Protein AF-0000000084943777 (afdb_homodimer)

Nearest PDB structures (foldseek):
  1a3a-assembly2_B  TM=8.566E-01  e=1.565E-05  Escherichia coli K-12
  2oq3-assembly1_A  TM=8.273E-01  e=1.893E-05  Escherichia coli
  8tp8-assembly2_C  TM=3.227E-01  e=5.086E-01  Caulobacter vibrioides NA1000
  6en8-assembly1_D  TM=2.410E-01  e=2.026E+00  Sulfolobus acidocaldarius DSM 639
  2oq3-assembly1_A  TM=8.275E-01  e=1.244E-05  Escherichia coli

pLDDT: mean 83.15, std 13.54, range [27.39, 97.38]

Organism: NCBI:txid638301

Secondary structure (DSSP, 8-state):
---HHHHHHHHHHHH-SS-B-HHHHHHHHTS-HHHHHHHHHHHHHHHHHTTEEEEEETTTEEEEEEHHHHHHHTTSS-SS--HHHHHHHHHHTS-SEE-HHHHHHHHT--HHHHHHHHHHHHHHH-SSEEEEETTEEEEES-HHHHHHHHHHHHHHHHHT--SSSHHHHHHHHHHHHH-HHHHHHHHHHHHHHHHHH-SS--HHHHHHHHHHHHHHHHHHHTT----SPPTT----HHHHHHHHHHHHHHT----HHHHHHHHHHHHHTTSS-----HHHHHHHHHHHHHHHHHTT----TT-HHHHHHHHHHHHHHHHHHTT-----TTHHHHHHHSHHHHHHHHHHHHTTHHHHT----HHHHHHHHHHHHHHHHHTPPPEEEEEEE-S-HHHHHHHHHHHHHHSBTTEEEEEEEHHHHHH----TT-SEEEESS--SS--TTEEE--TT--HHHHHHHHHHHHHHHHHSS--SS-HHHHHHTTB-SS---SSB---SHHHHHHHHHHHHHHTTSB-TTHHHHHHHHHHHS--EETTTEE--B--GGGBSS-EEEEEEEEEEEE-SSSEEEEEEEEE--GGGGGGHHHHHHHHHHHHH-HHHHHHHHH--SHHHHHHHHHHHHH--/---HHHHHHHHHHHH-SS-B-HHHHHHHHTS-HHHHHHHHHHHHHHHHHTTEEEEEETTTEEEEEEHHHHHHHTTSS-SS--HHHHHHHHHHTS-SEE-HHHHHHHHT--HHHHHHHHHHHHHHH-SSEEEEETTEEEEES-HHHHHHHHHHHHHHHHHT--SSSHHHHHHHHHHHHH-HHHHHHHHHHHHHHHHHH-SS--HHHHHHHHHHHHHHHHHHHTT----SPPTT----HHHHHHHHHHHHHHT----HHHHHHHHHHHHHTTSS-----HHHHHHHHHHHHHHHHHTT----TT-HHHHHHHHHHHHHHHHHHTT-----TTHHHHHHHSHHHHHHHHHHHHTTHHHHT----HHHHHHHHHHHHHHHHHTPPPEEEEEEE-S-HHHHHHHHHHHHHHSBTTEEEEEEEHHHHHH----TT-SEEEESS--SS--TTEEE--TT--HHHHHHHHHHHHHHHHHSS--SS-HHHHHHTTB-SS---SSB---SHHHHHHHHHHHHHHTTSB-TTHHHHHHHHHHHS--EETTTEE--B--GGGBSS-EEEEEEEEEEEE-SSSEEEEEEEEE--GGGGGGHHHHHHHHHHHHH-HHHHHHHHH--SHHHHHHHHHHHHH--

Radius of gyration: 43.6 Å; Cα contacts (8 Å, |Δi|>4): 1686; chains: 2; bounding box: 75×131×109 Å

Sequence (1256 aa):
MLSKRQSRILSLLEESKRYLTAEEIAQSTGVSKRTVHSELKSMEEDLNSIEKILIRKRGIGIAIENKKNLESKTFELNSDKSRLQVIMENLLFGEKIISYNRLSELLFVSKSSISKELEKVQKILGGIDLKSSAKGSYLNGDESQLREAYIRFNHWLFTQCTSNNTYSDWLGKLEEYYSENVVAACKDVLISYLKNNWDFVSEVYVQSLLSSLIVQTYRMYCGEFVKCKPSGIESEEAVNRILNEVSDRLNIDFNEIEKEYFAGKLISFRFEPAASKVIEQQLVHQIVLDMCSVLKLTINNDCGIKAMLENHMFSMLYRLRNHQKIENPFVDQIKEEYGVVFQTIWIVLQKYESLLSVQFNDEEIAYLTIYFQTFIEENRTIKKLLVVCQLGVATSELIIRKLINYLPATTKVERVSKQQFERMKDLEEYSLILTTITLDRAKHNTIKVSPYLTKNELQMIREVLDENESSHQNVQKGISNRYGGIFNQEIDCVKKEWTSKVEIIEAASNVLFKEGFVSEKFKDGILIRENLGGTDLPIGIAIPHGKPQDVYKTTILPVTLKRKIKWDEFYVDIVFFICICEEDRMKTKKIIQNIYSIMEDKELLRRIRNCKSMEEFFITFEKEGDLLMLSKRQSRILSLLEESKRYLTAEEIAQSTGVSKRTVHSELKSMEEDLNSIEKILIRKRGIGIAIENKKNLESKTFELNSDKSRLQVIMENLLFGEKIISYNRLSELLFVSKSSISKELEKVQKILGGIDLKSSAKGSYLNGDESQLREAYIRFNHWLFTQCTSNNTYSDWLGKLEEYYSENVVAACKDVLISYLKNNWDFVSEVYVQSLLSSLIVQTYRMYCGEFVKCKPSGIESEEAVNRILNEVSDRLNIDFNEIEKEYFAGKLISFRFEPAASKVIEQQLVHQIVLDMCSVLKLTINNDCGIKAMLENHMFSMLYRLRNHQKIENPFVDQIKEEYGVVFQTIWIVLQKYESLLSVQFNDEEIAYLTIYFQTFIEENRTIKKLLVVCQLGVATSELIIRKLINYLPATTKVERVSKQQFERMKDLEEYSLILTTITLDRAKHNTIKVSPYLTKNELQMIREVLDENESSHQNVQKGISNRYGGIFNQEIDCVKKEWTSKVEIIEAASNVLFKEGFVSEKFKDGILIRENLGGTDLPIGIAIPHGKPQDVYKTTILPVTLKRKIKWDEFYVDIVFFICICEEDRMKTKKIIQNIYSIMEDKELLRRIRNCKSMEEFFITFEKEGDLL

Foldseek 3Di:
DQDPLLVLLQVVQVVPPFFDALVRSCVVSVHDSVVSVVSLVVCQVVCVVVQKHWDQDPPTHIHIDGNVVCCPPVVPVPPPDDLLLVVLCCCQQNVVFDALVRSCVSNVDDSVVVVVSVVVLCVQLDQWDWDADPRHTHTDDAPLSSLLSQLSSLVVLLVVQDDPCSPVVSLVVVCVRLNPQLLVQLVVLLVVLCVVPHDDADPQLSSSLSSSSSSLVSCVVVVGDGDDADPDQPDPPSLCSSVVSSCVSPVDDADPRSSRVSSLSCLLSVVDFGDDDPVLLVVLVVLLVLLCLLVVFDDDVVDPLSVVLSRLVNSVLSCQVSVRDGADPCLQVLCVVVVLLLVLSVQSCLVCCVVSVGDDFSRSSSVSSVSVVVRVVVRDAQAEEEEEEQDDPVLQVLVVVVLCVQEDPSYHYYYDYPVRVVVDDDPVSHLAYEYCDDDPCPDDHYDHAHSNQDPVNSVVVRVSSVVSSVVVVVPFAPLLVQCVVAADLPDKAEADADAAQLRVLVVVVVVCVVVPFFAPCFSVQQVVRCSSDFQDDALQEGETEGHQCGGDHWHKYKHAHNDWYDGDPYTHGIYIYGHHHPVCSSCSSVSSVVVVVCSVDPVLVVQSNPDDTSVSNSVSSRCSNVPD/DQDPLLVLLQVVQVVPPFFDALVRSCVVSVHDSVVSVVSLVVCQVVCVVVQWHWDQDPPTHIHIDGNVVCCPVVVPVPPPDDLLLVVLCCCQQNVVFDALVRSCVVNVDDSVVVVVSVVVLCVQLDQWDWDADPRHTHTDDAPLSSLLSQLSSLVVLLVVQDDPPSPVVSLVVVCVRLNPQLLVQLVVLLVVLCVVPHDDADPLLSSSLSSSSSSLVSCVVVVGDGDDADPDQDDPPSLCSSVVSSCVSPVDDADPSSSRVSSLSCLLSVVDFGDDDPVLLVVLVVLLVLLCLLVVFDDDVVDPLSVVLSRLVSSVLSCFVSVRDGADPCLQVLCVPVVLLLVLSVQSCLVCCVVSVGDDFSRSSSVSSVSVVVRVVVRDAQAEEEEEEQDDPVLVVLVVVVLCVQEDPSYHYYYDYPVRVVVDDDPVSHLAYEYCDDDPCPDDHYDHAHSNQDPVNSVVVRVSSVVSVVVVVVCAAPLLVQCVVAADLPDKAEADADAAQLRVLVVVVVVCVVVPFFAPCFSVQQVVRCSSDFQDDALQEGETEGHQCGGDDWHKYKHAHNDWYDGDPYTHGIYIYGHHHPVCSSCSSVSSVVVVVCSVDPVLVVQSNPDPTSVSNSVSSRVSSVPD

InterPro domains:
  IPR002178 PTS EIIA type-2 domain [PF00359] (494-622)
  IPR002178 PTS EIIA type-2 domain [PS51094] (485-624)
  IPR002178 PTS EIIA type-2 domain [cd00211] (497-618)
  IPR007737 Mga helix-turn-helix domain [PF05043] (82-153)
  IPR011608 PRD domain [PF00874] (286-373)
  IPR011608 PRD domain [PS51372] (275-382)
  IPR013011 Phosphotransferase system, EIIB component, type 2 [PS51099] (383-473)
  IPR013196 Helix-turn-helix, type 11 [PF08279] (5-52)
  IPR016152 Phosphotransferase/anion transporter [G3DSA:3.40.930.10] (485-625)
  IPR016152 Phosphotransferase/anion transporter [SSF55804] (485-622)
  IPR036095 PTS system IIB component-like superfamily [SSF52794] (382-459)
  IPR036388 Winged helix-like DNA-binding domain superfamily [G3DSA:1.10.10.10] (1-64)
  IPR036390 Winged helix DNA-binding domain superfamily [SSF46785] (2-50)
  IPR036634 PRD domain superfamily [SSF63520] (281-379)
  IPR050661 BglG family transcriptional antiterminators [PTHR30185] (1-618)

Solvent-accessible surface area (backbone atoms only — not comparable to full-atom values): 68148 Å² total; per-residue (Å²): 128,76,48,77,68,49,46,51,52,49,50,51,28,63,68,38,94,50,58,36,34,58,62,55,49,11,66,73,70,73,47,54,50,67,53,44,53,52,48,54,60,62,40,49,67,56,31,52,77,73,45,30,42,79,45,78,43,91,96,59,20,41,29,56,46,52,50,68,61,49,57,61,72,48,38,77,68,58,48,94,57,50,72,66,51,54,53,50,42,32,47,73,70,56,73,33,50,46,27,66,65,56,47,24,64,67,67,70,45,56,64,71,54,46,55,55,48,50,53,50,46,43,64,60,32,34,82,40,46,74,42,76,53,97,75,19,35,29,74,55,65,55,56,64,36,47,48,48,27,53,36,36,46,54,51,54,52,42,71,68,43,79,56,93,55,39,66,63,51,32,50,54,55,48,27,74,75,59,37,57,67,50,45,51,47,45,49,52,50,49,50,56,52,40,70,74,71,51,75,63,52,32,54,63,37,52,50,52,48,50,42,45,50,37,49,53,53,46,37,44,73,74,70,48,69,67,85,72,68,62,83,76,73,78,65,56,64,68,43,49,56,49,52,48,54,42,20,68,74,68,73,50,85,77,52,70,48,53,47,39,48,49,30,49,48,34,19,48,49,64,76,35,83,57,79,68,53,70,69,54,50,51,48,50,52,48,50,52,51,51,50,29,56,40,68,70,50,78,79,62,85,84,42,72,59,59,60,51,48,54,52,48,48,47,16,48,51,51,21,43,66,66,60,47,85,68,82,45,98,49,37,67,57,46,45,67,76,38,38,48,60,37,52,37,49,55,51,61,50,48,67,45,24,74,80,66,63,40,71,84,39,50,37,60,45,40,58,51,32,40,47,52,49,31,50,52,52,68,57,57,68,69,40,30,35,37,37,36,34,60,38,31,62,51,47,46,49,31,44,51,40,51,44,46,61,61,35,25,50,46,49,45,80,44,78,40,26,56,70,54,51,71,70,56,82,81,65,80,74,40,71,32,36,37,22,59,55,90,60,90,81,69,57,96,55,59,43,77,47,61,71,76,55,51,73,67,52,50,52,49,51,51,49,52,57,52,42,49,64,58,41,75,44,81,58,70,72,51,27,42,68,59,50,57,74,45,44,49,84,84,64,80,36,51,55,36,82,62,76,42,53,68,53,45,49,48,53,53,38,49,53,35,32,75,74,58,31,32,42,86,60,29,43,58,41,32,54,51,46,44,71,47,39,64,51,52,34,92,88,21,36,28,52,51,51,41,47,21,88,33,23,72,44,65,34,25,44,60,34,32,37,70,54,68,29,64,62,65,90,31,52,28,36,37,35,39,41,42,35,49,13,65,90,46,49,68,46,42,44,61,54,44,42,51,54,51,54,48,70,69,33,62,70,58,48,55,52,55,72,65,33,81,39,58,67,49,46,55,47,61,48,40,50,63,27,67,70,106,127,76,49,77,70,50,47,50,52,49,50,52,28,63,68,38,93,50,58,36,34,56,61,55,49,11,65,73,70,73,47,54,51,67,52,44,53,52,49,53,61,62,39,49,67,56,31,52,76,73,47,29,43,80,44,78,43,91,97,60,20,40,29,58,46,51,50,69,61,50,57,61,70,48,40,77,69,60,47,95,56,50,72,64,52,55,52,52,43,32,46,74,71,56,71,33,51,46,28,66,66,56,47,24,63,67,65,71,46,55,63,69,56,47,54,54,48,50,54,51,46,42,63,59,33,36,83,39,47,74,42,77,55,96,76,18,37,30,72,55,65,55,56,64,36,49,48,47,27,53,36,36,47,54,52,54,51,43,71,68,43,80,55,94,54,38,65,64,52,32,51,55,56,47,27,75,74,60,37,55,67,50,46,50,46,46,49,53,49,49,51,57,52,39,69,75,70,52,75,61,51,32,54,62,37,52,52,52,48,49,41,45,50,37,47,51,53,46,39,43,73,73,69,50,69,64,86,72,67,62,83,76,71,78,66,56,64,70,43,50,56,49,51,49,54,43,21,69,76,68,74,49,84,78,52,72,46,54,47,41,48,50,31,50,47,34,18,48,50,63,78,36,83,55,79,67,53,70,67,54,50,50,50,50,52,48,51,52,51,51,50,29,56,41,68,70,52,77,80,63,86,84,41,73,59,59,58,51,46,54,54,48,48,47,14,47,52,51,20,42,65,66,61,49,84,68,84,46,98,50,37,68,56,44,46,66,76,38,38,49,60,38,53,38,48,55,52,61,50,49,68,46,25,73,81,67,63,42,70,84,41,50,38,60,46,40,57,50,33,42,48,54,49,32,51,51,52,67,56,55,69,71,40,30,34,38,36,37,38,60,38,30,62,51,46,47,49,30,44,52,42,50,45,48,62,61,35,25,49,46,50,44,80,45,79,40,27,56,71,54,52,71,70,56,81,81,64,81,74,40,70,33,36,39,22,58,56,90,59,89,80,70,55,96,54,59,43,76,46,62,69,76,55,50,73,66,52,51,52,48,51,50,49,52,56,54,42,48,66,58,41,76,45,82,56,69,74,51,25,43,68,60,51,58,74,45,43,49,85,82,64,79,37,50,55,35,84,65,77,41,53,66,53,44,48,48,54,54,38,48,52,37,32,76,74,59,30,32,43,86,60,30,43,59,41,31,54,51,46,44,70,47,39,63,50,53,36,92,88,20,37,30,51,52,50,42,49,22,87,33,22,71,44,65,33,26,43,61,33,31,38,72,53,69,29,63,61,65,91,30,51,27,36,38,35,40,39,42,37,48,13,65,89,47,48,69,45,41,44,60,55,44,44,52,53,50,54,50,69,70,32,62,68,57,47,54,52,54,72,65,33,80,39,58,68,50,44,55,49,60,47,41,49,64,27,66,69,107

Structure (mmCIF, N/CA/C/O backbone):
data_AF-0000000084943777-model_v1
#
loop_
_entity.id
_entity.type
_entity.pdbx_description
1 polymer 'PRD domain protein'
#
loop_
_atom_site.group_PDB
_atom_site.id
_atom_site.type_symbol
_atom_site.label_atom_id
_atom_site.label_alt_id
_atom_site.label_comp_id
_atom_site.label_asym_id
_atom_site.label_entity_id
_atom_site.label_seq_id
_atom_site.pdbx_PDB_ins_code
_atom_site.Cartn_x
_atom_site.Cartn_y
_atom_site.Cartn_z
_atom_site.occupancy
_atom_site.B_iso_or_equiv
_atom_site.auth_seq_id
_atom_site.auth_comp_id
_atom_site.auth_asym_id
_atom_site.auth_atom_id
_atom_site.pdbx_PDB_model_num
ATOM 1 N N . MET A 1 1 ? 21.859 57.219 -27.531 1 70.12 1 MET A N 1
ATOM 2 C CA . MET A 1 1 ? 21.938 58.688 -27.594 1 70.12 1 MET A CA 1
ATOM 3 C C . MET A 1 1 ? 20.547 59.281 -27.719 1 70.12 1 MET A C 1
ATOM 5 O O . MET A 1 1 ? 19.719 58.812 -28.484 1 70.12 1 MET A O 1
ATOM 9 N N . LEU A 1 2 ? 20.203 60.156 -26.812 1 76.5 2 LEU A N 1
ATOM 10 C CA . LEU A 1 2 ? 18.891 60.781 -26.766 1 76.5 2 LEU A CA 1
ATOM 11 C C . LEU A 1 2 ? 18.656 61.656 -28 1 76.5 2 LEU A C 1
ATOM 13 O O . LEU A 1 2 ? 19.562 62.375 -28.438 1 76.5 2 LEU A O 1
ATOM 17 N N . SER A 1 3 ? 17.562 61.438 -28.719 1 81.88 3 SER A N 1
ATOM 18 C CA . SER A 1 3 ? 17.188 62.281 -29.844 1 81.88 3 SER A CA 1
ATOM 19 C C . SER A 1 3 ? 16.969 63.75 -29.406 1 81.88 3 SER A C 1
ATOM 21 O O . SER A 1 3 ? 16.875 64 -28.219 1 81.88 3 SER A O 1
ATOM 23 N N . LYS A 1 4 ? 16.938 64.75 -30.297 1 81.75 4 LYS A N 1
ATOM 24 C CA . LYS A 1 4 ? 16.734 66.125 -29.984 1 81.75 4 LYS A CA 1
ATOM 25 C C . LYS A 1 4 ? 15.43 66.375 -29.203 1 81.75 4 LYS A C 1
ATOM 27 O O . LYS A 1 4 ? 15.391 67.125 -28.266 1 81.75 4 LYS A O 1
ATOM 32 N N . ARG A 1 5 ? 14.359 65.562 -29.609 1 81.75 5 ARG A N 1
ATOM 33 C CA . ARG A 1 5 ? 13.07 65.625 -28.922 1 81.75 5 ARG A CA 1
ATOM 34 C C . ARG A 1 5 ? 13.172 65.062 -27.516 1 81.75 5 ARG A C 1
ATOM 36 O O . ARG A 1 5 ? 12.641 65.625 -26.562 1 81.75 5 ARG A O 1
ATOM 43 N N . GLN A 1 6 ? 13.875 63.938 -27.375 1 83.56 6 GLN A N 1
ATOM 44 C CA . GLN A 1 6 ? 14.07 63.312 -26.078 1 83.56 6 GLN A CA 1
ATOM 45 C C . GLN A 1 6 ? 14.914 64.188 -25.141 1 83.56 6 GLN A C 1
ATOM 47 O O . GLN A 1 6 ? 14.633 64.25 -23.953 1 83.56 6 GLN A O 1
ATOM 52 N N . SER A 1 7 ? 15.828 64.75 -25.672 1 83.31 7 SER A N 1
ATOM 53 C CA . SER A 1 7 ? 16.672 65.688 -24.891 1 83.31 7 SER A CA 1
ATOM 54 C C . SER A 1 7 ? 15.891 66.875 -24.391 1 83.31 7 SER A C 1
ATOM 56 O O . SER A 1 7 ? 16.109 67.375 -23.266 1 83.31 7 SER A O 1
ATOM 58 N N . ARG A 1 8 ? 14.938 67.438 -25.125 1 83.81 8 ARG A N 1
ATOM 59 C CA . ARG A 1 8 ? 14.055 68.5 -24.703 1 83.81 8 ARG A CA 1
ATOM 60 C C . ARG A 1 8 ? 13.117 68.062 -23.594 1 83.81 8 ARG A C 1
ATOM 62 O O . ARG A 1 8 ? 12.898 68.812 -22.625 1 83.81 8 ARG A O 1
ATOM 69 N N . ILE A 1 9 ? 12.547 66.812 -23.719 1 84.06 9 ILE A N 1
ATOM 70 C CA . ILE A 1 9 ? 11.695 66.25 -22.688 1 84.06 9 ILE A CA 1
ATOM 71 C C . ILE A 1 9 ? 12.5 66.062 -21.406 1 84.06 9 ILE A C 1
ATOM 73 O O . ILE A 1 9 ? 12.039 66.375 -20.312 1 84.06 9 ILE A O 1
ATOM 77 N N . LEU A 1 10 ? 13.711 65.562 -21.578 1 81.81 10 LEU A N 1
ATOM 78 C CA . LEU A 1 10 ? 14.594 65.375 -20.438 1 81.81 10 LEU A CA 1
ATOM 79 C C . LEU A 1 10 ? 14.922 66.688 -19.766 1 81.81 10 LEU A C 1
ATOM 81 O O . LEU A 1 10 ? 14.883 66.812 -18.531 1 81.81 10 LEU A O 1
ATOM 85 N N . SER A 1 11 ? 15.219 67.688 -20.5 1 82.75 11 SER A N 1
ATOM 86 C CA . SER A 1 11 ? 15.523 69 -19.953 1 82.75 11 SER A CA 1
ATOM 87 C C . SER A 1 11 ? 14.312 69.562 -19.25 1 82.75 11 SER A C 1
ATOM 89 O O . SER A 1 11 ? 14.438 70.188 -18.188 1 82.75 11 SER A O 1
ATOM 91 N N . LEU A 1 12 ? 13.109 69.375 -19.797 1 83.19 12 LEU A N 1
ATOM 92 C CA . LEU A 1 12 ? 11.867 69.812 -19.188 1 83.19 12 LEU A CA 1
ATOM 93 C C . LEU A 1 12 ? 11.617 69.125 -17.859 1 83.19 12 LEU A C 1
ATOM 95 O O . LEU A 1 12 ? 11.258 69.812 -16.875 1 83.19 12 LEU A O 1
ATOM 99 N N . LEU A 1 13 ? 11.844 67.812 -17.859 1 81.5 13 LEU A N 1
ATOM 100 C CA . LEU A 1 13 ? 11.617 67.062 -16.641 1 81.5 13 LEU A CA 1
ATOM 101 C C . LEU A 1 13 ? 12.672 67.375 -15.594 1 81.5 13 LEU A C 1
ATOM 103 O O . LEU A 1 13 ? 12.375 67.438 -14.398 1 81.5 13 LEU A O 1
ATOM 107 N N . GLU A 1 14 ? 13.836 67.688 -15.898 1 78.19 14 GLU A N 1
ATOM 108 C CA . GLU A 1 14 ? 14.922 68.062 -14.992 1 78.19 14 GLU A CA 1
ATOM 109 C C . GLU A 1 14 ? 14.75 69.438 -14.445 1 78.19 14 GLU A C 1
ATOM 111 O O . GLU A 1 14 ? 15.094 69.75 -13.297 1 78.19 14 GLU A O 1
ATOM 116 N N . GLU A 1 15 ? 14.219 70.25 -15.266 1 77.25 15 GLU A N 1
ATOM 117 C CA . GLU A 1 15 ? 14.016 71.688 -14.875 1 77.25 15 GLU A CA 1
ATOM 118 C C . GLU A 1 15 ? 12.773 71.812 -14 1 77.25 15 GLU A C 1
ATOM 120 O O . GLU A 1 15 ? 12.727 72.688 -13.133 1 77.25 15 GLU A O 1
ATOM 125 N N . SER A 1 16 ? 11.844 70.875 -14.258 1 72.88 16 SER A N 1
ATOM 126 C CA . SER A 1 16 ? 10.633 70.938 -13.438 1 72.88 16 SER A CA 1
ATOM 127 C C . SER A 1 16 ? 10.812 70.188 -12.133 1 72.88 16 SER A C 1
ATOM 129 O O . SER A 1 16 ? 11.328 69.062 -12.141 1 72.88 16 SER A O 1
ATOM 131 N N . LYS A 1 17 ? 11.023 70.75 -10.977 1 66.06 17 LYS A N 1
ATOM 132 C CA . LYS A 1 17 ? 11.219 70.125 -9.664 1 66.06 17 LYS A CA 1
ATOM 133 C C . LYS A 1 17 ? 9.938 69.5 -9.164 1 66.06 17 LYS A C 1
ATOM 135 O O . LYS A 1 17 ? 9.828 69.125 -7.988 1 66.06 17 LYS A O 1
ATOM 140 N N . ARG A 1 18 ? 9.008 69.188 -10.164 1 72.56 18 ARG A N 1
ATOM 141 C CA . ARG A 1 18 ? 7.742 68.562 -9.859 1 72.56 18 ARG A CA 1
ATOM 142 C C . ARG A 1 18 ? 7.367 67.5 -10.945 1 72.56 18 ARG A C 1
ATOM 144 O O . ARG A 1 18 ? 8 67.5 -12 1 72.56 18 ARG A O 1
ATOM 151 N N . TYR A 1 19 ? 6.406 66.625 -10.633 1 78.56 19 TYR A N 1
ATOM 152 C CA . TYR A 1 19 ? 5.848 65.75 -11.617 1 78.56 19 TYR A CA 1
ATOM 153 C C . TYR A 1 19 ? 5.059 66.5 -12.68 1 78.56 19 TYR A C 1
ATOM 155 O O . TYR A 1 19 ? 4.312 67.438 -12.359 1 78.56 19 TYR A O 1
ATOM 163 N N . LEU A 1 20 ? 5.297 66.062 -13.922 1 83.81 20 LEU A N 1
ATOM 164 C CA . LEU A 1 20 ? 4.559 66.688 -15.039 1 83.81 20 LEU A CA 1
ATOM 165 C C . LEU A 1 20 ? 3.639 65.625 -15.68 1 83.81 20 LEU A C 1
ATOM 167 O O . LEU A 1 20 ? 4.016 64.5 -15.844 1 83.81 20 LEU A O 1
ATOM 171 N N . THR A 1 21 ? 2.441 66.062 -15.867 1 80.94 21 THR A N 1
ATOM 172 C CA . THR A 1 21 ? 1.533 65.188 -16.578 1 80.94 21 THR A CA 1
ATOM 173 C C . THR A 1 21 ? 1.947 65.062 -18.047 1 80.94 21 THR A C 1
ATOM 175 O O . THR A 1 21 ? 2.633 65.938 -18.578 1 80.94 21 THR A O 1
ATOM 178 N N . ALA A 1 22 ? 1.564 63.969 -18.625 1 81.44 22 ALA A N 1
ATOM 179 C CA . ALA A 1 22 ? 1.848 63.75 -20.047 1 81.44 22 ALA A CA 1
ATOM 180 C C . ALA A 1 22 ? 1.298 64.875 -20.906 1 81.44 22 ALA A C 1
ATOM 182 O O . ALA A 1 22 ? 1.886 65.25 -21.922 1 81.44 22 ALA A O 1
ATOM 183 N N . GLU A 1 23 ? 0.246 65.438 -20.312 1 82.12 23 GLU A N 1
ATOM 184 C CA . GLU A 1 23 ? -0.382 66.562 -21.016 1 82.12 23 GLU A CA 1
ATOM 185 C C . GLU A 1 23 ? 0.479 67.812 -20.938 1 82.12 23 GLU A C 1
ATOM 187 O O . GLU A 1 23 ? 0.639 68.562 -21.938 1 82.12 23 GLU A O 1
ATOM 192 N N . GLU A 1 24 ? 1.039 68.062 -19.844 1 84.69 24 GLU A N 1
ATOM 193 C CA . GLU A 1 24 ? 1.903 69.25 -19.641 1 84.69 24 GLU A CA 1
ATOM 194 C C . GLU A 1 24 ? 3.189 69.125 -20.453 1 84.69 24 GLU A C 1
ATOM 196 O O . GLU A 1 24 ? 3.666 70.125 -21.016 1 84.69 24 GLU A O 1
ATOM 201 N N . ILE A 1 25 ? 3.664 67.938 -20.531 1 87.19 25 ILE A N 1
ATOM 202 C CA . ILE A 1 25 ? 4.875 67.688 -21.297 1 87.19 25 ILE A CA 1
ATOM 203 C C . ILE A 1 25 ? 4.594 67.875 -22.781 1 87.19 25 ILE A C 1
ATOM 205 O O . ILE A 1 25 ? 5.375 68.5 -23.5 1 87.19 25 ILE A O 1
ATOM 209 N N . ALA A 1 26 ? 3.445 67.438 -23.172 1 84.94 26 ALA A N 1
ATOM 210 C CA . ALA A 1 26 ? 3.018 67.5 -24.562 1 84.94 26 ALA A CA 1
ATOM 211 C C . ALA A 1 26 ? 2.877 69 -24.969 1 84.94 26 ALA A C 1
ATOM 213 O O . ALA A 1 26 ? 3.342 69.375 -26.031 1 84.94 26 ALA A O 1
ATOM 214 N N . GLN A 1 27 ? 2.283 69.688 -24.016 1 82.88 27 GLN A N 1
ATOM 215 C CA . GLN A 1 27 ? 2.037 71.125 -24.297 1 82.88 27 GLN A CA 1
ATOM 216 C C . GLN A 1 27 ? 3.346 71.875 -24.375 1 82.88 27 GLN A C 1
ATOM 218 O O . GLN A 1 27 ? 3.506 72.75 -25.234 1 82.88 27 GLN A O 1
ATOM 223 N N . SER A 1 28 ? 4.234 71.5 -23.5 1 82.12 28 SER A N 1
ATOM 224 C CA . SER A 1 28 ? 5.488 72.25 -23.406 1 82.12 28 SER A CA 1
ATOM 225 C C . SER A 1 28 ? 6.445 71.875 -24.531 1 82.12 28 SER A C 1
ATOM 227 O O . SER A 1 28 ? 7.277 72.688 -24.953 1 82.12 28 SER A O 1
ATOM 229 N N . THR A 1 29 ? 6.316 70.625 -25.047 1 82.06 29 THR A N 1
ATOM 230 C CA . THR A 1 29 ? 7.27 70.188 -26.047 1 82.06 29 THR A CA 1
ATOM 231 C C . THR A 1 29 ? 6.652 70.188 -27.438 1 82.06 29 THR A C 1
ATOM 233 O O . THR A 1 29 ? 7.344 69.938 -28.438 1 82.06 29 THR A O 1
ATOM 236 N N . GLY A 1 30 ? 5.277 70.5 -27.562 1 81.38 30 GLY A N 1
ATOM 237 C CA . GLY A 1 30 ? 4.598 70.688 -28.844 1 81.38 30 GLY A CA 1
ATOM 238 C C . GLY A 1 30 ? 4.336 69.312 -29.547 1 81.38 30 GLY A C 1
ATOM 239 O O . GLY A 1 30 ? 4.316 69.25 -30.766 1 81.38 30 GLY A O 1
ATOM 240 N N . VAL A 1 31 ? 4.379 68.25 -28.828 1 81.19 31 VAL A N 1
ATOM 241 C CA . VAL A 1 31 ? 4.078 66.938 -29.422 1 81.19 31 VAL A CA 1
ATOM 242 C C . VAL A 1 31 ? 2.779 66.438 -28.844 1 81.19 31 VAL A C 1
ATOM 244 O O . VAL A 1 31 ? 2.236 67 -27.891 1 81.19 31 VAL A O 1
ATOM 247 N N . SER A 1 32 ? 2.152 65.438 -29.438 1 79.94 32 SER A N 1
ATOM 248 C CA . SER A 1 32 ? 0.927 64.812 -28.938 1 79.94 32 SER A CA 1
ATOM 249 C C . SER A 1 32 ? 1.191 64 -27.672 1 79.94 32 SER A C 1
ATOM 251 O O . SER A 1 32 ? 2.324 63.594 -27.422 1 79.94 32 SER A O 1
ATOM 253 N N . LYS A 1 33 ? 0.163 63.75 -26.828 1 80.69 33 LYS A N 1
ATOM 254 C CA . LYS A 1 33 ? 0.247 62.938 -25.625 1 80.69 33 LYS A CA 1
ATOM 255 C C . LYS A 1 33 ? 0.761 61.531 -25.953 1 80.69 33 LYS A C 1
ATOM 257 O O . LYS A 1 33 ? 1.554 60.969 -25.203 1 80.69 33 LYS A O 1
ATOM 262 N N . ARG A 1 34 ? 0.344 61.062 -26.969 1 81.12 34 ARG A N 1
ATOM 263 C CA . ARG A 1 34 ? 0.749 59.719 -27.406 1 81.12 34 ARG A CA 1
ATOM 264 C C . ARG A 1 34 ? 2.238 59.688 -27.734 1 81.12 34 ARG A C 1
ATOM 266 O O . ARG A 1 34 ? 2.926 58.719 -27.391 1 81.12 34 ARG A O 1
ATOM 273 N N . THR A 1 35 ? 2.73 60.688 -28.344 1 82.12 35 THR A N 1
ATOM 274 C CA . THR A 1 35 ? 4.141 60.781 -28.703 1 82.12 35 THR A CA 1
ATOM 275 C C . THR A 1 35 ? 5.008 60.938 -27.453 1 82.12 35 THR A C 1
ATOM 277 O O . THR A 1 35 ? 6.094 60.344 -27.375 1 82.12 35 THR A O 1
ATOM 280 N N . VAL A 1 36 ? 4.492 61.625 -26.406 1 83.38 36 VAL A N 1
ATOM 281 C CA . VAL A 1 36 ? 5.219 61.75 -25.141 1 83.38 36 VAL A CA 1
ATOM 282 C C . VAL A 1 36 ? 5.418 60.375 -24.516 1 83.38 36 VAL A C 1
ATOM 284 O O . VAL A 1 36 ? 6.527 60.031 -24.109 1 83.38 36 VAL A O 1
ATOM 287 N N . HIS A 1 37 ? 4.363 59.594 -24.609 1 81.88 37 HIS A N 1
ATOM 288 C CA . HIS A 1 37 ? 4.438 58.281 -24 1 81.88 37 HIS A CA 1
ATOM 289 C C . HIS A 1 37 ? 5.414 57.375 -24.75 1 81.88 37 HIS A C 1
ATOM 291 O O . HIS A 1 37 ? 6.191 56.656 -24.141 1 81.88 37 HIS A O 1
ATOM 297 N N . SER A 1 38 ? 5.379 57.5 -25.969 1 82.31 38 SER A N 1
ATOM 298 C CA . SER A 1 38 ? 6.27 56.688 -26.812 1 82.31 38 SER A CA 1
ATOM 299 C C . SER A 1 38 ? 7.727 57.125 -26.609 1 82.31 38 SER A C 1
ATOM 301 O O . SER A 1 38 ? 8.609 56.25 -26.531 1 82.31 38 SER A O 1
ATOM 303 N N . GLU A 1 39 ? 7.973 58.406 -26.531 1 82.12 39 GLU A N 1
ATOM 304 C CA . GLU A 1 39 ? 9.328 58.906 -26.359 1 82.12 39 GLU A CA 1
ATOM 305 C C . GLU A 1 39 ? 9.867 58.562 -24.969 1 82.12 39 GLU A C 1
ATOM 307 O O . GLU A 1 39 ? 11.039 58.188 -24.828 1 82.12 39 GLU A O 1
ATOM 312 N N . LEU A 1 40 ? 8.992 58.656 -23.953 1 81.06 40 LEU A N 1
ATOM 313 C CA . LEU A 1 40 ? 9.398 58.312 -22.594 1 81.06 40 LEU A CA 1
ATOM 314 C C . LEU A 1 40 ? 9.773 56.844 -22.484 1 81.06 40 LEU A C 1
ATOM 316 O O . LEU A 1 40 ? 10.758 56.5 -21.828 1 81.06 40 LEU A O 1
ATOM 320 N N . LYS A 1 41 ? 9.031 56.031 -23.172 1 80.38 41 LYS A N 1
ATOM 321 C CA . LYS A 1 41 ? 9.328 54.594 -23.172 1 80.38 41 LYS A CA 1
ATOM 322 C C . LYS A 1 41 ? 10.672 54.312 -23.859 1 80.38 41 LYS A C 1
ATOM 324 O O . LYS A 1 41 ? 11.469 53.5 -23.359 1 80.38 41 LYS A O 1
ATOM 329 N N . SER A 1 42 ? 10.844 54.969 -24.891 1 81 42 SER A N 1
ATOM 330 C CA . SER A 1 42 ? 12.055 54.75 -25.672 1 81 42 SER A CA 1
ATOM 331 C C . SER A 1 42 ? 13.281 55.312 -24.969 1 81 42 SER A C 1
ATOM 333 O O . SER A 1 42 ? 14.383 54.781 -25.094 1 81 42 SER A O 1
ATOM 335 N N . MET A 1 43 ? 13.078 56.344 -24.125 1 77.69 43 MET A N 1
ATOM 336 C CA . MET A 1 43 ? 14.211 57 -23.5 1 77.69 43 MET A CA 1
ATOM 337 C C . MET A 1 43 ? 14.648 56.25 -22.234 1 77.69 43 MET A C 1
ATOM 339 O O . MET A 1 43 ? 15.734 56.5 -21.703 1 77.69 43 MET A O 1
ATOM 343 N N . GLU A 1 44 ? 13.789 55.375 -21.75 1 77.19 44 GLU A N 1
ATOM 344 C CA . GLU A 1 44 ? 14.07 54.688 -20.5 1 77.19 44 GLU A CA 1
ATOM 345 C C . GLU A 1 44 ? 15.383 53.906 -20.594 1 77.19 44 GLU A C 1
ATOM 347 O O . GLU A 1 44 ? 16.172 53.875 -19.641 1 77.19 44 GLU A O 1
ATOM 352 N N . GLU A 1 45 ? 15.648 53.344 -21.656 1 74.69 45 GLU A N 1
ATOM 353 C CA . GLU A 1 45 ? 16.891 52.625 -21.844 1 74.69 45 GLU A CA 1
ATOM 354 C C . GLU A 1 45 ? 18.094 53.562 -21.891 1 74.69 45 GLU A C 1
ATOM 356 O O . GLU A 1 45 ? 19.141 53.281 -21.297 1 74.69 45 GLU A O 1
ATOM 361 N N . ASP A 1 46 ? 17.969 54.688 -22.453 1 77.88 46 ASP A N 1
ATOM 362 C CA . ASP A 1 46 ? 19.047 55.656 -22.594 1 77.88 46 ASP A CA 1
ATOM 363 C C . ASP A 1 46 ? 19.266 56.438 -21.297 1 77.88 46 ASP A C 1
ATOM 365 O O . ASP A 1 46 ? 20.391 56.812 -20.969 1 77.88 46 ASP A O 1
ATOM 369 N N . LEU A 1 47 ? 18.172 56.625 -20.531 1 75.94 47 LEU A N 1
ATOM 370 C CA . LEU A 1 47 ? 18.281 57.281 -19.25 1 75.94 47 LEU A CA 1
ATOM 371 C C . LEU A 1 47 ? 19.062 56.438 -18.25 1 75.94 47 LEU A C 1
ATOM 373 O O . LEU A 1 47 ? 19.812 56.938 -17.422 1 75.94 47 LEU A O 1
ATOM 377 N N . ASN A 1 48 ? 18.938 55.125 -18.391 1 73.88 48 ASN A N 1
ATOM 378 C CA . ASN A 1 48 ? 19.688 54.219 -17.531 1 73.88 48 ASN A CA 1
ATOM 379 C C . ASN A 1 48 ? 21.203 54.344 -17.75 1 73.88 48 ASN A C 1
ATOM 381 O O . ASN A 1 48 ? 21.984 54.219 -16.812 1 73.88 48 ASN A O 1
ATOM 385 N N . SER A 1 49 ? 21.656 54.688 -18.812 1 74.12 49 SER A N 1
ATOM 386 C CA . SER A 1 49 ? 23.062 54.812 -19.141 1 74.12 49 SER A CA 1
ATOM 387 C C . SER A 1 49 ? 23.641 56.125 -18.578 1 74.12 49 SER A C 1
ATOM 389 O O . SER A 1 49 ? 24.844 56.219 -18.312 1 74.12 49 SER A O 1
ATOM 391 N N . ILE A 1 50 ? 22.844 57.188 -18.203 1 72.62 50 ILE A N 1
ATOM 392 C CA . ILE A 1 50 ? 23.312 58.438 -17.625 1 72.62 50 ILE A CA 1
ATOM 393 C C . ILE A 1 50 ? 22.844 58.531 -16.172 1 72.62 50 ILE A C 1
ATOM 395 O O . ILE A 1 50 ? 22.766 59.625 -15.617 1 72.62 50 ILE A O 1
ATOM 399 N N . GLU A 1 51 ? 22.578 57.312 -15.516 1 67.12 51 GLU A N 1
ATOM 400 C CA . GLU A 1 51 ? 22.234 57.125 -14.109 1 67.12 51 GLU A CA 1
ATOM 401 C C . GLU A 1 51 ? 21 57.969 -13.727 1 67.12 51 GLU A C 1
ATOM 403 O O . GLU A 1 51 ? 20.953 58.531 -12.648 1 67.12 51 GLU A O 1
ATOM 408 N N . LYS A 1 52 ? 20 58.062 -14.617 1 73.31 52 LYS A N 1
ATOM 409 C CA . LYS A 1 52 ? 18.734 58.75 -14.344 1 73.31 52 LYS A CA 1
ATOM 410 C C . LYS A 1 52 ? 17.547 57.781 -14.594 1 73.31 52 LYS A C 1
ATOM 412 O O . LYS A 1 52 ? 17.625 56.906 -15.438 1 73.31 52 LYS A O 1
ATOM 417 N N . ILE A 1 53 ? 16.625 57.812 -13.766 1 75.12 53 ILE A N 1
ATOM 418 C CA . ILE A 1 53 ? 15.445 56.969 -13.891 1 75.12 53 ILE A CA 1
ATOM 419 C C . ILE A 1 53 ? 14.195 57.812 -14.047 1 75.12 53 ILE A C 1
ATOM 421 O O . ILE A 1 53 ? 14.078 58.875 -13.422 1 75.12 53 ILE A O 1
ATOM 425 N N . LEU A 1 54 ? 13.352 57.375 -14.953 1 74.31 54 LEU A N 1
ATOM 426 C CA . LEU A 1 54 ? 12.031 57.969 -15.156 1 74.31 54 LEU A CA 1
ATOM 427 C C . LEU A 1 54 ? 11.039 57.469 -14.133 1 74.31 54 LEU A C 1
ATOM 429 O O . LEU A 1 54 ? 10.875 56.25 -13.984 1 74.31 54 LEU A O 1
ATOM 433 N N . ILE A 1 55 ? 10.461 58.344 -13.305 1 70.81 55 ILE A N 1
ATOM 434 C CA . ILE A 1 55 ? 9.445 58 -12.312 1 70.81 55 ILE A CA 1
ATOM 435 C C . ILE A 1 55 ? 8.07 58.438 -12.805 1 70.81 55 ILE A C 1
ATOM 437 O O . ILE A 1 55 ? 7.871 59.594 -13.156 1 70.81 55 ILE A O 1
ATOM 441 N N . ARG A 1 56 ? 7.172 57.375 -12.914 1 74.5 56 ARG A N 1
ATOM 442 C CA . ARG A 1 56 ? 5.797 57.625 -13.336 1 74.5 56 ARG A CA 1
ATOM 443 C C . ARG A 1 56 ? 4.82 57.406 -12.188 1 74.5 56 ARG A C 1
ATOM 445 O O . ARG A 1 56 ? 4.816 56.344 -11.555 1 74.5 56 ARG A O 1
ATOM 452 N N . LYS A 1 57 ? 4.148 58.375 -11.797 1 60.69 57 LYS A N 1
ATOM 453 C CA . LYS A 1 57 ? 3.105 58.281 -10.773 1 60.69 57 LYS A CA 1
ATOM 454 C C . LYS A 1 57 ? 1.723 58.5 -11.383 1 60.69 57 LYS A C 1
ATOM 456 O O . LYS A 1 57 ? 1.446 59.562 -11.953 1 60.69 57 LYS A O 1
ATOM 461 N N . ARG A 1 58 ? 0.955 57.469 -11.336 1 60.53 58 ARG A N 1
ATOM 462 C CA . ARG A 1 58 ? -0.38 57.531 -11.922 1 60.53 58 ARG A CA 1
ATOM 463 C C . ARG A 1 58 ? -1.21 58.625 -11.281 1 60.53 58 ARG A C 1
ATOM 465 O O . ARG A 1 58 ? -1.321 58.719 -10.055 1 60.53 58 ARG A O 1
ATOM 472 N N . GLY A 1 59 ? -1.777 59.562 -12.023 1 60.5 59 GLY A N 1
ATOM 473 C CA . GLY A 1 59 ? -2.602 60.688 -11.609 1 60.5 59 GLY A CA 1
ATOM 474 C C . GLY A 1 59 ? -1.794 61.906 -11.25 1 60.5 59 GLY A C 1
ATOM 475 O O . GLY A 1 59 ? -2.357 62.969 -11.031 1 60.5 59 GLY A O 1
ATOM 476 N N . ILE A 1 60 ? -0.513 61.844 -10.961 1 72.19 60 ILE A N 1
ATOM 477 C CA . ILE A 1 60 ? 0.328 62.969 -10.609 1 72.19 60 ILE A CA 1
ATOM 478 C C . ILE A 1 60 ? 1.149 63.406 -11.828 1 72.19 60 ILE A C 1
ATOM 480 O O . ILE A 1 60 ? 1.124 64.562 -12.219 1 72.19 60 ILE A O 1
ATOM 484 N N . GLY A 1 61 ? 2 62.531 -12.273 1 78.81 61 GLY A N 1
ATOM 485 C CA . GLY A 1 61 ? 2.758 62.906 -13.461 1 78.81 61 GLY A CA 1
ATOM 486 C C . GLY A 1 61 ? 4.066 62.125 -13.586 1 78.81 61 GLY A C 1
ATOM 487 O O . GLY A 1 61 ? 4.238 61.062 -12.984 1 78.81 61 GLY A O 1
ATOM 488 N N . ILE A 1 62 ? 4.949 62.594 -14.484 1 80.62 62 ILE A N 1
ATOM 489 C CA . ILE A 1 62 ? 6.215 61.969 -14.859 1 80.62 62 ILE A CA 1
ATOM 490 C C . ILE A 1 62 ? 7.379 62.844 -14.414 1 80.62 62 ILE A C 1
ATOM 492 O O . ILE A 1 62 ? 7.348 64.062 -14.602 1 80.62 62 ILE A O 1
ATOM 496 N N . ALA A 1 63 ? 8.305 62.344 -13.57 1 78.5 63 ALA A N 1
ATOM 497 C CA . ALA A 1 63 ? 9.5 63.062 -13.148 1 78.5 63 ALA A CA 1
ATOM 498 C C . ALA A 1 63 ? 10.766 62.281 -13.43 1 78.5 63 ALA A C 1
ATOM 500 O O . ALA A 1 63 ? 10.695 61.062 -13.672 1 78.5 63 ALA A O 1
ATOM 501 N N . ILE A 1 64 ? 11.969 63 -13.562 1 73.81 64 ILE A N 1
ATOM 502 C CA . ILE A 1 64 ? 13.25 62.344 -13.766 1 73.81 64 ILE A CA 1
ATOM 503 C C . ILE A 1 64 ? 14.125 62.531 -12.523 1 73.81 64 ILE A C 1
ATOM 505 O O . ILE A 1 64 ? 14.18 63.594 -11.945 1 73.81 64 ILE A O 1
ATOM 509 N N . GLU A 1 65 ? 14.523 61.5 -11.836 1 67.31 65 GLU A N 1
ATOM 510 C CA . GLU A 1 65 ? 15.422 61.562 -10.695 1 67.31 65 GLU A CA 1
ATOM 511 C C . GLU A 1 65 ? 16.75 60.875 -10.992 1 67.31 65 GLU A C 1
ATOM 513 O O . GLU A 1 65 ? 16.812 59.969 -11.836 1 67.31 65 GLU A O 1
ATOM 518 N N . ASN A 1 66 ? 17.875 61.375 -10.375 1 65.88 66 ASN A N 1
ATOM 519 C CA . ASN A 1 66 ? 19.172 60.75 -10.523 1 65.88 66 ASN A CA 1
ATOM 520 C C . ASN A 1 66 ? 19.234 59.406 -9.812 1 65.88 66 ASN A C 1
ATOM 522 O O . ASN A 1 66 ? 18.703 59.25 -8.711 1 65.88 66 ASN A O 1
ATOM 526 N N . LYS A 1 67 ? 19.828 58.406 -10.328 1 57.19 67 LYS A N 1
ATOM 527 C CA . LYS A 1 67 ? 19.953 57.094 -9.719 1 57.19 67 LYS A CA 1
ATOM 528 C C . LYS A 1 67 ? 20.641 57.188 -8.359 1 57.19 67 LYS A C 1
ATOM 530 O O . LYS A 1 67 ? 20.312 56.406 -7.441 1 57.19 67 LYS A O 1
ATOM 535 N N . LYS A 1 68 ? 21.516 57.969 -8.141 1 50.66 68 LYS A N 1
ATOM 536 C CA . LYS A 1 68 ? 22.281 58.094 -6.898 1 50.66 68 LYS A CA 1
ATOM 537 C C . LYS A 1 68 ? 21.422 58.719 -5.793 1 50.66 68 LYS A C 1
ATOM 539 O O . LYS A 1 68 ? 21.547 58.344 -4.625 1 50.66 68 LYS A O 1
ATOM 544 N N . ASN A 1 69 ? 20.812 59.781 -5.938 1 42.34 69 ASN A N 1
ATOM 545 C CA . ASN A 1 69 ? 19.969 60.438 -4.945 1 42.34 69 ASN A CA 1
ATOM 546 C C . ASN A 1 69 ? 18.766 59.594 -4.562 1 42.34 69 ASN A C 1
ATOM 548 O O . ASN A 1 69 ? 18.188 59.75 -3.482 1 42.34 69 ASN A O 1
ATOM 552 N N . LEU A 1 70 ? 18.094 59 -5.336 1 40.31 70 LEU A N 1
ATOM 553 C CA . LEU A 1 70 ? 17.016 58.094 -4.945 1 40.31 70 LEU A CA 1
ATOM 554 C C . LEU A 1 70 ? 17.547 56.906 -4.145 1 40.31 70 LEU A C 1
ATOM 556 O O . LEU A 1 70 ? 16.781 56.219 -3.465 1 40.31 70 LEU A O 1
ATOM 560 N N . GLU A 1 71 ? 18.656 56.469 -4.273 1 38.47 71 GLU A N 1
ATOM 561 C CA . GLU A 1 71 ? 19.203 55.469 -3.371 1 38.47 71 GLU A CA 1
ATOM 562 C C . GLU A 1 71 ? 19.219 55.969 -1.931 1 38.47 71 GLU A C 1
ATOM 564 O O . GLU A 1 71 ? 19.016 55.188 -0.994 1 38.47 71 GLU A O 1
ATOM 569 N N . SER A 1 72 ? 19.594 57.188 -1.571 1 33.06 72 SER A N 1
ATOM 570 C CA . SER A 1 72 ? 19.656 57.688 -0.202 1 33.06 72 SER A CA 1
ATOM 571 C C . SER A 1 72 ? 18.266 58.031 0.316 1 33.06 72 SER A C 1
ATOM 573 O O . SER A 1 72 ? 17.953 57.844 1.494 1 33.06 72 SER A O 1
ATOM 575 N N . LYS A 1 73 ? 17.406 58.906 -0.183 1 36.66 73 LYS A N 1
ATOM 576 C CA . LYS A 1 73 ? 16.125 59.312 0.374 1 36.66 73 LYS A CA 1
ATOM 577 C C . LYS A 1 73 ? 15.086 58.188 0.23 1 36.66 73 LYS A C 1
ATOM 579 O O . LYS A 1 73 ? 14.047 58.219 0.883 1 36.66 73 LYS A O 1
ATOM 584 N N . THR A 1 74 ? 14.977 57.625 -0.833 1 34.56 74 THR A N 1
ATOM 585 C CA . THR A 1 74 ? 14.211 56.375 -0.899 1 34.56 74 THR A CA 1
ATOM 586 C C . THR A 1 74 ? 14.812 55.312 0.017 1 34.56 74 THR A C 1
ATOM 588 O O . THR A 1 74 ? 14.555 54.125 -0.149 1 34.56 74 THR A O 1
ATOM 591 N N . PHE A 1 75 ? 15.883 55.594 0.615 1 30.31 75 PHE A N 1
ATOM 592 C CA . PHE A 1 75 ? 16.422 54.75 1.685 1 30.31 75 PHE A CA 1
ATOM 593 C C . PHE A 1 75 ? 15.305 54.25 2.59 1 30.31 75 PHE A C 1
ATOM 595 O O . PHE A 1 75 ? 15.297 53.094 2.979 1 30.31 75 PHE A O 1
ATOM 602 N N . GLU A 1 76 ? 14.695 55.25 3.4 1 33.47 76 GLU A N 1
ATOM 603 C CA . GLU A 1 76 ? 13.969 54.812 4.586 1 33.47 76 GLU A CA 1
ATOM 604 C C . GLU A 1 76 ? 12.781 53.938 4.203 1 33.47 76 GLU A C 1
ATOM 606 O O . GLU A 1 76 ? 12.406 53.031 4.957 1 33.47 76 GLU A O 1
ATOM 611 N N . LEU A 1 77 ? 11.891 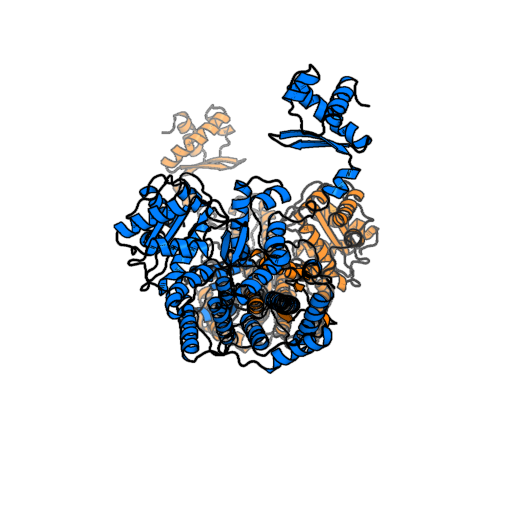54.281 3.34 1 36.44 77 LEU A N 1
ATOM 612 C CA . LEU A 1 77 ? 10.773 53.406 2.945 1 36.44 77 LEU A CA 1
ATOM 613 C C . LEU A 1 77 ? 11.266 52.25 2.102 1 36.44 77 LEU A C 1
ATOM 615 O O . LEU A 1 77 ? 10.461 51.438 1.632 1 36.44 77 LEU A O 1
ATOM 619 N N . ASN A 1 78 ? 12.219 52.25 1.388 1 36.91 78 ASN A N 1
ATOM 620 C CA . ASN A 1 78 ? 12.812 51.156 0.603 1 36.91 78 ASN A CA 1
ATOM 621 C C . ASN A 1 78 ? 13.008 49.906 1.442 1 36.91 78 ASN A C 1
ATOM 623 O O . ASN A 1 78 ? 13.789 49.031 1.073 1 36.91 78 ASN A O 1
ATOM 627 N N . SER A 1 79 ? 13.023 49.938 2.684 1 42.34 79 SER A N 1
ATOM 628 C CA . SER A 1 79 ? 13.117 48.688 3.428 1 42.34 79 SER A CA 1
ATOM 629 C C . SER A 1 79 ? 12.078 47.656 2.945 1 42.34 79 SER A C 1
ATOM 631 O O . SER A 1 79 ? 10.969 48.062 2.58 1 42.34 79 SER A O 1
ATOM 633 N N . ASP A 1 80 ? 12.555 46.625 2.348 1 53.41 80 ASP A N 1
ATOM 634 C CA . ASP A 1 80 ? 11.898 45.375 2.021 1 53.41 80 ASP A CA 1
ATOM 635 C C . ASP A 1 80 ? 10.742 45.094 2.98 1 53.41 80 ASP A C 1
ATOM 637 O O . ASP A 1 80 ? 10.164 44 2.959 1 53.41 80 ASP A O 1
ATOM 641 N N . LYS A 1 81 ? 10.508 46.188 3.631 1 72.31 81 LYS A N 1
ATOM 642 C CA . LYS A 1 81 ? 9.445 45.906 4.594 1 72.31 81 LYS A CA 1
ATOM 643 C C . LYS A 1 81 ? 8.07 46.188 3.994 1 72.31 81 LYS A C 1
ATOM 645 O O . LYS A 1 81 ? 7.906 47.156 3.248 1 72.31 81 LYS A O 1
ATOM 650 N N . SER A 1 82 ? 7.207 45.5 4.258 1 80.5 82 SER A N 1
ATOM 651 C CA . SER A 1 82 ? 5.82 45.656 3.832 1 80.5 82 SER A CA 1
ATOM 652 C C . SER A 1 82 ? 5.145 46.812 4.547 1 80.5 82 SER A C 1
ATOM 654 O O . SER A 1 82 ? 5.609 47.25 5.602 1 80.5 82 SER A O 1
ATOM 656 N N . ARG A 1 83 ? 4.164 47.531 3.947 1 82.62 83 ARG A N 1
ATOM 657 C CA . ARG A 1 83 ? 3.375 48.594 4.555 1 82.62 83 ARG A CA 1
ATOM 658 C C . ARG A 1 83 ? 2.908 48.219 5.953 1 82.62 83 ARG A C 1
ATOM 660 O O . ARG A 1 83 ? 2.975 49.031 6.887 1 82.62 83 ARG A O 1
ATOM 667 N N . LEU A 1 84 ? 2.543 47.062 6.023 1 89.56 84 LEU A N 1
ATOM 668 C CA . LEU A 1 84 ? 2.066 46.531 7.309 1 89.56 84 LEU A CA 1
ATOM 669 C C . LEU A 1 84 ? 3.174 46.594 8.352 1 89.56 84 LEU A C 1
ATOM 671 O O . LEU A 1 84 ? 2.93 46.969 9.508 1 89.56 84 LEU A O 1
ATOM 675 N N . GLN A 1 85 ? 4.301 46.25 7.949 1 90.94 85 GLN A N 1
ATOM 676 C CA . GLN A 1 85 ? 5.434 46.25 8.875 1 90.94 85 GLN A CA 1
ATOM 677 C C . GLN A 1 85 ? 5.75 47.656 9.383 1 90.94 85 GLN A C 1
ATOM 679 O O . GLN A 1 85 ? 6.02 47.844 10.57 1 90.94 85 GLN A O 1
ATOM 684 N N . VAL A 1 86 ? 5.75 48.562 8.516 1 87.75 86 VAL A N 1
ATOM 685 C CA . VAL A 1 86 ? 6.066 49.938 8.867 1 87.75 86 VAL A CA 1
ATOM 686 C C . VAL A 1 86 ? 5.035 50.469 9.859 1 87.75 86 VAL A C 1
ATOM 688 O O . VAL A 1 86 ? 5.391 51.156 10.828 1 87.75 86 VAL A O 1
ATOM 691 N N . ILE A 1 87 ? 3.834 50.219 9.578 1 90.06 87 ILE A N 1
ATOM 692 C CA . ILE A 1 87 ? 2.76 50.688 10.445 1 90.06 87 ILE A CA 1
ATOM 693 C C . ILE A 1 87 ? 2.92 50.062 11.836 1 90.06 87 ILE A C 1
ATOM 695 O O . ILE A 1 87 ? 2.871 50.781 12.844 1 90.06 87 ILE A O 1
ATOM 699 N N . MET A 1 88 ? 3.111 48.812 11.906 1 93.38 88 MET A N 1
ATOM 700 C CA . MET A 1 88 ? 3.242 48.125 13.18 1 93.38 88 MET A CA 1
ATOM 701 C C . MET A 1 88 ? 4.484 48.594 13.93 1 93.38 88 MET A C 1
ATOM 703 O O . MET A 1 88 ? 4.449 48.75 15.156 1 93.38 88 MET A O 1
ATOM 707 N N . GLU A 1 89 ? 5.523 48.812 13.203 1 91.62 89 GLU A N 1
ATOM 708 C CA . GLU A 1 89 ? 6.758 49.312 13.797 1 91.62 89 GLU A CA 1
ATOM 709 C C . GLU A 1 89 ? 6.531 50.688 14.469 1 91.62 89 GLU A C 1
ATOM 711 O O . GLU A 1 89 ? 7.066 50.938 15.547 1 91.62 89 GLU A O 1
ATOM 716 N N . ASN A 1 90 ? 5.863 51.469 13.828 1 89.25 90 ASN A N 1
ATOM 717 C CA . ASN A 1 90 ? 5.598 52.781 14.375 1 89.25 90 ASN A CA 1
ATOM 718 C C . ASN A 1 90 ? 4.668 52.719 15.578 1 89.25 90 ASN A C 1
ATOM 720 O O . ASN A 1 90 ? 4.84 53.469 16.547 1 89.25 90 ASN A O 1
ATOM 724 N N . LEU A 1 91 ? 3.725 51.906 15.531 1 91.69 91 LEU A N 1
ATOM 725 C CA . LEU A 1 91 ? 2.76 51.75 16.625 1 91.69 91 LEU A CA 1
ATOM 726 C C . LEU A 1 91 ? 3.414 51.156 17.859 1 91.69 91 LEU A C 1
ATOM 728 O O . LEU A 1 91 ? 3.062 51.5 18.984 1 91.69 91 LEU A O 1
ATOM 732 N N . LEU A 1 92 ? 4.355 50.312 17.656 1 93.81 92 LEU A N 1
ATOM 733 C CA . LEU A 1 92 ? 4.895 49.531 18.766 1 93.81 92 LEU A CA 1
ATOM 734 C C . LEU A 1 92 ? 6.227 50.125 19.234 1 93.81 92 LEU A C 1
ATOM 736 O O . LEU A 1 92 ? 6.504 50.156 20.438 1 93.81 92 LEU A O 1
ATOM 740 N N . PHE A 1 93 ? 7.066 50.531 18.328 1 91.38 93 PHE A N 1
ATOM 741 C CA . PHE A 1 93 ? 8.438 50.906 18.656 1 91.38 93 PHE A CA 1
ATOM 742 C C . PHE A 1 93 ? 8.688 52.375 18.391 1 91.38 93 PHE A C 1
ATOM 744 O O . PHE A 1 93 ? 9.617 52.969 18.938 1 91.38 93 PHE A O 1
ATOM 751 N N . GLY A 1 94 ? 7.965 52.938 17.578 1 85.56 94 GLY A N 1
ATOM 752 C CA . GLY A 1 94 ? 8.203 54.281 17.141 1 85.56 94 GLY A CA 1
ATOM 753 C C . GLY A 1 94 ? 7.461 55.312 17.969 1 85.56 94 GLY A C 1
ATOM 754 O O . GLY A 1 94 ? 7.613 55.375 19.203 1 85.56 94 GLY A O 1
ATOM 755 N N . GLU A 1 95 ? 6.562 56.031 17.297 1 77.94 95 GLU A N 1
ATOM 756 C CA . GLU A 1 95 ? 5.863 57.188 17.891 1 77.94 95 GLU A CA 1
ATOM 757 C C . GLU A 1 95 ? 4.672 56.719 18.719 1 77.94 95 GLU A C 1
ATOM 759 O O . GLU A 1 95 ? 4.156 57.469 19.547 1 77.94 95 GLU A O 1
ATOM 764 N N . LYS A 1 96 ? 4.301 55.531 18.609 1 85.81 96 LYS A N 1
ATOM 765 C CA . LYS A 1 96 ? 3.225 54.906 19.359 1 85.81 96 LYS A CA 1
ATOM 766 C C . LYS A 1 96 ? 1.867 55.469 18.984 1 85.81 96 LYS A C 1
ATOM 768 O O . LYS A 1 96 ? 0.828 54.875 19.266 1 85.81 96 LYS A O 1
ATOM 773 N N . ILE A 1 97 ? 1.851 56.781 18.578 1 86.88 97 ILE A N 1
ATOM 774 C CA . ILE A 1 97 ? 0.668 57.406 18 1 86.88 97 ILE A CA 1
ATOM 775 C C . ILE A 1 97 ? 0.994 57.969 16.609 1 86.88 97 ILE A C 1
ATOM 777 O O . ILE A 1 97 ? 1.949 58.719 16.453 1 86.88 97 ILE A O 1
ATOM 781 N N . ILE A 1 98 ? 0.208 57.531 15.664 1 85.94 98 ILE A N 1
ATOM 782 C CA . ILE A 1 98 ? 0.546 57.938 14.305 1 85.94 98 ILE A CA 1
ATOM 783 C C . ILE A 1 98 ? -0.717 58.375 13.57 1 85.94 98 ILE A C 1
ATOM 785 O O . ILE A 1 98 ? -1.73 57.688 13.586 1 85.94 98 ILE A O 1
ATOM 789 N N . SER A 1 99 ? -0.666 59.469 12.984 1 85.25 99 SER A N 1
ATOM 790 C CA . SER A 1 99 ? -1.815 60 12.266 1 85.25 99 SER A CA 1
ATOM 791 C C . SER A 1 99 ? -1.895 59.438 10.852 1 85.25 99 SER A C 1
ATOM 793 O O . SER A 1 99 ? -0.887 59 10.297 1 85.25 99 SER A O 1
ATOM 795 N N . TYR A 1 100 ? -3.129 59.5 10.297 1 82.56 100 TYR A N 1
ATOM 796 C CA . TYR A 1 100 ? -3.326 59.062 8.914 1 82.56 100 TYR A CA 1
ATOM 797 C C . TYR A 1 100 ? -2.445 59.844 7.961 1 82.56 100 TYR A C 1
ATOM 799 O O . TYR A 1 100 ? -1.887 59.312 7.012 1 82.56 100 TYR A O 1
ATOM 807 N N . ASN A 1 101 ? -2.35 61.094 8.297 1 77.31 101 ASN A N 1
ATOM 808 C CA . ASN A 1 101 ? -1.554 61.969 7.457 1 77.31 101 ASN A CA 1
ATOM 809 C C . ASN A 1 101 ? -0.08 61.594 7.461 1 77.31 101 ASN A C 1
ATOM 811 O O . ASN A 1 101 ? 0.56 61.531 6.41 1 77.31 101 ASN A O 1
ATOM 815 N N . ARG A 1 102 ? 0.326 61.344 8.57 1 80.94 102 ARG A N 1
ATOM 816 C CA . ARG A 1 102 ? 1.725 60.969 8.719 1 80.94 102 ARG A CA 1
ATOM 817 C C . ARG A 1 102 ? 2 59.656 8 1 80.94 102 ARG A C 1
ATOM 819 O O . ARG A 1 102 ? 3.025 59.5 7.328 1 80.94 102 ARG A O 1
ATOM 826 N N . LEU A 1 103 ? 1.114 58.719 8.148 1 83.75 103 LEU A N 1
ATOM 827 C CA . LEU A 1 103 ? 1.273 57.438 7.508 1 83.75 103 LEU A CA 1
ATOM 828 C C . LEU A 1 103 ? 1.216 57.562 5.988 1 83.75 103 LEU A C 1
ATOM 830 O O . LEU A 1 103 ? 1.953 56.875 5.273 1 83.75 103 LEU A O 1
ATOM 834 N N . SER A 1 104 ? 0.262 58.344 5.566 1 77.44 104 SER A N 1
ATOM 835 C CA . SER A 1 104 ? 0.138 58.594 4.137 1 77.44 104 SER A CA 1
ATOM 836 C C . SER A 1 104 ? 1.43 59.156 3.566 1 77.44 104 SER A C 1
ATOM 838 O O . SER A 1 104 ? 1.837 58.812 2.457 1 77.44 104 SER A O 1
ATOM 840 N N . GLU A 1 105 ? 1.987 60 4.301 1 74.88 105 GLU A N 1
ATOM 841 C CA . GLU A 1 105 ? 3.246 60.594 3.889 1 74.88 105 GLU A CA 1
ATOM 842 C C . GLU A 1 105 ? 4.379 59.594 3.885 1 74.88 105 GLU A C 1
ATOM 844 O O . GLU A 1 105 ? 5.188 59.531 2.951 1 74.88 105 GLU A O 1
ATOM 849 N N . LEU A 1 106 ? 4.387 58.875 4.926 1 75.06 106 LEU A N 1
ATOM 850 C CA . LEU A 1 106 ? 5.461 57.906 5.098 1 75.06 106 LEU A CA 1
ATOM 851 C C . LEU A 1 106 ? 5.359 56.781 4.059 1 75.06 106 LEU A C 1
ATOM 853 O O . LEU A 1 106 ? 6.375 56.312 3.561 1 75.06 106 LEU A O 1
ATOM 857 N N . LEU A 1 107 ? 4.09 56.344 3.725 1 79.94 107 LEU A N 1
ATOM 858 C CA . LEU A 1 107 ? 3.879 55.156 2.896 1 79.94 107 LEU A CA 1
ATOM 859 C C . LEU A 1 107 ? 3.484 55.562 1.478 1 79.94 107 LEU A C 1
ATOM 861 O O . LEU A 1 107 ? 3.422 54.719 0.587 1 79.94 107 LEU A O 1
ATOM 865 N N . PHE A 1 108 ? 3.242 56.781 1.259 1 73.19 108 PHE A N 1
ATOM 866 C CA . PHE A 1 108 ? 2.865 57.312 -0.045 1 73.19 108 PHE A CA 1
ATOM 867 C C . PHE A 1 108 ? 1.612 56.625 -0.572 1 73.19 108 PHE A C 1
ATOM 869 O O . PHE A 1 108 ? 1.595 56.156 -1.704 1 73.19 108 PHE A O 1
ATOM 876 N N . VAL A 1 109 ? 0.651 56.438 0.251 1 77.12 109 VAL A N 1
ATOM 877 C CA . VAL A 1 109 ? -0.619 55.844 -0.131 1 77.12 109 VAL A CA 1
ATOM 878 C C . VAL A 1 109 ? -1.776 56.719 0.349 1 77.12 109 VAL A C 1
ATOM 880 O O . VAL A 1 109 ? -1.589 57.594 1.192 1 77.12 109 VAL A O 1
ATOM 883 N N . SER A 1 110 ? -2.902 56.531 -0.265 1 75.5 110 SER A N 1
ATOM 884 C CA . SER A 1 110 ? -4.102 57.281 0.065 1 75.5 110 SER A CA 1
ATOM 885 C C . SER A 1 110 ? -4.602 56.938 1.468 1 75.5 110 SER A C 1
ATOM 887 O O . SER A 1 110 ? -4.23 55.906 2.035 1 75.5 110 SER A O 1
ATOM 889 N N . LYS A 1 111 ? -5.422 57.812 2.014 1 80.25 111 LYS A N 1
ATOM 890 C CA . LYS A 1 111 ? -6.004 57.594 3.336 1 80.25 111 LYS A CA 1
ATOM 891 C C . LYS A 1 111 ? -6.93 56.375 3.352 1 80.25 111 LYS A C 1
ATOM 893 O O . LYS A 1 111 ? -7.039 55.688 4.367 1 80.25 111 LYS A O 1
ATOM 898 N N . SER A 1 112 ? -7.59 56.156 2.287 1 78.56 112 SER A N 1
ATOM 899 C CA . SER A 1 112 ? -8.469 55 2.195 1 78.56 112 SER A CA 1
ATOM 900 C C . SER A 1 112 ? -7.676 53.688 2.27 1 78.56 112 SER A C 1
ATOM 902 O O . SER A 1 112 ? -8.109 52.75 2.91 1 78.56 112 SER A O 1
ATOM 904 N N . SER A 1 113 ? -6.547 53.688 1.693 1 80.75 113 SER A N 1
ATOM 905 C CA . SER A 1 113 ? -5.664 52.531 1.75 1 80.75 113 SER A CA 1
ATOM 906 C C . SER A 1 113 ? -5.117 52.312 3.156 1 80.75 113 SER A C 1
ATOM 908 O O . SER A 1 113 ? -4.965 51.188 3.605 1 80.75 113 SER A O 1
ATOM 910 N N . ILE A 1 114 ? -4.902 53.406 3.758 1 84.81 114 ILE A N 1
ATOM 911 C CA . ILE A 1 114 ? -4.379 53.344 5.117 1 84.81 114 ILE A CA 1
ATOM 912 C C . ILE A 1 114 ? -5.422 52.719 6.043 1 84.81 114 ILE A C 1
ATOM 914 O O . ILE A 1 114 ? -5.082 51.938 6.918 1 84.81 114 ILE A O 1
ATOM 918 N N . SER A 1 115 ? -6.617 53.156 5.852 1 85.25 115 SER A N 1
ATOM 919 C CA . SER A 1 115 ? -7.695 52.594 6.66 1 85.25 115 SER A CA 1
ATOM 920 C C . SER A 1 115 ? -7.766 51.062 6.504 1 85.25 115 SER A C 1
ATOM 922 O O . SER A 1 115 ? -7.945 50.344 7.488 1 85.25 115 SER A O 1
ATOM 924 N N . LYS A 1 116 ? -7.602 50.656 5.344 1 84.25 116 LYS A N 1
ATOM 925 C CA . LYS A 1 116 ? -7.625 49.219 5.07 1 84.25 116 LYS A CA 1
ATOM 926 C C . LYS A 1 116 ? -6.426 48.531 5.707 1 84.25 116 LYS A C 1
ATOM 928 O O . LYS A 1 116 ? -6.555 47.406 6.234 1 84.25 116 LYS A O 1
ATOM 933 N N . GLU A 1 117 ? -5.367 49.125 5.637 1 86.88 117 GLU A N 1
ATOM 934 C CA . GLU A 1 117 ? -4.156 48.562 6.223 1 86.88 117 GLU A CA 1
ATOM 935 C C . GLU A 1 117 ? -4.262 48.469 7.742 1 86.88 117 GLU A C 1
ATOM 937 O O . GLU A 1 117 ? -3.783 47.531 8.359 1 86.88 117 GLU A O 1
ATOM 942 N N . LEU A 1 118 ? -4.805 49.5 8.297 1 88 118 LEU A N 1
ATOM 943 C CA . LEU A 1 118 ? -4.957 49.531 9.75 1 88 118 LEU A CA 1
ATOM 944 C C . LEU A 1 118 ? -5.891 48.438 10.219 1 88 118 LEU A C 1
ATOM 946 O O . LEU A 1 118 ? -5.707 47.875 11.305 1 88 118 LEU A O 1
ATOM 950 N N . GLU A 1 119 ? -6.828 48.156 9.43 1 85.38 119 GLU A N 1
ATOM 951 C CA . GLU A 1 119 ? -7.711 47.031 9.734 1 85.38 119 GLU A CA 1
ATOM 952 C C . GLU A 1 119 ? -6.945 45.719 9.742 1 85.38 119 GLU A C 1
ATOM 954 O O . GLU A 1 119 ? -7.184 44.844 10.594 1 85.38 119 GLU A O 1
ATOM 959 N N . LYS A 1 120 ? -6.09 45.594 8.836 1 87.25 120 LYS A N 1
ATOM 960 C CA . LYS A 1 120 ? -5.25 44.406 8.773 1 87.25 120 LYS A CA 1
ATOM 961 C C . LYS A 1 120 ? -4.312 44.312 9.977 1 87.25 120 LYS A C 1
ATOM 963 O O . LYS A 1 120 ? -4.086 43.25 10.523 1 87.25 120 LYS A O 1
ATOM 968 N N . VAL A 1 121 ? -3.824 45.469 10.297 1 90.06 121 VAL A N 1
ATOM 969 C CA . VAL A 1 121 ? -2.918 45.531 11.438 1 90.06 121 VAL A CA 1
ATOM 970 C C . VAL A 1 121 ? -3.654 45.125 12.711 1 90.06 121 VAL A C 1
ATOM 972 O O . VAL A 1 121 ? -3.105 44.406 13.555 1 90.06 121 VAL A O 1
ATOM 975 N N . GLN A 1 122 ? -4.844 45.625 12.828 1 88.31 122 GLN A N 1
ATOM 976 C CA . GLN A 1 122 ? -5.664 45.25 13.977 1 88.31 122 GLN A CA 1
ATOM 977 C C . GLN A 1 122 ? -5.875 43.75 14.039 1 88.31 122 GLN A C 1
ATOM 979 O O . GLN A 1 122 ? -5.848 43.156 15.117 1 88.31 122 GLN A O 1
ATOM 984 N N . LYS A 1 123 ? -6.035 43.156 12.945 1 83.38 123 LYS A N 1
ATOM 985 C CA . LYS A 1 123 ? -6.238 41.719 12.875 1 83.38 123 LYS A CA 1
ATOM 986 C C . LYS A 1 123 ? -4.973 40.969 13.266 1 83.38 123 LYS A C 1
ATOM 988 O O . LYS A 1 123 ? -5.043 39.906 13.891 1 83.38 123 LYS A O 1
ATOM 993 N N . ILE A 1 124 ? -3.867 41.5 12.891 1 87.94 124 ILE A N 1
ATOM 994 C CA . ILE A 1 124 ? -2.588 40.844 13.148 1 87.94 124 ILE A CA 1
ATOM 995 C C . ILE A 1 124 ? -2.232 41 14.633 1 87.94 124 ILE A C 1
ATOM 997 O O . ILE A 1 124 ? -1.884 40 15.289 1 87.94 124 ILE A O 1
ATOM 1001 N N . LEU A 1 125 ? -2.305 42.156 15.156 1 88.56 125 LEU A N 1
ATOM 1002 C CA . LEU A 1 125 ? -1.89 42.438 16.531 1 88.56 125 LEU A CA 1
ATOM 1003 C C . LEU A 1 125 ? -2.971 42.031 17.516 1 88.56 125 LEU A C 1
ATOM 1005 O O . LEU A 1 125 ? -2.682 41.781 18.688 1 88.56 125 LEU A O 1
ATOM 1009 N N . GLY A 1 126 ? -4.066 41.812 17.078 1 76.19 126 GLY A N 1
ATOM 1010 C CA . GLY A 1 126 ? -5.211 41.312 17.828 1 76.19 126 GLY A CA 1
ATOM 1011 C C . GLY A 1 126 ? -5.098 41.562 19.312 1 76.19 126 GLY A C 1
ATOM 1012 O O . GLY A 1 126 ? -4.047 42 19.797 1 76.19 126 GLY A O 1
ATOM 1013 N N . GLY A 1 127 ? -6.121 41.5 20.172 1 72.5 127 GLY A N 1
ATOM 1014 C CA . GLY A 1 127 ? -6.176 41.531 21.625 1 72.5 127 GLY A CA 1
ATOM 1015 C C . GLY A 1 127 ? -6.105 42.938 22.203 1 72.5 127 GLY A C 1
ATOM 1016 O O . GLY A 1 127 ? -6.301 43.125 23.406 1 72.5 127 GLY A O 1
ATOM 1017 N N . ILE A 1 128 ? -5.559 43.812 21.391 1 79.69 128 ILE A N 1
ATOM 1018 C CA . ILE A 1 128 ? -5.477 45.188 21.828 1 79.69 128 ILE A CA 1
ATOM 1019 C C . ILE A 1 128 ? -6.223 46.094 20.844 1 79.69 128 ILE A C 1
ATOM 1021 O O . ILE A 1 128 ? -6.211 45.844 19.641 1 79.69 128 ILE A O 1
ATOM 1025 N N . ASP A 1 129 ? -6.863 47 21.312 1 83.81 129 ASP A N 1
ATOM 1026 C CA . ASP A 1 129 ? -7.703 47.875 20.469 1 83.81 129 ASP A CA 1
ATOM 1027 C C . ASP A 1 129 ? -6.879 48.969 19.797 1 83.81 129 ASP A C 1
ATOM 1029 O O . ASP A 1 129 ? -6.129 49.688 20.484 1 83.81 129 ASP A O 1
ATOM 1033 N N . LEU A 1 130 ? -7.02 49.031 18.609 1 87.88 130 LEU A N 1
ATOM 1034 C CA . LEU A 1 130 ? -6.496 50.188 17.875 1 87.88 130 LEU A CA 1
ATOM 1035 C C . LEU A 1 130 ? -7.508 51.312 17.859 1 87.88 130 LEU A C 1
ATOM 1037 O O . LEU A 1 130 ? -8.586 51.188 17.281 1 87.88 130 LEU A O 1
ATOM 1041 N N . LYS A 1 131 ? -7.191 52.312 18.5 1 87.81 131 LYS A N 1
ATOM 1042 C CA . LYS A 1 131 ? -8.102 53.469 18.594 1 87.81 131 LYS A CA 1
ATOM 1043 C C . LYS A 1 131 ? -7.559 54.656 17.844 1 87.81 131 LYS A C 1
ATOM 1045 O O . LYS A 1 131 ? -6.363 54.75 17.547 1 87.81 131 LYS A O 1
ATOM 1050 N N . SER A 1 132 ? -8.5 55.5 17.516 1 86.12 132 SER A N 1
ATOM 1051 C CA . SER A 1 132 ? -8.133 56.719 16.797 1 86.12 132 SER A CA 1
ATOM 1052 C C . SER A 1 132 ? -8.492 57.969 17.578 1 86.12 132 SER A C 1
ATOM 1054 O O . SER A 1 132 ? -9.531 58 18.25 1 86.12 132 SER A O 1
ATOM 1056 N N . SER A 1 133 ? -7.566 58.875 17.672 1 83.62 133 SER A N 1
ATOM 1057 C CA . SER A 1 133 ? -7.789 60.188 18.281 1 83.62 133 SER A CA 1
ATOM 1058 C C . SER A 1 133 ? -7.398 61.312 17.328 1 83.62 133 SER A C 1
ATOM 1060 O O . SER A 1 133 ? -7 61.062 16.188 1 83.62 133 SER A O 1
ATOM 1062 N N . ALA A 1 134 ? -7.535 62.562 17.812 1 79.06 134 ALA A N 1
ATOM 1063 C CA . ALA A 1 134 ? -7.164 63.719 17 1 79.06 134 ALA A CA 1
ATOM 1064 C C . ALA A 1 134 ? -5.676 63.688 16.672 1 79.06 134 ALA A C 1
ATOM 1066 O O . ALA A 1 134 ? -5.266 64.188 15.625 1 79.06 134 ALA A O 1
ATOM 1067 N N . LYS A 1 135 ? -4.953 63.062 17.531 1 83.75 135 LYS A N 1
ATOM 1068 C CA . LYS A 1 135 ? -3.506 63.031 17.344 1 83.75 135 LYS A CA 1
ATOM 1069 C C . LYS A 1 135 ? -3.1 61.906 16.422 1 83.75 135 LYS A C 1
ATOM 1071 O O . LYS A 1 135 ? -1.997 61.906 15.867 1 83.75 135 LYS A O 1
ATOM 1076 N N . GLY A 1 136 ? -4.059 60.938 16.312 1 88.19 136 GLY A N 1
ATOM 1077 C CA . GLY A 1 136 ? -3.756 59.781 15.445 1 88.19 136 GLY A CA 1
ATOM 1078 C C . GLY A 1 136 ? -4.246 58.469 16 1 88.19 136 GLY A C 1
ATOM 1079 O O . GLY A 1 136 ? -5.047 58.438 16.953 1 88.19 136 GLY A O 1
ATOM 1080 N N . SER A 1 137 ? -3.762 57.406 15.336 1 89.94 137 SER A N 1
ATOM 1081 C CA . SER A 1 137 ? -4.125 56.062 15.766 1 89.94 137 SER A CA 1
ATOM 1082 C C . SER A 1 137 ? -3.1 55.5 16.75 1 89.94 137 SER A C 1
ATOM 1084 O O . SER A 1 137 ? -1.899 55.75 16.609 1 89.94 137 SER A O 1
ATOM 1086 N N . TYR A 1 138 ? -3.533 54.812 17.797 1 90.75 138 TYR A N 1
ATOM 1087 C CA . TYR A 1 138 ? -2.645 54.25 18.812 1 90.75 138 TYR A CA 1
ATOM 1088 C C . TYR A 1 138 ? -3.23 53 19.406 1 90.75 138 TYR A C 1
ATOM 1090 O O . TYR A 1 138 ? -4.434 52.75 19.297 1 90.75 138 TYR A O 1
ATOM 1098 N N . LEU A 1 139 ? -2.344 52.188 20.031 1 90.94 139 LEU A N 1
ATOM 1099 C CA . LEU A 1 139 ? -2.781 51 20.719 1 90.94 139 LEU A CA 1
ATOM 1100 C C . LEU A 1 139 ? -3.201 51.281 22.156 1 90.94 139 LEU A C 1
ATOM 1102 O O . LEU A 1 139 ? -2.404 51.812 22.938 1 90.94 139 LEU A O 1
ATOM 1106 N N . ASN A 1 140 ? -4.402 51.094 22.391 1 90.19 140 ASN A N 1
ATOM 1107 C CA . ASN A 1 140 ? -4.965 51.375 23.703 1 90.19 140 ASN A CA 1
ATOM 1108 C C . ASN A 1 140 ? -5.156 50.094 24.516 1 90.19 140 ASN A C 1
ATOM 1110 O O . ASN A 1 140 ? -6.043 49.281 24.219 1 90.19 140 ASN A O 1
ATOM 1114 N N . GLY A 1 141 ? -4.406 49.844 25.562 1 88 141 GLY A N 1
ATOM 1115 C CA . GLY A 1 141 ? -4.492 48.688 26.438 1 88 141 GLY A CA 1
ATOM 1116 C C . GLY A 1 141 ? -3.48 48.719 27.562 1 88 141 GLY A C 1
ATOM 1117 O O . GLY A 1 141 ? -2.625 49.594 27.625 1 88 141 GLY A O 1
ATOM 1118 N N . ASP A 1 142 ? -3.682 47.781 28.469 1 89.19 142 ASP A N 1
ATOM 1119 C CA . ASP A 1 142 ? -2.736 47.719 29.578 1 89.19 142 ASP A CA 1
ATOM 1120 C C . ASP A 1 142 ? -1.42 47.062 29.125 1 89.19 142 ASP A C 1
ATOM 1122 O O . ASP A 1 142 ? -1.265 46.719 27.969 1 89.19 142 ASP A O 1
ATOM 1126 N N . GLU A 1 143 ? -0.473 47.031 29.922 1 91.69 143 GLU A N 1
ATOM 1127 C CA . GLU A 1 143 ? 0.869 46.562 29.578 1 91.69 143 GLU A CA 1
ATOM 1128 C C . GLU A 1 143 ? 0.853 45.125 29.109 1 91.69 143 GLU A C 1
ATOM 1130 O O . GLU A 1 143 ? 1.594 44.75 28.188 1 91.69 143 GLU A O 1
ATOM 1135 N N . SER A 1 144 ? 0.003 44.312 29.734 1 90.25 144 SER A N 1
ATOM 1136 C CA . SER A 1 144 ? -0.098 42.906 29.328 1 90.25 144 SER A CA 1
ATOM 1137 C C . SER A 1 144 ? -0.616 42.781 27.906 1 90.25 144 SER A C 1
ATOM 1139 O O . SER A 1 144 ? -0.119 41.969 27.125 1 90.25 144 SER A O 1
ATOM 1141 N N . GLN A 1 145 ? -1.562 43.562 27.562 1 90.06 145 GLN A N 1
ATOM 1142 C CA . GLN A 1 145 ? -2.137 43.562 26.219 1 90.06 145 GLN A CA 1
ATOM 1143 C C . GLN A 1 145 ? -1.131 44.094 25.203 1 90.06 145 GLN A C 1
ATOM 1145 O O . GLN A 1 145 ? -1.064 43.594 24.078 1 90.06 145 GLN A O 1
ATOM 1150 N N . LEU A 1 146 ? -0.449 45.125 25.656 1 92.19 146 LEU A N 1
ATOM 1151 C CA . LEU A 1 146 ? 0.576 45.656 24.766 1 92.19 146 LEU A CA 1
ATOM 1152 C C . LEU A 1 146 ? 1.653 44.625 24.484 1 92.19 146 LEU A C 1
ATOM 1154 O O . LEU A 1 146 ? 2.102 44.5 23.344 1 92.19 146 LEU A O 1
ATOM 1158 N N . ARG A 1 147 ? 2.082 43.906 25.484 1 93.44 147 ARG A N 1
ATOM 1159 C CA . ARG A 1 147 ? 3.082 42.844 25.297 1 93.44 147 ARG A CA 1
ATOM 1160 C C . ARG A 1 147 ? 2.58 41.781 24.328 1 93.44 147 ARG A C 1
ATOM 1162 O O . ARG A 1 147 ? 3.35 41.25 23.531 1 93.44 147 ARG A O 1
ATOM 1169 N N . GLU A 1 148 ? 1.321 41.5 24.453 1 92.25 148 GLU A N 1
ATOM 1170 C CA . GLU A 1 148 ? 0.743 40.531 23.531 1 92.25 148 GLU A CA 1
ATOM 1171 C C . GLU A 1 148 ? 0.849 41.031 22.094 1 92.25 148 GLU A C 1
ATOM 1173 O O . GLU A 1 148 ? 1.09 40.219 21.172 1 92.25 148 GLU A O 1
ATOM 1178 N N . ALA A 1 149 ? 0.604 42.25 21.875 1 92.88 149 ALA A N 1
ATOM 1179 C CA . ALA A 1 149 ? 0.736 42.844 20.547 1 92.88 149 ALA A CA 1
ATOM 1180 C C . ALA A 1 149 ? 2.162 42.688 20.031 1 92.88 149 ALA A C 1
ATOM 1182 O O . ALA A 1 149 ? 2.367 42.375 18.844 1 92.88 149 ALA A O 1
ATOM 1183 N N . TYR A 1 150 ? 3.17 42.906 20.906 1 94.69 150 TYR A N 1
ATOM 1184 C CA . TYR A 1 150 ? 4.566 42.719 20.547 1 94.69 150 TYR A CA 1
ATOM 1185 C C . TYR A 1 150 ? 4.828 41.281 20.141 1 94.69 150 TYR A C 1
ATOM 1187 O O . TYR A 1 150 ? 5.527 41.031 19.156 1 94.69 150 TYR A O 1
ATOM 1195 N N . ILE A 1 151 ? 4.312 40.406 20.922 1 94.19 151 ILE A N 1
ATOM 1196 C CA . ILE A 1 151 ? 4.516 39 20.672 1 94.19 151 ILE A CA 1
ATOM 1197 C C . ILE A 1 151 ? 3.912 38.594 19.328 1 94.19 151 ILE A C 1
ATOM 1199 O O . ILE A 1 151 ? 4.527 37.875 18.547 1 94.19 151 ILE A O 1
ATOM 1203 N N . ARG A 1 152 ? 2.766 39.031 19.016 1 91.69 152 ARG A N 1
ATOM 1204 C CA . ARG A 1 152 ? 2.102 38.75 17.75 1 91.69 152 ARG A CA 1
ATOM 1205 C C . ARG A 1 152 ? 2.887 39.344 16.578 1 91.69 152 ARG A C 1
ATOM 1207 O O . ARG A 1 152 ? 2.945 38.75 15.508 1 91.69 152 ARG A O 1
ATOM 1214 N N . PHE A 1 153 ? 3.396 40.5 16.828 1 93.69 153 PHE A N 1
ATOM 1215 C CA . PHE A 1 153 ? 4.262 41.125 15.828 1 93.69 153 PHE A CA 1
ATOM 1216 C C . PHE A 1 153 ? 5.465 40.219 15.539 1 93.69 153 PHE A C 1
ATOM 1218 O O . PHE A 1 153 ? 5.828 40.031 14.383 1 93.69 153 PHE A O 1
ATOM 1225 N N . ASN A 1 154 ? 6.074 39.75 16.594 1 94.06 154 ASN A N 1
ATOM 1226 C CA . ASN A 1 154 ? 7.207 38.844 16.438 1 94.06 154 ASN A CA 1
ATOM 1227 C C . ASN A 1 154 ? 6.832 37.594 15.633 1 94.06 154 ASN A C 1
ATOM 1229 O O . ASN A 1 154 ? 7.625 37.125 14.82 1 94.06 154 ASN A O 1
ATOM 1233 N N . HIS A 1 155 ? 5.719 37.094 15.922 1 90.38 155 HIS A N 1
ATOM 1234 C CA . HIS A 1 155 ? 5.238 35.938 15.18 1 90.38 155 HIS A CA 1
ATOM 1235 C C . HIS A 1 155 ? 5.043 36.281 13.703 1 90.38 155 HIS A C 1
ATOM 1237 O O . HIS A 1 155 ? 5.371 35.469 12.828 1 90.38 155 HIS A O 1
ATOM 1243 N N . TRP A 1 156 ? 4.336 37.375 13.484 1 89.88 156 TRP A N 1
ATOM 1244 C CA . TRP A 1 156 ? 4.133 37.812 12.109 1 89.88 156 TRP A CA 1
ATOM 1245 C C . TRP A 1 156 ? 5.461 37.938 11.375 1 89.88 156 TRP A C 1
ATOM 1247 O O . TRP A 1 156 ? 5.566 37.562 10.203 1 89.88 156 TRP A O 1
ATOM 1257 N N . LEU A 1 157 ? 6.512 38.469 12.047 1 90.75 157 LEU A N 1
ATOM 1258 C CA . LEU A 1 157 ? 7.844 38.562 11.461 1 90.75 157 LEU A CA 1
ATOM 1259 C C . LEU A 1 157 ? 8.367 37.219 11.031 1 90.75 157 LEU A C 1
ATOM 1261 O O . LEU A 1 157 ? 9.062 37.094 10.016 1 90.75 157 LEU A O 1
ATOM 1265 N N . PHE A 1 158 ? 8.078 36.312 11.812 1 88.5 158 PHE A N 1
ATOM 1266 C CA . PHE A 1 158 ? 8.516 34.938 11.5 1 88.5 158 PHE A CA 1
ATOM 1267 C C . PHE A 1 158 ? 7.926 34.469 10.18 1 88.5 158 PHE A C 1
ATOM 1269 O O . PHE A 1 158 ? 8.617 33.844 9.367 1 88.5 158 PHE A O 1
ATOM 1276 N N . THR A 1 159 ? 6.664 34.688 9.969 1 83 159 THR A N 1
ATOM 1277 C CA . THR A 1 159 ? 5.977 34.25 8.766 1 83 159 THR A CA 1
ATOM 1278 C C . THR A 1 159 ? 6.543 34.938 7.531 1 83 159 THR A C 1
ATOM 1280 O O . THR A 1 159 ? 6.391 34.469 6.41 1 83 159 THR A O 1
ATOM 1283 N N . GLN A 1 160 ? 7.117 36 7.762 1 82 160 GLN A N 1
ATOM 1284 C CA . GLN A 1 160 ? 7.672 36.781 6.652 1 82 160 GLN A CA 1
ATOM 1285 C C . GLN A 1 160 ? 9.055 36.281 6.266 1 82 160 GLN A C 1
ATOM 1287 O O . GLN A 1 160 ? 9.602 36.656 5.23 1 82 160 GLN A O 1
ATOM 1292 N N . CYS A 1 161 ? 9.516 35.406 7.055 1 81.06 161 CYS A N 1
ATOM 1293 C CA . CYS A 1 161 ? 10.836 34.844 6.766 1 81.06 161 CYS A CA 1
ATOM 1294 C C . CYS A 1 161 ? 10.742 33.781 5.691 1 81.06 161 CYS A C 1
ATOM 1296 O O . CYS A 1 161 ? 9.938 32.844 5.801 1 81.06 161 CYS A O 1
ATOM 1298 N N . THR A 1 162 ? 11.398 33.875 4.551 1 66.19 162 THR A N 1
ATOM 1299 C CA . THR A 1 162 ? 11.312 32.938 3.428 1 66.19 162 THR A CA 1
ATOM 1300 C C . THR A 1 162 ? 12.633 32.188 3.227 1 66.19 162 THR A C 1
ATOM 1302 O O . THR A 1 162 ? 12.727 31.297 2.398 1 66.19 162 THR A O 1
ATOM 1305 N N . SER A 1 163 ? 13.547 32.406 4.02 1 59.44 163 SER A N 1
ATOM 1306 C CA . SER A 1 163 ? 14.859 31.828 3.793 1 59.44 163 SER A CA 1
ATOM 1307 C C . SER A 1 163 ? 14.883 30.359 4.203 1 59.44 163 SER A C 1
ATOM 1309 O O . SER A 1 163 ? 13.938 29.859 4.824 1 59.44 163 SER A O 1
ATOM 1311 N N . ASN A 1 164 ? 15.875 29.719 3.764 1 62.19 164 ASN A N 1
ATOM 1312 C CA . ASN A 1 164 ? 16.094 28.312 4.086 1 62.19 164 ASN A CA 1
ATOM 1313 C C . ASN A 1 164 ? 16.281 28.094 5.586 1 62.19 164 ASN A C 1
ATOM 1315 O O . ASN A 1 164 ? 15.898 27.062 6.125 1 62.19 164 ASN A O 1
ATOM 1319 N N . ASN A 1 165 ? 16.906 29.078 6.184 1 69.69 165 ASN A N 1
ATOM 1320 C CA . ASN A 1 165 ? 17.031 29.047 7.641 1 69.69 165 ASN A CA 1
ATOM 1321 C C . ASN A 1 165 ? 16.109 30.062 8.297 1 69.69 165 ASN A C 1
ATOM 1323 O O . ASN A 1 165 ? 16.547 31.109 8.758 1 69.69 165 ASN A O 1
ATOM 1327 N N . THR A 1 166 ? 14.969 29.734 8.461 1 76.62 166 THR A N 1
ATOM 1328 C CA . THR A 1 166 ? 13.891 30.625 8.875 1 76.62 166 THR A CA 1
ATOM 1329 C C . THR A 1 166 ? 14.102 31.094 10.312 1 76.62 166 THR A C 1
ATOM 1331 O O . THR A 1 166 ? 13.852 32.25 10.633 1 76.62 166 THR A O 1
ATOM 1334 N N . TYR A 1 167 ? 14.711 30.266 11.125 1 82.69 167 TYR A N 1
ATOM 1335 C CA . TYR A 1 167 ? 14.859 30.594 12.539 1 82.69 167 TYR A CA 1
ATOM 1336 C C . TYR A 1 167 ? 15.953 31.641 12.734 1 82.69 167 TYR A C 1
ATOM 1338 O O . TYR A 1 167 ? 15.75 32.625 13.461 1 82.69 167 TYR A O 1
ATOM 1346 N N . SER A 1 168 ? 17.016 31.391 12.07 1 83.94 168 SER A N 1
ATOM 1347 C CA . SER A 1 168 ? 18.109 32.344 12.172 1 83.94 168 SER A CA 1
ATOM 1348 C C . SER A 1 168 ? 17.734 33.688 11.594 1 83.94 168 SER A C 1
ATOM 1350 O O . SER A 1 168 ? 18.094 34.75 12.148 1 83.94 168 SER A O 1
ATOM 1352 N N . ASP A 1 169 ? 17.016 33.625 10.578 1 86.62 169 ASP A N 1
ATOM 1353 C CA . ASP A 1 169 ? 16.531 34.844 9.961 1 86.62 169 ASP A CA 1
ATOM 1354 C C . ASP A 1 169 ? 15.578 35.594 10.898 1 86.62 169 ASP A C 1
ATOM 1356 O O . ASP A 1 169 ? 15.625 36.812 10.984 1 86.62 169 ASP A O 1
ATOM 1360 N N . TRP A 1 170 ? 14.797 34.875 11.5 1 91.12 170 TRP A N 1
ATOM 1361 C CA . TRP A 1 170 ? 13.828 35.438 12.445 1 91.12 170 TRP A CA 1
ATOM 1362 C C . TRP A 1 170 ? 14.539 36.125 13.617 1 91.12 170 TRP A C 1
ATOM 1364 O O . TRP A 1 170 ? 14.203 37.25 13.992 1 91.12 170 TRP A O 1
ATOM 1374 N N . LEU A 1 171 ? 15.562 35.5 14.078 1 92.5 171 LEU A N 1
ATOM 1375 C CA . LEU A 1 171 ? 16.328 36.062 15.188 1 92.5 171 LEU A CA 1
ATOM 1376 C C . LEU A 1 171 ? 17 37.375 14.773 1 92.5 171 LEU A C 1
ATOM 1378 O O . LEU A 1 171 ? 17.047 38.312 15.555 1 92.5 171 LEU A O 1
ATOM 1382 N N . GLY A 1 172 ? 17.5 37.312 13.586 1 91.31 172 GLY A N 1
ATOM 1383 C CA . GLY A 1 172 ? 18.109 38.531 13.07 1 91.31 172 GLY A CA 1
ATOM 1384 C C . GLY A 1 172 ? 17.156 39.688 13 1 91.31 172 GLY A C 1
ATOM 1385 O O . GLY A 1 172 ? 17.516 40.812 13.328 1 91.31 172 GLY A O 1
ATOM 1386 N N . LYS A 1 173 ? 15.984 39.438 12.625 1 92.06 173 LYS A N 1
ATOM 1387 C CA . LYS A 1 173 ? 14.961 40.469 12.547 1 92.06 173 LYS A CA 1
ATOM 1388 C C . LYS A 1 173 ? 14.586 40.969 13.938 1 92.06 173 LYS A C 1
ATOM 1390 O O . LYS A 1 173 ? 14.359 42.156 14.125 1 92.06 173 LYS A O 1
ATOM 1395 N N . LEU A 1 174 ? 14.484 40.094 14.867 1 95.5 174 LEU A N 1
ATOM 1396 C CA . LEU A 1 174 ? 14.164 40.469 16.234 1 95.5 174 LEU A CA 1
ATOM 1397 C C . LEU A 1 174 ? 15.25 41.375 16.812 1 95.5 174 LEU A C 1
ATOM 1399 O O . LEU A 1 174 ? 14.953 42.312 17.547 1 95.5 174 LEU A O 1
ATOM 1403 N N . GLU A 1 175 ? 16.484 41.125 16.453 1 94.44 175 GLU A N 1
ATOM 1404 C CA . GLU A 1 175 ? 17.609 41.906 16.953 1 94.44 175 GLU A CA 1
ATOM 1405 C C . GLU A 1 175 ? 17.531 43.375 16.484 1 94.44 175 GLU A C 1
ATOM 1407 O O . GLU A 1 175 ? 18.016 44.281 17.156 1 94.44 175 GLU A O 1
ATOM 1412 N N . GLU A 1 176 ? 16.953 43.531 15.383 1 91.06 176 GLU A N 1
ATOM 1413 C CA . GLU A 1 176 ? 16.766 44.875 14.859 1 91.06 176 GLU A CA 1
ATOM 1414 C C . GLU A 1 176 ? 15.82 45.688 15.734 1 91.06 176 GLU A C 1
ATOM 1416 O O . GLU A 1 176 ? 15.93 46.906 15.812 1 91.06 176 GLU A O 1
ATOM 1421 N N . TYR A 1 177 ? 14.961 45.031 16.406 1 93.44 177 TYR A N 1
ATOM 1422 C CA . TYR A 1 177 ? 13.93 45.75 17.172 1 93.44 177 TYR A CA 1
ATOM 1423 C C . TYR A 1 177 ? 14.25 45.75 18.656 1 93.44 177 TYR A C 1
ATOM 1425 O O . TYR A 1 177 ? 13.984 46.719 19.359 1 93.44 177 TYR A O 1
ATOM 1433 N N . TYR A 1 178 ? 14.75 44.719 19.219 1 95.25 178 TYR A N 1
ATOM 1434 C CA . TYR A 1 178 ? 14.898 44.562 20.656 1 95.25 178 TYR A CA 1
ATOM 1435 C C . TYR A 1 178 ? 16.359 44.656 21.078 1 95.25 178 TYR A C 1
ATOM 1437 O O . TYR A 1 178 ? 16.688 44.562 22.266 1 95.25 178 TYR A O 1
ATOM 1445 N N . SER A 1 179 ? 17.297 44.844 20.266 1 91.25 179 SER A N 1
ATOM 1446 C CA . SER A 1 179 ? 18.734 44.906 20.484 1 91.25 179 SER A CA 1
ATOM 1447 C C . SER A 1 179 ? 19.359 43.5 20.469 1 91.25 179 SER A C 1
ATOM 1449 O O . SER A 1 179 ? 18.719 42.531 20.875 1 91.25 179 SER A O 1
ATOM 1451 N N . GLU A 1 180 ? 20.5 43.406 20.141 1 92.62 180 GLU A N 1
ATOM 1452 C CA . GLU A 1 180 ? 21.219 42.125 20 1 92.62 180 GLU A CA 1
ATOM 1453 C C . GLU A 1 180 ? 21.469 41.5 21.359 1 92.62 180 GLU A C 1
ATOM 1455 O O . GLU A 1 180 ? 21.344 40.281 21.516 1 92.62 180 GLU A O 1
ATOM 1460 N N . ASN A 1 181 ? 21.781 42.25 22.328 1 92.12 181 ASN A N 1
ATOM 1461 C CA . ASN A 1 181 ? 22.109 41.75 23.656 1 92.12 181 ASN A CA 1
ATOM 1462 C C . ASN A 1 181 ? 20.906 41.094 24.312 1 92.12 181 ASN A C 1
ATOM 1464 O O . ASN A 1 181 ? 21.031 40.031 24.906 1 92.12 181 ASN A O 1
ATOM 1468 N N . VAL A 1 182 ? 19.75 41.719 24.234 1 94.75 182 VAL A N 1
ATOM 1469 C CA . VAL A 1 182 ? 18.547 41.188 24.828 1 94.75 182 VAL A CA 1
ATOM 1470 C C . VAL A 1 182 ? 18.156 39.875 24.156 1 94.75 182 VAL A C 1
ATOM 1472 O O . VAL A 1 182 ? 17.891 38.875 24.828 1 94.75 182 VAL A O 1
ATOM 1475 N N . VAL A 1 183 ? 18.156 39.875 22.828 1 96.81 183 VAL A N 1
ATOM 1476 C CA . VAL A 1 183 ? 17.766 38.719 22.047 1 96.81 183 VAL A CA 1
ATOM 1477 C C . VAL A 1 183 ? 18.719 37.562 22.328 1 96.81 183 VAL A C 1
ATOM 1479 O O . VAL A 1 183 ? 18.297 36.438 22.578 1 96.81 183 VAL A O 1
ATOM 1482 N N . ALA A 1 184 ? 19.969 37.812 22.328 1 95.38 184 ALA A N 1
ATOM 1483 C CA . ALA A 1 184 ? 20.984 36.781 22.531 1 95.38 184 ALA A CA 1
ATOM 1484 C C . ALA A 1 184 ? 20.891 36.219 23.953 1 95.38 184 ALA A C 1
ATOM 1486 O O . ALA A 1 184 ? 20.969 35 24.125 1 95.38 184 ALA A O 1
ATOM 1487 N N . ALA A 1 185 ? 20.766 37.062 24.922 1 95.25 185 ALA A N 1
ATOM 1488 C CA . ALA A 1 185 ? 20.688 36.594 26.312 1 95.25 185 ALA A CA 1
ATOM 1489 C C . ALA A 1 185 ? 19.453 35.719 26.516 1 95.25 185 ALA A C 1
ATOM 1491 O O . ALA A 1 185 ? 19.562 34.625 27.094 1 95.25 185 ALA A O 1
ATOM 1492 N N . CYS A 1 186 ? 18.312 36.188 26.078 1 96.88 186 CYS A N 1
ATOM 1493 C CA . CYS A 1 186 ? 17.078 35.438 26.25 1 96.88 186 CYS A CA 1
ATOM 1494 C C . CYS A 1 186 ? 17.156 34.094 25.531 1 96.88 186 CYS A C 1
ATOM 1496 O O . CYS A 1 186 ? 16.75 33.062 26.062 1 96.88 186 CYS A O 1
ATOM 1498 N N . LYS A 1 187 ? 17.625 34.156 24.297 1 96 187 LYS A N 1
ATOM 1499 C CA . LYS A 1 187 ? 17.75 32.938 23.5 1 96 187 LYS A CA 1
ATOM 1500 C C . LYS A 1 187 ? 18.672 31.922 24.188 1 96 187 LYS A C 1
ATOM 1502 O O . LYS A 1 187 ? 18.297 30.75 24.344 1 96 187 LYS A O 1
ATOM 1507 N N . ASP A 1 188 ? 19.797 32.344 24.609 1 94.94 188 ASP A N 1
ATOM 1508 C CA . ASP A 1 188 ? 20.797 31.453 25.203 1 94.94 188 ASP A CA 1
ATOM 1509 C C . ASP A 1 188 ? 20.281 30.844 26.5 1 94.94 188 ASP A C 1
ATOM 1511 O O . ASP A 1 188 ? 20.469 29.656 26.766 1 94.94 188 ASP A O 1
ATOM 1515 N N . VAL A 1 189 ? 19.672 31.625 27.281 1 94.94 189 VAL A N 1
ATOM 1516 C CA . VAL A 1 189 ? 19.156 31.156 28.562 1 94.94 189 VAL A CA 1
ATOM 1517 C C . VAL A 1 189 ? 18.047 30.125 28.328 1 94.94 189 VAL A C 1
ATOM 1519 O O . VAL A 1 189 ? 18.031 29.078 28.969 1 94.94 189 VAL A O 1
ATOM 1522 N N . LEU A 1 190 ? 17.172 30.453 27.422 1 92.81 190 LEU A N 1
ATOM 1523 C CA . LEU A 1 190 ? 16.047 29.562 27.172 1 92.81 190 LEU A CA 1
ATOM 1524 C C . LEU A 1 190 ? 16.516 28.25 26.562 1 92.81 190 LEU A C 1
ATOM 1526 O O . LEU A 1 190 ? 16.078 27.172 26.969 1 92.81 190 LEU A O 1
ATOM 1530 N N . ILE A 1 191 ? 17.375 28.312 25.594 1 87.62 191 ILE A N 1
ATOM 1531 C CA . ILE A 1 191 ? 17.891 27.125 24.922 1 87.62 191 ILE A CA 1
ATOM 1532 C C . ILE A 1 191 ? 18.609 26.234 25.938 1 87.62 191 ILE A C 1
ATOM 1534 O O . ILE A 1 191 ? 18.438 25.016 25.922 1 87.62 191 ILE A O 1
ATOM 1538 N N . SER A 1 192 ? 19.391 26.812 26.75 1 88.75 192 SER A N 1
ATOM 1539 C CA . SER A 1 192 ? 20.094 26.062 27.781 1 88.75 192 SER A CA 1
ATOM 1540 C C . SER A 1 192 ? 19.125 25.359 28.719 1 88.75 192 SER A C 1
ATOM 1542 O O . SER A 1 192 ? 19.312 24.188 29.062 1 88.75 192 SER A O 1
ATOM 1544 N N . TYR A 1 193 ? 18.125 26.031 29.078 1 88.31 193 TYR A N 1
ATOM 1545 C CA . TYR A 1 193 ? 17.109 25.453 29.969 1 88.31 193 TYR A CA 1
ATOM 1546 C C . TYR A 1 193 ? 16.391 24.297 29.297 1 88.31 193 TYR A C 1
ATOM 1548 O O . TYR A 1 193 ? 16.203 23.234 29.906 1 88.31 193 TYR A O 1
ATOM 1556 N N . LEU A 1 194 ? 15.992 24.469 28.062 1 84.19 194 LEU A N 1
ATOM 1557 C CA . LEU A 1 194 ? 15.188 23.484 27.359 1 84.19 194 LEU A CA 1
ATOM 1558 C C . LEU A 1 194 ? 16.016 22.25 27.031 1 84.19 194 LEU A C 1
ATOM 1560 O O . LEU A 1 194 ? 15.523 21.125 27.094 1 84.19 194 LEU A O 1
ATOM 1564 N N . LYS A 1 195 ? 17.203 22.422 26.594 1 79.75 195 LYS A N 1
ATOM 1565 C CA . LYS A 1 195 ? 18.094 21.312 26.266 1 79.75 195 LYS A CA 1
ATOM 1566 C C . LYS A 1 195 ? 18.234 20.359 27.453 1 79.75 195 LYS A C 1
ATOM 1568 O O . LYS A 1 195 ? 18.359 19.156 27.266 1 79.75 195 LYS A O 1
ATOM 1573 N N . ASN A 1 196 ? 18.109 20.844 28.547 1 76.25 196 ASN A N 1
ATOM 1574 C CA . ASN A 1 196 ? 18.391 20.062 29.734 1 76.25 196 ASN A CA 1
ATOM 1575 C C . ASN A 1 196 ? 17.109 19.438 30.312 1 76.25 196 ASN A C 1
ATOM 1577 O O . ASN A 1 196 ? 17.172 18.5 31.094 1 76.25 196 ASN A O 1
ATOM 1581 N N . ASN A 1 197 ? 16.047 20 29.797 1 73.69 197 ASN A N 1
ATOM 1582 C CA . ASN A 1 197 ? 14.852 19.609 30.531 1 73.69 197 ASN A CA 1
ATOM 1583 C C . ASN A 1 197 ? 13.797 19.016 29.609 1 73.69 197 ASN A C 1
ATOM 1585 O O . ASN A 1 197 ? 12.852 18.359 30.078 1 73.69 197 ASN A O 1
ATOM 1589 N N . TRP A 1 198 ? 13.992 19.203 28.281 1 72 198 TRP A N 1
ATOM 1590 C CA . TRP A 1 198 ? 12.914 18.781 27.391 1 72 198 TRP A CA 1
ATOM 1591 C C . TRP A 1 198 ? 13.469 18.078 26.156 1 72 198 TRP A C 1
ATOM 1593 O O . TRP A 1 198 ? 14.414 18.562 25.531 1 72 198 TRP A O 1
ATOM 1603 N N . ASP A 1 199 ? 12.852 16.906 25.828 1 67.19 199 ASP A N 1
ATOM 1604 C CA . ASP A 1 199 ? 13.258 16.188 24.641 1 67.19 199 ASP A CA 1
ATOM 1605 C C . ASP A 1 199 ? 12.344 16.516 23.453 1 67.19 199 ASP A C 1
ATOM 1607 O O . ASP A 1 199 ? 12.812 16.75 22.344 1 67.19 199 ASP A O 1
ATOM 1611 N N . PHE A 1 200 ? 11.07 16.484 23.688 1 66.62 200 PHE A N 1
ATOM 1612 C CA . PHE A 1 200 ? 10.094 16.672 22.609 1 66.62 200 PHE A CA 1
ATOM 1613 C C . PHE A 1 200 ? 9.227 17.906 22.875 1 66.62 200 PHE A C 1
ATOM 1615 O O . PHE A 1 200 ? 8.344 17.875 23.734 1 66.62 200 PHE A O 1
ATOM 1622 N N . VAL A 1 201 ? 9.688 19.031 22.375 1 75.44 201 VAL A N 1
ATOM 1623 C CA . VAL A 1 201 ? 8.898 20.234 22.531 1 75.44 201 VAL A CA 1
ATOM 1624 C C . VAL A 1 201 ? 8.578 20.828 21.156 1 75.44 201 VAL A C 1
ATOM 1626 O O . VAL A 1 201 ? 9.406 20.781 20.25 1 75.44 201 VAL A O 1
ATOM 1629 N N . SER A 1 202 ? 7.434 21.312 21.125 1 79.12 202 SER A N 1
ATOM 1630 C CA . SER A 1 202 ? 7.039 21.953 19.875 1 79.12 202 SER A CA 1
ATOM 1631 C C . SER A 1 202 ? 7.84 23.234 19.641 1 79.12 202 SER A C 1
ATOM 1633 O O . SER A 1 202 ? 8.008 24.047 20.547 1 79.12 202 SER A O 1
ATOM 1635 N N . GLU A 1 203 ? 8.32 23.375 18.516 1 79.56 203 GLU A N 1
ATOM 1636 C CA . GLU A 1 203 ? 9.07 24.578 18.141 1 79.56 203 GLU A CA 1
ATOM 1637 C C . GLU A 1 203 ? 8.219 25.828 18.281 1 79.56 203 GLU A C 1
ATOM 1639 O O . GLU A 1 203 ? 8.727 26.906 18.609 1 79.56 203 GLU A O 1
ATOM 1644 N N . VAL A 1 204 ? 6.965 25.641 18.078 1 84.25 204 VAL A N 1
ATOM 1645 C CA . VAL A 1 204 ? 6.059 26.781 18.141 1 84.25 204 VAL A CA 1
ATOM 1646 C C . VAL A 1 204 ? 5.992 27.312 19.562 1 84.25 204 VAL A C 1
ATOM 1648 O O . VAL A 1 204 ? 6.016 28.531 19.781 1 84.25 204 VAL A O 1
ATOM 1651 N N . TYR A 1 205 ? 5.918 26.406 20.469 1 88.5 205 TYR A N 1
ATOM 1652 C CA . TYR A 1 205 ? 5.871 26.828 21.875 1 88.5 205 TYR A CA 1
ATOM 1653 C C . TYR A 1 205 ? 7.191 27.453 22.297 1 88.5 205 TYR A C 1
ATOM 1655 O O . TYR A 1 205 ? 7.203 28.438 23.062 1 88.5 205 TYR A O 1
ATOM 1663 N N . VAL A 1 206 ? 8.25 26.922 21.844 1 88.44 206 VAL A N 1
ATOM 1664 C CA . VAL A 1 206 ? 9.562 27.469 22.156 1 88.44 206 VAL A CA 1
ATOM 1665 C C . VAL A 1 206 ? 9.695 28.875 21.609 1 88.44 206 VAL A C 1
ATOM 1667 O O . VAL A 1 206 ? 10.156 29.781 22.297 1 88.44 206 VAL A O 1
ATOM 1670 N N . GLN A 1 207 ? 9.305 29.016 20.422 1 89.44 207 GLN A N 1
ATOM 1671 C CA . GLN A 1 207 ? 9.375 30.312 19.781 1 89.44 207 GLN A CA 1
ATOM 1672 C C . GLN A 1 207 ? 8.508 31.344 20.5 1 89.44 207 GLN A C 1
ATOM 1674 O O . GLN A 1 207 ? 8.906 32.5 20.672 1 89.44 207 GLN A O 1
ATOM 1679 N N . SER A 1 208 ? 7.336 30.938 20.828 1 92.25 208 SER A N 1
ATOM 1680 C CA . SER A 1 208 ? 6.41 31.828 21.531 1 92.25 208 SER A CA 1
ATOM 1681 C C . SER A 1 208 ? 6.949 32.219 22.906 1 92.25 208 SER A C 1
ATOM 1683 O O . SER A 1 208 ? 6.824 33.375 23.312 1 92.25 208 SER A O 1
ATOM 1685 N N . LEU A 1 209 ? 7.527 31.281 23.547 1 93.38 209 LEU A N 1
ATOM 1686 C CA . LEU A 1 209 ? 8.102 31.562 24.859 1 93.38 209 LEU A CA 1
ATOM 1687 C C . LEU A 1 209 ? 9.289 32.5 24.75 1 93.38 209 LEU A C 1
ATOM 1689 O O . LEU A 1 209 ? 9.438 33.438 25.547 1 93.38 209 LEU A O 1
ATOM 1693 N N . LEU A 1 210 ? 10.109 32.25 23.781 1 95.38 210 LEU A N 1
ATOM 1694 C CA . LEU A 1 210 ? 11.258 33.125 23.562 1 95.38 210 LEU A CA 1
ATOM 1695 C C . LEU A 1 210 ? 10.805 34.531 23.25 1 95.38 210 LEU A C 1
ATOM 1697 O O . LEU A 1 210 ? 11.344 35.5 23.812 1 95.38 210 LEU A O 1
ATOM 1701 N N . SER A 1 211 ? 9.859 34.625 22.375 1 96 211 SER A N 1
ATOM 1702 C CA . SER A 1 211 ? 9.305 35.938 22.047 1 96 211 SER A CA 1
ATOM 1703 C C . SER A 1 211 ? 8.781 36.656 23.297 1 96 211 SER A C 1
ATOM 1705 O O . SER A 1 211 ? 8.984 37.844 23.469 1 96 211 SER A O 1
ATOM 1707 N N . SER A 1 212 ? 8.078 35.938 24.109 1 96.12 212 SER A N 1
ATOM 1708 C CA . SER A 1 212 ? 7.508 36.5 25.328 1 96.12 212 SER A CA 1
ATOM 1709 C C . SER A 1 212 ? 8.602 37 26.266 1 96.12 212 SER A C 1
ATOM 1711 O O . SER A 1 212 ? 8.477 38.062 26.859 1 96.12 212 SER A O 1
ATOM 1713 N N . LEU A 1 213 ? 9.586 36.188 26.391 1 96.56 213 LEU A N 1
ATOM 1714 C CA . LEU A 1 213 ? 10.703 36.562 27.266 1 96.56 213 LEU A CA 1
ATOM 1715 C C . LEU A 1 213 ? 11.406 37.812 26.75 1 96.56 213 LEU A C 1
ATOM 1717 O O . LEU A 1 213 ? 11.734 38.688 27.531 1 96.56 213 LEU A O 1
ATOM 1721 N N . ILE A 1 214 ? 11.648 37.812 25.484 1 97.38 214 ILE A N 1
ATOM 1722 C CA . ILE A 1 214 ? 12.312 38.969 24.859 1 97.38 214 ILE A CA 1
ATOM 1723 C C . ILE A 1 214 ? 11.484 40.219 25.062 1 97.38 214 ILE A C 1
ATOM 1725 O O . ILE A 1 214 ? 12.008 41.281 25.469 1 97.38 214 ILE A O 1
ATOM 1729 N N . VAL A 1 215 ? 10.195 40.125 24.797 1 97.06 215 VAL A N 1
ATOM 1730 C CA . VAL A 1 215 ? 9.297 41.281 24.891 1 97.06 215 VAL A CA 1
ATOM 1731 C C . VAL A 1 215 ? 9.234 41.781 26.344 1 97.06 215 VAL A C 1
ATOM 1733 O O . VAL A 1 215 ? 9.305 42.969 26.609 1 97.06 215 VAL A O 1
ATOM 1736 N N . GLN A 1 216 ? 9.062 40.812 27.25 1 96.31 216 GLN A N 1
ATOM 1737 C CA . GLN A 1 216 ? 9.016 41.156 28.672 1 96.31 216 GLN A CA 1
ATOM 1738 C C . GLN A 1 216 ? 10.273 41.906 29.094 1 96.31 216 GLN A C 1
ATOM 1740 O O . GLN A 1 216 ? 10.203 42.938 29.75 1 96.31 216 GLN A O 1
ATOM 1745 N N . THR A 1 217 ? 11.406 41.438 28.719 1 95.56 217 THR A N 1
ATOM 1746 C CA . THR A 1 217 ? 12.695 42.031 29.062 1 95.56 217 THR A CA 1
ATOM 1747 C C . THR A 1 217 ? 12.844 43.406 28.453 1 95.56 217 THR A C 1
ATOM 1749 O O . THR A 1 217 ? 13.258 44.344 29.109 1 95.56 217 THR A O 1
ATOM 1752 N N . TYR A 1 218 ? 12.492 43.531 27.219 1 94.56 218 TYR A N 1
ATOM 1753 C CA . TYR A 1 218 ? 12.594 44.781 26.484 1 94.56 218 TYR A CA 1
ATOM 1754 C C . TYR A 1 218 ? 11.688 45.844 27.109 1 94.56 218 TYR A C 1
ATOM 1756 O O . TYR A 1 218 ? 12.117 46.969 27.312 1 94.56 218 TYR A O 1
ATOM 1764 N N . ARG A 1 219 ? 10.469 45.469 27.375 1 93.75 219 ARG A N 1
ATOM 1765 C CA . ARG A 1 219 ? 9.508 46.406 27.938 1 93.75 219 ARG A CA 1
ATOM 1766 C C . ARG A 1 219 ? 9.945 46.875 29.312 1 93.75 219 ARG A C 1
ATOM 1768 O O . ARG A 1 219 ? 9.797 48.062 29.656 1 93.75 219 ARG A O 1
ATOM 1775 N N . MET A 1 220 ? 10.484 46 30.031 1 92.62 220 MET A N 1
ATOM 1776 C CA . MET A 1 220 ? 11 46.375 31.344 1 92.62 220 MET A CA 1
ATOM 1777 C C . MET A 1 220 ? 12.18 47.344 31.203 1 92.62 220 MET A C 1
ATOM 1779 O O . MET A 1 220 ? 12.305 48.281 32 1 92.62 220 MET A O 1
ATOM 1783 N N . TYR A 1 221 ? 13.016 47.125 30.234 1 88.94 221 TYR A N 1
ATOM 1784 C CA . TYR A 1 221 ? 14.125 48.031 29.953 1 88.94 221 TYR A CA 1
ATOM 1785 C C . TYR A 1 221 ? 13.617 49.406 29.625 1 88.94 221 TYR A C 1
ATOM 1787 O O . TYR A 1 221 ? 14.266 50.406 29.969 1 88.94 221 TYR A O 1
ATOM 1795 N N . CYS A 1 222 ? 12.492 49.469 29.031 1 88 222 CYS A N 1
ATOM 1796 C CA . CYS A 1 222 ? 11.883 50.75 28.672 1 88 222 CYS A CA 1
ATOM 1797 C C . CYS A 1 222 ? 11.141 51.344 29.859 1 88 222 CYS A C 1
ATOM 1799 O O . CYS A 1 222 ? 10.531 52.438 29.75 1 88 222 CYS A O 1
ATOM 1801 N N . GLY A 1 223 ? 11.109 50.625 30.969 1 88.88 223 GLY A N 1
ATOM 1802 C CA . GLY A 1 223 ? 10.5 51.125 32.188 1 88.88 223 GLY A CA 1
ATOM 1803 C C . GLY A 1 223 ? 9.023 50.781 32.312 1 88.88 223 GLY A C 1
ATOM 1804 O O . GLY A 1 223 ? 8.312 51.375 33.125 1 88.88 223 GLY A O 1
ATOM 1805 N N . GLU A 1 224 ? 8.531 49.938 31.438 1 91.75 224 GLU A N 1
ATOM 1806 C CA . GLU A 1 224 ? 7.125 49.531 31.453 1 91.75 224 GLU A CA 1
ATOM 1807 C C . GLU A 1 224 ? 6.938 48.219 32.188 1 91.75 224 GLU A C 1
ATOM 1809 O O . GLU A 1 224 ? 7.598 47.219 31.891 1 91.75 224 GLU A O 1
ATOM 1814 N N . PHE A 1 225 ? 6.039 48.156 33.219 1 92.25 225 PHE A N 1
ATOM 1815 C CA . PHE A 1 225 ? 5.848 47 34.062 1 92.25 225 PHE A CA 1
ATOM 1816 C C . PHE A 1 225 ? 4.383 46.594 34.094 1 92.25 225 PHE A C 1
ATOM 1818 O O . PHE A 1 225 ? 3.492 47.406 33.938 1 92.25 225 PHE A O 1
ATOM 1825 N N . VAL A 1 226 ? 4.191 45.312 34.219 1 91.31 226 VAL A N 1
ATOM 1826 C CA . VAL A 1 226 ? 2.826 44.812 34.375 1 91.31 226 VAL A CA 1
ATOM 1827 C C . VAL A 1 226 ? 2.316 45.156 35.781 1 91.31 226 VAL A C 1
ATOM 1829 O O . VAL A 1 226 ? 3.07 45.094 36.75 1 91.31 226 VAL A O 1
ATOM 1832 N N . LYS A 1 227 ? 1.063 45.562 35.844 1 85.5 227 LYS A N 1
ATOM 1833 C CA . LYS A 1 227 ? 0.541 46.062 37.094 1 85.5 227 LYS A CA 1
ATOM 1834 C C . LYS A 1 227 ? -0.31 45 37.812 1 85.5 227 LYS A C 1
ATOM 1836 O O . LYS A 1 227 ? -0.509 45.031 39.031 1 85.5 227 LYS A O 1
ATOM 1841 N N . CYS A 1 228 ? -0.928 44.125 37.062 1 73.62 228 CYS A N 1
ATOM 1842 C CA . CYS A 1 228 ? -1.843 43.188 37.688 1 73.62 228 CYS A CA 1
ATOM 1843 C C . CYS A 1 228 ? -1.255 41.781 37.719 1 73.62 228 CYS A C 1
ATOM 1845 O O . CYS A 1 228 ? -0.615 41.344 36.75 1 73.62 228 CYS A O 1
ATOM 1847 N N . LYS A 1 229 ? -1.382 41.125 38.875 1 64.38 229 LYS A N 1
ATOM 1848 C CA . LYS A 1 229 ? -0.923 39.75 39.094 1 64.38 229 LYS A CA 1
ATOM 1849 C C . LYS A 1 229 ? -1.836 38.75 38.375 1 64.38 229 LYS A C 1
ATOM 1851 O O . LYS A 1 229 ? -3.059 38.812 38.5 1 64.38 229 LYS A O 1
ATOM 1856 N N . PRO A 1 230 ? -1.13 37.969 37.531 1 62.53 230 PRO A N 1
ATOM 1857 C CA . PRO A 1 230 ? -1.972 36.906 37 1 62.53 230 PRO A CA 1
ATOM 1858 C C . PRO A 1 230 ? -2.395 35.906 38.062 1 62.53 230 PRO A C 1
ATOM 1860 O O . PRO A 1 230 ? -1.668 35.688 39.062 1 62.53 230 PRO A O 1
ATOM 1863 N N . SER A 1 231 ? -3.623 35.5 38.219 1 56.41 231 SER A N 1
ATOM 1864 C CA . SER A 1 231 ? -4.164 34.625 39.25 1 56.41 231 SER A CA 1
ATOM 1865 C C . SER A 1 231 ? -3.625 33.188 39.125 1 56.41 231 SER A C 1
ATOM 1867 O O . SER A 1 231 ? -3.584 32.656 38.031 1 56.41 231 SER A O 1
ATOM 1869 N N . GLY A 1 232 ? -3.193 32.625 40.219 1 55.81 232 GLY A N 1
ATOM 1870 C CA . GLY A 1 232 ? -3.172 31.172 40.406 1 55.81 232 GLY A CA 1
ATOM 1871 C C . GLY A 1 232 ? -1.868 30.531 39.969 1 55.81 232 GLY A C 1
ATOM 1872 O O . GLY A 1 232 ? -1.833 29.344 39.656 1 55.81 232 GLY A O 1
ATOM 1873 N N . ILE A 1 233 ? -0.828 31.203 39.781 1 61.5 233 ILE A N 1
ATOM 1874 C CA . ILE A 1 233 ? 0.304 30.5 39.188 1 61.5 233 ILE A CA 1
ATOM 1875 C C . ILE A 1 233 ? 1.376 30.266 40.25 1 61.5 233 ILE A C 1
ATOM 1877 O O . ILE A 1 233 ? 1.766 31.188 40.969 1 61.5 233 ILE A O 1
ATOM 1881 N N . GLU A 1 234 ? 1.642 28.938 40.625 1 58.94 234 GLU A N 1
ATOM 1882 C CA . GLU A 1 234 ? 2.635 28.672 41.656 1 58.94 234 GLU A CA 1
ATOM 1883 C C . GLU A 1 234 ? 3.938 28.156 41.031 1 58.94 234 GLU A C 1
ATOM 1885 O O . GLU A 1 234 ? 4.867 27.797 41.781 1 58.94 234 GLU A O 1
ATOM 1890 N N . SER A 1 235 ? 4.215 28.328 39.75 1 62.12 235 SER A N 1
ATOM 1891 C CA . SER A 1 235 ? 5.438 27.609 39.375 1 62.12 235 SER A CA 1
ATOM 1892 C C . SER A 1 235 ? 6.672 28.469 39.656 1 62.12 235 SER A C 1
ATOM 1894 O O . SER A 1 235 ? 6.934 29.438 38.906 1 62.12 235 SER A O 1
ATOM 1896 N N . GLU A 1 236 ? 7.523 28.078 40.656 1 73 236 GLU A N 1
ATOM 1897 C CA . GLU A 1 236 ? 8.547 29 41.156 1 73 236 GLU A CA 1
ATOM 1898 C C . GLU A 1 236 ? 9.93 28.594 40.656 1 73 236 GLU A C 1
ATOM 1900 O O . GLU A 1 236 ? 10.734 29.453 40.281 1 73 236 GLU A O 1
ATOM 1905 N N . GLU A 1 237 ? 10.109 27.328 40.344 1 84.12 237 GLU A N 1
ATOM 1906 C CA . GLU A 1 237 ? 11.492 26.938 40.125 1 84.12 237 GLU A CA 1
ATOM 1907 C C . GLU A 1 237 ? 11.953 27.312 38.719 1 84.12 237 GLU A C 1
ATOM 1909 O O . GLU A 1 237 ? 12.992 27.969 38.562 1 84.12 237 GLU A O 1
ATOM 1914 N N . ALA A 1 238 ? 11.234 26.953 37.688 1 88.06 238 ALA A N 1
ATOM 1915 C CA . ALA A 1 238 ? 11.602 27.25 36.312 1 88.06 238 ALA A CA 1
ATOM 1916 C C . ALA A 1 238 ? 11.688 28.766 36.094 1 88.06 238 ALA A C 1
ATOM 1918 O O . ALA A 1 238 ? 12.609 29.234 35.406 1 88.06 238 ALA A O 1
ATOM 1919 N N . VAL A 1 239 ? 10.766 29.484 36.656 1 92.12 239 VAL A N 1
ATOM 1920 C CA . VAL A 1 239 ? 10.695 30.938 36.531 1 92.12 239 VAL A CA 1
ATOM 1921 C C . VAL A 1 239 ? 11.961 31.578 37.094 1 92.12 239 VAL A C 1
ATOM 1923 O O . VAL A 1 239 ? 12.609 32.375 36.406 1 92.12 239 VAL A O 1
ATOM 1926 N N . ASN A 1 240 ? 12.297 31.109 38.281 1 91.75 240 ASN A N 1
ATOM 1927 C CA . ASN A 1 240 ? 13.461 31.688 38.938 1 91.75 240 ASN A CA 1
ATOM 1928 C C . ASN A 1 240 ? 14.75 31.344 38.219 1 91.75 240 ASN A C 1
ATOM 1930 O O . ASN A 1 240 ? 15.641 32.188 38.062 1 91.75 240 ASN A O 1
ATOM 1934 N N . ARG A 1 241 ? 14.797 30.172 37.75 1 91.94 241 ARG A N 1
ATOM 1935 C CA . ARG A 1 241 ? 16 29.734 37.062 1 91.94 241 ARG A CA 1
ATOM 1936 C C . ARG A 1 241 ? 16.234 30.562 35.781 1 91.94 241 ARG A C 1
ATOM 1938 O O . ARG A 1 241 ? 17.328 31.047 35.562 1 91.94 241 ARG A O 1
ATOM 1945 N N . ILE A 1 242 ? 15.219 30.719 35.031 1 94.56 242 ILE A N 1
ATOM 1946 C CA . ILE A 1 242 ? 15.336 31.406 33.75 1 94.56 242 ILE A CA 1
ATOM 1947 C C . ILE A 1 242 ? 15.539 32.906 33.969 1 94.56 242 ILE A C 1
ATOM 1949 O O . ILE A 1 242 ? 16.484 33.5 33.438 1 94.56 242 ILE A O 1
ATOM 1953 N N . LEU A 1 243 ? 14.734 33.531 34.781 1 95.19 243 LEU A N 1
ATOM 1954 C CA . LEU A 1 243 ? 14.75 35 34.938 1 95.19 243 LEU A CA 1
ATOM 1955 C C . LEU A 1 243 ? 16 35.438 35.688 1 95.19 243 LEU A C 1
ATOM 1957 O O . LEU A 1 243 ? 16.531 36.531 35.438 1 95.19 243 LEU A O 1
ATOM 1961 N N . ASN A 1 244 ? 16.453 34.594 36.594 1 94.44 244 ASN A N 1
ATOM 1962 C CA . ASN A 1 244 ? 17.703 34.938 37.281 1 94.44 244 ASN A CA 1
ATOM 1963 C C . ASN A 1 244 ? 18.891 34.969 36.312 1 94.44 244 ASN A C 1
ATOM 1965 O O . ASN A 1 244 ? 19.75 35.844 36.438 1 94.44 244 ASN A O 1
ATOM 1969 N N . GLU A 1 245 ? 18.922 34 35.5 1 95.25 245 GLU A N 1
ATOM 1970 C CA . GLU A 1 245 ? 20 33.969 34.531 1 95.25 245 GLU A CA 1
ATOM 1971 C C . GLU A 1 245 ? 19.938 35.188 33.594 1 95.25 245 GLU A C 1
ATOM 1973 O O . GLU A 1 245 ? 20.969 35.719 33.219 1 95.25 245 GLU A O 1
ATOM 1978 N N . VAL A 1 246 ? 18.766 35.531 33.188 1 95.31 246 VAL A N 1
ATOM 1979 C CA . VAL A 1 246 ? 18.594 36.688 32.344 1 95.31 246 VAL A CA 1
ATOM 1980 C C . VAL A 1 246 ? 19.016 37.938 33.125 1 95.31 246 VAL A C 1
ATOM 1982 O O . VAL A 1 246 ? 19.688 38.844 32.594 1 95.31 246 VAL A O 1
ATOM 1985 N N . SER A 1 247 ? 18.594 38.031 34.344 1 94.88 247 SER A N 1
ATOM 1986 C CA . SER A 1 247 ? 18.938 39.156 35.219 1 94.88 247 SER A CA 1
ATOM 1987 C C . SER A 1 247 ? 20.453 39.312 35.344 1 94.88 247 SER A C 1
ATOM 1989 O O . SER A 1 247 ? 20.969 40.438 35.25 1 94.88 247 SER A O 1
ATOM 1991 N N . ASP A 1 248 ? 21.109 38.25 35.469 1 94.44 248 ASP A N 1
ATOM 1992 C CA . ASP A 1 248 ? 22.562 38.25 35.625 1 94.44 248 ASP A CA 1
ATOM 1993 C C . ASP A 1 248 ? 23.25 38.75 34.344 1 94.44 248 ASP A C 1
ATOM 1995 O O . ASP A 1 248 ? 24.234 39.469 34.406 1 94.44 248 ASP A O 1
ATOM 1999 N N . ARG A 1 249 ? 22.719 38.375 33.25 1 93.56 249 ARG A N 1
ATOM 2000 C CA . ARG A 1 249 ? 23.344 38.719 31.984 1 93.56 249 ARG A CA 1
ATOM 2001 C C . ARG A 1 249 ? 23.047 40.156 31.578 1 93.56 249 ARG A C 1
ATOM 2003 O O . ARG A 1 249 ? 23.891 40.812 30.984 1 93.56 249 ARG A O 1
ATOM 2010 N N . LEU A 1 250 ? 21.859 40.625 31.922 1 93.75 250 LEU A N 1
ATOM 2011 C CA . LEU A 1 250 ? 21.438 41.938 31.406 1 93.75 250 LEU A CA 1
ATOM 2012 C C . LEU A 1 250 ? 21.344 42.969 32.531 1 93.75 250 LEU A C 1
ATOM 2014 O O . LEU A 1 250 ? 21.078 44.156 32.281 1 93.75 250 LEU A O 1
ATOM 2018 N N . ASN A 1 251 ? 21.531 42.625 33.719 1 91.06 251 ASN A N 1
ATOM 2019 C CA . ASN A 1 251 ? 21.438 43.5 34.875 1 91.06 251 ASN A CA 1
ATOM 2020 C C . ASN A 1 251 ? 20.062 44.125 35.031 1 91.06 251 ASN A C 1
ATOM 2022 O O . ASN A 1 251 ? 19.938 45.344 35.094 1 91.06 251 ASN A O 1
ATOM 2026 N N . ILE A 1 252 ? 19.078 43.281 34.938 1 92.25 252 ILE A N 1
ATOM 2027 C CA . ILE A 1 252 ? 17.688 43.688 35.094 1 92.25 252 ILE A CA 1
ATOM 2028 C C . ILE A 1 252 ? 17.062 42.906 36.25 1 92.25 252 ILE A C 1
ATOM 2030 O O . ILE A 1 252 ? 17.312 41.719 36.438 1 92.25 252 ILE A O 1
ATOM 2034 N N . ASP A 1 253 ? 16.297 43.594 37.062 1 90.75 253 ASP A N 1
ATOM 2035 C CA . ASP A 1 253 ? 15.656 42.938 38.188 1 90.75 253 ASP A CA 1
ATOM 2036 C C . ASP A 1 253 ? 14.172 42.719 37.938 1 90.75 253 ASP A C 1
ATOM 2038 O O . ASP A 1 253 ? 13.43 43.656 37.656 1 90.75 253 ASP A O 1
ATOM 2042 N N . PHE A 1 254 ? 13.734 41.531 38.031 1 92.44 254 PHE A N 1
ATOM 2043 C CA . PHE A 1 254 ? 12.328 41.188 37.844 1 92.44 254 PHE A CA 1
ATOM 2044 C C . PHE A 1 254 ? 11.602 41.156 39.188 1 92.44 254 PHE A C 1
ATOM 2046 O O . PHE A 1 254 ? 11.969 40.406 40.094 1 92.44 254 PHE A O 1
ATOM 2053 N N . ASN A 1 255 ? 10.602 42 39.344 1 89.94 255 ASN A N 1
ATOM 2054 C CA . ASN A 1 255 ? 9.812 41.969 40.562 1 89.94 255 ASN A CA 1
ATOM 2055 C C . ASN A 1 255 ? 8.852 40.781 40.594 1 89.94 255 ASN A C 1
ATOM 2057 O O . ASN A 1 255 ? 8.797 40 39.625 1 89.94 255 ASN A O 1
ATOM 2061 N N . GLU A 1 256 ? 8.086 40.625 41.594 1 88.5 256 GLU A N 1
ATOM 2062 C CA . GLU A 1 256 ? 7.25 39.438 41.812 1 88.5 256 GLU A CA 1
ATOM 2063 C C . GLU A 1 256 ? 6.137 39.375 40.75 1 88.5 256 GLU A C 1
ATOM 2065 O O . GLU A 1 256 ? 5.754 38.281 40.312 1 88.5 256 GLU A O 1
ATOM 2070 N N . ILE A 1 257 ? 5.609 40.5 40.375 1 90.5 257 ILE A N 1
ATOM 2071 C CA . ILE A 1 257 ? 4.531 40.531 39.406 1 90.5 257 ILE A CA 1
ATOM 2072 C C . ILE A 1 257 ? 5.051 40.094 38.031 1 90.5 257 ILE A C 1
ATOM 2074 O O . ILE A 1 257 ? 4.371 39.344 37.312 1 90.5 257 ILE A O 1
ATOM 2078 N N . GLU A 1 258 ? 6.246 40.531 37.781 1 92.38 258 GLU A N 1
ATOM 2079 C CA . GLU A 1 258 ? 6.875 40.156 36.5 1 92.38 258 GLU A CA 1
ATOM 2080 C C . GLU A 1 258 ? 7.184 38.656 36.5 1 92.38 258 GLU A C 1
ATOM 2082 O O . GLU A 1 258 ? 7.098 38 35.438 1 92.38 258 GLU A O 1
ATOM 2087 N N . LYS A 1 259 ? 7.559 38.125 37.562 1 92.06 259 LYS A N 1
ATOM 2088 C CA . LYS A 1 259 ? 7.801 36.688 37.688 1 92.06 259 LYS A CA 1
ATOM 2089 C C . LYS A 1 259 ? 6.516 35.875 37.438 1 92.06 259 LYS A C 1
ATOM 2091 O O . LYS A 1 259 ? 6.523 34.844 36.781 1 92.06 259 LYS A O 1
ATOM 2096 N N . GLU A 1 260 ? 5.492 36.375 38 1 90.62 260 GLU A N 1
ATOM 2097 C CA . GLU A 1 260 ? 4.199 35.719 37.812 1 90.62 260 GLU A CA 1
ATOM 2098 C C . GLU A 1 260 ? 3.734 35.781 36.375 1 90.62 260 GLU A C 1
ATOM 2100 O O . GLU A 1 260 ? 3.111 34.844 35.875 1 90.62 260 GLU A O 1
ATOM 2105 N N . TYR A 1 261 ? 3.979 36.938 35.781 1 91.81 261 TYR A N 1
ATOM 2106 C CA . TYR A 1 261 ? 3.658 37.094 34.375 1 91.81 261 TYR A CA 1
ATOM 2107 C C . TYR A 1 261 ? 4.359 36.031 33.531 1 91.81 261 TYR A C 1
ATOM 2109 O O . TYR A 1 261 ? 3.734 35.406 32.688 1 91.81 261 TYR A O 1
ATOM 2117 N N . PHE A 1 262 ? 5.598 35.844 33.844 1 93.31 262 PHE A N 1
ATOM 2118 C CA . PHE A 1 262 ? 6.363 34.875 33.094 1 93.31 262 PHE A CA 1
ATOM 2119 C C . PHE A 1 262 ? 5.898 33.469 33.406 1 93.31 262 PHE A C 1
ATOM 2121 O O . PHE A 1 262 ? 5.887 32.594 32.531 1 93.31 262 PHE A O 1
ATOM 2128 N N . ALA A 1 263 ? 5.574 33.219 34.625 1 91.31 263 ALA A N 1
ATOM 2129 C CA . ALA A 1 263 ? 5.02 31.922 35 1 91.31 263 ALA A CA 1
ATOM 2130 C C . ALA A 1 263 ? 3.781 31.594 34.156 1 91.31 263 ALA A C 1
ATOM 2132 O O . ALA A 1 263 ? 3.582 30.438 33.75 1 91.31 263 ALA A O 1
ATOM 2133 N N . GLY A 1 264 ? 2.992 32.594 33.969 1 89.75 264 GLY A N 1
ATOM 2134 C CA . GLY A 1 264 ? 1.82 32.438 33.125 1 89.75 264 GLY A CA 1
ATOM 2135 C C . GLY A 1 264 ? 2.164 32.031 31.703 1 89.75 264 GLY A C 1
ATOM 2136 O O . GLY A 1 264 ? 1.449 31.234 31.078 1 89.75 264 GLY A O 1
ATOM 2137 N N . LYS A 1 265 ? 3.236 32.562 31.203 1 92.31 265 LYS A N 1
ATOM 2138 C CA . LYS A 1 265 ? 3.67 32.219 29.859 1 92.31 265 LYS A CA 1
ATOM 2139 C C . LYS A 1 265 ? 4.168 30.781 29.797 1 92.31 265 LYS A C 1
ATOM 2141 O O . LYS A 1 265 ? 3.938 30.078 28.797 1 92.31 265 LYS A O 1
ATOM 2146 N N . LEU A 1 266 ? 4.852 30.344 30.859 1 90.56 266 LEU A N 1
ATOM 2147 C CA . LEU A 1 266 ? 5.305 28.969 30.922 1 90.56 266 LEU A CA 1
ATOM 2148 C C . LEU A 1 266 ? 4.121 28 30.875 1 90.56 266 LEU A C 1
ATOM 2150 O O . LEU A 1 266 ? 4.191 26.953 30.25 1 90.56 266 LEU A O 1
ATOM 2154 N N . ILE A 1 267 ? 3.09 28.359 31.531 1 88.81 267 ILE A N 1
ATOM 2155 C CA . ILE A 1 267 ? 1.875 27.547 31.531 1 88.81 267 ILE A CA 1
ATOM 2156 C C . ILE A 1 267 ? 1.213 27.594 30.156 1 88.81 267 ILE A C 1
ATOM 2158 O O . ILE A 1 267 ? 0.844 26.547 29.609 1 88.81 267 ILE A O 1
ATOM 2162 N N . SER A 1 268 ? 1.124 28.781 29.609 1 90.5 268 SER A N 1
ATOM 2163 C CA . SER A 1 268 ? 0.464 29 28.328 1 90.5 268 SER A CA 1
ATOM 2164 C C . SER A 1 268 ? 1.11 28.156 27.219 1 90.5 268 SER A C 1
ATOM 2166 O O . SER A 1 268 ? 0.422 27.656 26.344 1 90.5 268 SER A O 1
ATOM 2168 N N . PHE A 1 269 ? 2.4 28.047 27.375 1 89.5 269 PHE A N 1
ATOM 2169 C CA . PHE A 1 269 ? 3.113 27.391 26.297 1 89.5 269 PHE A CA 1
ATOM 2170 C C . PHE A 1 269 ? 3.562 25.984 26.719 1 89.5 269 PHE A C 1
ATOM 2172 O O . PHE A 1 269 ? 4.461 25.406 26.109 1 89.5 269 PHE A O 1
ATOM 2179 N N . ARG A 1 270 ? 3.078 25.484 27.797 1 86.62 270 ARG A N 1
ATOM 2180 C CA . ARG A 1 270 ? 3.062 24.078 28.203 1 86.62 270 ARG A CA 1
ATOM 2181 C C . ARG A 1 270 ? 4.426 23.641 28.734 1 86.62 270 ARG A C 1
ATOM 2183 O O . ARG A 1 270 ? 4.828 22.484 28.562 1 86.62 270 ARG A O 1
ATOM 2190 N N . PHE A 1 271 ? 5.172 24.516 29.234 1 86.75 271 PHE A N 1
ATOM 2191 C CA . PHE A 1 271 ? 6.434 24.156 29.875 1 86.75 271 PHE A CA 1
ATOM 2192 C C . PHE A 1 271 ? 6.227 23.906 31.359 1 86.75 271 PHE A C 1
ATOM 2194 O O . PHE A 1 271 ? 7.109 23.359 32.031 1 86.75 271 PHE A O 1
ATOM 2201 N N . GLU A 1 272 ? 5.09 24.328 31.797 1 82.62 272 GLU A N 1
ATOM 2202 C CA . GLU A 1 272 ? 4.625 24.031 33.156 1 82.62 272 GLU A CA 1
ATOM 2203 C C . GLU A 1 272 ? 3.146 23.656 33.156 1 82.62 272 GLU A C 1
ATOM 2205 O O . GLU A 1 272 ? 2.359 24.188 32.375 1 82.62 272 GLU A O 1
ATOM 2210 N N . PRO A 1 273 ? 2.83 22.781 34.031 1 80.44 273 PRO A N 1
ATOM 2211 C CA . PRO A 1 273 ? 1.416 22.406 34.062 1 80.44 273 PRO A CA 1
ATOM 2212 C C . PRO A 1 273 ? 0.537 23.516 34.656 1 80.44 273 PRO A C 1
ATOM 2214 O O . PRO A 1 273 ? 0.975 24.25 35.531 1 80.44 273 PRO A O 1
ATOM 2217 N N . ALA A 1 274 ? -0.567 23.641 34.125 1 75.5 274 ALA A N 1
ATOM 2218 C CA . ALA A 1 274 ? -1.53 24.594 34.656 1 75.5 274 ALA A CA 1
ATOM 2219 C C . ALA A 1 274 ? -2.189 24.062 35.906 1 75.5 274 ALA A C 1
ATOM 2221 O O . ALA A 1 274 ? -2.502 22.875 36 1 75.5 274 ALA A O 1
ATOM 2222 N N . ALA A 1 275 ? -2.123 24.844 36.938 1 72.5 275 ALA A N 1
ATOM 2223 C CA . ALA A 1 275 ? -2.906 24.5 38.125 1 72.5 275 ALA A CA 1
ATOM 2224 C C . ALA A 1 275 ? -4.398 24.672 37.844 1 72.5 275 ALA A C 1
ATOM 2226 O O . ALA A 1 275 ? -4.828 25.656 37.25 1 72.5 275 ALA A O 1
ATOM 2227 N N . SER A 1 276 ? -5.133 23.625 37.812 1 70.62 276 SER A N 1
ATOM 2228 C CA . SER A 1 276 ? -6.551 23.734 37.5 1 70.62 276 SER A CA 1
ATOM 2229 C C . SER A 1 276 ? -7.414 23.375 38.688 1 70.62 276 SER A C 1
ATOM 2231 O O . SER A 1 276 ? -7.055 22.5 39.5 1 70.62 276 SER A O 1
ATOM 2233 N N . LYS A 1 277 ? -8.391 24.141 38.719 1 77.94 277 LYS A N 1
ATOM 2234 C CA . LYS A 1 277 ? -9.398 23.875 39.75 1 77.94 277 LYS A CA 1
ATOM 2235 C C . LYS A 1 277 ? -10.078 22.531 39.5 1 77.94 277 LYS A C 1
ATOM 2237 O O . LYS A 1 277 ? -10.094 22.031 38.375 1 77.94 277 LYS A O 1
ATOM 2242 N N . VAL A 1 278 ? -10.555 22.016 40.531 1 78.19 278 VAL A N 1
ATOM 2243 C CA . VAL A 1 278 ? -11.203 20.719 40.469 1 78.19 278 VAL A CA 1
ATOM 2244 C C . VAL A 1 278 ? -12.359 20.75 39.469 1 78.19 278 VAL A C 1
ATOM 2246 O O . VAL A 1 278 ? -12.516 19.844 38.656 1 78.19 278 VAL A O 1
ATOM 2249 N N . ILE A 1 279 ? -13.078 21.828 39.438 1 79.81 279 ILE A N 1
ATOM 2250 C CA . ILE A 1 279 ? -14.242 21.969 38.562 1 79.81 279 ILE A CA 1
ATOM 2251 C C . ILE A 1 279 ? -13.797 21.969 37.094 1 79.81 279 ILE A C 1
ATOM 2253 O O . ILE A 1 279 ? -14.453 21.359 36.25 1 79.81 279 ILE A O 1
ATOM 2257 N N . GLU A 1 280 ? -12.742 22.578 36.875 1 87.38 280 GLU A N 1
ATOM 2258 C CA . GLU A 1 280 ? -12.219 22.641 35.5 1 87.38 280 GLU A CA 1
ATOM 2259 C C . GLU A 1 280 ? -11.711 21.281 35.062 1 87.38 280 GLU A C 1
ATOM 2261 O O . GLU A 1 280 ? -11.875 20.906 33.875 1 87.38 280 GLU A O 1
ATOM 2266 N N . GLN A 1 281 ? -11.18 20.625 36.031 1 89.44 281 GLN A N 1
ATOM 2267 C CA . GLN A 1 281 ? -10.703 19.281 35.719 1 89.44 281 GLN A CA 1
ATOM 2268 C C . GLN A 1 281 ? -11.859 18.359 35.312 1 89.44 281 GLN A C 1
ATOM 2270 O O . GLN A 1 281 ? -11.758 17.594 34.375 1 89.44 281 GLN A O 1
ATOM 2275 N N . GLN A 1 282 ? -12.883 18.5 36.031 1 91.25 282 GLN A N 1
ATOM 2276 C CA . GLN A 1 282 ? -14.062 17.688 35.75 1 91.25 282 GLN A CA 1
ATOM 2277 C C . GLN A 1 282 ? -14.672 18.047 34.406 1 91.25 282 GLN A C 1
ATOM 2279 O O . GLN A 1 282 ? -15.094 17.156 33.656 1 91.25 282 GLN A O 1
ATOM 2284 N N . LEU A 1 283 ? -14.703 19.297 34.156 1 91.69 283 LEU A N 1
ATOM 2285 C CA . LEU A 1 283 ? -15.281 19.75 32.906 1 91.69 283 LEU A CA 1
ATOM 2286 C C . LEU A 1 283 ? -14.453 19.281 31.719 1 91.69 283 LEU A C 1
ATOM 2288 O O . LEU A 1 283 ? -15 18.828 30.719 1 91.69 283 LEU A O 1
ATOM 2292 N N . VAL A 1 284 ? -13.164 19.391 31.859 1 93.19 284 VAL A N 1
ATOM 2293 C CA . VAL A 1 284 ? -12.266 18.953 30.797 1 93.19 284 VAL A CA 1
ATOM 2294 C C . VAL A 1 284 ? -12.414 17.453 30.578 1 93.19 284 VAL A C 1
ATOM 2296 O O . VAL A 1 284 ? -12.477 16.984 29.438 1 93.19 284 VAL A O 1
ATOM 2299 N N . HIS A 1 285 ? -12.492 16.766 31.641 1 91.75 285 HIS A N 1
ATOM 2300 C CA . HIS A 1 285 ? -12.688 15.32 31.547 1 91.75 285 HIS A CA 1
ATOM 2301 C C . HIS A 1 285 ? -13.992 14.984 30.828 1 91.75 285 HIS A C 1
ATOM 2303 O O . HIS A 1 285 ? -14.023 14.102 29.969 1 91.75 285 HIS A O 1
ATOM 2309 N N . GLN A 1 286 ? -14.969 15.711 31.172 1 92.5 286 GLN A N 1
ATOM 2310 C CA . GLN A 1 286 ? -16.281 15.516 30.562 1 92.5 286 GLN A CA 1
ATOM 2311 C C . GLN A 1 286 ? -16.234 15.828 29.062 1 92.5 286 GLN A C 1
ATOM 2313 O O . GLN A 1 286 ? -16.828 15.117 28.25 1 92.5 286 GLN A O 1
ATOM 2318 N N . ILE A 1 287 ? -15.578 16.859 28.703 1 94 287 ILE A N 1
ATOM 2319 C CA . ILE A 1 287 ? -15.445 17.266 27.312 1 94 287 ILE A CA 1
ATOM 2320 C C . ILE A 1 287 ? -14.75 16.156 26.516 1 94 287 ILE A C 1
ATOM 2322 O O . ILE A 1 287 ? -15.203 15.789 25.438 1 94 287 ILE A O 1
ATOM 2326 N N . VAL A 1 288 ? -13.688 15.625 27.078 1 92.75 288 VAL A N 1
ATOM 2327 C CA . VAL A 1 288 ? -12.914 14.586 26.422 1 92.75 288 VAL A CA 1
ATOM 2328 C C . VAL A 1 288 ? -13.781 13.344 26.219 1 92.75 288 VAL A C 1
ATOM 2330 O O . VAL A 1 288 ? -13.805 12.758 25.141 1 92.75 288 VAL A O 1
ATOM 2333 N N . LEU A 1 289 ? -14.531 13 27.203 1 91.06 289 LEU A N 1
ATOM 2334 C CA . LEU A 1 289 ? -15.406 11.836 27.109 1 91.06 289 LEU A CA 1
ATOM 2335 C C . LEU A 1 289 ? -16.5 12.062 26.078 1 91.06 289 LEU A C 1
ATOM 2337 O O . LEU A 1 289 ? -16.828 11.164 25.297 1 91.06 289 LEU A O 1
ATOM 2341 N N . ASP A 1 290 ? -17.047 13.234 26.156 1 92.25 290 ASP A N 1
ATOM 2342 C CA . ASP A 1 290 ? -18.094 13.586 25.203 1 92.25 290 ASP A CA 1
ATOM 2343 C C . ASP A 1 290 ? -17.578 13.508 23.766 1 92.25 290 ASP A C 1
ATOM 2345 O O . ASP A 1 290 ? -18.25 12.961 22.891 1 92.25 290 ASP A O 1
ATOM 2349 N N . MET A 1 291 ? -16.406 14.047 23.547 1 92.69 291 MET A N 1
ATOM 2350 C CA . MET A 1 291 ? -15.805 14.031 22.219 1 92.69 291 MET A CA 1
ATOM 2351 C C . MET A 1 291 ? -15.516 12.602 21.766 1 92.69 291 MET A C 1
ATOM 2353 O O . MET A 1 291 ? -15.734 12.266 20.609 1 92.69 291 MET A O 1
ATOM 2357 N N . CYS A 1 292 ? -15.023 11.812 22.656 1 90.75 292 CYS A N 1
ATOM 2358 C CA . CYS A 1 292 ? -14.75 10.414 22.344 1 90.75 292 CYS A CA 1
ATOM 2359 C C . CYS A 1 292 ? -16.031 9.68 21.953 1 90.75 292 CYS A C 1
ATOM 2361 O O . CYS A 1 292 ? -16.016 8.859 21.031 1 90.75 292 CYS A O 1
ATOM 2363 N N . SER A 1 293 ? -17.031 9.961 22.641 1 91.31 293 SER A N 1
ATOM 2364 C CA . SER A 1 293 ? -18.312 9.336 22.344 1 91.31 293 SER A CA 1
ATOM 2365 C C . SER A 1 293 ? -18.812 9.734 20.953 1 91.31 293 SER A C 1
ATOM 2367 O O . SER A 1 293 ? -19.266 8.891 20.188 1 91.31 293 SER A O 1
ATOM 2369 N N . VAL A 1 294 ? -18.75 11.016 20.656 1 92.12 294 VAL A N 1
ATOM 2370 C CA . VAL A 1 294 ? -19.219 11.547 19.375 1 92.12 294 VAL A CA 1
ATOM 2371 C C . VAL A 1 294 ? -18.391 10.961 18.234 1 92.12 294 VAL A C 1
ATOM 2373 O O . VAL A 1 294 ? -18.922 10.672 17.156 1 92.12 294 VAL A O 1
ATOM 2376 N N . LEU A 1 295 ? -17.094 10.758 18.531 1 91.06 295 LEU A N 1
ATOM 2377 C CA . LEU A 1 295 ? -16.188 10.227 17.516 1 91.06 295 LEU A CA 1
ATOM 2378 C C . LEU A 1 295 ? -16.172 8.703 17.547 1 91.06 295 LEU A C 1
ATOM 2380 O O . LEU A 1 295 ? -15.461 8.062 16.766 1 91.06 295 LEU A O 1
ATOM 2384 N N . LYS A 1 296 ? -16.938 8.055 18.469 1 87.44 296 LYS A N 1
ATOM 2385 C CA . LYS A 1 296 ? -17.062 6.609 18.625 1 87.44 296 LYS A CA 1
ATOM 2386 C C . LYS A 1 296 ? -15.703 5.965 18.906 1 87.44 296 LYS A C 1
ATOM 2388 O O . LYS A 1 296 ? -15.336 4.984 18.25 1 87.44 296 LYS A O 1
ATOM 2393 N N . LEU A 1 297 ? -15.008 6.59 19.766 1 86.62 297 LEU A N 1
ATOM 2394 C CA . LEU A 1 297 ? -13.68 6.105 20.156 1 86.62 297 LEU A CA 1
ATOM 2395 C C . LEU A 1 297 ? -13.742 5.391 21.5 1 86.62 297 LEU A C 1
ATOM 2397 O O . LEU A 1 297 ? -14.484 5.793 22.391 1 86.62 297 LEU A O 1
ATOM 2401 N N . THR A 1 298 ? -13.031 4.254 21.531 1 80.12 298 THR A N 1
ATOM 2402 C CA . THR A 1 298 ? -12.852 3.58 22.812 1 80.12 298 THR A CA 1
ATOM 2403 C C . THR A 1 298 ? -11.57 4.047 23.5 1 80.12 298 THR A C 1
ATOM 2405 O O . THR A 1 298 ? -10.508 4.078 22.891 1 80.12 298 THR A O 1
ATOM 2408 N N . ILE A 1 299 ? -11.75 4.59 24.609 1 73.19 299 ILE A N 1
ATOM 2409 C CA . ILE A 1 299 ? -10.594 5.098 25.344 1 73.19 299 ILE A CA 1
ATOM 2410 C C . ILE A 1 299 ? -10.008 3.994 26.219 1 73.19 299 ILE A C 1
ATOM 2412 O O . ILE A 1 299 ? -10.711 3.412 27.047 1 73.19 299 ILE A O 1
ATOM 2416 N N . ASN A 1 300 ? -8.938 3.471 25.766 1 63.31 300 ASN A N 1
ATOM 2417 C CA . ASN A 1 300 ? -8.227 2.588 26.688 1 63.31 300 ASN A CA 1
ATOM 2418 C C . ASN A 1 300 ? -7.465 3.379 27.734 1 63.31 300 ASN A C 1
ATOM 2420 O O . ASN A 1 300 ? -6.879 4.422 27.438 1 63.31 300 ASN A O 1
ATOM 2424 N N . ASN A 1 301 ? -7.922 3.447 28.938 1 56.69 301 ASN A N 1
ATOM 2425 C CA . ASN A 1 301 ? -7.457 4.219 30.094 1 56.69 301 ASN A CA 1
ATOM 2426 C C . ASN A 1 301 ? -5.938 4.344 30.109 1 56.69 301 ASN A C 1
ATOM 2428 O O . ASN A 1 301 ? -5.391 5.273 30.703 1 56.69 301 ASN A O 1
ATOM 2432 N N . ASP A 1 302 ? -5.285 3.396 29.672 1 55 302 ASP A N 1
ATOM 2433 C CA . ASP A 1 302 ? -3.834 3.443 29.844 1 55 302 ASP A CA 1
ATOM 2434 C C . ASP A 1 302 ? -3.189 4.328 28.781 1 55 302 ASP A C 1
ATOM 2436 O O . ASP A 1 302 ? -1.963 4.367 28.656 1 55 302 ASP A O 1
ATOM 2440 N N . CYS A 1 303 ? -4.07 5.117 28.172 1 60.94 303 CYS A N 1
ATOM 2441 C CA . CYS A 1 303 ? -3.443 5.703 27 1 60.94 303 CYS A CA 1
ATOM 2442 C C . CYS A 1 303 ? -2.793 7.039 27.328 1 60.94 303 CYS A C 1
ATOM 2444 O O . CYS A 1 303 ? -3.445 7.934 27.875 1 60.94 303 CYS A O 1
ATOM 2446 N N . GLY A 1 304 ? -1.433 7.219 27.516 1 74.62 304 GLY A N 1
ATOM 2447 C CA . GLY A 1 304 ? -0.586 8.391 27.641 1 74.62 304 GLY A CA 1
ATOM 2448 C C . GLY A 1 304 ? -1.068 9.57 26.828 1 74.62 304 GLY A C 1
ATOM 2449 O O . GLY A 1 304 ? -0.994 10.719 27.266 1 74.62 304 GLY A O 1
ATOM 2450 N N . ILE A 1 305 ? -1.983 9.375 25.906 1 78.19 305 ILE A N 1
ATOM 2451 C CA . ILE A 1 305 ? -2.4 10.445 25.016 1 78.19 305 ILE A CA 1
ATOM 2452 C C . ILE A 1 305 ? -3.568 11.211 25.641 1 78.19 305 ILE A C 1
ATOM 2454 O O . ILE A 1 305 ? -3.676 12.43 25.484 1 78.19 305 ILE A O 1
ATOM 2458 N N . LYS A 1 306 ? -4.461 10.516 26.359 1 86 306 LYS A N 1
ATOM 2459 C CA . LYS A 1 306 ? -5.582 11.18 27.016 1 86 306 LYS A CA 1
ATOM 2460 C C . LYS A 1 306 ? -5.094 12.188 28.047 1 86 306 LYS A C 1
ATOM 2462 O O . LYS A 1 306 ? -5.59 13.312 28.109 1 86 306 LYS A O 1
ATOM 2467 N N . ALA A 1 307 ? -4.156 11.703 28.828 1 85.19 307 ALA A N 1
ATOM 2468 C CA . ALA A 1 307 ? -3.586 12.586 29.828 1 85.19 307 ALA A CA 1
ATOM 2469 C C . ALA A 1 307 ? -2.916 13.797 29.188 1 85.19 307 ALA A C 1
ATOM 2471 O O . ALA A 1 307 ? -3.029 14.914 29.688 1 85.19 307 ALA A O 1
ATOM 2472 N N . MET A 1 308 ? -2.264 13.609 28.125 1 85.06 308 MET A N 1
ATOM 2473 C CA . MET A 1 308 ? -1.59 14.695 27.406 1 85.06 308 MET A CA 1
ATOM 2474 C C . MET A 1 308 ? -2.602 15.672 26.828 1 85.06 308 MET A C 1
ATOM 2476 O O . MET A 1 308 ? -2.373 16.891 26.844 1 85.06 308 MET A O 1
ATOM 2480 N N . LEU A 1 309 ? -3.686 15.156 26.359 1 89.94 309 LEU A N 1
ATOM 2481 C CA . LEU A 1 309 ? -4.754 15.984 25.812 1 89.94 309 LEU A CA 1
ATOM 2482 C C . LEU A 1 309 ? -5.375 16.859 26.906 1 89.94 309 LEU A C 1
ATOM 2484 O O . LEU A 1 309 ? -5.566 18.062 26.703 1 89.94 309 LEU A O 1
ATOM 2488 N N . GLU A 1 310 ? -5.672 16.297 27.984 1 90.31 310 GLU A N 1
ATOM 2489 C CA . GLU A 1 310 ? -6.262 17.062 29.078 1 90.31 310 GLU A CA 1
ATOM 2490 C C . GLU A 1 310 ? -5.316 18.156 29.562 1 90.31 310 GLU A C 1
ATOM 2492 O O . GLU A 1 310 ? -5.738 19.281 29.812 1 90.31 310 GLU A O 1
ATOM 2497 N N . ASN A 1 311 ? -4.055 17.797 29.656 1 88.12 311 ASN A N 1
ATOM 2498 C CA . ASN A 1 311 ? -3.064 18.797 30.031 1 88.12 311 ASN A CA 1
ATOM 2499 C C . ASN A 1 311 ? -2.99 19.922 29.016 1 88.12 311 ASN A C 1
ATOM 2501 O O . ASN A 1 311 ? -2.814 21.094 29.375 1 88.12 311 ASN A O 1
ATOM 2505 N N . HIS A 1 312 ? -3.045 19.562 27.781 1 90.06 312 HIS A N 1
ATOM 2506 C CA . HIS A 1 312 ? -3.072 20.578 26.719 1 90.06 312 HIS A CA 1
ATOM 2507 C C . HIS A 1 312 ? -4.281 21.5 26.875 1 90.06 312 HIS A C 1
ATOM 2509 O O . HIS A 1 312 ? -4.176 22.703 26.672 1 90.06 312 HIS A O 1
ATOM 2515 N N . MET A 1 313 ? -5.367 20.953 27.188 1 93.06 313 MET A N 1
ATOM 2516 C CA . MET A 1 313 ? -6.602 21.734 27.266 1 93.06 313 MET A CA 1
ATOM 2517 C C . MET A 1 313 ? -6.527 22.734 28.422 1 93.06 313 MET A C 1
ATOM 2519 O O . MET A 1 313 ? -7.055 23.844 28.312 1 93.06 313 MET A O 1
ATOM 2523 N N . PHE A 1 314 ? -5.879 22.328 29.5 1 92 314 PHE A N 1
ATOM 2524 C CA . PHE A 1 314 ? -5.723 23.281 30.594 1 92 314 PHE A CA 1
ATOM 2525 C C . PHE A 1 314 ? -4.914 24.484 30.156 1 92 314 PHE A C 1
ATOM 2527 O O . PHE A 1 314 ? -5.277 25.625 30.453 1 92 314 PHE A O 1
ATOM 2534 N N . SER A 1 315 ? -3.836 24.234 29.453 1 91.62 315 SER A N 1
ATOM 2535 C CA . SER A 1 315 ? -3.025 25.328 28.922 1 91.62 315 SER A CA 1
ATOM 2536 C C . SER A 1 315 ? -3.799 26.156 27.906 1 91.62 315 SER A C 1
ATOM 2538 O O . SER A 1 315 ? -3.678 27.375 27.859 1 91.62 315 SER A O 1
ATOM 2540 N N . MET A 1 316 ? -4.535 25.5 27.094 1 93.31 316 MET A N 1
ATOM 2541 C CA . MET A 1 316 ? -5.375 26.156 26.109 1 93.31 316 MET A CA 1
ATOM 2542 C C . MET A 1 316 ? -6.375 27.094 26.781 1 93.31 316 MET A C 1
ATOM 2544 O O . MET A 1 316 ? -6.535 28.25 26.359 1 93.31 316 MET A O 1
ATOM 2548 N N . LEU A 1 317 ? -7.059 26.594 27.812 1 92.69 317 LEU A N 1
ATOM 2549 C CA . LEU A 1 317 ? -8.039 27.406 28.531 1 92.69 317 LEU A CA 1
ATOM 2550 C C . LEU A 1 317 ? -7.383 28.625 29.156 1 92.69 317 LEU A C 1
ATOM 2552 O O . LEU A 1 317 ? -7.961 29.719 29.172 1 92.69 317 LEU A O 1
ATOM 2556 N N . TYR A 1 318 ? -6.219 28.375 29.641 1 89.56 318 TYR A N 1
ATOM 2557 C CA . TYR A 1 318 ? -5.461 29.5 30.203 1 89.56 318 TYR A CA 1
ATOM 2558 C C . TYR A 1 318 ? -5.195 30.547 29.141 1 89.56 318 TYR A C 1
ATOM 2560 O O . TYR A 1 318 ? -5.375 31.75 29.375 1 89.56 318 TYR A O 1
ATOM 2568 N N . ARG A 1 319 ? -4.797 30.156 27.969 1 90.75 319 ARG A N 1
ATOM 2569 C CA . ARG A 1 319 ? -4.531 31.078 26.875 1 90.75 319 ARG A CA 1
ATOM 2570 C C . ARG A 1 319 ? -5.797 31.828 26.469 1 90.75 319 ARG A C 1
ATOM 2572 O O . ARG A 1 319 ? -5.785 33.031 26.312 1 90.75 319 ARG A O 1
ATOM 2579 N N . LEU A 1 320 ? -6.793 31.125 26.344 1 90.88 320 LEU A N 1
ATOM 2580 C CA . LEU A 1 320 ? -8.039 31.703 25.859 1 90.88 320 LEU A CA 1
ATOM 2581 C C . LEU A 1 320 ? -8.594 32.719 26.859 1 90.88 320 LEU A C 1
ATOM 2583 O O . LEU A 1 320 ? -9.07 33.781 26.484 1 90.88 320 LEU A O 1
ATOM 2587 N N . ARG A 1 321 ? -8.523 32.406 28.094 1 87 321 ARG A N 1
ATOM 2588 C CA . ARG A 1 321 ? -9.039 33.312 29.125 1 87 321 ARG A CA 1
ATOM 2589 C C . ARG A 1 321 ? -8.211 34.594 29.219 1 87 321 ARG A C 1
ATOM 2591 O O . ARG A 1 321 ? -8.742 35.656 29.516 1 87 321 ARG A O 1
ATOM 2598 N N . ASN A 1 322 ? -6.938 34.406 28.906 1 82.5 322 ASN A N 1
ATOM 2599 C CA . ASN A 1 322 ? -6.047 35.562 29 1 82.5 322 ASN A CA 1
ATOM 2600 C C . ASN A 1 322 ? -5.828 36.219 27.641 1 82.5 322 ASN A C 1
ATOM 2602 O O . ASN A 1 322 ? -4.895 37 27.469 1 82.5 322 ASN A O 1
ATOM 2606 N N . HIS A 1 323 ? -6.617 35.812 26.641 1 81.88 323 HIS A N 1
ATOM 2607 C CA . HIS A 1 323 ? -6.621 36.375 25.312 1 81.88 323 HIS A CA 1
ATOM 2608 C C . HIS A 1 323 ? -5.246 36.281 24.656 1 81.88 323 HIS A C 1
ATOM 2610 O O . HIS A 1 323 ? -4.777 37.219 24.031 1 81.88 323 HIS A O 1
ATOM 2616 N N . GLN A 1 324 ? -4.605 35.25 25.109 1 85.25 324 GLN A N 1
ATOM 2617 C CA . GLN A 1 324 ? -3.336 34.938 24.453 1 85.25 324 GLN A CA 1
ATOM 2618 C C . GLN A 1 324 ? -3.545 34.094 23.219 1 85.25 324 GLN A C 1
ATOM 2620 O O . GLN A 1 324 ? -4.219 33.062 23.281 1 85.25 324 GLN A O 1
ATOM 2625 N N . LYS A 1 325 ? -3.021 34.562 22.125 1 84.19 325 LYS A N 1
ATOM 2626 C CA . LYS A 1 325 ? -3.199 33.812 20.875 1 84.19 325 LYS A CA 1
ATOM 2627 C C . LYS A 1 325 ? -1.972 32.969 20.547 1 84.19 325 LYS A C 1
ATOM 2629 O O . LYS A 1 325 ? -0.838 33.406 20.766 1 84.19 325 LYS A O 1
ATOM 2634 N N . ILE A 1 326 ? -2.232 31.766 20.188 1 87.75 326 ILE A N 1
ATOM 2635 C CA . ILE A 1 326 ? -1.166 30.906 19.688 1 87.75 326 ILE A CA 1
ATOM 2636 C C . ILE A 1 326 ? -1.423 30.562 18.219 1 87.75 326 ILE A C 1
ATOM 2638 O O . ILE A 1 326 ? -2.576 30.469 17.797 1 87.75 326 ILE A O 1
ATOM 2642 N N . GLU A 1 327 ? -0.358 30.547 17.516 1 83.5 327 GLU A N 1
ATOM 2643 C CA . GLU A 1 327 ? -0.489 30.219 16.094 1 83.5 327 GLU A CA 1
ATOM 2644 C C . GLU A 1 327 ? -0.157 28.75 15.844 1 83.5 327 GLU A C 1
ATOM 2646 O O . GLU A 1 327 ? 0.695 28.172 16.516 1 83.5 327 GLU A O 1
ATOM 2651 N N . ASN A 1 328 ? -0.931 28.172 15 1 85 328 ASN A N 1
ATOM 2652 C CA . ASN A 1 328 ? -0.64 26.844 14.461 1 85 328 ASN A CA 1
ATOM 2653 C C . ASN A 1 328 ? -0.25 26.906 12.992 1 85 328 ASN A C 1
ATOM 2655 O O . ASN A 1 328 ? -1.091 27.188 12.133 1 85 328 ASN A O 1
ATOM 2659 N N . PRO A 1 329 ? 0.983 26.672 12.742 1 80.62 329 PRO A N 1
ATOM 2660 C CA . PRO A 1 329 ? 1.46 26.828 11.367 1 80.62 329 PRO A CA 1
ATOM 2661 C C . PRO A 1 329 ? 0.785 25.859 10.398 1 80.62 329 PRO A C 1
ATOM 2663 O O . PRO A 1 329 ? 0.841 26.062 9.18 1 80.62 329 PRO A O 1
ATOM 2666 N N . PHE A 1 330 ? 0.015 24.953 10.945 1 83.12 330 PHE A N 1
ATOM 2667 C CA . PHE A 1 330 ? -0.518 23.922 10.062 1 83.12 330 PHE A CA 1
ATOM 2668 C C . PHE A 1 330 ? -2.041 23.922 10.094 1 83.12 330 PHE A C 1
ATOM 2670 O O . PHE A 1 330 ? -2.672 22.938 9.734 1 83.12 330 PHE A O 1
ATOM 2677 N N . VAL A 1 331 ? -2.578 24.906 10.547 1 89.69 331 VAL A N 1
ATOM 2678 C CA . VAL A 1 331 ? -4.023 24.953 10.727 1 89.69 331 VAL A CA 1
ATOM 2679 C C . VAL A 1 331 ? -4.723 24.672 9.398 1 89.69 331 VAL A C 1
ATOM 2681 O O . VAL A 1 331 ? -5.672 23.891 9.344 1 89.69 331 VAL A O 1
ATOM 2684 N N . ASP A 1 332 ? -4.254 25.188 8.273 1 86.31 332 ASP A N 1
ATOM 2685 C CA . ASP A 1 332 ? -4.891 25 6.969 1 86.31 332 ASP A CA 1
ATOM 2686 C C . ASP A 1 332 ? -4.75 23.562 6.492 1 86.31 332 ASP A C 1
ATOM 2688 O O . ASP A 1 332 ? -5.703 22.984 5.969 1 86.31 332 ASP A O 1
ATOM 2692 N N . GLN A 1 333 ? -3.605 23.062 6.742 1 84.94 333 GLN A N 1
ATOM 2693 C CA . GLN A 1 333 ? -3.363 21.672 6.348 1 84.94 333 GLN A CA 1
ATOM 2694 C C . GLN A 1 333 ? -4.215 20.703 7.164 1 84.94 333 GLN A C 1
ATOM 2696 O O . GLN A 1 333 ? -4.719 19.719 6.637 1 84.94 333 GLN A O 1
ATOM 2701 N N . ILE A 1 334 ? -4.309 20.969 8.383 1 90.25 334 ILE A N 1
ATOM 2702 C CA . ILE A 1 334 ? -5.105 20.141 9.281 1 90.25 334 ILE A CA 1
ATOM 2703 C C . ILE A 1 334 ? -6.57 20.172 8.844 1 90.25 334 ILE A C 1
ATOM 2705 O O . ILE A 1 334 ? -7.23 19.141 8.789 1 90.25 334 ILE A O 1
ATOM 2709 N N . LYS A 1 335 ? -6.984 21.375 8.477 1 89.81 335 LYS A N 1
ATOM 2710 C CA . LYS A 1 335 ? -8.359 21.531 8 1 89.81 335 LYS A CA 1
ATOM 2711 C C . LYS A 1 335 ? -8.594 20.719 6.727 1 89.81 335 LYS A C 1
ATOM 2713 O O . LYS A 1 335 ? -9.672 20.156 6.535 1 89.81 335 LYS A O 1
ATOM 2718 N N . GLU A 1 336 ? -7.641 20.641 5.98 1 85.88 336 GLU A N 1
ATOM 2719 C CA . GLU A 1 336 ? -7.758 19.953 4.695 1 85.88 336 GLU A CA 1
ATOM 2720 C C . GLU A 1 336 ? -7.719 18.453 4.875 1 85.88 336 GLU A C 1
ATOM 2722 O O . GLU A 1 336 ? -8.523 17.719 4.285 1 85.88 336 GLU A O 1
ATOM 2727 N N . GLU A 1 337 ? -6.848 18.031 5.699 1 85 337 GLU A N 1
ATOM 2728 C CA . GLU A 1 337 ? -6.602 16.594 5.828 1 85 337 GLU A CA 1
ATOM 2729 C C . GLU A 1 337 ? -7.578 15.945 6.812 1 85 337 GLU A C 1
ATOM 2731 O O . GLU A 1 337 ? -7.965 14.789 6.641 1 85 337 GLU A O 1
ATOM 2736 N N . TYR A 1 338 ? -7.949 16.75 7.809 1 91.88 338 TYR A N 1
ATOM 2737 C CA . TYR A 1 338 ? -8.781 16.219 8.875 1 91.88 338 TYR A CA 1
ATOM 2738 C C . TYR A 1 338 ? -10.031 17.062 9.086 1 91.88 338 TYR A C 1
ATOM 2740 O O . TYR A 1 338 ? -10.406 17.359 10.219 1 91.88 338 TYR A O 1
ATOM 2748 N N . GLY A 1 339 ? -10.594 17.406 7.957 1 92.06 339 GLY A N 1
ATOM 2749 C CA . GLY A 1 339 ? -11.711 18.328 7.992 1 92.06 339 GLY A CA 1
ATOM 2750 C C . GLY A 1 339 ? -12.883 17.828 8.82 1 92.06 339 GLY A C 1
ATOM 2751 O O . GLY A 1 339 ? -13.492 18.594 9.562 1 92.06 339 GLY A O 1
ATOM 2752 N N . VAL A 1 340 ? -13.188 16.547 8.742 1 92.88 340 VAL A N 1
ATOM 2753 C CA . VAL A 1 340 ? -14.328 15.969 9.445 1 92.88 340 VAL A CA 1
ATOM 2754 C C . VAL A 1 340 ? -14.109 16.062 10.953 1 92.88 340 VAL A C 1
ATOM 2756 O O . VAL A 1 340 ? -14.977 16.531 11.688 1 92.88 340 VAL A O 1
ATOM 2759 N N . VAL A 1 341 ? -12.945 15.625 11.391 1 94.44 341 VAL A N 1
ATOM 2760 C CA . VAL A 1 341 ? -12.625 15.648 12.812 1 94.44 341 VAL A CA 1
ATOM 2761 C C . VAL A 1 341 ? -12.57 17.094 13.305 1 94.44 341 VAL A C 1
ATOM 2763 O O . VAL A 1 341 ? -13.125 17.422 14.359 1 94.44 341 VAL A O 1
ATOM 2766 N N . PHE A 1 342 ? -11.984 18.031 12.594 1 95.25 342 PHE A N 1
ATOM 2767 C CA . PHE A 1 342 ? -11.836 19.438 12.922 1 95.25 342 PHE A CA 1
ATOM 2768 C C . PHE A 1 342 ? -13.195 20.094 13.141 1 95.25 342 PHE A C 1
ATOM 2770 O O . PHE A 1 342 ? -13.43 20.734 14.164 1 95.25 342 PHE A O 1
ATOM 2777 N N . GLN A 1 343 ? -14.078 19.875 12.148 1 93.44 343 GLN A N 1
ATOM 2778 C CA . GLN A 1 343 ? -15.398 20.5 12.211 1 93.44 343 GLN A CA 1
ATOM 2779 C C . GLN A 1 343 ? -16.234 19.906 13.344 1 93.44 343 GLN A C 1
ATOM 2781 O O . GLN A 1 343 ? -17 20.609 13.992 1 93.44 343 GLN A O 1
ATOM 2786 N N . THR A 1 344 ? -16.078 18.625 13.523 1 94.25 344 THR A N 1
ATOM 2787 C CA . THR A 1 344 ? -16.812 17.969 14.594 1 94.25 344 THR A CA 1
ATOM 2788 C C . THR A 1 344 ? -16.406 18.531 15.953 1 94.25 344 THR A C 1
ATOM 2790 O O . THR A 1 344 ? -17.266 18.812 16.797 1 94.25 344 THR A O 1
ATOM 2793 N N . ILE A 1 345 ? -15.148 18.719 16.141 1 95.38 345 ILE A N 1
ATOM 2794 C CA . ILE A 1 345 ? -14.648 19.281 17.391 1 95.38 345 ILE A CA 1
ATOM 2795 C C . ILE A 1 345 ? -15.211 20.703 17.578 1 95.38 345 ILE A C 1
ATOM 2797 O O . ILE A 1 345 ? -15.672 21.047 18.672 1 95.38 345 ILE A O 1
ATOM 2801 N N . TRP A 1 346 ? -15.125 21.469 16.516 1 93 346 TRP A N 1
ATOM 2802 C CA . TRP A 1 346 ? -15.633 22.844 16.562 1 93 346 TRP A CA 1
ATOM 2803 C C . TRP A 1 346 ? -17.078 22.875 17.062 1 93 346 TRP A C 1
ATOM 2805 O O . TRP A 1 346 ? -17.406 23.656 17.953 1 93 346 TRP A O 1
ATOM 2815 N N . ILE A 1 347 ? -17.875 22.047 16.516 1 91.25 347 ILE A N 1
ATOM 2816 C CA . ILE A 1 347 ? -19.297 22.062 16.797 1 91.25 347 ILE A CA 1
ATOM 2817 C C . ILE A 1 347 ? -19.562 21.594 18.219 1 91.25 347 ILE A C 1
ATOM 2819 O O . ILE A 1 347 ? -20.328 22.219 18.953 1 91.25 347 ILE A O 1
ATOM 2823 N N . VAL A 1 348 ? -18.922 20.594 18.641 1 90 348 VAL A N 1
ATOM 2824 C CA . VAL A 1 348 ? -19.156 20.016 19.953 1 90 348 VAL A CA 1
ATOM 2825 C C . VAL A 1 348 ? -18.656 20.969 21.031 1 90 348 VAL A C 1
ATOM 2827 O O . VAL A 1 348 ? -19.312 21.125 22.062 1 90 348 VAL A O 1
ATOM 2830 N N . LEU A 1 349 ? -17.578 21.594 20.828 1 92.56 349 LEU A N 1
ATOM 2831 C CA . LEU A 1 349 ? -16.969 22.438 21.844 1 92.56 349 LEU A CA 1
ATOM 2832 C C . LEU A 1 349 ? -17.75 23.75 22.016 1 92.56 349 LEU A C 1
ATOM 2834 O O . LEU A 1 349 ? -17.656 24.406 23.047 1 92.56 349 LEU A O 1
ATOM 2838 N N . GLN A 1 350 ? -18.453 24.094 20.984 1 89.62 350 GLN A N 1
ATOM 2839 C CA . GLN A 1 350 ? -19.219 25.344 21.047 1 89.62 350 GLN A CA 1
ATOM 2840 C C . GLN A 1 350 ? -20.188 25.344 22.219 1 89.62 350 GLN A C 1
ATOM 2842 O O . GLN A 1 350 ? -20.438 26.391 22.812 1 89.62 350 GLN A O 1
ATOM 2847 N N . LYS A 1 351 ? -20.656 24.203 22.531 1 88 351 LYS A N 1
ATOM 2848 C CA . LYS A 1 351 ? -21.625 24.094 23.609 1 88 351 LYS A CA 1
ATOM 2849 C C . LYS A 1 351 ? -20.984 24.391 24.969 1 88 351 LYS A C 1
ATOM 2851 O O . LYS A 1 351 ? -21.672 24.797 25.906 1 88 351 LYS A O 1
ATOM 2856 N N . TYR A 1 352 ? -19.734 24.281 25.031 1 91.25 352 TYR A N 1
ATOM 2857 C CA . TYR A 1 352 ? -19.047 24.406 26.312 1 91.25 352 TYR A CA 1
ATOM 2858 C C . TYR A 1 352 ? -18.469 25.797 26.484 1 91.25 352 TYR A C 1
ATOM 2860 O O . TYR A 1 352 ? -17.906 26.125 27.531 1 91.25 352 TYR A O 1
ATOM 2868 N N . GLU A 1 353 ? -18.547 26.672 25.531 1 90.62 353 GLU A N 1
ATOM 2869 C CA . GLU A 1 353 ? -17.922 28 25.562 1 90.62 353 GLU A CA 1
ATOM 2870 C C . GLU A 1 353 ? -18.469 28.828 26.734 1 90.62 353 GLU A C 1
ATOM 2872 O O . GLU A 1 353 ? -17.719 29.5 27.438 1 90.62 353 GLU A O 1
ATOM 2877 N N . SER A 1 354 ? -19.766 28.734 26.922 1 88 354 SER A N 1
ATOM 2878 C CA . SER A 1 354 ? -20.391 29.5 27.984 1 88 354 SER A CA 1
ATOM 2879 C C . SER A 1 354 ? -19.969 29 29.359 1 88 354 SER A C 1
ATOM 2881 O O . SER A 1 354 ? -19.688 29.781 30.266 1 88 354 SER A O 1
ATOM 2883 N N . LEU A 1 355 ? -19.922 27.719 29.453 1 89.31 355 LEU A N 1
ATOM 2884 C CA . LEU A 1 355 ? -19.562 27.109 30.734 1 89.31 355 LEU A CA 1
ATOM 2885 C C . LEU A 1 355 ? -18.109 27.391 31.078 1 89.31 355 LEU A C 1
ATOM 2887 O O . LEU A 1 355 ? -17.781 27.578 32.25 1 89.31 355 LEU A O 1
ATOM 2891 N N . LEU A 1 356 ? -17.328 27.5 30.109 1 91 356 LEU A N 1
ATOM 2892 C CA . LEU A 1 356 ? -15.898 27.688 30.312 1 91 356 LEU A CA 1
ATOM 2893 C C . LEU A 1 356 ? -15.539 29.172 30.25 1 91 356 LEU A C 1
ATOM 2895 O O . LEU A 1 356 ? -14.43 29.562 30.625 1 91 356 LEU A O 1
ATOM 2899 N N . SER A 1 357 ? -16.422 29.984 29.797 1 90.31 357 SER A N 1
ATOM 2900 C CA . SER A 1 357 ? -16.219 31.422 29.609 1 90.31 357 SER A CA 1
ATOM 2901 C C . SER A 1 357 ? -15.055 31.703 28.672 1 90.31 357 SER A C 1
ATOM 2903 O O . SER A 1 357 ? -14.164 32.5 29 1 90.31 357 SER A O 1
ATOM 2905 N N . VAL A 1 358 ? -15.008 30.969 27.641 1 91.88 358 VAL A N 1
ATOM 2906 C CA . VAL A 1 358 ? -13.977 31.156 26.641 1 91.88 358 VAL A CA 1
ATOM 2907 C C . VAL A 1 358 ? -14.594 31.141 25.234 1 91.88 358 VAL A C 1
ATOM 2909 O O . VAL A 1 358 ? -15.758 30.766 25.078 1 91.88 358 VAL A O 1
ATOM 2912 N N . GLN A 1 359 ? -13.828 31.625 24.312 1 90.38 359 GLN A N 1
ATOM 2913 C CA . GLN A 1 359 ? -14.148 31.5 22.906 1 90.38 359 GLN A CA 1
ATOM 2914 C C . GLN A 1 359 ? -13.039 30.766 22.156 1 90.38 359 GLN A C 1
ATOM 2916 O O . GLN A 1 359 ? -11.883 31.203 22.172 1 90.38 359 GLN A O 1
ATOM 2921 N N . PHE A 1 360 ? -13.414 29.703 21.547 1 92.75 360 PHE A N 1
ATOM 2922 C CA . PHE A 1 360 ? -12.422 28.906 20.828 1 92.75 360 PHE A CA 1
ATOM 2923 C C . PHE A 1 360 ? -12.086 29.547 19.484 1 92.75 360 PHE A C 1
ATOM 2925 O O . PHE A 1 360 ? -12.82 30.422 19 1 92.75 360 PHE A O 1
ATOM 2932 N N . ASN A 1 361 ? -10.938 29.188 18.922 1 91.81 361 ASN A N 1
ATOM 2933 C CA . ASN A 1 361 ? -10.531 29.625 17.594 1 91.81 361 ASN A CA 1
ATOM 2934 C C . ASN A 1 361 ? -9.922 28.5 16.781 1 91.81 361 ASN A C 1
ATOM 2936 O O . ASN A 1 361 ? -9.695 27.406 17.312 1 91.81 361 ASN A O 1
ATOM 2940 N N . ASP A 1 362 ? -9.656 28.703 15.578 1 93 362 ASP A N 1
ATOM 2941 C CA . ASP A 1 362 ? -9.195 27.672 14.656 1 93 362 ASP A CA 1
ATOM 2942 C C . ASP A 1 362 ? -7.855 27.094 15.109 1 93 362 ASP A C 1
ATOM 2944 O O . ASP A 1 362 ? -7.613 25.891 14.961 1 93 362 ASP A O 1
ATOM 2948 N N . GLU A 1 363 ? -6.988 27.969 15.609 1 92.81 363 GLU A N 1
ATOM 2949 C CA . GLU A 1 363 ? -5.656 27.516 16 1 92.81 363 GLU A CA 1
ATOM 2950 C C . GLU A 1 363 ? -5.727 26.469 17.109 1 92.81 363 GLU A C 1
ATOM 2952 O O . GLU A 1 363 ? -5.09 25.422 17.016 1 92.81 363 GLU A O 1
ATOM 2957 N N . GLU A 1 364 ? -6.504 26.766 18.094 1 94.69 364 GLU A N 1
ATOM 2958 C CA . GLU A 1 364 ? -6.637 25.859 19.234 1 94.69 364 GLU A CA 1
ATOM 2959 C C . GLU A 1 364 ? -7.344 24.578 18.828 1 94.69 364 GLU A C 1
ATOM 2961 O O . GLU A 1 364 ? -6.957 23.484 19.266 1 94.69 364 GLU A O 1
ATOM 2966 N N . ILE A 1 365 ? -8.359 24.703 18 1 95.69 365 ILE A N 1
ATOM 2967 C CA . ILE A 1 365 ? -9.102 23.531 17.531 1 95.69 365 ILE A CA 1
ATOM 2968 C C . ILE A 1 365 ? -8.188 22.641 16.703 1 95.69 365 ILE A C 1
ATOM 2970 O O . ILE A 1 365 ? -8.305 21.406 16.75 1 95.69 365 ILE A O 1
ATOM 2974 N N . ALA A 1 366 ? -7.344 23.266 15.945 1 93.75 366 ALA A N 1
ATOM 2975 C CA . ALA A 1 366 ? -6.391 22.516 15.141 1 93.75 366 ALA A CA 1
ATOM 2976 C C . ALA A 1 366 ? -5.492 21.656 16.031 1 93.75 366 ALA A C 1
ATOM 2978 O O . ALA A 1 366 ? -5.242 20.484 15.727 1 93.75 366 ALA A O 1
ATOM 2979 N N . TYR A 1 367 ? -5.027 22.172 17.109 1 92.81 367 TYR A N 1
ATOM 2980 C CA . TYR A 1 367 ? -4.203 21.406 18.047 1 92.81 367 TYR A CA 1
ATOM 2981 C C . TYR A 1 367 ? -4.992 20.234 18.625 1 92.81 367 TYR A C 1
ATOM 2983 O O . TYR A 1 367 ? -4.469 19.125 18.75 1 92.81 367 TYR A O 1
ATOM 2991 N N . LEU A 1 368 ? -6.219 20.5 19 1 94.94 368 LEU A N 1
ATOM 2992 C CA . LEU A 1 368 ? -7.062 19.438 19.531 1 94.94 368 LEU A CA 1
ATOM 2993 C C . LEU A 1 368 ? -7.301 18.359 18.484 1 94.94 368 LEU A C 1
ATOM 2995 O O . LEU A 1 368 ? -7.359 17.172 18.812 1 94.94 368 LEU A O 1
ATOM 2999 N N . THR A 1 369 ? -7.449 18.781 17.25 1 94.94 369 THR A N 1
ATOM 3000 C CA . THR A 1 369 ? -7.695 17.875 16.141 1 94.94 369 THR A CA 1
ATOM 3001 C C . THR A 1 369 ? -6.578 16.844 16.047 1 94.94 369 THR A C 1
ATOM 3003 O O . THR A 1 369 ? -6.84 15.656 15.789 1 94.94 369 THR A O 1
ATOM 3006 N N . ILE A 1 370 ? -5.414 17.234 16.297 1 91.69 370 ILE A N 1
ATOM 3007 C CA . ILE A 1 370 ? -4.266 16.344 16.219 1 91.69 370 ILE A CA 1
ATOM 3008 C C . ILE A 1 370 ? -4.383 15.25 17.266 1 91.69 370 ILE A C 1
ATOM 3010 O O . ILE A 1 370 ? -4.156 14.07 16.984 1 91.69 370 ILE A O 1
ATOM 3014 N N . TYR A 1 371 ? -4.734 15.609 18.484 1 90.81 371 TYR A N 1
ATOM 3015 C CA . TYR A 1 371 ? -4.891 14.641 19.578 1 90.81 371 TYR A CA 1
ATOM 3016 C C . TYR A 1 371 ? -5.98 13.625 19.25 1 90.81 371 TYR A C 1
ATOM 3018 O O . TYR A 1 371 ? -5.77 12.414 19.344 1 90.81 371 TYR A O 1
ATOM 3026 N N . PHE A 1 372 ? -7.07 14.133 18.828 1 92.25 372 PHE A N 1
ATOM 3027 C CA . PHE A 1 372 ? -8.195 13.234 18.578 1 92.25 372 PHE A CA 1
ATOM 3028 C C . PHE A 1 372 ? -7.949 12.383 17.344 1 92.25 372 PHE A C 1
ATOM 3030 O O . PHE A 1 372 ? -8.383 11.227 17.297 1 92.25 372 PHE A O 1
ATOM 3037 N N . GLN A 1 373 ? -7.332 12.992 16.375 1 90.06 373 GLN A N 1
ATOM 3038 C CA . GLN A 1 373 ? -6.961 12.188 15.219 1 90.06 373 GLN A CA 1
ATOM 3039 C C . GLN A 1 373 ? -6.012 11.055 15.617 1 90.06 373 GLN A C 1
ATOM 3041 O O . GLN A 1 373 ? -6.094 9.953 15.07 1 90.06 373 GLN A O 1
ATOM 3046 N N . THR A 1 374 ? -5.121 11.297 16.484 1 87.69 374 THR A N 1
ATOM 3047 C CA . THR A 1 374 ? -4.227 10.273 17.016 1 87.69 374 THR A CA 1
ATOM 3048 C C . THR A 1 374 ? -5.016 9.156 17.688 1 87.69 374 THR A C 1
ATOM 3050 O O . THR A 1 374 ? -4.723 7.977 17.5 1 87.69 374 THR A O 1
ATOM 3053 N N . PHE A 1 375 ? -6.043 9.594 18.438 1 86.5 375 PHE A N 1
ATOM 3054 C CA . PHE A 1 375 ? -6.922 8.617 19.078 1 86.5 375 PHE A CA 1
ATOM 3055 C C . PHE A 1 375 ? -7.602 7.742 18.031 1 86.5 375 PHE A C 1
ATOM 3057 O O . PHE A 1 375 ? -7.73 6.531 18.219 1 86.5 375 PHE A O 1
ATOM 3064 N N . ILE A 1 376 ? -7.996 8.398 17.016 1 87.56 376 ILE A N 1
ATOM 3065 C CA . ILE A 1 376 ? -8.68 7.68 15.953 1 87.56 376 ILE A CA 1
ATOM 3066 C C . ILE A 1 376 ? -7.738 6.656 15.328 1 87.56 376 ILE A C 1
ATOM 3068 O O . ILE A 1 376 ? -8.117 5.504 15.109 1 87.56 376 ILE A O 1
ATOM 3072 N N . GLU A 1 377 ? -6.527 7.008 15.062 1 84 377 GLU A N 1
ATOM 3073 C CA . GLU A 1 377 ? -5.539 6.117 14.469 1 84 377 GLU A CA 1
ATOM 3074 C C . GLU A 1 377 ? -5.223 4.945 15.398 1 84 377 GLU A C 1
ATOM 3076 O O . GLU A 1 377 ? -4.938 3.84 14.938 1 84 377 GLU A O 1
ATOM 3081 N N . GLU A 1 378 ? -5.27 5.211 16.609 1 80.75 378 GLU A N 1
ATOM 3082 C CA . GLU A 1 378 ? -4.977 4.18 17.609 1 80.75 378 GLU A CA 1
ATOM 3083 C C . GLU A 1 378 ? -6.137 3.193 17.734 1 80.75 378 GLU A C 1
ATOM 3085 O O . GLU A 1 378 ? -5.938 2.045 18.141 1 80.75 378 GLU A O 1
ATOM 3090 N N . ASN A 1 379 ? -7.273 3.738 17.484 1 78.69 379 ASN A N 1
ATOM 3091 C CA . ASN A 1 379 ? -8.477 2.934 17.672 1 78.69 379 ASN A CA 1
ATOM 3092 C C . ASN A 1 379 ? -8.797 2.115 16.422 1 78.69 379 ASN A C 1
ATOM 3094 O O . ASN A 1 379 ? -9.805 1.408 16.375 1 78.69 379 ASN A O 1
ATOM 3098 N N . ARG A 1 380 ? -7.906 2.213 15.516 1 74.62 380 ARG A N 1
ATOM 3099 C CA . ARG A 1 380 ? -8.172 1.421 14.32 1 74.62 380 ARG A CA 1
ATOM 3100 C C . ARG A 1 380 ? -8.172 -0.071 14.641 1 74.62 380 ARG A C 1
ATOM 3102 O O . ARG A 1 380 ? -7.305 -0.549 15.375 1 74.62 380 ARG A O 1
ATOM 3109 N N . THR A 1 381 ? -9.234 -0.634 14.336 1 68.88 381 THR A N 1
ATOM 3110 C CA . THR A 1 381 ? -9.445 -2.049 14.625 1 68.88 381 THR A CA 1
ATOM 3111 C C . THR A 1 381 ? -8.578 -2.918 13.719 1 68.88 381 THR A C 1
ATOM 3113 O O . THR A 1 381 ? -8.344 -2.568 12.555 1 68.88 381 THR A O 1
ATOM 3116 N N . ILE A 1 382 ? -8.031 -3.9 14.414 1 75.81 382 ILE A N 1
ATOM 3117 C CA . ILE A 1 382 ? -7.301 -4.918 13.672 1 75.81 382 ILE A CA 1
ATOM 3118 C C . ILE A 1 382 ? -8.234 -5.613 12.688 1 75.81 382 ILE A C 1
ATOM 3120 O O . ILE A 1 382 ? -9.32 -6.074 13.07 1 75.81 382 ILE A O 1
ATOM 3124 N N . LYS A 1 383 ? -7.875 -5.441 11.414 1 85 383 LYS A N 1
ATOM 3125 C CA . LYS A 1 383 ? -8.641 -6.148 10.398 1 85 383 LYS A CA 1
ATOM 3126 C C . LYS A 1 383 ? -8.195 -7.602 10.281 1 85 383 LYS A C 1
ATOM 3128 O O . LYS A 1 383 ? -6.996 -7.887 10.172 1 85 383 LYS A O 1
ATOM 3133 N N . LYS A 1 384 ? -9.164 -8.453 10.414 1 88.88 384 LYS A N 1
ATOM 3134 C CA . LYS A 1 384 ? -8.852 -9.875 10.305 1 88.88 384 LYS A CA 1
ATOM 3135 C C . LYS A 1 384 ? -9.102 -10.383 8.883 1 88.88 384 LYS A C 1
ATOM 3137 O O . LYS A 1 384 ? -10.188 -10.18 8.336 1 88.88 384 LYS A O 1
ATOM 3142 N N . LEU A 1 385 ? -8.094 -10.953 8.328 1 91.06 385 LEU A N 1
ATOM 3143 C CA . LEU A 1 385 ? -8.156 -11.547 6.996 1 91.06 385 LEU A CA 1
ATOM 3144 C C . LEU A 1 385 ? -8.062 -13.07 7.078 1 91.06 385 LEU A C 1
ATOM 3146 O O . LEU A 1 385 ? -7.133 -13.602 7.684 1 91.06 385 LEU A O 1
ATOM 3150 N N . LEU A 1 386 ? -9.125 -13.742 6.551 1 91.38 386 LEU A N 1
ATOM 3151 C CA . LEU A 1 386 ? -9.133 -15.203 6.531 1 91.38 386 LEU A CA 1
ATOM 3152 C C . LEU A 1 386 ? -8.742 -15.734 5.156 1 91.38 386 LEU A C 1
ATOM 3154 O O . LEU A 1 386 ? -9.359 -15.375 4.148 1 91.38 386 LEU A O 1
ATOM 3158 N N . VAL A 1 387 ? -7.715 -16.578 5.117 1 90.31 387 VAL A N 1
ATOM 3159 C CA . VAL A 1 387 ? -7.266 -17.172 3.863 1 90.31 387 VAL A CA 1
ATOM 3160 C C . VAL A 1 387 ? -7.648 -18.656 3.824 1 90.31 387 VAL A C 1
ATOM 3162 O O . VAL A 1 387 ? -7.172 -19.453 4.641 1 90.31 387 VAL A O 1
ATOM 3165 N N . VAL A 1 388 ? -8.5 -18.969 2.879 1 87.12 388 VAL A N 1
ATOM 3166 C CA . VAL A 1 388 ? -8.914 -20.344 2.691 1 87.12 388 VAL A CA 1
ATOM 3167 C C . VAL A 1 388 ? -8.117 -20.984 1.555 1 87.12 388 VAL A C 1
ATOM 3169 O O . VAL A 1 388 ? -8.234 -20.562 0.397 1 87.12 388 VAL A O 1
ATOM 3172 N N . CYS A 1 389 ? -7.297 -21.875 1.956 1 77.38 389 CYS A N 1
ATOM 3173 C CA . CYS A 1 389 ? -6.418 -22.469 0.955 1 77.38 389 CYS A CA 1
ATOM 3174 C C . CYS A 1 389 ? -6.625 -23.969 0.871 1 77.38 389 CYS A C 1
ATOM 3176 O O . CYS A 1 389 ? -6.754 -24.641 1.896 1 77.38 389 CYS A O 1
ATOM 3178 N N . GLN A 1 390 ? -6.953 -24.422 -0.265 1 70.69 390 GLN A N 1
ATOM 3179 C CA . GLN A 1 390 ? -6.938 -25.844 -0.542 1 70.69 390 GLN A CA 1
ATOM 3180 C C . GLN A 1 390 ? -5.68 -26.25 -1.308 1 70.69 390 GLN A C 1
ATOM 3182 O O . GLN A 1 390 ? -5.746 -27.016 -2.268 1 70.69 390 GLN A O 1
ATOM 3187 N N . LEU A 1 391 ? -4.66 -25.594 -0.986 1 70.38 391 LEU A N 1
ATOM 3188 C CA . LEU A 1 391 ? -3.389 -25.844 -1.651 1 70.38 391 LEU A CA 1
ATOM 3189 C C . LEU A 1 391 ? -2.377 -26.438 -0.676 1 70.38 391 LEU A C 1
ATOM 3191 O O . LEU A 1 391 ? -2.686 -26.641 0.502 1 70.38 391 LEU A O 1
ATOM 3195 N N . GLY A 1 392 ? -1.378 -26.797 -1.102 1 74.25 392 GLY A N 1
ATOM 3196 C CA . GLY A 1 392 ? -0.329 -27.344 -0.255 1 74.25 392 GLY A CA 1
ATOM 3197 C C . GLY A 1 392 ? 0.223 -26.328 0.735 1 74.25 392 GLY A C 1
ATOM 3198 O O . GLY A 1 392 ? -0.046 -25.125 0.623 1 74.25 392 GLY A O 1
ATOM 3199 N N . VAL A 1 393 ? 0.828 -26.812 1.715 1 74.19 393 VAL A N 1
ATOM 3200 C CA . VAL A 1 393 ? 1.354 -26.031 2.822 1 74.19 393 VAL A CA 1
ATOM 3201 C C . VAL A 1 393 ? 2.295 -24.953 2.287 1 74.19 393 VAL A C 1
ATOM 3203 O O . VAL A 1 393 ? 2.244 -23.797 2.727 1 74.19 393 VAL A O 1
ATOM 3206 N N . ALA A 1 394 ? 3.072 -25.25 1.309 1 78.75 394 ALA A N 1
ATOM 3207 C CA . ALA A 1 394 ? 4.055 -24.297 0.79 1 78.75 394 ALA A CA 1
ATOM 3208 C C . ALA A 1 394 ? 3.373 -23.109 0.124 1 78.75 394 ALA A C 1
ATOM 3210 O O . ALA A 1 394 ? 3.736 -21.953 0.374 1 78.75 394 ALA A O 1
ATOM 3211 N N . THR A 1 395 ? 2.453 -23.375 -0.668 1 81.38 395 THR A N 1
ATOM 3212 C CA . THR A 1 395 ? 1.728 -22.328 -1.369 1 81.38 395 THR A CA 1
ATOM 3213 C C . THR A 1 395 ? 0.946 -21.453 -0.386 1 81.38 395 THR A C 1
ATOM 3215 O O . THR A 1 395 ? 0.905 -20.234 -0.525 1 81.38 395 THR A O 1
ATOM 3218 N N . SER A 1 396 ? 0.401 -22.109 0.528 1 82.31 396 SER A N 1
ATOM 3219 C CA . SER A 1 396 ? -0.349 -21.375 1.534 1 82.31 396 SER A CA 1
ATOM 3220 C C . SER A 1 396 ? 0.563 -20.453 2.336 1 82.31 396 SER A C 1
ATOM 3222 O O . SER A 1 396 ? 0.194 -19.312 2.643 1 82.31 396 SER A O 1
ATOM 3224 N N . GLU A 1 397 ? 1.672 -20.969 2.658 1 83.75 397 GLU A N 1
ATOM 3225 C CA . GLU A 1 397 ? 2.631 -20.156 3.402 1 83.75 397 GLU A CA 1
ATOM 3226 C C . GLU A 1 397 ? 3.1 -18.953 2.578 1 83.75 397 GLU A C 1
ATOM 3228 O O . GLU A 1 397 ? 3.314 -17.875 3.119 1 83.75 397 GLU A O 1
ATOM 3233 N N . LEU A 1 398 ? 3.283 -19.203 1.329 1 87.62 398 LEU A N 1
ATOM 3234 C CA . LEU A 1 398 ? 3.678 -18.125 0.436 1 87.62 398 LEU A CA 1
ATOM 3235 C C . LEU A 1 398 ? 2.645 -17 0.454 1 87.62 398 LEU A C 1
ATOM 3237 O O . LEU A 1 398 ? 2.998 -15.82 0.568 1 87.62 398 LEU A O 1
ATOM 3241 N N . ILE A 1 399 ? 1.435 -17.375 0.397 1 88.31 399 ILE A N 1
ATOM 3242 C CA . ILE A 1 399 ? 0.342 -16.406 0.39 1 88.31 399 ILE A CA 1
ATOM 3243 C C . ILE A 1 399 ? 0.362 -15.594 1.685 1 88.31 399 ILE A C 1
ATOM 3245 O O . ILE A 1 399 ? 0.292 -14.367 1.654 1 88.31 399 ILE A O 1
ATOM 3249 N N . ILE A 1 400 ? 0.532 -16.297 2.76 1 88.12 400 ILE A N 1
ATOM 3250 C CA . ILE A 1 400 ? 0.501 -15.656 4.07 1 88.12 400 ILE A CA 1
ATOM 3251 C C . ILE A 1 400 ? 1.664 -14.672 4.191 1 88.12 400 ILE A C 1
ATOM 3253 O O . ILE A 1 400 ? 1.482 -13.539 4.629 1 88.12 400 ILE A O 1
ATOM 3257 N N . ARG A 1 401 ? 2.768 -15.125 3.787 1 86.44 401 ARG A N 1
ATOM 3258 C CA . ARG A 1 401 ? 3.949 -14.273 3.914 1 86.44 401 ARG A CA 1
ATOM 3259 C C . ARG A 1 401 ? 3.84 -13.047 3.012 1 86.44 401 ARG A C 1
ATOM 3261 O O . ARG A 1 401 ? 4.238 -11.945 3.398 1 86.44 401 ARG A O 1
ATOM 3268 N N . LYS A 1 402 ? 3.346 -13.25 1.826 1 89.06 402 LYS A N 1
ATOM 3269 C CA . LYS A 1 402 ? 3.145 -12.133 0.908 1 89.06 402 LYS A CA 1
ATOM 3270 C C . LYS A 1 402 ? 2.186 -11.102 1.498 1 89.06 402 LYS A C 1
ATOM 3272 O O . LYS A 1 402 ? 2.42 -9.898 1.393 1 89.06 402 LYS A O 1
ATOM 3277 N N . LEU A 1 403 ? 1.225 -11.602 2.1 1 90.06 403 LEU A N 1
ATOM 3278 C CA . LEU A 1 403 ? 0.227 -10.719 2.693 1 90.06 403 LEU A CA 1
ATOM 3279 C C . LEU A 1 403 ? 0.815 -9.953 3.871 1 90.06 403 LEU A C 1
ATOM 3281 O O . LEU A 1 403 ? 0.608 -8.742 3.994 1 90.06 403 LEU A O 1
ATOM 3285 N N . ILE A 1 404 ? 1.546 -10.617 4.656 1 86.81 404 ILE A N 1
ATOM 3286 C CA . ILE A 1 404 ? 2.172 -9.984 5.816 1 86.81 404 ILE A CA 1
ATOM 3287 C C . ILE A 1 404 ? 3.141 -8.898 5.352 1 86.81 404 ILE A C 1
ATOM 3289 O O . ILE A 1 404 ? 3.221 -7.832 5.961 1 86.81 404 ILE A O 1
ATOM 3293 N N . ASN A 1 405 ? 3.783 -9.164 4.246 1 86.88 405 ASN A N 1
ATOM 3294 C CA . ASN A 1 405 ? 4.793 -8.25 3.729 1 86.88 405 ASN A CA 1
ATOM 3295 C C . ASN A 1 405 ? 4.16 -7.059 3.012 1 86.88 405 ASN A C 1
ATOM 3297 O O . ASN A 1 405 ? 4.828 -6.051 2.766 1 86.88 405 ASN A O 1
ATOM 3301 N N . TYR A 1 406 ? 2.922 -7.199 2.742 1 87.31 406 TYR A N 1
ATOM 3302 C CA . TYR A 1 406 ? 2.312 -6.168 1.911 1 87.31 406 TYR A CA 1
ATOM 3303 C C . TYR A 1 406 ? 1.284 -5.367 2.703 1 87.31 406 TYR A C 1
ATOM 3305 O O . TYR A 1 406 ? 1.086 -4.176 2.449 1 87.31 406 TYR A O 1
ATOM 3313 N N . LEU A 1 407 ? 0.657 -5.988 3.596 1 87.75 407 LEU A N 1
ATOM 3314 C CA . LEU A 1 407 ? -0.451 -5.355 4.301 1 87.75 407 LEU A CA 1
ATOM 3315 C C . LEU A 1 407 ? 0.036 -4.676 5.578 1 87.75 407 LEU A C 1
ATOM 3317 O O . LEU A 1 407 ? 1.092 -5.023 6.109 1 87.75 407 LEU A O 1
ATOM 3321 N N . PRO A 1 408 ? -0.701 -3.768 6.02 1 86.12 408 PRO A N 1
ATOM 3322 C CA . PRO A 1 408 ? -0.295 -3.033 7.219 1 86.12 408 PRO A CA 1
ATOM 3323 C C . PRO A 1 408 ? -0.196 -3.93 8.453 1 86.12 408 PRO A C 1
ATOM 3325 O O . PRO A 1 408 ? -0.802 -5.004 8.492 1 86.12 408 PRO A O 1
ATOM 3328 N N . ALA A 1 409 ? 0.495 -3.426 9.414 1 83.94 409 ALA A N 1
ATOM 3329 C CA . ALA A 1 409 ? 0.715 -4.148 10.664 1 83.94 409 ALA A CA 1
ATOM 3330 C C . ALA A 1 409 ? -0.597 -4.363 11.406 1 83.94 409 ALA A C 1
ATOM 3332 O O . ALA A 1 409 ? -0.703 -5.266 12.242 1 83.94 409 ALA A O 1
ATOM 3333 N N . THR A 1 410 ? -1.56 -3.607 11.07 1 85.75 410 THR A N 1
ATOM 3334 C CA . THR A 1 410 ? -2.85 -3.691 11.742 1 85.75 410 THR A CA 1
ATOM 3335 C C . THR A 1 410 ? -3.734 -4.746 11.086 1 85.75 410 THR A C 1
ATOM 3337 O O . THR A 1 410 ? -4.938 -4.809 11.352 1 85.75 410 THR A O 1
ATOM 3340 N N . THR A 1 411 ? -3.197 -5.523 10.227 1 87.56 411 THR A N 1
ATOM 3341 C CA . THR A 1 411 ? -3.922 -6.625 9.602 1 87.56 411 THR A CA 1
ATOM 3342 C C . THR A 1 411 ? -3.445 -7.965 10.148 1 87.56 411 THR A C 1
ATOM 3344 O O . THR A 1 411 ? -2.248 -8.258 10.133 1 87.56 411 THR A O 1
ATOM 3347 N N . LYS A 1 412 ? -4.383 -8.688 10.688 1 89.31 412 LYS A N 1
ATOM 3348 C CA . LYS A 1 412 ? -4.082 -10.047 11.133 1 89.31 412 LYS A CA 1
ATOM 3349 C C . LYS A 1 412 ? -4.523 -11.078 10.102 1 89.31 412 LYS A C 1
ATOM 3351 O O . LYS A 1 412 ? -5.688 -11.102 9.695 1 89.31 412 LYS A O 1
ATOM 3356 N N . VAL A 1 413 ? -3.609 -11.914 9.695 1 91.06 413 VAL A N 1
ATOM 3357 C CA . VAL A 1 413 ? -3.902 -12.906 8.672 1 91.06 413 VAL A CA 1
ATOM 3358 C C . VAL A 1 413 ? -3.994 -14.297 9.297 1 91.06 413 VAL A C 1
ATOM 3360 O O . VAL A 1 413 ? -3.1 -14.711 10.039 1 91.06 413 VAL A O 1
ATOM 3363 N N . GLU A 1 414 ? -5.109 -14.969 9.055 1 89.44 414 GLU A N 1
ATOM 3364 C CA . GLU A 1 414 ? -5.309 -16.344 9.516 1 89.44 414 GLU A CA 1
ATOM 3365 C C . GLU A 1 414 ? -5.551 -17.281 8.344 1 89.44 414 GLU A C 1
ATOM 3367 O O . GLU A 1 414 ? -6.219 -16.922 7.371 1 89.44 414 GLU A O 1
ATOM 3372 N N . ARG A 1 415 ? -5.008 -18.469 8.484 1 88.25 415 ARG A N 1
ATOM 3373 C CA . ARG A 1 415 ? -5.156 -19.469 7.434 1 88.25 415 ARG A CA 1
ATOM 3374 C C . ARG A 1 415 ? -6.004 -20.641 7.918 1 88.25 415 ARG A C 1
ATOM 3376 O O . ARG A 1 415 ? -5.867 -21.094 9.055 1 88.25 415 ARG A O 1
ATOM 3383 N N . VAL A 1 416 ? -6.953 -21.062 7.02 1 86.25 416 VAL A N 1
ATOM 3384 C CA . VAL A 1 416 ? -7.746 -22.25 7.328 1 86.25 416 VAL A CA 1
ATOM 3385 C C . VAL A 1 416 ? -7.875 -23.125 6.082 1 86.25 416 VAL A C 1
ATOM 3387 O O . VAL A 1 416 ? -7.828 -22.609 4.957 1 86.25 416 VAL A O 1
ATOM 3390 N N . SER A 1 417 ? -7.977 -24.438 6.281 1 81.69 417 SER A N 1
ATOM 3391 C CA . SER A 1 417 ? -8.258 -25.344 5.176 1 81.69 417 SER A CA 1
ATOM 3392 C C . SER A 1 417 ? -9.727 -25.266 4.766 1 81.69 417 SER A C 1
ATOM 3394 O O . SER A 1 417 ? -10.547 -24.672 5.465 1 81.69 417 SER A O 1
ATOM 3396 N N . LYS A 1 418 ? -9.938 -25.797 3.613 1 78.5 418 LYS A N 1
ATOM 3397 C CA . LYS A 1 418 ? -11.32 -25.844 3.154 1 78.5 418 LYS A CA 1
ATOM 3398 C C . LYS A 1 418 ? -12.219 -26.547 4.164 1 78.5 418 LYS A C 1
ATOM 3400 O O . LYS A 1 418 ? -13.328 -26.094 4.449 1 78.5 418 LYS A O 1
ATOM 3405 N N . GLN A 1 419 ? -11.695 -27.625 4.73 1 76.62 419 GLN A N 1
ATOM 3406 C CA . GLN A 1 419 ? -12.445 -28.422 5.695 1 76.62 419 GLN A CA 1
ATOM 3407 C C . GLN A 1 419 ? -12.719 -27.625 6.969 1 76.62 419 GLN A C 1
ATOM 3409 O O . GLN A 1 419 ? -13.828 -27.656 7.504 1 76.62 419 GLN A O 1
ATOM 3414 N N . GLN A 1 420 ? -11.719 -26.969 7.379 1 81.81 420 GLN A N 1
ATOM 3415 C CA . GLN A 1 420 ? -11.859 -26.141 8.578 1 81.81 420 GLN A CA 1
ATOM 3416 C C . GLN A 1 420 ? -12.852 -25 8.352 1 81.81 420 GLN A C 1
ATOM 3418 O O . GLN A 1 420 ? -13.648 -24.688 9.234 1 81.81 420 GLN A O 1
ATOM 3423 N N . PHE A 1 421 ? -12.781 -24.438 7.191 1 86.75 421 PHE A N 1
ATOM 3424 C CA . PHE A 1 421 ? -13.656 -23.312 6.84 1 86.75 421 PHE A CA 1
ATOM 3425 C C . PHE A 1 421 ? -15.117 -23.734 6.887 1 86.75 421 PHE A C 1
ATOM 3427 O O . PHE A 1 421 ? -15.977 -22.984 7.355 1 86.75 421 PHE A O 1
ATOM 3434 N N . GLU A 1 422 ? -15.336 -24.953 6.418 1 79.19 422 GLU A N 1
ATOM 3435 C CA . GLU A 1 422 ? -16.703 -25.453 6.359 1 79.19 422 GLU A CA 1
ATOM 3436 C C . GLU A 1 422 ? -17.281 -25.656 7.762 1 79.19 422 GLU A C 1
ATOM 3438 O O . GLU A 1 422 ? -18.484 -25.578 7.953 1 79.19 422 GLU A O 1
ATOM 3443 N N . ARG A 1 423 ? -16.438 -25.828 8.719 1 82.5 423 ARG A N 1
ATOM 3444 C CA . ARG A 1 423 ? -16.859 -26.062 10.102 1 82.5 423 ARG A CA 1
ATOM 3445 C C . ARG A 1 423 ? -16.969 -24.75 10.867 1 82.5 423 ARG A C 1
ATOM 3447 O O . ARG A 1 423 ? -17.531 -24.719 11.969 1 82.5 423 ARG A O 1
ATOM 3454 N N . MET A 1 424 ? -16.469 -23.719 10.242 1 86.25 424 MET A N 1
ATOM 3455 C CA . MET A 1 424 ? -16.453 -22.438 10.938 1 86.25 424 MET A CA 1
ATOM 3456 C C . MET A 1 424 ? -17.828 -21.781 10.914 1 86.25 424 MET A C 1
ATOM 3458 O O . MET A 1 424 ? -18.453 -21.688 9.852 1 86.25 424 MET A O 1
ATOM 3462 N N . LYS A 1 425 ? -18.328 -21.375 12.094 1 80.62 425 LYS A N 1
ATOM 3463 C CA . LYS A 1 425 ? -19.672 -20.797 12.195 1 80.62 425 LYS A CA 1
ATOM 3464 C C . LYS A 1 425 ? -19.609 -19.281 12.195 1 80.62 425 LYS A C 1
ATOM 3466 O O . LYS A 1 425 ? -20.453 -18.625 11.57 1 80.62 425 LYS A O 1
ATOM 3471 N N . ASP A 1 426 ? -18.641 -18.656 12.812 1 82.44 426 ASP A N 1
ATOM 3472 C CA . ASP A 1 426 ? -18.609 -17.219 12.984 1 82.44 426 ASP A CA 1
ATOM 3473 C C . ASP A 1 426 ? -17.609 -16.578 12.016 1 82.44 426 ASP A C 1
ATOM 3475 O O . ASP A 1 426 ? -16.406 -16.531 12.297 1 82.44 426 ASP A O 1
ATOM 3479 N N . LEU A 1 427 ? -18.141 -16.141 10.859 1 85.88 427 LEU A N 1
ATOM 3480 C CA . LEU A 1 427 ? -17.281 -15.523 9.859 1 85.88 427 LEU A CA 1
ATOM 3481 C C . LEU A 1 427 ? -17.391 -14 9.906 1 85.88 427 LEU A C 1
ATOM 3483 O O . LEU A 1 427 ? -16.719 -13.305 9.141 1 85.88 427 LEU A O 1
ATOM 3487 N N . GLU A 1 428 ? -18.141 -13.453 10.906 1 81.94 428 GLU A N 1
ATOM 3488 C CA . GLU A 1 428 ? -18.406 -12.016 10.961 1 81.94 428 GLU A CA 1
ATOM 3489 C C . GLU A 1 428 ? -17.188 -11.25 11.469 1 81.94 428 GLU A C 1
ATOM 3491 O O . GLU A 1 428 ? -17.062 -10.047 11.242 1 81.94 428 GLU A O 1
ATOM 3496 N N . GLU A 1 429 ? -16.375 -12.008 12.094 1 84.44 429 GLU A N 1
ATOM 3497 C CA . GLU A 1 429 ? -15.203 -11.344 12.656 1 84.44 429 GLU A CA 1
ATOM 3498 C C . GLU A 1 429 ? -14.18 -11.016 11.57 1 84.44 429 GLU A C 1
ATOM 3500 O O . GLU A 1 429 ? -13.289 -10.188 11.789 1 84.44 429 GLU A O 1
ATOM 3505 N N . TYR A 1 430 ? -14.359 -11.602 10.414 1 88.38 430 TYR A N 1
ATOM 3506 C CA . TYR A 1 430 ? -13.375 -11.383 9.352 1 88.38 430 TYR A CA 1
ATOM 3507 C C . TYR A 1 430 ? -13.844 -10.297 8.391 1 88.38 430 TYR A C 1
ATOM 3509 O O . TYR A 1 430 ? -14.984 -10.32 7.922 1 88.38 430 TYR A O 1
ATOM 3517 N N . SER A 1 431 ? -12.906 -9.32 8.18 1 85.31 431 SER A N 1
ATOM 3518 C CA . SER A 1 431 ? -13.203 -8.219 7.273 1 85.31 431 SER A CA 1
ATOM 3519 C C . SER A 1 431 ? -13.18 -8.672 5.82 1 85.31 431 SER A C 1
ATOM 3521 O O . SER A 1 431 ? -13.844 -8.07 4.965 1 85.31 431 SER A O 1
ATOM 3523 N N . LEU A 1 432 ? -12.438 -9.688 5.539 1 89.44 432 LEU A N 1
ATOM 3524 C CA . LEU A 1 432 ? -12.297 -10.195 4.18 1 89.44 432 LEU A CA 1
ATOM 3525 C C . LEU A 1 432 ? -11.883 -11.664 4.184 1 89.44 432 LEU A C 1
ATOM 3527 O O . LEU A 1 432 ? -11.086 -12.086 5.023 1 89.44 432 LEU A O 1
ATOM 3531 N N . ILE A 1 433 ? -12.5 -12.391 3.32 1 91.12 433 ILE A N 1
ATOM 3532 C CA . ILE A 1 433 ? -12.148 -13.789 3.133 1 91.12 433 ILE A CA 1
ATOM 3533 C C . ILE A 1 433 ? -11.531 -13.984 1.751 1 91.12 433 ILE A C 1
ATOM 3535 O O . ILE A 1 433 ? -12.141 -13.648 0.736 1 91.12 433 ILE A O 1
ATOM 3539 N N . LEU A 1 434 ? -10.32 -14.477 1.781 1 90.12 434 LEU A N 1
ATOM 3540 C CA . LEU A 1 434 ? -9.625 -14.789 0.535 1 90.12 434 LEU A CA 1
ATOM 3541 C C . LEU A 1 434 ? -9.633 -16.281 0.263 1 90.12 434 LEU A C 1
ATOM 3543 O O . LEU A 1 434 ? -9.359 -17.094 1.16 1 90.12 434 LEU A O 1
ATOM 3547 N N . THR A 1 435 ? -10.016 -16.609 -0.938 1 86.94 435 THR A N 1
ATOM 3548 C CA . THR A 1 435 ? -10.047 -18.031 -1.27 1 86.94 435 THR A CA 1
ATOM 3549 C C . THR A 1 435 ? -9.336 -18.297 -2.592 1 86.94 435 THR A C 1
ATOM 3551 O O . THR A 1 435 ? -9.375 -17.469 -3.502 1 86.94 435 THR A O 1
ATOM 3554 N N . THR A 1 436 ? -8.68 -19.422 -2.613 1 79.25 436 THR A N 1
ATOM 3555 C CA . THR A 1 436 ? -8.055 -19.828 -3.865 1 79.25 436 THR A CA 1
ATOM 3556 C C . THR A 1 436 ? -8.969 -20.766 -4.645 1 79.25 436 THR A C 1
ATOM 3558 O O . THR A 1 436 ? -8.648 -21.172 -5.766 1 79.25 436 THR A O 1
ATOM 3561 N N . ILE A 1 437 ? -10.086 -21.109 -4.023 1 73.19 437 ILE A N 1
ATOM 3562 C CA . ILE A 1 437 ? -11.016 -22.047 -4.652 1 73.19 437 ILE A CA 1
ATOM 3563 C C . ILE A 1 437 ? -12.438 -21.484 -4.57 1 73.19 437 ILE A C 1
ATOM 3565 O O . ILE A 1 437 ? -12.68 -20.5 -3.857 1 73.19 437 ILE A O 1
ATOM 3569 N N . THR A 1 438 ? -13.242 -22.109 -5.312 1 70.19 438 THR A N 1
ATOM 3570 C CA . THR A 1 438 ? -14.641 -21.688 -5.246 1 70.19 438 THR A CA 1
ATOM 3571 C C . THR A 1 438 ? -15.312 -22.25 -3.998 1 70.19 438 THR A C 1
ATOM 3573 O O . THR A 1 438 ? -15.195 -23.438 -3.707 1 70.19 438 THR A O 1
ATOM 3576 N N . LEU A 1 439 ? -15.852 -21.328 -3.238 1 72.38 439 LEU A N 1
ATOM 3577 C CA . LEU A 1 439 ? -16.531 -21.75 -2.018 1 72.38 439 LEU A CA 1
ATOM 3578 C C . LEU A 1 439 ? -18.047 -21.781 -2.223 1 72.38 439 LEU A C 1
ATOM 3580 O O . LEU A 1 439 ? -18.594 -20.953 -2.953 1 72.38 439 LEU A O 1
ATOM 3584 N N . ASP A 1 440 ? -18.609 -22.844 -1.794 1 62.44 440 ASP A N 1
ATOM 3585 C CA . ASP A 1 440 ? -20.062 -22.953 -1.909 1 62.44 440 ASP A CA 1
ATOM 3586 C C . ASP A 1 440 ? -20.766 -21.828 -1.139 1 62.44 440 ASP A C 1
ATOM 3588 O O . ASP A 1 440 ? -21.781 -21.297 -1.59 1 62.44 440 ASP A O 1
ATOM 3592 N N . ARG A 1 441 ? -20.406 -21.531 0.148 1 60.06 441 ARG A N 1
ATOM 3593 C CA . ARG A 1 441 ? -21 -20.516 1.005 1 60.06 441 ARG A CA 1
ATOM 3594 C C . ARG A 1 441 ? -20.391 -19.156 0.744 1 60.06 441 ARG A C 1
ATOM 3596 O O . ARG A 1 441 ? -19.469 -18.734 1.459 1 60.06 441 ARG A O 1
ATOM 3603 N N . ALA A 1 442 ? -20.266 -18.688 -0.556 1 58.53 442 ALA A N 1
ATOM 3604 C CA . ALA A 1 442 ? -19.625 -17.391 -0.726 1 58.53 442 ALA A CA 1
ATOM 3605 C C . ALA A 1 442 ? -20.453 -16.281 -0.065 1 58.53 442 ALA A C 1
ATOM 3607 O O . ALA A 1 442 ? -21.641 -16.125 -0.361 1 58.53 442 ALA A O 1
ATOM 3608 N N . LYS A 1 443 ? -20.094 -15.977 1.196 1 62.75 443 LYS A N 1
ATOM 3609 C CA . LYS A 1 443 ? -20.734 -14.875 1.906 1 62.75 443 LYS A CA 1
ATOM 3610 C C . LYS A 1 443 ? -20.234 -13.531 1.397 1 62.75 443 LYS A C 1
ATOM 3612 O O . LYS A 1 443 ? -19.312 -13.461 0.589 1 62.75 443 LYS A O 1
ATOM 3617 N N . HIS A 1 444 ? -20.812 -12.516 2.055 1 64.94 444 HIS A N 1
ATOM 3618 C CA . HIS A 1 444 ? -20.516 -11.109 1.832 1 64.94 444 HIS A CA 1
ATOM 3619 C C . HIS A 1 444 ? -19.062 -10.789 2.154 1 64.94 444 HIS A C 1
ATOM 3621 O O . HIS A 1 444 ? -18.5 -11.352 3.098 1 64.94 444 HIS A O 1
ATOM 3627 N N . ASN A 1 445 ? -18.078 -10.539 1.169 1 80.31 445 ASN A N 1
ATOM 3628 C CA . ASN A 1 445 ? -16.703 -10.023 1.276 1 80.31 445 ASN A CA 1
ATOM 3629 C C . ASN A 1 445 ? -15.68 -11.102 0.951 1 80.31 445 ASN A C 1
ATOM 3631 O O . ASN A 1 445 ? -14.664 -11.227 1.643 1 80.31 445 ASN A O 1
ATOM 3635 N N . THR A 1 446 ? -16.094 -12.07 0.131 1 86.38 446 THR A N 1
ATOM 3636 C CA . THR A 1 446 ? -15.164 -13.117 -0.297 1 86.38 446 THR A CA 1
ATOM 3637 C C . THR A 1 446 ? -14.586 -12.797 -1.675 1 86.38 446 THR A C 1
ATOM 3639 O O . THR A 1 446 ? -15.328 -12.445 -2.594 1 86.38 446 THR A O 1
ATOM 3642 N N . ILE A 1 447 ? -13.305 -12.859 -1.731 1 86.5 447 ILE A N 1
ATOM 3643 C CA . ILE A 1 447 ? -12.633 -12.625 -3.006 1 86.5 447 ILE A CA 1
ATOM 3644 C C . ILE A 1 447 ? -11.812 -13.852 -3.391 1 86.5 447 ILE A C 1
ATOM 3646 O O . ILE A 1 447 ? -11.102 -14.414 -2.557 1 86.5 447 ILE A O 1
ATOM 3650 N N . LYS A 1 448 ? -11.961 -14.289 -4.559 1 86.38 448 LYS A N 1
ATOM 3651 C CA . LYS A 1 448 ? -11.125 -15.367 -5.086 1 86.38 448 LYS A CA 1
ATOM 3652 C C . LYS A 1 448 ? -9.82 -14.828 -5.656 1 86.38 448 LYS A C 1
ATOM 3654 O O . LYS A 1 448 ? -9.828 -13.867 -6.43 1 86.38 448 LYS A O 1
ATOM 3659 N N . VAL A 1 449 ? -8.719 -15.383 -5.203 1 85.31 449 VAL A N 1
ATOM 3660 C CA . VAL A 1 449 ? -7.414 -14.906 -5.656 1 85.31 449 VAL A CA 1
ATOM 3661 C C . VAL A 1 449 ? -6.598 -16.078 -6.207 1 85.31 449 VAL A C 1
ATOM 3663 O O . VAL A 1 449 ? -6.941 -17.234 -5.984 1 85.31 449 VAL A O 1
ATOM 3666 N N . SER A 1 450 ? -5.586 -15.688 -6.914 1 80.81 450 SER A N 1
ATOM 3667 C CA . SER A 1 450 ? -4.648 -16.703 -7.398 1 80.81 450 SER A CA 1
ATOM 3668 C C . SER A 1 450 ? -3.736 -17.188 -6.281 1 80.81 450 SER A C 1
ATOM 3670 O O . SER A 1 450 ? -3.453 -16.453 -5.336 1 80.81 450 SER A O 1
ATOM 3672 N N . PRO A 1 451 ? -3.338 -18.375 -6.305 1 77.88 451 PRO A N 1
ATOM 3673 C CA . PRO A 1 451 ? -2.482 -18.938 -5.258 1 77.88 451 PRO A CA 1
ATOM 3674 C C . PRO A 1 451 ? -1.14 -18.219 -5.145 1 77.88 451 PRO A C 1
ATOM 3676 O O . PRO A 1 451 ? -0.454 -18.344 -4.129 1 77.88 451 PRO A O 1
ATOM 3679 N N . TYR A 1 452 ? -0.788 -17.469 -6.105 1 80.62 452 TYR A N 1
ATOM 3680 C CA . TYR A 1 452 ? 0.533 -16.859 -6.066 1 80.62 452 TYR A CA 1
ATOM 3681 C C . TYR A 1 452 ? 0.425 -15.344 -5.922 1 80.62 452 TYR A C 1
ATOM 3683 O O . TYR A 1 452 ? 1.434 -14.656 -5.738 1 80.62 452 TYR A O 1
ATOM 3691 N N . LEU A 1 453 ? -0.705 -14.852 -5.723 1 83.56 453 LEU A N 1
ATOM 3692 C CA . LEU A 1 453 ? -1.055 -13.461 -5.465 1 83.56 453 LEU A CA 1
ATOM 3693 C C . LEU A 1 453 ? -0.236 -12.523 -6.344 1 83.56 453 LEU A C 1
ATOM 3695 O O . LEU A 1 453 ? 0.945 -12.289 -6.078 1 83.56 453 LEU A O 1
ATOM 3699 N N . THR A 1 454 ? -0.741 -11.984 -7.285 1 82.94 454 THR A N 1
ATOM 3700 C CA . THR A 1 454 ? -0.083 -11 -8.133 1 82.94 454 THR A CA 1
ATOM 3701 C C . THR A 1 454 ? -0.038 -9.633 -7.449 1 82.94 454 THR A C 1
ATOM 3703 O O . THR A 1 454 ? -0.727 -9.414 -6.449 1 82.94 454 THR A O 1
ATOM 3706 N N . LYS A 1 455 ? 0.797 -8.781 -7.938 1 80.5 455 LYS A N 1
ATOM 3707 C CA . LYS A 1 455 ? 0.854 -7.422 -7.41 1 80.5 455 LYS A CA 1
ATOM 3708 C C . LYS A 1 455 ? -0.506 -6.738 -7.508 1 80.5 455 LYS A C 1
ATOM 3710 O O . LYS A 1 455 ? -0.918 -6.035 -6.582 1 80.5 455 LYS A O 1
ATOM 3715 N N . ASN A 1 456 ? -1.101 -6.992 -8.555 1 82.62 456 ASN A N 1
ATOM 3716 C CA . ASN A 1 456 ? -2.426 -6.414 -8.75 1 82.62 456 ASN A CA 1
ATOM 3717 C C . ASN A 1 456 ? -3.424 -6.934 -7.719 1 82.62 456 ASN A C 1
ATOM 3719 O O . ASN A 1 456 ? -4.25 -6.176 -7.211 1 82.62 456 ASN A O 1
ATOM 3723 N N . GLU A 1 457 ? -3.348 -8.172 -7.484 1 87.5 457 GLU A N 1
ATOM 3724 C CA . GLU A 1 457 ? -4.25 -8.766 -6.5 1 87.5 457 GLU A CA 1
ATOM 3725 C C . GLU A 1 457 ? -3.973 -8.227 -5.102 1 87.5 457 GLU A C 1
ATOM 3727 O O . GLU A 1 457 ? -4.902 -7.98 -4.328 1 87.5 457 GLU A O 1
ATOM 3732 N N . LEU A 1 458 ? -2.766 -8.031 -4.809 1 88.31 458 LEU A N 1
ATOM 3733 C CA . LEU A 1 458 ? -2.393 -7.48 -3.512 1 88.31 458 LEU A CA 1
ATOM 3734 C C . LEU A 1 458 ? -2.936 -6.062 -3.352 1 88.31 458 LEU A C 1
ATOM 3736 O O . LEU A 1 458 ? -3.463 -5.711 -2.293 1 88.31 458 LEU A O 1
ATOM 3740 N N . GLN A 1 459 ? -2.775 -5.312 -4.391 1 84.31 459 GLN A N 1
ATOM 3741 C CA . GLN A 1 459 ? -3.299 -3.951 -4.375 1 84.31 459 GLN A CA 1
ATOM 3742 C C . GLN A 1 459 ? -4.812 -3.947 -4.191 1 84.31 459 GLN A C 1
ATOM 3744 O O . GLN A 1 459 ? -5.352 -3.133 -3.438 1 84.31 459 GLN A O 1
ATOM 3749 N N . MET A 1 460 ? -5.434 -4.848 -4.863 1 85.19 460 MET A N 1
ATOM 3750 C CA . MET A 1 460 ? -6.883 -4.973 -4.758 1 85.19 460 MET A CA 1
ATOM 3751 C C . MET A 1 460 ? -7.297 -5.332 -3.332 1 85.19 460 MET A C 1
ATOM 3753 O O . MET A 1 460 ? -8.258 -4.773 -2.799 1 85.19 460 MET A O 1
ATOM 3757 N N . ILE A 1 461 ? -6.617 -6.254 -2.779 1 89.38 461 ILE A N 1
ATOM 3758 C CA . ILE A 1 461 ? -6.902 -6.691 -1.417 1 89.38 461 ILE A CA 1
ATOM 3759 C C . ILE A 1 461 ? -6.773 -5.508 -0.459 1 89.38 461 ILE A C 1
ATOM 3761 O O . ILE A 1 461 ? -7.641 -5.293 0.39 1 89.38 461 ILE A O 1
ATOM 3765 N N . ARG A 1 462 ? -5.754 -4.785 -0.653 1 85.44 462 ARG A N 1
ATOM 3766 C CA . ARG A 1 462 ? -5.527 -3.615 0.19 1 85.44 462 ARG A CA 1
ATOM 3767 C C . ARG A 1 462 ? -6.656 -2.604 0.035 1 85.44 462 ARG A C 1
ATOM 3769 O O . ARG A 1 462 ? -7.145 -2.053 1.024 1 85.44 462 ARG A O 1
ATOM 3776 N N . GLU A 1 463 ? -7.039 -2.355 -1.123 1 81.19 463 GLU A N 1
ATOM 3777 C CA . GLU A 1 463 ? -8.102 -1.394 -1.405 1 81.19 463 GLU A CA 1
ATOM 3778 C C . GLU A 1 463 ? -9.422 -1.824 -0.769 1 81.19 463 GLU A C 1
ATOM 3780 O O . GLU A 1 463 ? -10.141 -1 -0.204 1 81.19 463 GLU A O 1
ATOM 3785 N N . VAL A 1 464 ? -9.703 -3.08 -0.883 1 81.38 464 VAL A N 1
ATOM 3786 C CA . VAL A 1 464 ? -10.945 -3.605 -0.323 1 81.38 464 VAL A CA 1
ATOM 3787 C C . VAL A 1 464 ? -10.914 -3.488 1.199 1 81.38 464 VAL A C 1
ATOM 3789 O O . VAL A 1 464 ? -11.922 -3.145 1.821 1 81.38 464 VAL A O 1
ATOM 3792 N N . LEU A 1 465 ? -9.812 -3.777 1.723 1 83.06 465 LEU A N 1
ATOM 3793 C CA . LEU A 1 465 ? -9.672 -3.689 3.172 1 83.06 465 LEU A CA 1
ATOM 3794 C C . LEU A 1 465 ? -9.789 -2.242 3.641 1 83.06 465 LEU A C 1
ATOM 3796 O O . LEU A 1 465 ? -10.367 -1.976 4.699 1 83.06 465 LEU A O 1
ATOM 3800 N N . ASP A 1 466 ? -9.266 -1.332 2.811 1 74.31 466 ASP A N 1
ATOM 3801 C CA . ASP A 1 466 ? -9.32 0.089 3.141 1 74.31 466 ASP A CA 1
ATOM 3802 C C . ASP A 1 466 ? -10.742 0.629 3.012 1 74.31 466 ASP A C 1
ATOM 3804 O O . ASP A 1 466 ? -11.164 1.481 3.797 1 74.31 466 ASP A O 1
ATOM 3808 N N . GLU A 1 467 ? -11.398 0.211 2.002 1 63.47 467 GLU A N 1
ATOM 3809 C CA . GLU A 1 467 ? -12.773 0.648 1.769 1 63.47 467 GLU A CA 1
ATOM 3810 C C . GLU A 1 467 ? -13.703 0.151 2.871 1 63.47 467 GLU A C 1
ATOM 3812 O O . GLU A 1 467 ? -14.633 0.854 3.266 1 63.47 467 GLU A O 1
ATOM 3817 N N . ASN A 1 468 ? -13.492 -1.111 3.176 1 57.97 468 ASN A N 1
ATOM 3818 C CA . ASN A 1 468 ? -14.328 -1.674 4.234 1 57.97 468 ASN A CA 1
ATOM 3819 C C . ASN A 1 468 ? -14.18 -0.9 5.539 1 57.97 468 ASN A C 1
ATOM 3821 O O . ASN A 1 468 ? -15.094 -0.885 6.367 1 57.97 468 ASN A O 1
ATOM 3825 N N . GLU A 1 469 ? -13.094 -0.373 5.609 1 55.34 469 GLU A N 1
ATOM 3826 C CA . GLU A 1 469 ? -12.922 0.496 6.77 1 55.34 469 GLU A CA 1
ATOM 3827 C C . GLU A 1 469 ? -13.766 1.76 6.645 1 55.34 469 GLU A C 1
ATOM 3829 O O . GLU A 1 469 ? -14.312 2.248 7.633 1 55.34 469 GLU A O 1
ATOM 3834 N N . SER A 1 470 ? -13.742 2.15 5.289 1 45.41 470 SER A N 1
ATOM 3835 C CA . SER A 1 470 ? -14.539 3.352 5.066 1 45.41 470 SER A CA 1
ATOM 3836 C C . SER A 1 470 ? -16.031 3.031 5.062 1 45.41 470 SER A C 1
ATOM 3838 O O . SER A 1 470 ? -16.844 3.855 5.48 1 45.41 470 SER A O 1
ATOM 3840 N N . SER A 1 471 ? -16.359 1.768 4.395 1 40.41 471 SER A N 1
ATOM 3841 C CA . SER A 1 471 ? -17.766 1.397 4.215 1 40.41 471 SER A CA 1
ATOM 3842 C C . SER A 1 471 ? -18.375 0.897 5.52 1 40.41 471 SER A C 1
ATOM 3844 O O . SER A 1 471 ? -19.578 0.644 5.59 1 40.41 471 SER A O 1
ATOM 3846 N N . HIS A 1 472 ? -17.719 0.108 6.258 1 36.59 472 HIS A N 1
ATOM 3847 C CA . HIS A 1 472 ? -18.609 -0.029 7.41 1 36.59 472 HIS A CA 1
ATOM 3848 C C . HIS A 1 472 ? -19.391 1.257 7.664 1 36.59 472 HIS A C 1
ATOM 3850 O O . HIS A 1 472 ? -20.188 1.326 8.594 1 36.59 472 HIS A O 1
ATOM 3856 N N . GLN A 1 473 ? -18.859 2.363 7.113 1 34.53 473 GLN A N 1
ATOM 3857 C CA . GLN A 1 473 ? -19.859 3.434 7.066 1 34.53 473 GLN A CA 1
ATOM 3858 C C . GLN A 1 473 ? -20.859 3.207 5.941 1 34.53 473 GLN A C 1
ATOM 3860 O O . GLN A 1 473 ? -20.484 2.877 4.816 1 34.53 473 GLN A O 1
ATOM 3865 N N . ASN A 1 474 ? -22.062 2.721 6.16 1 33.62 474 ASN A N 1
ATOM 3866 C CA . ASN A 1 474 ? -23.328 2.525 5.473 1 33.62 474 ASN A CA 1
ATOM 3867 C C . ASN A 1 474 ? -23.469 3.461 4.277 1 33.62 474 ASN A C 1
ATOM 3869 O O . ASN A 1 474 ? -24.359 4.312 4.25 1 33.62 474 ASN A O 1
ATOM 3873 N N . VAL A 1 475 ? -22.438 3.922 3.645 1 32.53 475 VAL A N 1
ATOM 3874 C CA . VAL A 1 475 ? -22.781 5.008 2.732 1 32.53 475 VAL A CA 1
ATOM 3875 C C . VAL A 1 475 ? -23.438 4.441 1.479 1 32.53 475 VAL A C 1
ATOM 3877 O O . VAL A 1 475 ? -24.156 5.156 0.766 1 32.53 475 VAL A O 1
ATOM 3880 N N . GLN A 1 476 ? -23.031 3.373 0.906 1 33.12 476 GLN A N 1
ATOM 3881 C CA . GLN A 1 476 ? -23.5 3.158 -0.458 1 33.12 476 GLN A CA 1
ATOM 3882 C C . GLN A 1 476 ? -24.984 2.797 -0.478 1 33.12 476 GLN A C 1
ATOM 3884 O O . GLN A 1 476 ? -25.562 2.627 -1.548 1 33.12 476 GLN A O 1
ATOM 3889 N N . LYS A 1 477 ? -25.375 1.847 0.217 1 35.31 477 LYS A N 1
ATOM 3890 C CA . LYS A 1 477 ? -26.703 1.488 -0.282 1 35.31 477 LYS A CA 1
ATOM 3891 C C . LYS A 1 477 ? -27.547 2.732 -0.572 1 35.31 477 LYS A C 1
ATOM 3893 O O . LYS A 1 477 ? -28.172 2.832 -1.626 1 35.31 477 LYS A O 1
ATOM 3898 N N . GLY A 1 478 ? -28.344 3.365 0.38 1 34 478 GLY A N 1
ATOM 3899 C CA . GLY A 1 478 ? -29.453 4.281 0.236 1 34 478 GLY A CA 1
ATOM 3900 C C . GLY A 1 478 ? -29.031 5.719 0.021 1 34 478 GLY A C 1
ATOM 3901 O O . GLY A 1 478 ? -28.938 6.496 0.976 1 34 478 GLY A O 1
ATOM 3902 N N . ILE A 1 479 ? -28.188 5.98 -0.688 1 37.53 479 ILE A N 1
ATOM 3903 C CA . ILE A 1 479 ? -28 7.387 -1.018 1 37.53 479 ILE A CA 1
ATOM 3904 C C . ILE A 1 479 ? -29.344 8.109 -1.028 1 37.53 479 ILE A C 1
ATOM 3906 O O . ILE A 1 479 ? -29.422 9.289 -0.667 1 37.53 479 ILE A O 1
ATOM 3910 N N . SER A 1 480 ? -30.219 7.566 -1.85 1 40.22 480 SER A N 1
ATOM 3911 C CA . SER A 1 480 ? -31.5 8.266 -1.914 1 40.22 480 SER A CA 1
ATOM 3912 C C . SER A 1 480 ? -31.969 8.703 -0.527 1 40.22 480 SER A C 1
ATOM 3914 O O . SER A 1 480 ? -32.344 9.859 -0.326 1 40.22 480 SER A O 1
ATOM 3916 N N . ASN A 1 481 ? -32.031 7.68 0.347 1 44.5 481 ASN A N 1
ATOM 3917 C CA . ASN A 1 481 ? -32.5 7.945 1.697 1 44.5 481 ASN A CA 1
ATOM 3918 C C . ASN A 1 481 ? -31.422 8.586 2.566 1 44.5 481 ASN A C 1
ATOM 3920 O O . ASN A 1 481 ? -31.688 8.984 3.699 1 44.5 481 ASN A O 1
ATOM 3924 N N . ARG A 1 482 ? -30.219 8.531 2.17 1 46.81 482 ARG A N 1
ATOM 3925 C CA . ARG A 1 482 ? -29.047 8.906 2.955 1 46.81 482 ARG A CA 1
ATOM 3926 C C . ARG A 1 482 ? -28.922 10.422 3.066 1 46.81 482 ARG A C 1
ATOM 3928 O O . ARG A 1 482 ? -28.547 10.945 4.121 1 46.81 482 ARG A O 1
ATOM 3935 N N . TYR A 1 483 ? -29.016 11.031 1.849 1 52.91 483 TYR A N 1
ATOM 3936 C CA . TYR A 1 483 ? -28.859 12.484 1.92 1 52.91 483 TYR A CA 1
ATOM 3937 C C . TYR A 1 483 ? -30.203 13.172 2.143 1 52.91 483 TYR A C 1
ATOM 3939 O O . TYR A 1 483 ? -30.25 14.297 2.646 1 52.91 483 TYR A O 1
ATOM 3947 N N . GLY A 1 484 ? -31.25 12.508 1.662 1 53.38 484 GLY A N 1
ATOM 3948 C CA . GLY A 1 484 ? -32.531 13.172 1.647 1 53.38 484 GLY A CA 1
ATOM 3949 C C . GLY A 1 484 ? -33 13.641 3.018 1 53.38 484 GLY A C 1
ATOM 3950 O O . GLY A 1 484 ? -33.656 14.672 3.141 1 53.38 484 GLY A O 1
ATOM 3951 N N . GLY A 1 485 ? -32.469 12.969 3.975 1 62.88 485 GLY A N 1
ATOM 3952 C CA . GLY A 1 485 ? -33.031 13.352 5.266 1 62.88 485 GLY A CA 1
ATOM 3953 C C . GLY A 1 485 ? -32.25 14.469 5.938 1 62.88 485 GLY A C 1
ATOM 3954 O O . GLY A 1 485 ? -32.719 15.07 6.898 1 62.88 485 GLY A O 1
ATOM 3955 N N . ILE A 1 486 ? -31.125 14.805 5.242 1 69.69 486 ILE A N 1
ATOM 3956 C CA . ILE A 1 486 ? -30.297 15.734 6.02 1 69.69 486 ILE A CA 1
ATOM 3957 C C . ILE A 1 486 ? -30.484 17.156 5.492 1 69.69 486 ILE A C 1
ATOM 3959 O O . ILE A 1 486 ? -30.375 18.125 6.246 1 69.69 486 ILE A O 1
ATOM 3963 N N . PHE A 1 487 ? -30.891 17.266 4.234 1 78.12 487 PHE A N 1
ATOM 3964 C CA . PHE A 1 487 ? -31 18.594 3.641 1 78.12 487 PHE A CA 1
ATOM 3965 C C . PHE A 1 487 ? -32.406 19.172 3.867 1 78.12 487 PHE A C 1
ATOM 3967 O O . PHE A 1 487 ? -33.406 18.453 3.795 1 78.12 487 PHE A O 1
ATOM 3974 N N . ASN A 1 488 ? -32.344 20.359 4.172 1 76.94 488 ASN A N 1
ATOM 3975 C CA . ASN A 1 488 ? -33.594 21.078 4.312 1 76.94 488 ASN A CA 1
ATOM 3976 C C . ASN A 1 488 ? -34.406 21.094 3.008 1 76.94 488 ASN A C 1
ATOM 3978 O O . ASN A 1 488 ? -33.875 21.516 1.97 1 76.94 488 ASN A O 1
ATOM 3982 N N . GLN A 1 489 ? -35.562 20.656 2.994 1 69.69 489 GLN A N 1
ATOM 3983 C CA . GLN A 1 489 ? -36.375 20.562 1.795 1 69.69 489 GLN A CA 1
ATOM 3984 C C . GLN A 1 489 ? -37.406 21.688 1.735 1 69.69 489 GLN A C 1
ATOM 3986 O O . GLN A 1 489 ? -38.062 21.891 0.713 1 69.69 489 GLN A O 1
ATOM 3991 N N . GLU A 1 490 ? -37.375 22.484 2.658 1 73.38 490 GLU A N 1
ATOM 3992 C CA . GLU A 1 490 ? -38.438 23.484 2.785 1 73.38 490 GLU A CA 1
ATOM 3993 C C . GLU A 1 490 ? -38 24.844 2.26 1 73.38 490 GLU A C 1
ATOM 3995 O O . GLU A 1 490 ? -38.812 25.656 1.838 1 73.38 490 GLU A O 1
ATOM 4000 N N . ILE A 1 491 ? -36.719 25.031 2.277 1 77.5 491 ILE A N 1
ATOM 4001 C CA . ILE A 1 491 ? -36.188 26.359 1.966 1 77.5 491 ILE A CA 1
ATOM 4002 C C . ILE A 1 491 ? -35.438 26.312 0.642 1 77.5 491 ILE A C 1
ATOM 4004 O O . ILE A 1 491 ? -34.5 25.516 0.479 1 77.5 491 ILE A O 1
ATOM 4008 N N . ASP A 1 492 ? -35.875 27.078 -0.272 1 78.81 492 ASP A N 1
ATOM 4009 C CA . ASP A 1 492 ? -35.188 27.125 -1.568 1 78.81 492 ASP A CA 1
ATOM 4010 C C . ASP A 1 492 ? -34.125 28.234 -1.591 1 78.81 492 ASP A C 1
ATOM 4012 O O . ASP A 1 492 ? -34.469 29.422 -1.546 1 78.81 492 ASP A O 1
ATOM 4016 N N . CYS A 1 493 ? -32.969 27.844 -1.749 1 82.88 493 CYS A N 1
ATOM 4017 C CA . CYS A 1 493 ? -31.844 28.797 -1.85 1 82.88 493 CYS A CA 1
ATOM 4018 C C . CYS A 1 493 ? -30.938 28.438 -3.016 1 82.88 493 CYS A C 1
ATOM 4020 O O . CYS A 1 493 ? -29.703 28.5 -2.887 1 82.88 493 CYS A O 1
ATOM 4022 N N . VAL A 1 494 ? -31.562 28.156 -4.09 1 89 494 VAL A N 1
ATOM 4023 C CA . VAL A 1 494 ? -30.797 27.766 -5.27 1 89 494 VAL A CA 1
ATOM 4024 C C . VAL A 1 494 ? -30.578 28.984 -6.168 1 89 494 VAL A C 1
ATOM 4026 O O . VAL A 1 494 ? -31.516 29.719 -6.453 1 89 494 VAL A O 1
ATOM 4029 N N . LYS A 1 495 ? -29.438 29.203 -6.594 1 90.88 495 LYS A N 1
ATOM 4030 C CA . LYS A 1 495 ? -29.016 30.234 -7.555 1 90.88 495 LYS A CA 1
ATOM 4031 C C . LYS A 1 495 ? -29.375 31.625 -7.066 1 90.88 495 LYS A C 1
ATOM 4033 O O . LYS A 1 495 ? -30.031 32.406 -7.781 1 90.88 495 LYS A O 1
ATOM 4038 N N . LYS A 1 496 ? -28.922 31.906 -5.879 1 91 496 LYS A N 1
ATOM 4039 C CA . LYS A 1 496 ? -29.188 33.219 -5.281 1 91 496 LYS A CA 1
ATOM 4040 C C . LYS A 1 496 ? -28.188 34.25 -5.762 1 91 496 LYS A C 1
ATOM 4042 O O . LYS A 1 496 ? -27.078 33.906 -6.188 1 91 496 LYS A O 1
ATOM 4047 N N . GLU A 1 497 ? -28.578 35.5 -5.66 1 91.88 497 GLU A N 1
ATOM 4048 C CA . GLU A 1 497 ? -27.734 36.594 -6.176 1 91.88 497 GLU A CA 1
ATOM 4049 C C . GLU A 1 497 ? -27.141 37.406 -5.043 1 91.88 497 GLU A C 1
ATOM 4051 O O . GLU A 1 497 ? -26.922 38.625 -5.203 1 91.88 497 GLU A O 1
ATOM 4056 N N . TRP A 1 498 ? -26.938 36.844 -4.012 1 93.06 498 TRP A N 1
ATOM 4057 C CA . TRP A 1 498 ? -26.312 37.531 -2.895 1 93.06 498 TRP A CA 1
ATOM 4058 C C . TRP A 1 498 ? -24.844 37.844 -3.201 1 93.06 498 TRP A C 1
ATOM 4060 O O . TRP A 1 498 ? -24.188 37.062 -3.906 1 93.06 498 TRP A O 1
ATOM 4070 N N . THR A 1 499 ? -24.281 38.906 -2.631 1 91.25 499 THR A N 1
ATOM 4071 C CA . THR A 1 499 ? -23 39.375 -3.156 1 91.25 499 THR A CA 1
ATOM 4072 C C . THR A 1 499 ? -21.938 39.406 -2.062 1 91.25 499 THR A C 1
ATOM 4074 O O . THR A 1 499 ? -20.781 39.719 -2.322 1 91.25 499 THR A O 1
ATOM 4077 N N . SER A 1 500 ? -22.312 39.156 -0.886 1 93.94 500 SER A N 1
ATOM 4078 C CA . SER A 1 500 ? -21.3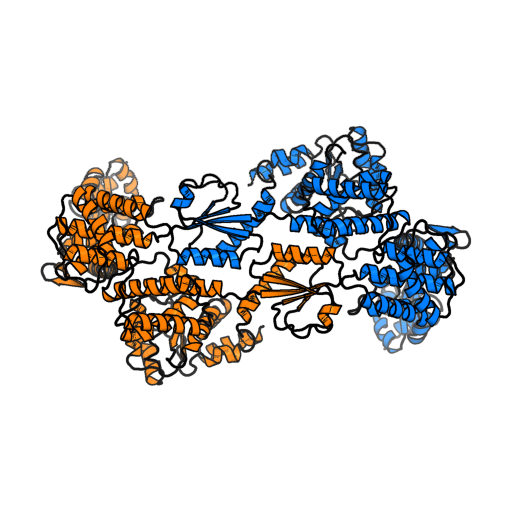12 39.188 0.171 1 93.94 500 SER A CA 1
ATOM 4079 C C . SER A 1 500 ? -21.578 38.094 1.198 1 93.94 500 SER A C 1
ATOM 4081 O O . SER A 1 500 ? -22.719 37.625 1.344 1 93.94 500 SER A O 1
ATOM 4083 N N . LYS A 1 501 ? -20.562 37.75 1.919 1 94.75 501 LYS A N 1
ATOM 4084 C CA . LYS A 1 501 ? -20.641 36.75 2.975 1 94.75 501 LYS A CA 1
ATOM 4085 C C . LYS A 1 501 ? -21.688 37.125 4.02 1 94.75 501 LYS A C 1
ATOM 4087 O O . LYS A 1 501 ? -22.5 36.281 4.422 1 94.75 501 LYS A O 1
ATOM 4092 N N . VAL A 1 502 ? -21.703 38.375 4.43 1 94.88 502 VAL A N 1
ATOM 4093 C CA . VAL A 1 502 ? -22.609 38.844 5.473 1 94.88 502 VAL A CA 1
ATOM 4094 C C . VAL A 1 502 ? -24.047 38.781 4.988 1 94.88 502 VAL A C 1
ATOM 4096 O O . VAL A 1 502 ? -24.938 38.344 5.723 1 94.88 502 VAL A O 1
ATOM 4099 N N . GLU A 1 503 ? -24.188 39.156 3.781 1 95.12 503 GLU A N 1
ATOM 4100 C CA . GLU A 1 503 ? -25.531 39.125 3.191 1 95.12 503 GLU A CA 1
ATOM 4101 C C . GLU A 1 503 ? -26.062 37.688 3.135 1 95.12 503 GLU A C 1
ATOM 4103 O O . GLU A 1 503 ? -27.234 37.469 3.432 1 95.12 503 GLU A O 1
ATOM 4108 N N . ILE A 1 504 ? -25.25 36.781 2.721 1 95.38 504 ILE A N 1
ATOM 4109 C CA . ILE A 1 504 ? -25.641 35.406 2.596 1 95.38 504 ILE A CA 1
ATOM 4110 C C . ILE A 1 504 ? -26 34.844 3.971 1 95.38 504 ILE A C 1
ATOM 4112 O O . ILE A 1 504 ? -27.031 34.188 4.129 1 95.38 504 ILE A O 1
ATOM 4116 N N . ILE A 1 505 ? -25.188 35.125 4.996 1 96.44 505 ILE A N 1
ATOM 4117 C CA . ILE A 1 505 ? -25.391 34.625 6.348 1 96.44 505 ILE A CA 1
ATOM 4118 C C . ILE A 1 505 ? -26.688 35.188 6.926 1 96.44 505 ILE A C 1
ATOM 4120 O O . ILE A 1 505 ? -27.484 34.469 7.531 1 96.44 505 ILE A O 1
ATOM 4124 N N . GLU A 1 506 ? -26.922 36.469 6.684 1 95.81 506 GLU A N 1
ATOM 4125 C CA . GLU A 1 506 ? -28.125 37.094 7.195 1 95.81 506 GLU A CA 1
ATOM 4126 C C . GLU A 1 506 ? -29.375 36.531 6.527 1 95.81 506 GLU A C 1
ATOM 4128 O O . GLU A 1 506 ? -30.359 36.219 7.199 1 95.81 506 GLU A O 1
ATOM 4133 N N . ALA A 1 507 ? -29.328 36.438 5.223 1 94.5 507 ALA A N 1
ATOM 4134 C CA . ALA A 1 507 ? -30.484 35.938 4.473 1 94.5 507 ALA A CA 1
ATOM 4135 C C . ALA A 1 507 ? -30.812 34.5 4.875 1 94.5 507 ALA A C 1
ATOM 4137 O O . ALA A 1 507 ? -31.969 34.156 5.137 1 94.5 507 ALA A O 1
ATOM 4138 N N . ALA A 1 508 ? -29.828 33.656 4.906 1 94.19 508 ALA A N 1
ATOM 4139 C CA . ALA A 1 508 ? -30.016 32.25 5.254 1 94.19 508 ALA A CA 1
ATOM 4140 C C . ALA A 1 508 ? -30.531 32.125 6.688 1 94.19 508 ALA A C 1
ATOM 4142 O O . ALA A 1 508 ? -31.438 31.328 6.949 1 94.19 508 ALA A O 1
ATOM 4143 N N . SER A 1 509 ? -29.922 32.875 7.613 1 95.31 509 SER A N 1
ATOM 4144 C CA . SER A 1 509 ? -30.328 32.812 9.016 1 95.31 509 SER A CA 1
ATOM 4145 C C . SER A 1 509 ? -31.766 33.281 9.203 1 95.31 509 SER A C 1
ATOM 4147 O O . SER A 1 509 ? -32.5 32.719 10.008 1 95.31 509 SER A O 1
ATOM 4149 N N . ASN A 1 510 ? -32.125 34.281 8.453 1 94.44 510 ASN A N 1
ATOM 4150 C CA . ASN A 1 510 ? -33.469 34.812 8.547 1 94.44 510 ASN A CA 1
ATOM 4151 C C . ASN A 1 510 ? -34.5 33.812 8.078 1 94.44 510 ASN A C 1
ATOM 4153 O O . ASN A 1 510 ? -35.562 33.656 8.703 1 94.44 510 ASN A O 1
ATOM 4157 N N . VAL A 1 511 ? -34.219 33.188 7.008 1 92.88 511 VAL A N 1
ATOM 4158 C CA . VAL A 1 511 ? -35.156 32.188 6.477 1 92.88 511 VAL A CA 1
ATOM 4159 C C . VAL A 1 511 ? -35.25 31.016 7.445 1 92.88 511 VAL A C 1
ATOM 4161 O O . VAL A 1 511 ? -36.344 30.5 7.699 1 92.88 511 VAL A O 1
ATOM 4164 N N . LEU A 1 512 ? -34.188 30.547 7.992 1 94.56 512 LEU A N 1
ATOM 4165 C CA . LEU A 1 512 ? -34.156 29.453 8.953 1 94.56 512 LEU A CA 1
ATOM 4166 C C . LEU A 1 512 ? -34.938 29.812 10.211 1 94.56 512 LEU A C 1
ATOM 4168 O O . LEU A 1 512 ? -35.656 28.969 10.773 1 94.56 512 LEU A O 1
ATOM 4172 N N . PHE A 1 513 ? -34.781 31.078 10.625 1 95.19 513 PHE A N 1
ATOM 4173 C CA . PHE A 1 513 ? -35.5 31.562 11.805 1 95.19 513 PHE A CA 1
ATOM 4174 C C . PHE A 1 513 ? -37 31.609 11.562 1 95.19 513 PHE A C 1
ATOM 4176 O O . PHE A 1 513 ? -37.781 31.125 12.383 1 95.19 513 PHE A O 1
ATOM 4183 N N . LYS A 1 514 ? -37.375 32.125 10.438 1 93.69 514 LYS A N 1
ATOM 4184 C CA . LYS A 1 514 ? -38.781 32.25 10.078 1 93.69 514 LYS A CA 1
ATOM 4185 C C . LYS A 1 514 ? -39.438 30.891 10 1 93.69 514 LYS A C 1
ATOM 4187 O O . LYS A 1 514 ? -40.625 30.75 10.375 1 93.69 514 LYS A O 1
ATOM 4192 N N . GLU A 1 515 ? -38.688 29.953 9.531 1 92.44 515 GLU A N 1
ATOM 4193 C CA . GLU A 1 515 ? -39.25 28.625 9.352 1 92.44 515 GLU A CA 1
ATOM 4194 C C . GLU A 1 515 ? -39.125 27.797 10.633 1 92.44 515 GLU A C 1
ATOM 4196 O O . GLU A 1 515 ? -39.531 26.625 10.664 1 92.44 515 GLU A O 1
ATOM 4201 N N . GLY A 1 516 ? -38.438 28.312 11.68 1 93 516 GLY A N 1
ATOM 4202 C CA . GLY A 1 516 ? -38.469 27.719 13.008 1 93 516 GLY A CA 1
ATOM 4203 C C . GLY A 1 516 ? -37.344 26.75 13.258 1 93 516 GLY A C 1
ATOM 4204 O O . GLY A 1 516 ? -37.406 25.906 14.156 1 93 516 GLY A O 1
ATOM 4205 N N . PHE A 1 517 ? -36.312 26.828 12.516 1 94.25 517 PHE A N 1
ATOM 4206 C CA . PHE A 1 517 ? -35.219 25.891 12.664 1 94.25 517 PHE A CA 1
ATOM 4207 C C . PHE A 1 517 ? -34.188 26.391 13.664 1 94.25 517 PHE A C 1
ATOM 4209 O O . PHE A 1 517 ? -33.5 25.609 14.305 1 94.25 517 PHE A O 1
ATOM 4216 N N . VAL A 1 518 ? -34.062 27.75 13.773 1 96.12 518 VAL A N 1
ATOM 4217 C CA . VAL A 1 518 ? -33 28.312 14.609 1 96.12 518 VAL A CA 1
ATOM 4218 C C . VAL A 1 518 ? -33.562 29.484 15.406 1 96.12 518 VAL A C 1
ATOM 4220 O O . VAL A 1 518 ? -34.656 29.969 15.141 1 96.12 518 VAL A O 1
ATOM 4223 N N . SER A 1 519 ? -32.812 29.938 16.422 1 96.69 519 SER A N 1
ATOM 4224 C CA . SER A 1 519 ? -33.188 31.094 17.219 1 96.69 519 SER A CA 1
ATOM 4225 C C . SER A 1 519 ? -32.719 32.375 16.562 1 96.69 519 SER A C 1
ATOM 4227 O O . SER A 1 519 ? -31.969 32.344 15.578 1 96.69 519 SER A O 1
ATOM 4229 N N . GLU A 1 520 ? -33.031 33.469 17.172 1 93.62 520 GLU A N 1
ATOM 4230 C CA . GLU A 1 520 ? -32.656 34.781 16.672 1 93.62 520 GLU A CA 1
ATOM 4231 C C . GLU A 1 520 ? -31.156 35.031 16.828 1 93.62 520 GLU A C 1
ATOM 4233 O O . GLU A 1 520 ? -30.562 35.812 16.078 1 93.62 520 GLU A O 1
ATOM 4238 N N . LYS A 1 521 ? -30.578 34.344 17.719 1 94.5 521 LYS A N 1
ATOM 4239 C CA . LYS A 1 521 ? -29.156 34.531 18.031 1 94.5 521 LYS A CA 1
ATOM 4240 C C . LYS A 1 521 ? -28.281 33.781 17.047 1 94.5 521 LYS A C 1
ATOM 4242 O O . LYS A 1 521 ? -27.062 34 17.016 1 94.5 521 LYS A O 1
ATOM 4247 N N . PHE A 1 522 ? -28.938 32.969 16.266 1 95.19 522 PHE A N 1
ATOM 4248 C CA . PHE A 1 522 ? -28.203 32.125 15.352 1 95.19 522 PHE A CA 1
ATOM 4249 C C . PHE A 1 522 ? -27.344 32.938 14.398 1 95.19 522 PHE A C 1
ATOM 4251 O O . PHE A 1 522 ? -26.172 32.625 14.172 1 95.19 522 PHE A O 1
ATOM 4258 N N . LYS A 1 523 ? -27.891 33.969 13.836 1 95.44 523 LYS A N 1
ATOM 4259 C CA . LYS A 1 523 ? -27.203 34.844 12.898 1 95.44 523 LYS A CA 1
ATOM 4260 C C . LYS A 1 523 ? -25.922 35.375 13.5 1 95.44 523 LYS A C 1
ATOM 4262 O O . LYS A 1 523 ? -24.844 35.281 12.906 1 95.44 523 LYS A O 1
ATOM 4267 N N . ASP A 1 524 ? -26 35.906 14.648 1 93.75 524 ASP A N 1
ATOM 4268 C CA . ASP A 1 524 ? -24.844 36.5 15.328 1 93.75 524 ASP A CA 1
ATOM 4269 C C . ASP A 1 524 ? -23.812 35.438 15.664 1 93.75 524 ASP A C 1
ATOM 4271 O O . ASP A 1 524 ? -22.594 35.688 15.57 1 93.75 524 ASP A O 1
ATOM 4275 N N . GLY A 1 525 ? -24.328 34.344 16.016 1 91.81 525 GLY A N 1
ATOM 4276 C CA . GLY A 1 525 ? -23.422 33.25 16.328 1 91.81 525 GLY A CA 1
ATOM 4277 C C . GLY A 1 525 ? -22.578 32.812 15.141 1 91.81 525 GLY A C 1
ATOM 4278 O O . GLY A 1 525 ? -21.375 32.562 15.289 1 91.81 525 GLY A O 1
ATOM 4279 N N . ILE A 1 526 ? -23.172 32.75 13.992 1 94.44 526 ILE A N 1
ATOM 4280 C CA . ILE A 1 526 ? -22.453 32.344 12.789 1 94.44 526 ILE A CA 1
ATOM 4281 C C . ILE A 1 526 ? -21.406 33.406 12.43 1 94.44 526 ILE A C 1
ATOM 4283 O O . ILE A 1 526 ? -20.281 33.062 12.047 1 94.44 526 ILE A O 1
ATOM 4287 N N . LEU A 1 527 ? -21.812 34.625 12.516 1 93.25 527 LEU A N 1
ATOM 4288 C CA . LEU A 1 527 ? -20.906 35.719 12.18 1 93.25 527 LEU A CA 1
ATOM 4289 C C . LEU A 1 527 ? -19.688 35.719 13.102 1 93.25 527 LEU A C 1
ATOM 4291 O O . LEU A 1 527 ? -18.562 35.906 12.648 1 93.25 527 LEU A O 1
ATOM 4295 N N . ILE A 1 528 ? -19.891 35.469 14.328 1 89.25 528 ILE A N 1
ATOM 4296 C CA . ILE A 1 528 ? -18.797 35.406 15.289 1 89.25 528 ILE A CA 1
ATOM 4297 C C . ILE A 1 528 ? -17.875 34.219 14.938 1 89.25 528 ILE A C 1
ATOM 4299 O O . ILE A 1 528 ? -16.656 34.375 14.906 1 89.25 528 ILE A O 1
ATOM 4303 N N . ARG A 1 529 ? -18.516 33.094 14.695 1 88.5 529 ARG A N 1
ATOM 4304 C CA . ARG A 1 529 ? -17.75 31.906 14.336 1 88.5 529 ARG A CA 1
ATOM 4305 C C . ARG A 1 529 ? -16.906 32.156 13.102 1 88.5 529 ARG A C 1
ATOM 4307 O O . ARG A 1 529 ? -15.742 31.734 13.047 1 88.5 529 ARG A O 1
ATOM 4314 N N . GLU A 1 530 ? -17.375 32.781 12.125 1 89.44 530 GLU A N 1
ATOM 4315 C CA . GLU A 1 530 ? -16.688 33.094 10.875 1 89.44 530 GLU A CA 1
ATOM 4316 C C . GLU A 1 530 ? -15.508 34.031 11.109 1 89.44 530 GLU A C 1
ATOM 4318 O O . GLU A 1 530 ? -14.492 33.938 10.414 1 89.44 530 GLU A O 1
ATOM 4323 N N . ASN A 1 531 ? -15.68 34.844 12.086 1 84.75 531 ASN A N 1
ATOM 4324 C CA . ASN A 1 531 ? -14.609 35.781 12.422 1 84.75 531 ASN A CA 1
ATOM 4325 C C . ASN A 1 531 ? -13.453 35.094 13.117 1 84.75 531 ASN A C 1
ATOM 4327 O O . ASN A 1 531 ? -12.305 35.531 13.023 1 84.75 531 ASN A O 1
ATOM 4331 N N . LEU A 1 532 ? -13.766 34.062 13.797 1 84.75 532 LEU A N 1
ATOM 4332 C CA . LEU A 1 532 ? -12.766 33.312 14.547 1 84.75 532 LEU A CA 1
ATOM 4333 C C . LEU A 1 532 ? -11.992 32.375 13.633 1 84.75 532 LEU A C 1
ATOM 4335 O O . LEU A 1 532 ? -10.906 31.906 13.992 1 84.75 532 LEU A O 1
ATOM 4339 N N . GLY A 1 533 ? -12.578 32.125 12.492 1 85.5 533 GLY A N 1
ATOM 4340 C CA . GLY A 1 533 ? -11.977 31.281 11.477 1 85.5 533 GLY A CA 1
ATOM 4341 C C . GLY A 1 533 ? -12.906 31 10.305 1 85.5 533 GLY A C 1
ATOM 4342 O O . GLY A 1 533 ? -14.062 30.609 10.5 1 85.5 533 GLY A O 1
ATOM 4343 N N . GLY A 1 534 ? -12.391 31.188 9.172 1 88.69 534 GLY A N 1
ATOM 4344 C CA . GLY A 1 534 ? -13.203 31 7.98 1 88.69 534 GLY A CA 1
ATOM 4345 C C . GLY A 1 534 ? -13.555 29.547 7.715 1 88.69 534 GLY A C 1
ATOM 4346 O O . GLY A 1 534 ? -12.789 28.641 8.047 1 88.69 534 GLY A O 1
ATOM 4347 N N . THR A 1 535 ? -14.734 29.297 7.152 1 92.56 535 THR A N 1
ATOM 4348 C CA . THR A 1 535 ? -15.203 27.938 6.902 1 92.56 535 THR A CA 1
ATOM 4349 C C . THR A 1 535 ? -15.156 27.609 5.41 1 92.56 535 THR A C 1
ATOM 4351 O O . THR A 1 535 ? -15.719 26.609 4.969 1 92.56 535 THR A O 1
ATOM 4354 N N . ASP A 1 536 ? -14.539 28.578 4.676 1 93.5 536 ASP A N 1
ATOM 4355 C CA . ASP A 1 536 ? -14.422 28.359 3.238 1 93.5 536 ASP A CA 1
ATOM 4356 C C . ASP A 1 536 ? -13.32 27.344 2.93 1 93.5 536 ASP A C 1
ATOM 4358 O O . ASP A 1 536 ? -12.312 27.281 3.643 1 93.5 536 ASP A O 1
ATOM 4362 N N . LEU A 1 537 ? -13.57 26.625 1.903 1 91.5 537 LEU A N 1
ATOM 4363 C CA . LEU A 1 537 ? -12.633 25.609 1.431 1 91.5 537 LEU A CA 1
ATOM 4364 C C . LEU A 1 537 ? -12.164 25.922 0.016 1 91.5 537 LEU A C 1
ATOM 4366 O O . LEU A 1 537 ? -12.867 26.578 -0.747 1 91.5 537 LEU A O 1
ATOM 4370 N N . PRO A 1 538 ? -10.961 25.422 -0.353 1 88.56 538 PRO A N 1
ATOM 4371 C CA . PRO A 1 538 ? -10.375 25.734 -1.656 1 88.56 538 PRO A CA 1
ATOM 4372 C C . PRO A 1 538 ? -11.227 25.25 -2.824 1 88.56 538 PRO A C 1
ATOM 4374 O O . PRO A 1 538 ? -11.141 25.781 -3.93 1 88.56 538 PRO A O 1
ATOM 4377 N N . ILE A 1 539 ? -12.102 24.375 -2.643 1 90.69 539 ILE A N 1
ATOM 4378 C CA . ILE A 1 539 ? -12.891 23.781 -3.723 1 90.69 539 ILE A CA 1
ATOM 4379 C C . ILE A 1 539 ? -14.086 24.688 -4.039 1 90.69 539 ILE A C 1
ATOM 4381 O O . ILE A 1 539 ? -14.914 24.344 -4.883 1 90.69 539 ILE A O 1
ATOM 4385 N N . GLY A 1 540 ? -14.211 25.75 -3.322 1 93.44 540 GLY A N 1
ATOM 4386 C CA . GLY A 1 540 ? -15.266 26.719 -3.604 1 93.44 540 GLY A CA 1
ATOM 4387 C C . GLY A 1 540 ? -16.516 26.484 -2.777 1 93.44 540 GLY A C 1
ATOM 4388 O O . GLY A 1 540 ? -17.625 26.844 -3.205 1 93.44 540 GLY A O 1
ATOM 4389 N N . ILE A 1 541 ? -16.344 25.891 -1.68 1 95.5 541 ILE A N 1
ATOM 4390 C CA . ILE A 1 541 ? -17.469 25.562 -0.803 1 95.5 541 ILE A CA 1
ATOM 4391 C C . ILE A 1 541 ? -17.219 26.141 0.589 1 95.5 541 ILE A C 1
ATOM 4393 O O . ILE A 1 541 ? -16.078 26.188 1.051 1 95.5 541 ILE A O 1
ATOM 4397 N N . ALA A 1 542 ? -18.25 26.672 1.238 1 95.81 542 ALA A N 1
ATOM 4398 C CA . ALA A 1 542 ? -18.188 27.078 2.643 1 95.81 542 ALA A CA 1
ATOM 4399 C C . ALA A 1 542 ? -19.172 26.281 3.488 1 95.81 542 ALA A C 1
ATOM 4401 O O . ALA A 1 542 ? -20.25 25.922 3.014 1 95.81 542 ALA A O 1
ATOM 4402 N N . ILE A 1 543 ? -18.812 26.062 4.742 1 95.19 543 ILE A N 1
ATOM 4403 C CA . ILE A 1 543 ? -19.688 25.25 5.594 1 95.19 543 ILE A CA 1
ATOM 4404 C C . ILE A 1 543 ? -19.875 25.953 6.941 1 95.19 543 ILE A C 1
ATOM 4406 O O . ILE A 1 543 ? -19.594 25.375 7.992 1 95.19 543 ILE A O 1
ATOM 4410 N N . PRO A 1 544 ? -20.531 27.062 6.938 1 95.44 544 PRO A N 1
ATOM 4411 C CA . PRO A 1 544 ? -20.781 27.734 8.219 1 95.44 544 PRO A CA 1
ATOM 4412 C C . PRO A 1 544 ? -21.688 26.922 9.141 1 95.44 544 PRO A C 1
ATOM 4414 O O . PRO A 1 544 ? -22.609 26.25 8.664 1 95.44 544 PRO A O 1
ATOM 4417 N N . HIS A 1 545 ? -21.406 26.953 10.375 1 91.94 545 HIS A N 1
ATOM 4418 C CA . HIS A 1 545 ? -22.203 26.25 11.367 1 91.94 545 HIS A CA 1
ATOM 4419 C C . HIS A 1 545 ? -22.375 27.094 12.633 1 91.94 545 HIS A C 1
ATOM 4421 O O . HIS A 1 545 ? -21.469 27.844 13.008 1 91.94 545 HIS A O 1
ATOM 4427 N N . GLY A 1 546 ? -23.531 27.031 13.164 1 88.25 546 GLY A N 1
ATOM 4428 C CA . GLY A 1 546 ? -23.828 27.781 14.375 1 88.25 546 GLY A CA 1
ATOM 4429 C C . GLY A 1 546 ? -23.781 26.922 15.625 1 88.25 546 GLY A C 1
ATOM 4430 O O . GLY A 1 546 ? -23.547 25.719 15.555 1 88.25 546 GLY A O 1
ATOM 4431 N N . LYS A 1 547 ? -24 27.594 16.75 1 91.5 547 LYS A N 1
ATOM 4432 C CA . LYS A 1 547 ? -24.031 26.922 18.031 1 91.5 547 LYS A CA 1
ATOM 4433 C C . LYS A 1 547 ? -25.219 25.984 18.141 1 91.5 547 LYS A C 1
ATOM 4435 O O . LYS A 1 547 ? -26.344 26.359 17.812 1 91.5 547 LYS A O 1
ATOM 4440 N N . PRO A 1 548 ? -24.969 24.859 18.734 1 91.88 548 PRO A N 1
ATOM 4441 C CA . PRO A 1 548 ? -26.062 23.891 18.875 1 91.88 548 PRO A CA 1
ATOM 4442 C C . PRO A 1 548 ? -27.203 24.438 19.719 1 91.88 548 PRO A C 1
ATOM 4444 O O . PRO A 1 548 ? -28.375 24.109 19.469 1 91.88 548 PRO A O 1
ATOM 4447 N N . GLN A 1 549 ? -26.922 25.281 20.625 1 92.19 549 GLN A N 1
ATOM 4448 C CA . GLN A 1 549 ? -27.938 25.844 21.531 1 92.19 549 GLN A CA 1
ATOM 4449 C C . GLN A 1 549 ? -28.906 26.734 20.781 1 92.19 549 GLN A C 1
ATOM 4451 O O . GLN A 1 549 ? -30.031 26.953 21.234 1 92.19 549 GLN A O 1
ATOM 4456 N N . ASP A 1 550 ? -28.469 27.219 19.656 1 95 550 ASP A N 1
ATOM 4457 C CA . ASP A 1 550 ? -29.297 28.141 18.891 1 95 550 ASP A CA 1
ATOM 4458 C C . ASP A 1 550 ? -30.031 27.422 17.766 1 95 550 ASP A C 1
ATOM 4460 O O . ASP A 1 550 ? -30.641 28.062 16.906 1 95 550 ASP A O 1
ATOM 4464 N N . VAL A 1 551 ? -29.984 26.109 17.766 1 95 551 VAL A N 1
ATOM 4465 C CA . VAL A 1 551 ? -30.641 25.312 16.734 1 95 551 VAL A CA 1
ATOM 4466 C C . VAL A 1 551 ? -31.75 24.484 17.359 1 95 551 VAL A C 1
ATOM 4468 O O . VAL A 1 551 ? -31.516 23.734 18.312 1 95 551 VAL A O 1
ATOM 4471 N N . TYR A 1 552 ? -32.906 24.578 16.812 1 95.38 552 TYR A N 1
ATOM 4472 C CA . TYR A 1 552 ? -34.062 23.844 17.344 1 95.38 552 TYR A CA 1
ATOM 4473 C C . TYR A 1 552 ? -34.188 22.484 16.656 1 95.38 552 TYR A C 1
ATOM 4475 O O . TYR A 1 552 ? -34.531 21.5 17.312 1 95.38 552 TYR A O 1
ATOM 4483 N N . LYS A 1 553 ? -33.969 22.5 15.398 1 92.62 553 LYS A N 1
ATOM 4484 C CA . LYS A 1 553 ? -34.094 21.297 14.594 1 92.62 553 LYS A CA 1
ATOM 4485 C C . LYS A 1 553 ? -32.906 21.156 13.648 1 92.62 553 LYS A C 1
ATOM 4487 O O . LYS A 1 553 ? -32.594 22.078 12.883 1 92.62 553 LYS A O 1
ATOM 4492 N N . THR A 1 554 ? -32.281 19.953 13.75 1 93.44 554 THR A N 1
ATOM 4493 C CA . THR A 1 554 ? -31.125 19.703 12.914 1 93.44 554 THR A CA 1
ATOM 4494 C C . THR A 1 554 ? -31.5 19.734 11.43 1 93.44 554 THR A C 1
ATOM 4496 O O . THR A 1 554 ? -32.469 19.109 11.023 1 93.44 554 THR A O 1
ATOM 4499 N N . THR A 1 555 ? -30.734 20.5 10.648 1 91.88 555 THR A N 1
ATOM 4500 C CA . THR A 1 555 ? -30.953 20.594 9.203 1 91.88 555 THR A CA 1
ATOM 4501 C C . THR A 1 555 ? -29.719 21.125 8.508 1 91.88 555 THR A C 1
ATOM 4503 O O . THR A 1 555 ? -28.844 21.719 9.141 1 91.88 555 THR A O 1
ATOM 4506 N N . ILE A 1 556 ? -29.578 20.812 7.246 1 93.06 556 ILE A N 1
ATOM 4507 C CA . ILE A 1 556 ? -28.562 21.406 6.391 1 93.06 556 ILE A CA 1
ATOM 4508 C C . ILE A 1 556 ? -29.219 22.219 5.281 1 93.06 556 ILE A C 1
ATOM 4510 O O . ILE A 1 556 ? -30.047 21.688 4.52 1 93.06 556 ILE A O 1
ATOM 4514 N N . LEU A 1 557 ? -28.922 23.469 5.27 1 93.12 557 LEU A N 1
ATOM 4515 C CA . LEU A 1 557 ? -29.469 24.312 4.219 1 93.12 557 LEU A CA 1
ATOM 4516 C C . LEU A 1 557 ? -28.438 24.547 3.117 1 93.12 557 LEU A C 1
ATOM 4518 O O . LEU A 1 557 ? -27.453 25.266 3.316 1 93.12 557 LEU A O 1
ATOM 4522 N N . PRO A 1 558 ? -28.672 23.969 1.985 1 92.81 558 PRO A N 1
ATOM 4523 C CA . PRO A 1 558 ? -27.781 24.25 0.853 1 92.81 558 PRO A CA 1
ATOM 4524 C C . PRO A 1 558 ? -28.109 25.562 0.156 1 92.81 558 PRO A C 1
ATOM 4526 O O . PRO A 1 558 ? -29.281 25.875 -0.061 1 92.81 558 PRO A O 1
ATOM 4529 N N . VAL A 1 559 ? -27.125 26.344 -0.095 1 94.06 559 VAL A N 1
ATOM 4530 C CA . VAL A 1 559 ? -27.25 27.594 -0.838 1 94.06 559 VAL A CA 1
ATOM 4531 C C . VAL A 1 559 ? -26.312 27.562 -2.045 1 94.06 559 VAL A C 1
ATOM 4533 O O . VAL A 1 559 ? -25.109 27.312 -1.903 1 94.06 559 VAL A O 1
ATOM 4536 N N . THR A 1 560 ? -26.859 27.75 -3.211 1 94.44 560 THR A N 1
ATOM 4537 C CA . THR A 1 560 ? -26.031 27.906 -4.398 1 94.44 560 THR A CA 1
ATOM 4538 C C . THR A 1 560 ? -26.125 29.344 -4.93 1 94.44 560 THR A C 1
ATOM 4540 O O . THR A 1 560 ? -27.203 29.953 -4.895 1 94.44 560 THR A O 1
ATOM 4543 N N . LEU A 1 561 ? -25 29.812 -5.406 1 94.81 561 LEU A N 1
ATOM 4544 C CA . LEU A 1 561 ? -24.938 31.203 -5.875 1 94.81 561 LEU A CA 1
ATOM 4545 C C . LEU A 1 561 ? -24.734 31.25 -7.387 1 94.81 561 LEU A C 1
ATOM 4547 O O . LEU A 1 561 ? -24.125 30.359 -7.973 1 94.81 561 LEU A O 1
ATOM 4551 N N . LYS A 1 562 ? -25.25 32.281 -7.957 1 92.62 562 LYS A N 1
ATOM 4552 C CA . LYS A 1 562 ? -25.078 32.469 -9.391 1 92.62 562 LYS A CA 1
ATOM 4553 C C . LYS A 1 562 ? -23.625 32.812 -9.734 1 92.62 562 LYS A C 1
ATOM 4555 O O . LYS A 1 562 ? -23.141 32.438 -10.797 1 92.62 562 LYS A O 1
ATOM 4560 N N . ARG A 1 563 ? -23.047 33.531 -8.852 1 92.44 563 ARG A N 1
ATOM 4561 C CA . ARG A 1 563 ? -21.641 33.938 -9.016 1 92.44 563 ARG A CA 1
ATOM 4562 C C . ARG A 1 563 ? -20.844 33.656 -7.75 1 92.44 563 ARG A C 1
ATOM 4564 O O . ARG A 1 563 ? -21.375 33.75 -6.641 1 92.44 563 ARG A O 1
ATOM 4571 N N . LYS A 1 564 ? -19.547 33.438 -8.008 1 94.94 564 LYS A N 1
ATOM 4572 C CA . LYS A 1 564 ? -18.672 33.219 -6.859 1 94.94 564 LYS A CA 1
ATOM 4573 C C . LYS A 1 564 ? -18.469 34.5 -6.082 1 94.94 564 LYS A C 1
ATOM 4575 O O . LYS A 1 564 ? -18.375 35.594 -6.676 1 94.94 564 LYS A O 1
ATOM 4580 N N . ILE A 1 565 ? -18.406 34.344 -4.848 1 95.06 565 ILE A N 1
ATOM 4581 C CA . ILE A 1 565 ? -18.141 35.5 -3.994 1 95.06 565 ILE A CA 1
ATOM 4582 C C . ILE A 1 565 ? -16.969 35.188 -3.066 1 95.06 565 ILE A C 1
ATOM 4584 O O . ILE A 1 565 ? -16.734 34.031 -2.713 1 95.06 565 ILE A O 1
ATOM 4588 N N . LYS A 1 566 ? -16.297 36.219 -2.703 1 93.69 566 LYS A N 1
ATOM 4589 C CA . LYS A 1 566 ? -15.219 36.062 -1.732 1 93.69 566 LYS A CA 1
ATOM 4590 C C . LYS A 1 566 ? -15.773 35.812 -0.333 1 93.69 566 LYS A C 1
ATOM 4592 O O . LYS A 1 566 ? -16.562 36.594 0.181 1 93.69 566 LYS A O 1
ATOM 4597 N N . TRP A 1 567 ? -15.422 34.75 0.232 1 93.88 567 TRP A N 1
ATOM 4598 C CA . TRP A 1 567 ? -15.867 34.406 1.581 1 93.88 567 TRP A CA 1
ATOM 4599 C C . TRP A 1 567 ? -14.828 34.844 2.615 1 93.88 567 TRP A C 1
ATOM 4601 O O . TRP A 1 567 ? -14.961 35.906 3.223 1 93.88 567 TRP A O 1
ATOM 4611 N N . ASP A 1 568 ? -13.867 34.156 2.766 1 90.56 568 ASP A N 1
ATOM 4612 C CA . ASP A 1 568 ? -12.711 34.562 3.57 1 90.56 568 ASP A CA 1
ATOM 4613 C C . ASP A 1 568 ? -11.422 34.469 2.764 1 90.56 568 ASP A C 1
ATOM 4615 O O . ASP A 1 568 ? -11.055 35.406 2.062 1 90.56 568 ASP A O 1
ATOM 4619 N N . GLU A 1 569 ? -10.953 33.344 2.615 1 85.88 569 GLU A N 1
ATOM 4620 C CA . GLU A 1 569 ? -9.734 33.125 1.846 1 85.88 569 GLU A CA 1
ATOM 4621 C C . GLU A 1 569 ? -10.047 32.781 0.397 1 85.88 569 GLU A C 1
ATOM 4623 O O . GLU A 1 569 ? -9.297 33.125 -0.515 1 85.88 569 GLU A O 1
ATOM 4628 N N . PHE A 1 570 ? -11.219 32.219 0.222 1 91.81 570 PHE A N 1
ATOM 4629 C CA . PHE A 1 570 ? -11.523 31.656 -1.091 1 91.81 570 PHE A CA 1
ATOM 4630 C C . PHE A 1 570 ? -12.836 32.219 -1.626 1 91.81 570 PHE A C 1
ATOM 4632 O O . PHE A 1 570 ? -13.625 32.812 -0.873 1 91.81 570 PHE A O 1
ATOM 4639 N N . TYR A 1 571 ? -12.938 32.062 -2.92 1 95.06 571 TYR A N 1
ATOM 4640 C CA . TYR A 1 571 ? -14.219 32.344 -3.553 1 95.06 571 TYR A CA 1
ATOM 4641 C C . TYR A 1 571 ? -15.125 31.109 -3.533 1 95.06 571 TYR A C 1
ATOM 4643 O O . TYR A 1 571 ? -14.664 30 -3.76 1 95.06 571 TYR A O 1
ATOM 4651 N N . VAL A 1 572 ? -16.406 31.359 -3.18 1 96.25 572 VAL A N 1
ATOM 4652 C CA . VAL A 1 572 ? -17.297 30.219 -3.021 1 96.25 572 VAL A CA 1
ATOM 4653 C C . VAL A 1 572 ? -18.594 30.453 -3.818 1 96.25 572 VAL A C 1
ATOM 4655 O O . VAL A 1 572 ? -19 31.594 -4.027 1 96.25 572 VAL A O 1
ATOM 4658 N N . ASP A 1 573 ? -19.141 29.344 -4.328 1 96.38 573 ASP A N 1
ATOM 4659 C CA . ASP A 1 573 ? -20.422 29.422 -5.02 1 96.38 573 ASP A CA 1
ATOM 4660 C C . ASP A 1 573 ? -21.438 28.422 -4.438 1 96.38 573 ASP A C 1
ATOM 4662 O O . ASP A 1 573 ? -22.594 28.422 -4.828 1 96.38 573 ASP A O 1
ATOM 4666 N N . ILE A 1 574 ? -20.984 27.625 -3.539 1 95.94 574 ILE A N 1
ATOM 4667 C CA . ILE A 1 574 ? -21.844 26.719 -2.797 1 95.94 574 ILE A CA 1
ATOM 4668 C C . ILE A 1 574 ? -21.625 26.891 -1.298 1 95.94 574 ILE A C 1
ATOM 4670 O O . ILE A 1 574 ? -20.484 26.938 -0.839 1 95.94 574 ILE A O 1
ATOM 4674 N N . VAL A 1 575 ? -22.719 27.016 -0.534 1 95.88 575 VAL A N 1
ATOM 4675 C CA . VAL A 1 575 ? -22.625 27.141 0.918 1 95.88 575 VAL A CA 1
ATOM 4676 C C . VAL A 1 575 ? -23.578 26.141 1.573 1 95.88 575 VAL A C 1
ATOM 4678 O O . VAL A 1 575 ? -24.766 26.109 1.252 1 95.88 575 VAL A O 1
ATOM 4681 N N . PHE A 1 576 ? -23.047 25.344 2.443 1 94.75 576 PHE A N 1
ATOM 4682 C CA . PHE A 1 576 ? -23.875 24.453 3.254 1 94.75 576 PHE A CA 1
ATOM 4683 C C . PHE A 1 576 ? -23.969 24.953 4.688 1 94.75 576 PHE A C 1
ATOM 4685 O O . PHE A 1 576 ? -23.031 24.797 5.473 1 94.75 576 PHE A O 1
ATOM 4692 N N . PHE A 1 577 ? -25.125 25.531 5.016 1 95.44 577 PHE A N 1
ATOM 4693 C CA . PHE A 1 577 ? -25.344 25.922 6.406 1 95.44 577 PHE A CA 1
ATOM 4694 C C . PHE A 1 577 ? -25.656 24.703 7.262 1 95.44 577 PHE A C 1
ATOM 4696 O O . PHE A 1 577 ? -26.703 24.062 7.094 1 95.44 577 PHE A O 1
ATOM 4703 N N . ILE A 1 578 ? -24.797 24.438 8.18 1 94.38 578 ILE A N 1
ATOM 4704 C CA . ILE A 1 578 ? -24.922 23.234 9.008 1 94.38 578 ILE A CA 1
ATOM 4705 C C . ILE A 1 578 ? -25.562 23.609 10.344 1 94.38 578 ILE A C 1
ATOM 4707 O O . ILE A 1 578 ? -24.984 24.359 11.125 1 94.38 578 ILE A O 1
ATOM 4711 N N . CYS A 1 579 ? -26.734 23.094 10.555 1 94.69 579 CYS A N 1
ATOM 4712 C CA . CYS A 1 579 ? -27.484 23.312 11.789 1 94.69 579 CYS A CA 1
ATOM 4713 C C . CYS A 1 579 ? -27.703 21.984 12.531 1 94.69 579 CYS A C 1
ATOM 4715 O O . CYS A 1 579 ? -28.516 21.172 12.125 1 94.69 579 CYS A O 1
ATOM 4717 N N . ILE A 1 580 ? -27 21.859 13.648 1 93.25 580 ILE A N 1
ATOM 4718 C CA . ILE A 1 580 ? -27.141 20.641 14.453 1 93.25 580 ILE A CA 1
ATOM 4719 C C . ILE A 1 580 ? -27.562 21.016 15.867 1 93.25 580 ILE A C 1
ATOM 4721 O O . ILE A 1 580 ? -26.891 21.797 16.547 1 93.25 580 ILE A O 1
ATOM 4725 N N . CYS A 1 581 ? -28.656 20.469 16.266 1 93.44 581 CYS A N 1
ATOM 4726 C CA . CYS A 1 581 ? -29.141 20.781 17.609 1 93.44 581 CYS A CA 1
ATOM 4727 C C . CYS A 1 581 ? -28.469 19.891 18.656 1 93.44 581 CYS A C 1
ATOM 4729 O O . CYS A 1 581 ? -27.828 18.891 18.312 1 93.44 581 CYS A O 1
ATOM 4731 N N . GLU A 1 582 ? -28.594 20.188 19.859 1 91.06 582 GLU A N 1
ATOM 4732 C CA . GLU A 1 582 ? -27.922 19.516 20.969 1 91.06 582 GLU A CA 1
ATOM 4733 C C . GLU A 1 582 ? -28.344 18.047 21.047 1 91.06 582 GLU A C 1
ATOM 4735 O O . GLU A 1 582 ? -27.531 17.188 21.391 1 91.06 582 GLU A O 1
ATOM 4740 N N . GLU A 1 583 ? -29.5 17.766 20.781 1 90.44 583 GLU A N 1
ATOM 4741 C CA . GLU A 1 583 ? -30.031 16.422 20.891 1 90.44 583 GLU A CA 1
ATOM 4742 C C . GLU A 1 583 ? -29.391 15.484 19.859 1 90.44 583 GLU A C 1
ATOM 4744 O O . GLU A 1 583 ? -29.297 14.281 20.094 1 90.44 583 GLU A O 1
ATOM 4749 N N . ASP A 1 584 ? -28.969 16.078 18.828 1 90.44 584 ASP A N 1
ATOM 4750 C CA . ASP A 1 584 ? -28.406 15.289 17.734 1 90.44 584 ASP A CA 1
ATOM 4751 C C . ASP A 1 584 ? -26.875 15.328 17.766 1 90.44 584 ASP A C 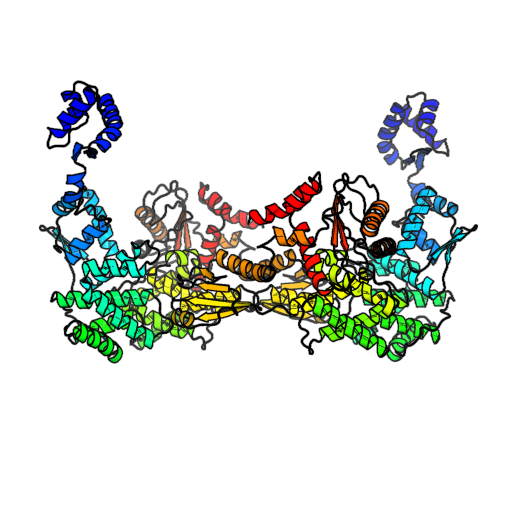1
ATOM 4753 O O . ASP A 1 584 ? -26.234 15.141 16.719 1 90.44 584 ASP A O 1
ATOM 4757 N N . ARG A 1 585 ? -26.328 15.594 18.875 1 88.62 585 ARG A N 1
ATOM 4758 C CA . ARG A 1 585 ? -24.891 15.734 19 1 88.62 585 ARG A CA 1
ATOM 4759 C C . ARG A 1 585 ? -24.172 14.477 18.516 1 88.62 585 ARG A C 1
ATOM 4761 O O . ARG A 1 585 ? -23.094 14.555 17.922 1 88.62 585 ARG A O 1
ATOM 4768 N N . MET A 1 586 ? -24.75 13.352 18.75 1 90.25 586 MET A N 1
ATOM 4769 C CA . MET A 1 586 ? -24.125 12.07 18.391 1 90.25 586 MET A CA 1
ATOM 4770 C C . MET A 1 586 ? -24.109 11.875 16.891 1 90.25 586 MET A C 1
ATOM 4772 O O . MET A 1 586 ? -23.344 11.047 16.375 1 90.25 586 MET A O 1
ATOM 4776 N N . LYS A 1 587 ? -24.828 12.641 16.156 1 90.31 587 LYS A N 1
ATOM 4777 C CA . LYS A 1 587 ? -24.906 12.516 14.711 1 90.31 587 LYS A CA 1
ATOM 4778 C C . LYS A 1 587 ? -23.953 13.484 14.016 1 90.31 587 LYS A C 1
ATOM 4780 O O . LYS A 1 587 ? -23.812 13.469 12.789 1 90.31 587 LYS A O 1
ATOM 4785 N N . THR A 1 588 ? -23.281 14.242 14.781 1 91 588 THR A N 1
ATOM 4786 C CA . THR A 1 588 ? -22.484 15.336 14.242 1 91 588 THR A CA 1
ATOM 4787 C C . THR A 1 588 ? -21.438 14.812 13.266 1 91 588 THR A C 1
ATOM 4789 O O . THR A 1 588 ? -21.359 15.273 12.125 1 91 588 THR A O 1
ATOM 4792 N N . LYS A 1 589 ? -20.656 13.891 13.719 1 91.56 589 LYS A N 1
ATOM 4793 C CA . LYS A 1 589 ? -19.594 13.367 12.875 1 91.56 589 LYS A CA 1
ATOM 4794 C C . LYS A 1 589 ? -20.141 12.844 11.555 1 91.56 589 LYS A C 1
ATOM 4796 O O . LYS A 1 589 ? -19.594 13.141 10.492 1 91.56 589 LYS A O 1
ATOM 4801 N N . LYS A 1 590 ? -21.172 12.078 11.648 1 88.75 590 LYS A N 1
ATOM 4802 C CA . LYS A 1 590 ? -21.766 11.477 10.469 1 88.75 590 LYS A CA 1
ATOM 4803 C C . LYS A 1 590 ? -22.266 12.539 9.492 1 88.75 590 LYS A C 1
ATOM 4805 O O . LYS A 1 590 ? -22.078 12.414 8.281 1 88.75 590 LYS A O 1
ATOM 4810 N N . ILE A 1 591 ? -22.922 13.516 10.008 1 88.81 591 ILE A N 1
ATOM 4811 C CA . ILE A 1 591 ? -23.438 14.609 9.195 1 88.81 591 ILE A CA 1
ATOM 4812 C C . ILE A 1 591 ? -22.297 15.305 8.469 1 88.81 591 ILE A C 1
ATOM 4814 O O . ILE A 1 591 ? -22.375 15.547 7.258 1 88.81 591 ILE A O 1
ATOM 4818 N N . ILE A 1 592 ? -21.219 15.617 9.172 1 91.56 592 ILE A N 1
ATOM 4819 C CA . ILE A 1 592 ? -20.078 16.297 8.586 1 91.56 592 ILE A CA 1
ATOM 4820 C C . ILE A 1 592 ? -19.422 15.391 7.547 1 91.56 592 ILE A C 1
ATOM 4822 O O . ILE A 1 592 ? -19.016 15.852 6.477 1 91.56 592 ILE A O 1
ATOM 4826 N N . GLN A 1 593 ? -19.312 14.148 7.875 1 89.19 593 GLN A N 1
ATOM 4827 C CA . GLN A 1 593 ? -18.75 13.172 6.941 1 89.19 593 GLN A CA 1
ATOM 4828 C C . GLN A 1 593 ? -19.531 13.172 5.625 1 89.19 593 GLN A C 1
ATOM 4830 O O . GLN A 1 593 ? -18.938 13.07 4.551 1 89.19 593 GLN A O 1
ATOM 4835 N N . ASN A 1 594 ? -20.797 13.211 5.754 1 85.81 594 ASN A N 1
ATOM 4836 C CA . ASN A 1 594 ? -21.641 13.227 4.562 1 85.81 594 ASN A CA 1
ATOM 4837 C C . ASN A 1 594 ? -21.359 14.445 3.695 1 85.81 594 ASN A C 1
ATOM 4839 O O . ASN A 1 594 ? -21.297 14.344 2.471 1 85.81 594 ASN A O 1
ATOM 4843 N N . ILE A 1 595 ? -21.266 15.531 4.301 1 89.25 595 ILE A N 1
ATOM 4844 C CA . ILE A 1 595 ? -20.984 16.766 3.578 1 89.25 595 ILE A CA 1
ATOM 4845 C C . ILE A 1 595 ? -19.625 16.672 2.883 1 89.25 595 ILE A C 1
ATOM 4847 O O . ILE A 1 595 ? -19.5 17.047 1.713 1 89.25 595 ILE A O 1
ATOM 4851 N N . TYR A 1 596 ? -18.656 16.172 3.562 1 88.38 596 TYR A N 1
ATOM 4852 C CA . TYR A 1 596 ? -17.328 16.047 2.994 1 88.38 596 TYR A CA 1
ATOM 4853 C C . TYR A 1 596 ? -17.312 15.055 1.842 1 88.38 596 TYR A C 1
ATOM 4855 O O . TYR A 1 596 ? -16.578 15.227 0.869 1 88.38 596 TYR A O 1
ATOM 4863 N N . SER A 1 597 ? -18.109 14.031 1.967 1 85.81 597 SER A N 1
ATOM 4864 C CA . SER A 1 597 ? -18.219 13.062 0.881 1 85.81 597 SER A CA 1
ATOM 4865 C C . SER A 1 597 ? -18.75 13.719 -0.389 1 85.81 597 SER A C 1
ATOM 4867 O O . SER A 1 597 ? -18.328 13.383 -1.494 1 85.81 597 SER A O 1
ATOM 4869 N N . ILE A 1 598 ? -19.672 14.578 -0.226 1 85.44 598 ILE A N 1
ATOM 4870 C CA . ILE A 1 598 ? -20.219 15.336 -1.347 1 85.44 598 ILE A CA 1
ATOM 4871 C C . ILE A 1 598 ? -19.125 16.188 -1.976 1 85.44 598 ILE A C 1
ATOM 4873 O O . ILE A 1 598 ? -19 16.25 -3.201 1 85.44 598 ILE A O 1
ATOM 4877 N N . MET A 1 599 ? -18.328 16.766 -1.166 1 88.56 599 MET A N 1
ATOM 4878 C CA . MET A 1 599 ? -17.281 17.688 -1.611 1 88.56 599 MET A CA 1
ATOM 4879 C C . MET A 1 599 ? -16.188 16.938 -2.367 1 88.56 599 MET A C 1
ATOM 4881 O O . MET A 1 599 ? -15.508 17.516 -3.213 1 88.56 599 MET A O 1
ATOM 4885 N N . GLU A 1 600 ? -16.047 15.727 -2.078 1 85.06 600 GLU A N 1
ATOM 4886 C CA . GLU A 1 600 ? -15.008 14.93 -2.713 1 85.06 600 GLU A CA 1
ATOM 4887 C C . GLU A 1 600 ? -15.445 14.445 -4.094 1 85.06 600 GLU A C 1
ATOM 4889 O O . GLU A 1 600 ? -14.609 14.062 -4.918 1 85.06 600 GLU A O 1
ATOM 4894 N N . ASP A 1 601 ? -16.703 14.461 -4.363 1 83.88 601 ASP A N 1
ATOM 4895 C CA . ASP A 1 601 ? -17.266 14.016 -5.641 1 83.88 601 ASP A CA 1
ATOM 4896 C C . ASP A 1 601 ? -17.344 15.172 -6.633 1 83.88 601 ASP A C 1
ATOM 4898 O O . ASP A 1 601 ? -18.359 15.859 -6.707 1 83.88 601 ASP A O 1
ATOM 4902 N N . LYS A 1 602 ? -16.422 15.227 -7.488 1 86.25 602 LYS A N 1
ATOM 4903 C CA . LYS A 1 602 ? -16.328 16.344 -8.422 1 86.25 602 LYS A CA 1
ATOM 4904 C C . LYS A 1 602 ? -17.516 16.359 -9.375 1 86.25 602 LYS A C 1
ATOM 4906 O O . LYS A 1 602 ? -18.016 17.422 -9.734 1 86.25 602 LYS A O 1
ATOM 4911 N N . GLU A 1 603 ? -17.859 15.18 -9.742 1 85.25 603 GLU A N 1
ATOM 4912 C CA . GLU A 1 603 ? -19 15.086 -10.656 1 85.25 603 GLU A CA 1
ATOM 4913 C C . GLU A 1 603 ? -20.281 15.539 -9.977 1 85.25 603 GLU A C 1
ATOM 4915 O O . GLU A 1 603 ? -21.109 16.234 -10.586 1 85.25 603 GLU A O 1
ATOM 4920 N N . LEU A 1 604 ? -20.438 15.156 -8.797 1 85.56 604 LEU A N 1
ATOM 4921 C CA . LEU A 1 604 ? -21.625 15.57 -8.047 1 85.56 604 LEU A CA 1
ATOM 4922 C C . LEU A 1 604 ? -21.641 17.078 -7.852 1 85.56 604 LEU A C 1
ATOM 4924 O O . LEU A 1 604 ? -22.688 17.719 -7.977 1 85.56 604 LEU A O 1
ATOM 4928 N N . LEU A 1 605 ? -20.547 17.734 -7.562 1 90.12 605 LEU A N 1
ATOM 4929 C CA . LEU A 1 605 ? -20.438 19.172 -7.352 1 90.12 605 LEU A CA 1
ATOM 4930 C C . LEU A 1 605 ? -20.781 19.938 -8.625 1 90.12 605 LEU A C 1
ATOM 4932 O O . LEU A 1 605 ? -21.422 20.984 -8.578 1 90.12 605 LEU A O 1
ATOM 4936 N N . ARG A 1 606 ? -20.344 19.391 -9.711 1 91.06 606 ARG A N 1
ATOM 4937 C CA . ARG A 1 606 ? -20.672 20 -10.992 1 91.06 606 ARG A CA 1
ATOM 4938 C C . ARG A 1 606 ? -22.188 19.984 -11.234 1 91.06 606 ARG A C 1
ATOM 4940 O O . ARG A 1 606 ? -22.75 20.984 -11.695 1 91.06 606 ARG A O 1
ATOM 4947 N N . ARG A 1 607 ? -22.781 18.938 -10.859 1 89.31 607 ARG A N 1
ATOM 4948 C CA . ARG A 1 607 ? -24.234 18.812 -11.023 1 89.31 607 ARG A CA 1
ATOM 4949 C C . ARG A 1 607 ? -24.969 19.797 -10.109 1 89.31 607 ARG A C 1
ATOM 4951 O O . ARG A 1 607 ? -25.953 20.422 -10.516 1 89.31 607 ARG A O 1
ATOM 4958 N N . ILE A 1 608 ? -24.516 19.922 -8.93 1 90.5 608 ILE A N 1
ATOM 4959 C CA . ILE A 1 608 ? -25.125 20.828 -7.957 1 90.5 608 ILE A CA 1
ATOM 4960 C C . ILE A 1 608 ? -25.031 22.266 -8.453 1 90.5 608 ILE A C 1
ATOM 4962 O O . ILE A 1 608 ? -26 23.016 -8.391 1 90.5 608 ILE A O 1
ATOM 4966 N N . ARG A 1 609 ? -23.906 22.641 -8.953 1 92 609 ARG A N 1
ATOM 4967 C CA . ARG A 1 609 ? -23.672 24 -9.453 1 92 609 ARG A CA 1
ATOM 4968 C C . ARG A 1 609 ? -24.578 24.312 -10.633 1 92 609 ARG A C 1
ATOM 4970 O O . ARG A 1 609 ? -24.953 25.469 -10.836 1 92 609 ARG A O 1
ATOM 4977 N N . ASN A 1 610 ? -25 23.297 -11.289 1 90.94 610 ASN A N 1
ATOM 4978 C CA . ASN A 1 610 ? -25.797 23.5 -12.5 1 90.94 610 ASN A CA 1
ATOM 4979 C C . ASN A 1 610 ? -27.297 23.453 -12.203 1 90.94 610 ASN A C 1
ATOM 4981 O O . ASN A 1 610 ? -28.109 23.734 -13.078 1 90.94 610 ASN A O 1
ATOM 4985 N N . CYS A 1 611 ? -27.594 23.109 -11.039 1 90.06 611 CYS A N 1
ATOM 4986 C CA . CYS A 1 611 ? -29 23.047 -10.68 1 90.06 611 CYS A CA 1
ATOM 4987 C C . CYS A 1 611 ? -29.656 24.422 -10.75 1 90.06 611 CYS A C 1
ATOM 4989 O O . CYS A 1 611 ? -29.047 25.422 -10.367 1 90.06 611 CYS A O 1
ATOM 4991 N N . LYS A 1 612 ? -30.953 24.438 -11.25 1 88.62 612 LYS A N 1
ATOM 4992 C CA . LYS A 1 612 ? -31.656 25.703 -11.406 1 88.62 612 LYS A CA 1
ATOM 4993 C C . LYS A 1 612 ? -32.844 25.797 -10.445 1 88.62 612 LYS A C 1
ATOM 4995 O O . LYS A 1 612 ? -33.469 26.844 -10.336 1 88.62 612 LYS A O 1
ATOM 5000 N N . SER A 1 613 ? -33.125 24.656 -9.844 1 85.94 613 SER A N 1
ATOM 5001 C CA . SER A 1 613 ? -34.25 24.625 -8.898 1 85.94 613 SER A CA 1
ATOM 5002 C C . SER A 1 613 ? -33.938 23.672 -7.742 1 85.94 613 SER A C 1
ATOM 5004 O O . SER A 1 613 ? -33.031 22.844 -7.828 1 85.94 613 SER A O 1
ATOM 5006 N N . MET A 1 614 ? -34.688 23.891 -6.707 1 84.19 614 MET A N 1
ATOM 5007 C CA . MET A 1 614 ? -34.562 23.016 -5.543 1 84.19 614 MET A CA 1
ATOM 5008 C C . MET A 1 614 ? -34.875 21.578 -5.91 1 84.19 614 MET A C 1
ATOM 5010 O O . MET A 1 614 ? -34.25 20.641 -5.395 1 84.19 614 MET A O 1
ATOM 5014 N N . GLU A 1 615 ? -35.812 21.422 -6.711 1 82.62 615 GLU A N 1
ATOM 5015 C CA . GLU A 1 615 ? -36.188 20.078 -7.164 1 82.62 615 GLU A CA 1
ATOM 5016 C C . GLU A 1 615 ? -35.031 19.391 -7.875 1 82.62 615 GLU A C 1
ATOM 5018 O O . GLU A 1 615 ? -34.75 18.219 -7.625 1 82.62 615 GLU A O 1
ATOM 5023 N N . GLU A 1 616 ? -34.438 20.156 -8.68 1 84.81 616 GLU A N 1
ATOM 5024 C CA . GLU A 1 616 ? -33.281 19.609 -9.391 1 84.81 616 GLU A CA 1
ATOM 5025 C C . GLU A 1 616 ? -32.156 19.25 -8.422 1 84.81 616 GLU A C 1
ATOM 5027 O O . GLU A 1 616 ? -31.469 18.25 -8.633 1 84.81 616 GLU A O 1
ATOM 5032 N N . PHE A 1 617 ? -32.031 20.031 -7.469 1 85.94 617 PHE A N 1
ATOM 5033 C CA . PHE A 1 617 ? -31.031 19.797 -6.449 1 85.94 617 PHE A CA 1
ATOM 5034 C C . PHE A 1 617 ? -31.234 18.453 -5.77 1 85.94 617 PHE A C 1
ATOM 5036 O O . PHE A 1 617 ? -30.312 17.656 -5.656 1 85.94 617 PHE A O 1
ATOM 5043 N N . PHE A 1 618 ? -32.406 18.172 -5.461 1 80.88 618 PHE A N 1
ATOM 5044 C CA . PHE A 1 618 ? -32.688 16.938 -4.727 1 80.88 618 PHE A CA 1
ATOM 5045 C C . PHE A 1 618 ? -32.625 15.727 -5.652 1 80.88 618 PHE A C 1
ATOM 5047 O O . PHE A 1 618 ? -32.25 14.633 -5.23 1 80.88 618 PHE A O 1
ATOM 5054 N N . ILE A 1 619 ? -32.875 15.953 -6.898 1 76.56 619 ILE A N 1
ATOM 5055 C CA . ILE A 1 619 ? -32.781 14.883 -7.883 1 76.56 619 ILE A CA 1
ATOM 5056 C C . ILE A 1 619 ? -31.312 14.461 -8.062 1 76.56 619 ILE A C 1
ATOM 5058 O O . ILE A 1 619 ? -31.031 13.273 -8.25 1 76.56 619 ILE A O 1
ATOM 5062 N N . THR A 1 620 ? -30.453 15.414 -7.957 1 80.5 620 THR A N 1
ATOM 5063 C CA . THR A 1 620 ? -29.016 15.148 -8.117 1 80.5 620 THR A CA 1
ATOM 5064 C C . THR A 1 620 ? -28.547 14.133 -7.082 1 80.5 620 THR A C 1
ATOM 5066 O O . THR A 1 620 ? -27.641 13.344 -7.355 1 80.5 620 THR A O 1
ATOM 5069 N N . PHE A 1 621 ? -29.078 14.133 -5.965 1 75.5 621 PHE A N 1
ATOM 5070 C CA . PHE A 1 621 ? -28.656 13.234 -4.898 1 75.5 621 PHE A CA 1
ATOM 5071 C C . PHE A 1 621 ? -29.406 11.906 -4.988 1 75.5 621 PHE A C 1
ATOM 5073 O O . PHE A 1 621 ? -28.953 10.898 -4.441 1 75.5 621 PHE A O 1
ATOM 5080 N N . GLU A 1 622 ? -30.594 11.859 -5.562 1 62.5 622 GLU A N 1
ATOM 5081 C CA . GLU A 1 622 ? -31.328 10.617 -5.75 1 62.5 622 GLU A CA 1
ATOM 5082 C C . GLU A 1 622 ? -30.656 9.727 -6.793 1 62.5 622 GLU A C 1
ATOM 5084 O O . GLU A 1 622 ? -30.625 8.5 -6.648 1 62.5 622 GLU A O 1
ATOM 5089 N N . LYS A 1 623 ? -30.172 10.234 -7.891 1 52.59 623 LYS A N 1
ATOM 5090 C CA . LYS A 1 623 ? -29.547 9.469 -8.977 1 52.59 623 LYS A CA 1
ATOM 5091 C C . LYS A 1 623 ? -28.266 8.805 -8.516 1 52.59 623 LYS A C 1
ATOM 5093 O O . LYS A 1 623 ? -27.875 7.746 -9.031 1 52.59 623 LYS A O 1
ATOM 5098 N N . GLU A 1 624 ? -27.531 9.391 -7.859 1 50.72 624 GLU A N 1
ATOM 5099 C CA . GLU A 1 624 ? -26.281 8.812 -7.414 1 50.72 624 GLU A CA 1
ATOM 5100 C C . GLU A 1 624 ? -26.516 7.562 -6.57 1 50.72 624 GLU A C 1
ATOM 5102 O O . GLU A 1 624 ? -25.656 6.676 -6.508 1 50.72 624 GLU A O 1
ATOM 5107 N N . GLY A 1 625 ? -27.625 7.352 -6.129 1 42.09 625 GLY A N 1
ATOM 5108 C CA . GLY A 1 625 ? -27.969 6.051 -5.578 1 42.09 625 GLY A CA 1
ATOM 5109 C C . GLY A 1 625 ? -28.125 4.977 -6.641 1 42.09 625 GLY A C 1
ATOM 5110 O O . GLY A 1 625 ? -27.844 3.803 -6.387 1 42.09 625 GLY A O 1
ATOM 5111 N N . ASP A 1 626 ? -28.641 5.371 -7.84 1 34.66 626 ASP A N 1
ATOM 5112 C CA . ASP A 1 626 ? -28.844 4.391 -8.898 1 34.66 626 ASP A CA 1
ATOM 5113 C C . ASP A 1 626 ? -27.531 4.027 -9.586 1 34.66 626 ASP A C 1
ATOM 5115 O O . ASP A 1 626 ? -27.484 3.07 -10.359 1 34.66 626 ASP A O 1
ATOM 5119 N N . LEU A 1 627 ? -26.703 4.855 -9.711 1 30.33 627 LEU A N 1
ATOM 5120 C CA . LEU A 1 627 ? -25.547 4.477 -10.516 1 30.33 627 LEU A CA 1
ATOM 5121 C C . LEU A 1 627 ? -24.734 3.395 -9.82 1 30.33 627 LEU A C 1
ATOM 5123 O O . LEU A 1 627 ? -23.734 2.918 -10.367 1 30.33 627 LEU A O 1
ATOM 5127 N N . LEU A 1 628 ? -24.484 3.234 -8.688 1 27.39 628 LEU A N 1
ATOM 5128 C CA . LEU A 1 628 ? -23.766 2.047 -8.25 1 27.39 628 LEU A CA 1
ATOM 5129 C C . LEU A 1 628 ? -24.688 0.846 -8.148 1 27.39 628 LEU A C 1
ATOM 5131 O O . LEU A 1 628 ? -25.766 0.939 -7.547 1 27.39 628 LEU A O 1
ATOM 5135 N N . MET B 1 1 ? -39.844 -20.469 -50.156 1 69.69 1 MET B N 1
ATOM 5136 C CA . MET B 1 1 ? -40.188 -21.391 -51.25 1 69.69 1 MET B CA 1
ATOM 5137 C C . MET B 1 1 ? -39.062 -21.438 -52.25 1 69.69 1 MET B C 1
ATOM 5139 O O . MET B 1 1 ? -38.5 -20.406 -52.625 1 69.69 1 MET B O 1
ATOM 5143 N N . LEU B 1 2 ? -38.562 -22.625 -52.531 1 76.31 2 LEU B N 1
ATOM 5144 C CA . LEU B 1 2 ? -37.438 -22.828 -53.438 1 76.31 2 LEU B CA 1
ATOM 5145 C C . LEU B 1 2 ? -37.812 -22.438 -54.875 1 76.31 2 LEU B C 1
ATOM 5147 O O . LEU B 1 2 ? -38.906 -22.734 -55.344 1 76.31 2 LEU B O 1
ATOM 5151 N N . SER B 1 3 ? -37.031 -21.562 -55.5 1 81.81 3 SER B N 1
ATOM 5152 C CA . SER B 1 3 ? -37.25 -21.203 -56.906 1 81.81 3 SER B CA 1
ATOM 5153 C C . SER B 1 3 ? -37.125 -22.422 -57.812 1 81.81 3 SER B C 1
ATOM 5155 O O . SER B 1 3 ? -36.656 -23.469 -57.406 1 81.81 3 SER B O 1
ATOM 5157 N N . LYS B 1 4 ? -37.594 -22.406 -59.094 1 81.75 4 LYS B N 1
ATOM 5158 C CA . LYS B 1 4 ? -37.531 -23.5 -60.031 1 81.75 4 LYS B CA 1
ATOM 5159 C C . LYS B 1 4 ? -36.094 -23.984 -60.219 1 81.75 4 LYS B C 1
ATOM 5161 O O . LYS B 1 4 ? -35.812 -25.188 -60.281 1 81.75 4 LYS B O 1
ATOM 5166 N N . ARG B 1 5 ? -35.125 -22.969 -60.219 1 81.75 5 ARG B N 1
ATOM 5167 C CA . ARG B 1 5 ? -33.688 -23.281 -60.344 1 81.75 5 ARG B CA 1
ATOM 5168 C C . ARG B 1 5 ? -33.188 -23.984 -59.094 1 81.75 5 ARG B C 1
ATOM 5170 O O . ARG B 1 5 ? -32.438 -24.969 -59.188 1 81.75 5 ARG B O 1
ATOM 5177 N N . GLN B 1 6 ? -33.594 -23.5 -57.938 1 83.19 6 GLN B N 1
ATOM 5178 C CA . GLN B 1 6 ? -33.188 -24.078 -56.656 1 83.19 6 GLN B CA 1
ATOM 5179 C C . GLN B 1 6 ? -33.75 -25.469 -56.469 1 83.19 6 GLN B C 1
ATOM 5181 O O . GLN B 1 6 ? -33.062 -26.375 -55.969 1 83.19 6 GLN B O 1
ATOM 5186 N N . SER B 1 7 ? -34.906 -25.656 -56.875 1 83.25 7 SER B N 1
ATOM 5187 C CA . SER B 1 7 ? -35.531 -26.969 -56.812 1 83.25 7 SER B CA 1
ATOM 5188 C C . SER B 1 7 ? -34.844 -27.969 -57.719 1 83.25 7 SER B C 1
ATOM 5190 O O . SER B 1 7 ? -34.719 -29.141 -57.344 1 83.25 7 SER B O 1
ATOM 5192 N N . ARG B 1 8 ? -34.312 -27.594 -58.875 1 83.81 8 ARG B N 1
ATOM 5193 C CA . ARG B 1 8 ? -33.531 -28.453 -59.781 1 83.81 8 ARG B CA 1
ATOM 5194 C C . ARG B 1 8 ? -32.188 -28.812 -59.156 1 83.81 8 ARG B C 1
ATOM 5196 O O . ARG B 1 8 ? -31.766 -29.969 -59.219 1 83.81 8 ARG B O 1
ATOM 5203 N N . ILE B 1 9 ? -31.516 -27.797 -58.5 1 84 9 ILE B N 1
ATOM 5204 C CA . ILE B 1 9 ? -30.25 -28.062 -57.781 1 84 9 ILE B CA 1
ATOM 5205 C C . ILE B 1 9 ? -30.484 -29.031 -56.625 1 84 9 ILE B C 1
ATOM 5207 O O . ILE B 1 9 ? -29.734 -29.969 -56.438 1 84 9 ILE B O 1
ATOM 5211 N N . LEU B 1 10 ? -31.578 -28.812 -55.938 1 81.62 10 LEU B N 1
ATOM 5212 C CA . LEU B 1 10 ? -31.938 -29.688 -54.812 1 81.62 10 LEU B CA 1
ATOM 5213 C C . LEU B 1 10 ? -32.219 -31.094 -55.312 1 81.62 10 LEU B C 1
ATOM 5215 O O . LEU B 1 10 ? -31.75 -32.062 -54.719 1 81.62 10 LEU B O 1
ATOM 5219 N N . SER B 1 11 ? -32.906 -31.25 -56.375 1 82.88 11 SER B N 1
ATOM 5220 C CA . SER B 1 11 ? -33.219 -32.562 -56.938 1 82.88 11 SER B CA 1
ATOM 5221 C C . SER B 1 11 ? -31.953 -33.25 -57.438 1 82.88 11 SER B C 1
ATOM 5223 O O . SER B 1 11 ? -31.781 -34.469 -57.25 1 82.88 11 SER B O 1
ATOM 5225 N N . LEU B 1 12 ? -31 -32.469 -58 1 83.25 12 LEU B N 1
ATOM 5226 C CA . LEU B 1 12 ? -29.719 -33 -58.469 1 83.25 12 LEU B CA 1
ATOM 5227 C C . LEU B 1 12 ? -28.891 -33.5 -57.281 1 83.25 12 LEU B C 1
ATOM 5229 O O . LEU B 1 12 ? -28.297 -34.594 -57.344 1 83.25 12 LEU B O 1
ATOM 5233 N N . LEU B 1 13 ? -28.875 -32.688 -56.219 1 81.44 13 LEU B N 1
ATOM 5234 C CA . LEU B 1 13 ? -28.094 -33.062 -55.031 1 81.44 13 LEU B CA 1
ATOM 5235 C C . LEU B 1 13 ? -28.734 -34.25 -54.312 1 81.44 13 LEU B C 1
ATOM 5237 O O . LEU B 1 13 ? -28.031 -35.094 -53.781 1 81.44 13 LEU B O 1
ATOM 5241 N N . GLU B 1 14 ? -29.984 -34.438 -54.312 1 78.19 14 GLU B N 1
ATOM 5242 C CA . GLU B 1 14 ? -30.703 -35.531 -53.656 1 78.19 14 GLU B CA 1
ATOM 5243 C C . GLU B 1 14 ? -30.578 -36.812 -54.469 1 78.19 14 GLU B C 1
ATOM 5245 O O . GLU B 1 14 ? -30.516 -37.906 -53.906 1 78.19 14 GLU B O 1
ATOM 5250 N N . GLU B 1 15 ? -30.531 -36.625 -55.75 1 77.19 15 GLU B N 1
ATOM 5251 C CA . GLU B 1 15 ? -30.422 -37.781 -56.656 1 77.19 15 GLU B CA 1
ATOM 5252 C C . GLU B 1 15 ? -28.984 -38.312 -56.719 1 77.19 15 GLU B C 1
ATOM 5254 O O . GLU B 1 15 ? -28.766 -39.5 -56.875 1 77.19 15 GLU B O 1
ATOM 5259 N N . SER B 1 16 ? -28.062 -37.344 -56.469 1 72.88 16 SER B N 1
ATOM 5260 C CA . SER B 1 16 ? -26.672 -37.781 -56.5 1 72.88 16 SER B CA 1
ATOM 5261 C C . SER B 1 16 ? -26.234 -38.281 -55.125 1 72.88 16 SER B C 1
ATOM 5263 O O . SER B 1 16 ? -26.516 -37.625 -54.094 1 72.88 16 SER B O 1
ATOM 5265 N N . LYS B 1 17 ? -26.094 -39.531 -54.812 1 66.31 17 LYS B N 1
ATOM 5266 C CA . LYS B 1 17 ? -25.688 -40.156 -53.562 1 66.31 17 LYS B CA 1
ATOM 5267 C C . LYS B 1 17 ? -24.234 -39.875 -53.25 1 66.31 17 LYS B C 1
ATOM 5269 O O . LYS B 1 17 ? -23.641 -40.5 -52.375 1 66.31 17 LYS B O 1
ATOM 5274 N N . ARG B 1 18 ? -23.688 -38.781 -53.938 1 72.75 18 ARG B N 1
ATOM 5275 C CA . ARG B 1 18 ? -22.312 -38.344 -53.719 1 72.75 18 ARG B CA 1
ATOM 5276 C C . ARG B 1 18 ? -22.203 -36.812 -53.719 1 72.75 18 ARG B C 1
ATOM 5278 O O . ARG B 1 18 ? -23.172 -36.125 -54.062 1 72.75 18 ARG B O 1
ATOM 5285 N N . TYR B 1 19 ? -21.078 -36.312 -53.25 1 78.62 19 TYR B N 1
ATOM 5286 C CA . TYR B 1 19 ? -20.781 -34.906 -53.312 1 78.62 19 TYR B CA 1
ATOM 5287 C C . TYR B 1 19 ? -20.578 -34.438 -54.75 1 78.62 19 TYR B C 1
ATOM 5289 O O . TYR B 1 19 ? -19.922 -35.156 -55.531 1 78.62 19 TYR B O 1
ATOM 5297 N N . LEU B 1 20 ? -21.188 -33.312 -55.094 1 83.75 20 LEU B N 1
ATOM 5298 C CA . LEU B 1 20 ? -21.016 -32.719 -56.406 1 83.75 20 LEU B CA 1
ATOM 5299 C C . LEU B 1 20 ? -20.234 -31.422 -56.312 1 83.75 20 LEU B C 1
ATOM 5301 O O . LEU B 1 20 ? -20.438 -30.625 -55.406 1 83.75 20 LEU B O 1
ATOM 5305 N N . THR B 1 21 ? -19.266 -31.344 -57.156 1 80.94 21 THR B N 1
ATOM 5306 C CA . THR B 1 21 ? -18.547 -30.078 -57.219 1 80.94 21 THR B CA 1
ATOM 5307 C C . THR B 1 21 ? -19.438 -28.984 -57.812 1 80.94 21 THR B C 1
ATOM 5309 O O . THR B 1 21 ? -20.406 -29.266 -58.5 1 80.94 21 THR B O 1
ATOM 5312 N N . ALA B 1 22 ? -19.141 -27.781 -57.438 1 81.19 22 ALA B N 1
ATOM 5313 C CA . ALA B 1 22 ? -19.875 -26.625 -57.969 1 81.19 22 ALA B CA 1
ATOM 5314 C C . ALA B 1 22 ? -19.875 -26.625 -59.5 1 81.19 22 ALA B C 1
ATOM 5316 O O . ALA B 1 22 ? -20.844 -26.203 -60.125 1 81.19 22 ALA B O 1
ATOM 5317 N N . GLU B 1 23 ? -18.797 -27.25 -60 1 82 23 GLU B N 1
ATOM 5318 C CA . GLU B 1 23 ? -18.656 -27.344 -61.469 1 82 23 GLU B CA 1
ATOM 5319 C C . GLU B 1 23 ? -19.625 -28.359 -62.031 1 82 23 GLU B C 1
ATOM 5321 O O . GLU B 1 23 ? -20.25 -28.125 -63.062 1 82 23 GLU B O 1
ATOM 5326 N N . GLU B 1 24 ? -19.781 -29.453 -61.406 1 84.69 24 GLU B N 1
ATOM 5327 C CA . GLU B 1 24 ? -20.688 -30.5 -61.844 1 84.69 24 GLU B CA 1
ATOM 5328 C C . GLU B 1 24 ? -22.141 -30.047 -61.75 1 84.69 24 GLU B C 1
ATOM 5330 O O . GLU B 1 24 ? -22.953 -30.359 -62.625 1 84.69 24 GLU B O 1
ATOM 5335 N N . ILE B 1 25 ? -22.406 -29.312 -60.719 1 87.06 25 ILE B N 1
ATOM 5336 C CA . ILE B 1 25 ? -23.75 -28.797 -60.531 1 87.06 25 ILE B CA 1
ATOM 5337 C C . ILE B 1 25 ? -24.078 -27.75 -61.594 1 87.06 25 ILE B C 1
ATOM 5339 O O . ILE B 1 25 ? -25.156 -27.781 -62.188 1 87.06 25 ILE B O 1
ATOM 5343 N N . ALA B 1 26 ? -23.094 -26.969 -61.906 1 84.94 26 ALA B N 1
ATOM 5344 C CA . ALA B 1 26 ? -23.219 -25.938 -62.938 1 84.94 26 ALA B CA 1
ATOM 5345 C C . ALA B 1 26 ? -23.484 -26.562 -64.312 1 84.94 26 ALA B C 1
ATOM 5347 O O . ALA B 1 26 ? -24.375 -26.109 -65 1 84.94 26 ALA B O 1
ATOM 5348 N N . GLN B 1 27 ? -22.719 -27.625 -64.5 1 82.69 27 GLN B N 1
ATOM 5349 C CA . GLN B 1 27 ? -22.828 -28.281 -65.812 1 82.69 27 GLN B CA 1
ATOM 5350 C C . GLN B 1 27 ? -24.188 -28.969 -66 1 82.69 27 GLN B C 1
ATOM 5352 O O . GLN B 1 27 ? -24.781 -28.922 -67.062 1 82.69 27 GLN B O 1
ATOM 5357 N N . SER B 1 28 ? -24.609 -29.516 -64.875 1 81.88 28 SER B N 1
ATOM 5358 C CA . SER B 1 28 ? -25.844 -30.281 -64.938 1 81.88 28 SER B CA 1
ATOM 5359 C C . SER B 1 28 ? -27.078 -29.375 -64.938 1 81.88 28 SER B C 1
ATOM 5361 O O . SER B 1 28 ? -28.125 -29.734 -65.438 1 81.88 28 SER B O 1
ATOM 5363 N N . THR B 1 29 ? -26.938 -28.188 -64.375 1 81.94 29 THR B N 1
ATOM 5364 C CA . THR B 1 29 ? -28.094 -27.312 -64.188 1 81.94 29 THR B CA 1
ATOM 5365 C C . THR B 1 29 ? -28.047 -26.188 -65.25 1 81.94 29 THR B C 1
ATOM 5367 O O . THR B 1 29 ? -29.016 -25.422 -65.375 1 81.94 29 THR B O 1
ATOM 5370 N N . GLY B 1 30 ? -26.875 -26.031 -66 1 81.31 30 GLY B N 1
ATOM 5371 C CA . GLY B 1 30 ? -26.75 -25.062 -67.125 1 81.31 30 GLY B CA 1
ATOM 5372 C C . GLY B 1 30 ? -26.547 -23.641 -66.625 1 81.31 30 GLY B C 1
ATOM 5373 O O . GLY B 1 30 ? -26.953 -22.688 -67.25 1 81.31 30 GLY B O 1
ATOM 5374 N N . VAL B 1 31 ? -26.141 -23.484 -65.375 1 81.25 31 VAL B N 1
ATOM 5375 C CA . VAL B 1 31 ? -25.875 -22.156 -64.812 1 81.25 31 VAL B CA 1
ATOM 5376 C C . VAL B 1 31 ? -24.375 -22 -64.562 1 81.25 31 VAL B C 1
ATOM 5378 O O . VAL B 1 31 ? -23.625 -22.969 -64.625 1 81.25 31 VAL B O 1
ATOM 5381 N N . SER B 1 32 ? -23.859 -20.797 -64.375 1 80 32 SER B N 1
ATOM 5382 C CA . SER B 1 32 ? -22.453 -20.547 -64.125 1 80 32 SER B CA 1
ATOM 5383 C C . SER B 1 32 ? -22.094 -21.016 -62.688 1 80 32 SER B C 1
ATOM 5385 O O . SER B 1 32 ? -22.969 -21.156 -61.844 1 80 32 SER B O 1
ATOM 5387 N N . LYS B 1 33 ? -20.797 -21.328 -62.375 1 80.75 33 LYS B N 1
ATOM 5388 C CA . LYS B 1 33 ? -20.312 -21.703 -61.062 1 80.75 33 LYS B CA 1
ATOM 5389 C C . LYS B 1 33 ? -20.672 -20.641 -60.031 1 80.75 33 LYS B C 1
ATOM 5391 O O . LYS B 1 33 ? -21.031 -20.984 -58.906 1 80.75 33 LYS B O 1
ATOM 5396 N N . ARG B 1 34 ? -20.578 -19.5 -60.375 1 81.25 34 ARG B N 1
ATOM 5397 C CA . ARG B 1 34 ? -20.891 -18.391 -59.469 1 81.25 34 ARG B CA 1
ATOM 5398 C C . ARG B 1 34 ? -22.359 -18.406 -59.094 1 81.25 34 ARG B C 1
ATOM 5400 O O . ARG B 1 34 ? -22.703 -18.141 -57.938 1 81.25 34 ARG B O 1
ATOM 5407 N N . THR B 1 35 ? -23.203 -18.688 -60.031 1 82.12 35 THR B N 1
ATOM 5408 C CA . THR B 1 35 ? -24.641 -18.734 -59.812 1 82.12 35 THR B CA 1
ATOM 5409 C C . THR B 1 35 ? -25 -19.906 -58.906 1 82.12 35 THR B C 1
ATOM 5411 O O . THR B 1 35 ? -25.875 -19.781 -58.031 1 82.12 35 THR B O 1
ATOM 5414 N N . VAL B 1 36 ? -24.266 -21.031 -59.031 1 83.38 36 VAL B N 1
ATOM 5415 C CA . VAL B 1 36 ? -24.484 -22.188 -58.156 1 83.38 36 VAL B CA 1
ATOM 5416 C C . VAL B 1 36 ? -24.219 -21.797 -56.688 1 83.38 36 VAL B C 1
ATOM 5418 O O . VAL B 1 36 ? -25.016 -22.078 -55.812 1 83.38 36 VAL B O 1
ATOM 5421 N N . HIS B 1 37 ? -23.141 -21.047 -56.562 1 81.88 37 HIS B N 1
ATOM 5422 C CA . HIS B 1 37 ? -22.766 -20.656 -55.188 1 81.88 37 HIS B CA 1
ATOM 5423 C C . HIS B 1 37 ? -23.781 -19.688 -54.594 1 81.88 37 HIS B C 1
ATOM 5425 O O . HIS B 1 37 ? -24.156 -19.812 -53.438 1 81.88 37 HIS B O 1
ATOM 5431 N N . SER B 1 38 ? -24.219 -18.844 -55.375 1 82.31 38 SER B N 1
ATOM 5432 C CA . SER B 1 38 ? -25.203 -17.875 -54.938 1 82.31 38 SER B CA 1
ATOM 5433 C C . SER B 1 38 ? -26.547 -18.531 -54.625 1 82.31 38 SER B C 1
ATOM 5435 O O . SER B 1 38 ? -27.188 -18.219 -53.594 1 82.31 38 SER B O 1
ATOM 5437 N N . GLU B 1 39 ? -26.953 -19.484 -55.438 1 82.19 39 GLU B N 1
ATOM 5438 C CA . GLU B 1 39 ? -28.219 -20.188 -55.219 1 82.19 39 GLU B CA 1
ATOM 5439 C C . GLU B 1 39 ? -28.141 -21.094 -54 1 82.19 39 GLU B C 1
ATOM 5441 O O . GLU B 1 39 ? -29.109 -21.172 -53.219 1 82.19 39 GLU B O 1
ATOM 5446 N N . LEU B 1 40 ? -26.984 -21.75 -53.812 1 81 40 LEU B N 1
ATOM 5447 C CA . LEU B 1 40 ? -26.812 -22.609 -52.656 1 81 40 LEU B CA 1
ATOM 5448 C C . LEU B 1 40 ? -26.875 -21.812 -51.344 1 81 40 LEU B C 1
ATOM 5450 O O . LEU B 1 40 ? -27.484 -22.266 -50.375 1 81 40 LEU B O 1
ATOM 5454 N N . LYS B 1 41 ? -26.297 -20.641 -51.375 1 80.31 41 LYS B N 1
ATOM 5455 C CA . LYS B 1 41 ? -26.344 -19.766 -50.219 1 80.31 41 LYS B CA 1
ATOM 5456 C C . LYS B 1 41 ? -27.766 -19.328 -49.906 1 80.31 41 LYS B C 1
ATOM 5458 O O . LYS B 1 41 ? -28.188 -19.312 -48.75 1 80.31 41 LYS B O 1
ATOM 5463 N N . SER B 1 42 ? -28.422 -19 -50.938 1 81.06 42 SER B N 1
ATOM 5464 C CA . SER B 1 42 ? -29.781 -18.5 -50.781 1 81.06 42 SER B CA 1
ATOM 5465 C C . SER B 1 42 ? -30.734 -19.609 -50.344 1 81.06 42 SER B C 1
ATOM 5467 O O . SER B 1 42 ? -31.703 -19.359 -49.625 1 81.06 42 SER B O 1
ATOM 5469 N N . MET B 1 43 ? -30.422 -20.859 -50.719 1 77.81 43 MET B N 1
ATOM 5470 C CA . MET B 1 43 ? -31.328 -21.969 -50.438 1 77.81 43 MET B CA 1
ATOM 5471 C C . MET B 1 43 ? -31.156 -22.5 -49.031 1 77.81 43 MET B C 1
ATOM 5473 O O . MET B 1 43 ? -32 -23.234 -48.531 1 77.81 43 MET B O 1
ATOM 5477 N N . GLU B 1 44 ? -30.031 -22.141 -48.438 1 77.31 44 GLU B N 1
ATOM 5478 C CA . GLU B 1 44 ? -29.734 -22.656 -47.094 1 77.31 44 GLU B CA 1
ATOM 5479 C C . GLU B 1 44 ? -30.828 -22.328 -46.094 1 77.31 44 GLU B C 1
ATOM 5481 O O . GLU B 1 44 ? -31.203 -23.156 -45.281 1 77.31 44 GLU B O 1
ATOM 5486 N N . GLU B 1 45 ? -31.391 -21.203 -46.188 1 74.88 45 GLU B N 1
ATOM 5487 C CA . GLU B 1 45 ? -32.469 -20.828 -45.281 1 74.88 45 GLU B CA 1
ATOM 5488 C C . GLU B 1 45 ? -33.75 -21.609 -45.594 1 74.88 45 GLU B C 1
ATOM 5490 O O . GLU B 1 45 ? -34.438 -22.062 -44.656 1 74.88 45 GLU B O 1
ATOM 5495 N N . ASP B 1 46 ? -34.031 -21.906 -46.812 1 78.06 46 ASP B N 1
ATOM 5496 C CA . ASP B 1 46 ? -35.219 -22.641 -47.219 1 78.06 46 ASP B CA 1
ATOM 5497 C C . ASP B 1 46 ? -35.094 -24.141 -46.969 1 78.06 46 ASP B C 1
ATOM 5499 O O . ASP B 1 46 ? -36.062 -24.812 -46.656 1 78.06 46 ASP B O 1
ATOM 5503 N N . LEU B 1 47 ? -33.812 -24.625 -47.094 1 76.06 47 LEU B N 1
ATOM 5504 C CA . LEU B 1 47 ? -33.562 -26.031 -46.812 1 76.06 47 LEU B CA 1
ATOM 5505 C C . LEU B 1 47 ? -33.75 -26.344 -45.344 1 76.06 47 LEU B C 1
ATOM 5507 O O . LEU B 1 47 ? -34.219 -27.422 -44.969 1 76.06 47 LEU B O 1
ATOM 5511 N N . ASN B 1 48 ? -33.5 -25.375 -44.5 1 73.88 48 ASN B N 1
ATOM 5512 C CA . ASN B 1 48 ? -33.719 -25.547 -43.062 1 73.88 48 ASN B CA 1
ATOM 5513 C C . ASN B 1 48 ? -35.188 -25.75 -42.75 1 73.88 48 ASN B C 1
ATOM 5515 O O . ASN B 1 48 ? -35.531 -26.5 -41.844 1 73.88 48 ASN B O 1
ATOM 5519 N N . SER B 1 49 ? -36.062 -25.25 -43.406 1 74.25 49 SER B N 1
ATOM 5520 C CA . SER B 1 49 ? -37.5 -25.359 -43.188 1 74.25 49 SER B CA 1
ATOM 5521 C C . SER B 1 49 ? -38.031 -26.719 -43.625 1 74.25 49 SER B C 1
ATOM 5523 O O . SER B 1 49 ? -39.062 -27.188 -43.125 1 74.25 49 SER B O 1
ATOM 5525 N N . ILE B 1 50 ? -37.344 -27.531 -44.5 1 72.81 50 ILE B N 1
ATOM 5526 C CA . ILE B 1 50 ? -37.781 -28.859 -44.938 1 72.81 50 ILE B CA 1
ATOM 5527 C C . ILE B 1 50 ? -36.844 -29.922 -44.375 1 72.81 50 ILE B C 1
ATOM 5529 O O . ILE B 1 50 ? -36.75 -31.031 -44.906 1 72.81 50 ILE B O 1
ATOM 5533 N N . GLU B 1 51 ? -36.156 -29.578 -43.188 1 66.88 51 GLU B N 1
ATOM 5534 C CA . GLU B 1 51 ? -35.281 -30.438 -42.375 1 66.88 51 GLU B CA 1
ATOM 5535 C C . GLU B 1 51 ? -34.156 -31.031 -43.219 1 66.88 51 GLU B C 1
ATOM 5537 O O . GLU B 1 51 ? -33.812 -32.188 -43.062 1 66.88 51 GLU B O 1
ATOM 5542 N N . LYS B 1 52 ? -33.562 -30.281 -44.188 1 73.31 52 LYS B N 1
ATOM 5543 C CA . LYS B 1 52 ? -32.406 -30.688 -45 1 73.31 52 LYS B CA 1
ATOM 5544 C C . LYS B 1 52 ? -31.281 -29.672 -44.844 1 73.31 52 LYS B C 1
ATOM 5546 O O . LYS B 1 52 ? -31.516 -28.484 -44.625 1 73.31 52 LYS B O 1
ATOM 5551 N N . ILE B 1 53 ? -30.109 -30.141 -44.75 1 75.19 53 ILE B N 1
ATOM 5552 C CA . ILE B 1 53 ? -28.938 -29.281 -44.594 1 75.19 53 ILE B CA 1
ATOM 5553 C C . ILE B 1 53 ? -28 -29.5 -45.781 1 75.19 53 ILE B C 1
ATOM 5555 O O . ILE B 1 53 ? -27.844 -30.625 -46.25 1 75.19 53 ILE B O 1
ATOM 5559 N N . LEU B 1 54 ? -27.484 -28.375 -46.281 1 74.44 54 LEU B N 1
ATOM 5560 C CA . LEU B 1 54 ? -26.453 -28.375 -47.312 1 74.44 54 LEU B CA 1
ATOM 5561 C C . LEU B 1 54 ? -25.078 -28.609 -46.688 1 74.44 54 LEU B C 1
ATOM 5563 O O . LEU B 1 54 ? -24.672 -27.906 -45.781 1 74.44 54 LEU B O 1
ATOM 5567 N N . ILE B 1 55 ? -24.406 -29.719 -47.062 1 71.12 55 ILE B N 1
ATOM 5568 C CA . ILE B 1 55 ? -23.047 -30.047 -46.625 1 71.12 55 ILE B CA 1
ATOM 5569 C C . ILE B 1 55 ? -22.047 -29.719 -47.719 1 71.12 55 ILE B C 1
ATOM 5571 O O . ILE B 1 55 ? -22.188 -30.188 -48.875 1 71.12 55 ILE B O 1
ATOM 5575 N N . ARG B 1 56 ? -21.078 -28.781 -47.312 1 74.5 56 ARG B N 1
ATOM 5576 C CA . ARG B 1 56 ? -20.016 -28.391 -48.219 1 74.5 56 ARG B CA 1
ATOM 5577 C C . ARG B 1 56 ? -18.672 -28.922 -47.781 1 74.5 56 ARG B C 1
ATOM 5579 O O . ARG B 1 56 ? -18.25 -28.703 -46.625 1 74.5 56 ARG B O 1
ATOM 5586 N N . LYS B 1 57 ? -18.078 -29.734 -48.531 1 60.59 57 LYS B N 1
ATOM 5587 C CA . LYS B 1 57 ? -16.734 -30.25 -48.281 1 60.59 57 LYS B CA 1
ATOM 5588 C C . LYS B 1 57 ? -15.727 -29.688 -49.281 1 60.59 57 LYS B C 1
ATOM 5590 O O . LYS B 1 57 ? -15.859 -29.875 -50.469 1 60.59 57 LYS B O 1
ATOM 5595 N N . ARG B 1 58 ? -14.82 -28.906 -48.75 1 61.06 58 ARG B N 1
ATOM 5596 C CA . ARG B 1 58 ? -13.82 -28.266 -49.594 1 61.06 58 ARG B CA 1
ATOM 5597 C C . ARG B 1 58 ? -13.016 -29.312 -50.375 1 61.06 58 ARG B C 1
ATOM 5599 O O . ARG B 1 58 ? -12.484 -30.25 -49.781 1 61.06 58 ARG B O 1
ATOM 5606 N N . GLY B 1 59 ? -12.922 -29.25 -51.656 1 60.5 59 GLY B N 1
ATOM 5607 C CA . GLY B 1 59 ? -12.203 -30.141 -52.562 1 60.5 59 GLY B CA 1
ATOM 5608 C C . GLY B 1 59 ? -13.016 -31.344 -53 1 60.5 59 GLY B C 1
ATOM 5609 O O . GLY B 1 59 ? -12.594 -32.094 -53.875 1 60.5 59 GLY B O 1
ATOM 5610 N N . ILE B 1 60 ? -14.07 -31.734 -52.312 1 72.12 60 ILE B N 1
ATOM 5611 C CA . ILE B 1 60 ? -14.898 -32.875 -52.656 1 72.12 60 ILE B CA 1
ATOM 5612 C C . ILE B 1 60 ? -16.172 -32.406 -53.375 1 72.12 60 ILE B C 1
ATOM 5614 O O . ILE B 1 60 ? -16.484 -32.844 -54.469 1 72.12 60 ILE B O 1
ATOM 5618 N N . GLY B 1 61 ? -16.953 -31.656 -52.688 1 78.81 61 GLY B N 1
ATOM 5619 C CA . GLY B 1 61 ? -18.141 -31.141 -53.344 1 78.81 61 GLY B CA 1
ATOM 5620 C C . GLY B 1 61 ? -19.266 -30.797 -52.375 1 78.81 61 GLY B C 1
ATOM 5621 O O . GLY B 1 61 ? -19.016 -30.609 -51.188 1 78.81 61 GLY B O 1
ATOM 5622 N N . ILE B 1 62 ? -20.469 -30.594 -52.875 1 80.56 62 ILE B N 1
ATOM 5623 C CA . ILE B 1 62 ? -21.656 -30.141 -52.156 1 80.56 62 ILE B CA 1
ATOM 5624 C C . ILE B 1 62 ? -22.719 -31.234 -52.156 1 80.56 62 ILE B C 1
ATOM 5626 O O . ILE B 1 62 ? -22.953 -31.875 -53.188 1 80.56 62 ILE B O 1
ATOM 5630 N N . ALA B 1 63 ? -23.188 -31.719 -51 1 78.5 63 ALA B N 1
ATOM 5631 C CA . ALA B 1 63 ? -24.25 -32.719 -50.875 1 78.5 63 ALA B CA 1
ATOM 5632 C C . ALA B 1 63 ? -25.375 -32.219 -49.969 1 78.5 63 ALA B C 1
ATOM 5634 O O . ALA B 1 63 ? -25.203 -31.25 -49.219 1 78.5 63 ALA B O 1
ATOM 5635 N N . ILE B 1 64 ? -26.656 -32.781 -50.156 1 74 64 ILE B N 1
ATOM 5636 C CA . ILE B 1 64 ? -27.797 -32.438 -49.312 1 74 64 ILE B CA 1
ATOM 5637 C C . ILE B 1 64 ? -28.172 -33.625 -48.438 1 74 64 ILE B C 1
ATOM 5639 O O . ILE B 1 64 ? -28.188 -34.781 -48.906 1 74 64 ILE B O 1
ATOM 5643 N N . GLU B 1 65 ? -28.094 -33.562 -47.156 1 67.5 65 GLU B N 1
ATOM 5644 C CA . GLU B 1 65 ? -28.516 -34.625 -46.219 1 67.5 65 GLU B CA 1
ATOM 5645 C C . GLU B 1 65 ? -29.719 -34.188 -45.406 1 67.5 65 GLU B C 1
ATOM 5647 O O . GLU B 1 65 ? -29.922 -33 -45.188 1 67.5 65 GLU B O 1
ATOM 5652 N N . ASN B 1 66 ? -30.609 -35.188 -45.031 1 65.94 66 ASN B N 1
ATOM 5653 C CA . ASN B 1 66 ? -31.75 -34.906 -44.188 1 65.94 66 ASN B CA 1
ATOM 5654 C C . ASN B 1 66 ? -31.312 -34.562 -42.75 1 65.94 66 ASN B C 1
ATOM 5656 O O . ASN B 1 66 ? -30.391 -35.219 -42.219 1 65.94 66 ASN B O 1
ATOM 5660 N N . LYS B 1 67 ? -31.859 -33.656 -42.094 1 57.16 67 LYS B N 1
ATOM 5661 C CA . LYS B 1 67 ? -31.547 -33.281 -40.719 1 57.16 67 LYS B CA 1
ATOM 5662 C C . LYS B 1 67 ? -31.672 -34.5 -39.781 1 57.16 67 LYS B C 1
ATOM 5664 O O . LYS B 1 67 ? -30.922 -34.625 -38.812 1 57.16 67 LYS B O 1
ATOM 5669 N N . LYS B 1 68 ? -32.531 -35.312 -39.938 1 50.66 68 LYS B N 1
ATOM 5670 C CA . LYS B 1 68 ? -32.781 -36.469 -39.062 1 50.66 68 LYS B CA 1
ATOM 5671 C C . LYS B 1 68 ? -31.672 -37.5 -39.188 1 50.66 68 LYS B C 1
ATOM 5673 O O . LYS B 1 68 ? -31.297 -38.156 -38.219 1 50.66 68 LYS B O 1
ATOM 5678 N N . ASN B 1 69 ? -31.328 -38 -40.312 1 42.59 69 ASN B N 1
ATOM 5679 C CA . ASN B 1 69 ? -30.312 -39 -40.531 1 42.59 69 ASN B CA 1
ATOM 5680 C C . ASN B 1 69 ? -28.922 -38.5 -40.125 1 42.59 69 ASN B C 1
ATOM 5682 O O . ASN B 1 69 ? -28.047 -39.312 -39.812 1 42.59 69 ASN B O 1
ATOM 5686 N N . LEU B 1 70 ? -28.484 -37.406 -40.344 1 40.62 70 LEU B N 1
ATOM 5687 C CA . LEU B 1 70 ? -27.203 -36.906 -39.844 1 40.62 70 LEU B CA 1
ATOM 5688 C C . LEU B 1 70 ? -27.203 -36.844 -38.344 1 40.62 70 LEU B C 1
ATOM 5690 O O . LEU B 1 70 ? -26.156 -36.781 -37.719 1 40.62 70 LEU B O 1
ATOM 5694 N N . GLU B 1 71 ? -28.203 -36.656 -37.688 1 38.97 71 GLU B N 1
ATOM 5695 C CA . GLU B 1 71 ? -28.203 -36.75 -36.219 1 38.97 71 GLU B CA 1
ATOM 5696 C C . GLU B 1 71 ? -27.781 -38.156 -35.781 1 38.97 71 GLU B C 1
ATOM 5698 O O . GLU B 1 71 ? -27.125 -38.312 -34.75 1 38.97 71 GLU B O 1
ATOM 5703 N N . SER B 1 72 ? -28.188 -39.281 -36.375 1 33.41 72 SER B N 1
ATOM 5704 C CA . SER B 1 72 ? -27.828 -40.625 -35.938 1 33.41 72 SER B CA 1
ATOM 5705 C C . SER B 1 72 ? -26.406 -41 -36.375 1 33.41 72 SER B C 1
ATOM 5707 O O . SER B 1 72 ? -25.688 -41.688 -35.656 1 33.41 72 SER B O 1
ATOM 5709 N N . LYS B 1 73 ? -25.938 -41 -37.594 1 37.16 73 LYS B N 1
ATOM 5710 C CA . LYS B 1 73 ? -24.609 -41.438 -38.031 1 37.16 73 LYS B CA 1
ATOM 5711 C C . LYS B 1 73 ? -23.547 -40.406 -37.594 1 37.16 73 LYS B C 1
ATOM 5713 O O . LYS B 1 73 ? -22.359 -40.719 -37.594 1 37.16 73 LYS B O 1
ATOM 5718 N N . THR B 1 74 ? -23.75 -39.25 -37.812 1 34.97 74 THR B N 1
ATOM 5719 C CA . THR B 1 74 ? -22.891 -38.25 -37.156 1 34.97 74 THR B CA 1
ATOM 5720 C C . THR B 1 74 ? -22.953 -38.406 -35.625 1 34.97 74 THR B C 1
ATOM 5722 O O . THR B 1 74 ? -22.562 -37.5 -34.906 1 34.97 74 THR B O 1
ATOM 5725 N N . PHE B 1 75 ? -23.766 -39.25 -35.125 1 30.88 75 PHE B N 1
ATOM 5726 C CA . PHE B 1 75 ? -23.734 -39.625 -33.719 1 30.88 75 PHE B CA 1
ATOM 5727 C C . PHE B 1 75 ? -22.297 -39.75 -33.25 1 30.88 75 PHE B C 1
ATOM 5729 O O . PHE B 1 75 ? -21.953 -39.312 -32.156 1 30.88 75 PHE B O 1
ATOM 5736 N N . GLU B 1 76 ? -21.578 -40.906 -33.781 1 34 76 GLU B N 1
ATOM 5737 C CA . GLU B 1 76 ? -20.406 -41.344 -33.031 1 34 76 GLU B CA 1
ATOM 5738 C C . GLU B 1 76 ? -19.344 -40.25 -32.969 1 34 76 GLU B C 1
ATOM 5740 O O . GLU B 1 76 ? -18.594 -40.156 -32 1 34 76 GLU B O 1
ATOM 5745 N N . LEU B 1 77 ? -18.906 -39.625 -34.031 1 36.91 77 LEU B N 1
ATOM 5746 C CA . LEU B 1 77 ? -17.922 -38.562 -33.969 1 36.91 77 LEU B CA 1
ATOM 5747 C C . LEU B 1 77 ? -18.516 -37.281 -33.375 1 36.91 77 LEU B C 1
ATOM 5749 O O . LEU B 1 77 ? -17.844 -36.25 -33.312 1 36.91 77 LEU B O 1
ATOM 5753 N N . ASN B 1 78 ? -19.656 -36.969 -33.438 1 37 78 ASN B N 1
ATOM 5754 C CA . ASN B 1 78 ? -20.312 -35.812 -32.844 1 37 78 ASN B CA 1
ATOM 5755 C C . ASN B 1 78 ? -19.953 -35.688 -31.359 1 37 78 ASN B C 1
ATOM 5757 O O . ASN B 1 78 ? -20.672 -35 -30.594 1 37 78 ASN B O 1
ATOM 5761 N N . SER B 1 79 ? -19.469 -36.625 -30.688 1 43.22 79 SER B N 1
ATOM 5762 C CA . SER B 1 79 ? -19.047 -36.375 -29.297 1 43.22 79 SER B CA 1
ATOM 5763 C C . SER B 1 79 ? -18.125 -35.188 -29.203 1 43.22 79 SER B C 1
ATOM 5765 O O . SER B 1 79 ? -17.328 -34.906 -30.109 1 43.22 79 SER B O 1
ATOM 5767 N N . ASP B 1 80 ? -18.609 -34.156 -28.594 1 54.06 80 ASP B N 1
ATOM 5768 C CA . ASP B 1 80 ? -17.906 -32.969 -28.078 1 54.06 80 ASP B CA 1
ATOM 5769 C C . ASP B 1 80 ? -16.453 -33.281 -27.766 1 54.06 80 ASP B C 1
ATOM 5771 O O . ASP B 1 80 ? -15.734 -32.469 -27.188 1 54.06 80 ASP B O 1
ATOM 5775 N N . LYS B 1 81 ? -16.188 -34.438 -28.297 1 72.88 81 LYS B N 1
ATOM 5776 C CA . LYS B 1 81 ? -14.805 -34.781 -27.953 1 72.88 81 LYS B CA 1
ATOM 5777 C C . LYS B 1 81 ? -13.828 -34.312 -29.016 1 72.88 81 LYS B C 1
ATOM 5779 O O . LYS B 1 81 ? -14.117 -34.344 -30.203 1 72.88 81 LYS B O 1
ATOM 5784 N N . SER B 1 82 ? -12.797 -33.906 -28.656 1 80.75 82 SER B N 1
ATOM 5785 C CA . SER B 1 82 ? -11.719 -33.438 -29.531 1 80.75 82 SER B CA 1
ATOM 5786 C C . SER B 1 82 ? -11.047 -34.625 -30.234 1 80.75 82 SER B C 1
ATOM 5788 O O . SER B 1 82 ? -11.156 -35.75 -29.797 1 80.75 82 SER B O 1
ATOM 5790 N N . ARG B 1 83 ? -10.5 -34.469 -31.469 1 82.88 83 ARG B N 1
ATOM 5791 C CA . ARG B 1 83 ? -9.742 -35.469 -32.219 1 82.88 83 ARG B CA 1
ATOM 5792 C C . ARG B 1 83 ? -8.727 -36.156 -31.312 1 82.88 83 ARG B C 1
ATOM 5794 O O . ARG B 1 83 ? -8.594 -37.375 -31.344 1 82.88 83 ARG B O 1
ATOM 5801 N N . LEU B 1 84 ? -8.164 -35.406 -30.531 1 89.5 84 LEU B N 1
ATOM 5802 C CA . LEU B 1 84 ? -7.172 -35.938 -29.609 1 89.5 84 LEU B CA 1
ATOM 5803 C C . LEU B 1 84 ? -7.805 -36.938 -28.656 1 89.5 84 LEU B C 1
ATOM 5805 O O . LEU B 1 84 ? -7.227 -37.969 -28.375 1 89.5 84 LEU B O 1
ATOM 5809 N N . GLN B 1 85 ? -8.914 -36.594 -28.219 1 90.88 85 GLN B N 1
ATOM 5810 C CA . GLN B 1 85 ? -9.602 -37.469 -27.266 1 90.88 85 GLN B CA 1
ATOM 5811 C C . GLN B 1 85 ? -9.953 -38.812 -27.906 1 90.88 85 GLN B C 1
ATOM 5813 O O . GLN B 1 85 ? -9.797 -39.875 -27.266 1 90.88 85 GLN B O 1
ATOM 5818 N N . VAL B 1 86 ? -10.438 -38.781 -29.062 1 87.75 86 VAL B N 1
ATOM 5819 C CA . VAL B 1 86 ? -10.836 -39.969 -29.781 1 87.75 86 VAL B CA 1
ATOM 5820 C C . VAL B 1 86 ? -9.625 -40.875 -29.984 1 87.75 86 VAL B C 1
ATOM 5822 O O . VAL B 1 86 ? -9.703 -42.094 -29.797 1 87.75 86 VAL B O 1
ATOM 5825 N N . ILE B 1 87 ? -8.578 -40.281 -30.406 1 90 87 ILE B N 1
ATOM 5826 C CA . ILE B 1 87 ? -7.359 -41.062 -30.641 1 90 87 ILE B CA 1
ATOM 5827 C C . ILE B 1 87 ? -6.887 -41.719 -29.344 1 90 87 ILE B C 1
ATOM 5829 O O . ILE B 1 87 ? -6.605 -42.906 -29.312 1 90 87 ILE B O 1
ATOM 5833 N N . MET B 1 88 ? -6.824 -41 -28.328 1 93.38 88 MET B N 1
ATOM 5834 C CA . MET B 1 88 ? -6.352 -41.5 -27.047 1 93.38 88 MET B CA 1
ATOM 5835 C C . MET B 1 88 ? -7.293 -42.594 -26.516 1 93.38 88 MET B C 1
ATOM 5837 O O . MET B 1 88 ? -6.844 -43.594 -25.969 1 93.38 88 MET B O 1
ATOM 5841 N N . GLU B 1 89 ? -8.562 -42.375 -26.703 1 91.62 89 GLU B N 1
ATOM 5842 C CA . GLU B 1 89 ? -9.555 -43.344 -26.297 1 91.62 89 GLU B CA 1
ATOM 5843 C C . GLU B 1 89 ? -9.336 -44.688 -27 1 91.62 89 GLU B C 1
ATOM 5845 O O . GLU B 1 89 ? -9.477 -45.75 -26.391 1 91.62 89 GLU B O 1
ATOM 5850 N N . ASN B 1 90 ? -9.094 -44.594 -28.172 1 89.25 90 ASN B N 1
ATOM 5851 C CA . ASN B 1 90 ? -8.875 -45.812 -28.953 1 89.25 90 ASN B CA 1
ATOM 5852 C C . ASN B 1 90 ? -7.574 -46.5 -28.562 1 89.25 90 ASN B C 1
ATOM 5854 O O . ASN B 1 90 ? -7.512 -47.75 -28.516 1 89.25 90 ASN B O 1
ATOM 5858 N N . LEU B 1 91 ? -6.578 -45.781 -28.328 1 91.62 91 LEU B N 1
ATOM 5859 C CA . LEU B 1 91 ? -5.273 -46.312 -27.969 1 91.62 91 LEU B CA 1
ATOM 5860 C C . LEU B 1 91 ? -5.312 -46.969 -26.578 1 91.62 91 LEU B C 1
ATOM 5862 O O . LEU B 1 91 ? -4.641 -47.969 -26.344 1 91.62 91 LEU B O 1
ATOM 5866 N N . LEU B 1 92 ? -6.098 -46.438 -25.734 1 93.75 92 LEU B N 1
ATOM 5867 C CA . LEU B 1 92 ? -6.051 -46.844 -24.328 1 93.75 92 LEU B CA 1
ATOM 5868 C C . LEU B 1 92 ? -7.195 -47.781 -24 1 93.75 92 LEU B C 1
ATOM 5870 O O . LEU B 1 92 ? -7.012 -48.75 -23.25 1 93.75 92 LEU B O 1
ATOM 5874 N N . PHE B 1 93 ? -8.375 -47.531 -24.531 1 91.25 93 PHE B N 1
ATOM 5875 C CA . PHE B 1 93 ? -9.57 -48.25 -24.109 1 91.25 93 PHE B CA 1
ATOM 5876 C C . PHE B 1 93 ? -10.148 -49.062 -25.266 1 91.25 93 PHE B C 1
ATOM 5878 O O . PHE B 1 93 ? -10.906 -50.031 -25.047 1 91.25 93 PHE B O 1
ATOM 5885 N N . GLY B 1 94 ? -9.875 -48.719 -26.391 1 85.31 94 GLY B N 1
ATOM 5886 C CA . GLY B 1 94 ? -10.492 -49.312 -27.562 1 85.31 94 GLY B CA 1
ATOM 5887 C C . GLY B 1 94 ? -9.688 -50.469 -28.125 1 85.31 94 GLY B C 1
ATOM 5888 O O . GLY B 1 94 ? -9.375 -51.406 -27.406 1 85.31 94 GLY B O 1
ATOM 5889 N N . GLU B 1 95 ? -9.25 -50.281 -29.375 1 77.94 95 GLU B N 1
ATOM 5890 C CA . GLU B 1 95 ? -8.586 -51.344 -30.125 1 77.94 95 GLU B CA 1
ATOM 5891 C C . GLU B 1 95 ? -7.109 -51.438 -29.75 1 77.94 95 GLU B C 1
ATOM 5893 O O . GLU B 1 95 ? -6.457 -52.438 -30.031 1 77.94 95 GLU B O 1
ATOM 5898 N N . LYS B 1 96 ? -6.609 -50.531 -29.078 1 85.62 96 LYS B N 1
ATOM 5899 C CA . LYS B 1 96 ? -5.238 -50.469 -28.578 1 85.62 96 LYS B CA 1
ATOM 5900 C C . LYS B 1 96 ? -4.242 -50.344 -29.719 1 85.62 96 LYS B C 1
ATOM 5902 O O . LYS B 1 96 ? -3.084 -49.969 -29.5 1 85.62 96 LYS B O 1
ATOM 5907 N N . ILE B 1 97 ? -4.609 -50.875 -30.922 1 86.81 97 ILE B N 1
ATOM 5908 C CA . ILE B 1 97 ? -3.848 -50.656 -32.156 1 86.81 97 ILE B CA 1
ATOM 5909 C C . ILE B 1 97 ? -4.75 -50.031 -33.219 1 86.81 97 ILE B C 1
ATOM 5911 O O . ILE B 1 97 ? -5.82 -50.562 -33.531 1 86.81 97 ILE B O 1
ATOM 5915 N N . ILE B 1 98 ? -4.301 -48.938 -33.719 1 85.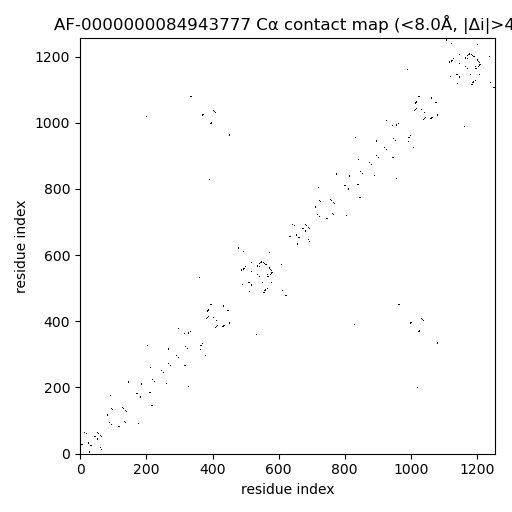69 98 ILE B N 1
ATOM 5916 C CA . ILE B 1 98 ? -5.18 -48.25 -34.656 1 85.69 98 ILE B CA 1
ATOM 5917 C C . ILE B 1 98 ? -4.371 -47.781 -35.875 1 85.69 98 ILE B C 1
ATOM 5919 O O . ILE B 1 98 ? -3.314 -47.156 -35.719 1 85.69 98 ILE B O 1
ATOM 5923 N N . SER B 1 99 ? -4.824 -48.031 -36.969 1 85.06 99 SER B N 1
ATOM 5924 C CA . SER B 1 99 ? -4.129 -47.656 -38.219 1 85.06 99 SER B CA 1
ATOM 5925 C C . SER B 1 99 ? -4.48 -46.25 -38.625 1 85.06 99 SER B C 1
ATOM 5927 O O . SER B 1 99 ? -5.527 -45.719 -38.219 1 85.06 99 SER B O 1
ATOM 5929 N N . TYR B 1 100 ? -3.564 -45.656 -39.438 1 82.44 100 TYR B N 1
ATOM 5930 C CA . TYR B 1 100 ? -3.818 -44.312 -39.969 1 82.44 100 TYR B CA 1
ATOM 5931 C C . TYR B 1 100 ? -5.113 -44.281 -40.75 1 82.44 100 TYR B C 1
ATOM 5933 O O . TYR B 1 100 ? -5.879 -43.312 -40.688 1 82.44 100 TYR B O 1
ATOM 5941 N N . ASN B 1 101 ? -5.281 -45.344 -41.438 1 77.19 101 ASN B N 1
ATOM 5942 C CA . ASN B 1 101 ? -6.469 -45.438 -42.281 1 77.19 101 ASN B CA 1
ATOM 5943 C C . ASN B 1 101 ? -7.746 -45.438 -41.438 1 77.19 101 ASN B C 1
ATOM 5945 O O . ASN B 1 101 ? -8.711 -44.75 -41.781 1 77.19 101 ASN B O 1
ATOM 5949 N N . ARG B 1 102 ? -7.676 -46.188 -40.5 1 80.69 102 ARG B N 1
ATOM 5950 C CA . ARG B 1 102 ? -8.828 -46.281 -39.594 1 80.69 102 ARG B CA 1
ATOM 5951 C C . ARG B 1 102 ? -9.117 -44.938 -38.938 1 80.69 102 ARG B C 1
ATOM 5953 O O . ARG B 1 102 ? -10.273 -44.531 -38.844 1 80.69 102 ARG B O 1
ATOM 5960 N N . LEU B 1 103 ? -8.094 -44.312 -38.5 1 83.62 103 LEU B N 1
ATOM 5961 C CA . LEU B 1 103 ? -8.25 -43.031 -37.844 1 83.62 103 LEU B CA 1
ATOM 5962 C C . LEU B 1 103 ? -8.773 -41.969 -38.812 1 83.62 103 LEU B C 1
ATOM 5964 O O . LEU B 1 103 ? -9.594 -41.125 -38.469 1 83.62 103 LEU B O 1
ATOM 5968 N N . SER B 1 104 ? -8.195 -42 -40 1 77.25 104 SER B N 1
ATOM 5969 C CA . SER B 1 104 ? -8.656 -41.094 -41.031 1 77.25 104 SER B CA 1
ATOM 5970 C C . SER B 1 104 ? -10.141 -41.25 -41.312 1 77.25 104 SER B C 1
ATOM 5972 O O . SER B 1 104 ? -10.859 -40.281 -41.531 1 77.25 104 SER B O 1
ATOM 5974 N N . GLU B 1 105 ? -10.531 -42.438 -41.281 1 74.88 105 GLU B N 1
ATOM 5975 C CA . GLU B 1 105 ? -11.945 -42.75 -41.531 1 74.88 105 GLU B CA 1
ATOM 5976 C C . GLU B 1 105 ? -12.805 -42.281 -40.344 1 74.88 105 GLU B C 1
ATOM 5978 O O . GLU B 1 105 ? -13.875 -41.719 -40.562 1 74.88 105 GLU B O 1
ATOM 5983 N N . LEU B 1 106 ? -12.297 -42.594 -39.219 1 74.94 106 LEU B N 1
ATOM 5984 C CA . LEU B 1 106 ? -13.047 -42.25 -38 1 74.94 106 LEU B CA 1
ATOM 5985 C C . LEU B 1 106 ? -13.141 -40.75 -37.812 1 74.94 106 LEU B C 1
ATOM 5987 O O . LEU B 1 106 ? -14.172 -40.25 -37.344 1 74.94 106 LEU B O 1
ATOM 5991 N N . LEU B 1 107 ? -12.031 -40 -38.156 1 79.94 107 LEU B N 1
ATOM 5992 C CA . LEU B 1 107 ? -11.938 -38.594 -37.812 1 79.94 107 LEU B CA 1
ATOM 5993 C C . LEU B 1 107 ? -12.172 -37.719 -39.031 1 79.94 107 LEU B C 1
ATOM 5995 O O . LEU B 1 107 ? -12.289 -36.5 -38.938 1 79.94 107 LEU B O 1
ATOM 5999 N N . PHE B 1 108 ? -12.25 -38.312 -40.156 1 73.25 108 PHE B N 1
ATOM 6000 C CA . PHE B 1 108 ? -12.477 -37.625 -41.438 1 73.25 108 PHE B CA 1
ATOM 6001 C C . PHE B 1 108 ? -11.406 -36.562 -41.688 1 73.25 108 PHE B C 1
ATOM 6003 O O . PHE B 1 108 ? -11.719 -35.406 -41.969 1 73.25 108 PHE B O 1
ATOM 6010 N N . VAL B 1 109 ? -10.188 -36.906 -41.438 1 77.12 109 VAL B N 1
ATOM 6011 C CA . VAL B 1 109 ? -9.062 -36 -41.656 1 77.12 109 VAL B CA 1
ATOM 6012 C C . VAL B 1 109 ? -7.98 -36.719 -42.469 1 77.12 109 VAL B C 1
ATOM 6014 O O . VAL B 1 109 ? -7.992 -37.969 -42.562 1 77.12 109 VAL B O 1
ATOM 6017 N N . SER B 1 110 ? -7.129 -35.938 -43.094 1 75.31 110 SER B N 1
ATOM 6018 C CA . SER B 1 110 ? -6.047 -36.469 -43.906 1 75.31 110 SER B CA 1
ATOM 6019 C C . SER B 1 110 ? -5.016 -37.188 -43.062 1 75.31 110 SER B C 1
ATOM 6021 O O . SER B 1 110 ? -4.969 -37.031 -41.844 1 75.31 110 SER B O 1
ATOM 6023 N N . LYS B 1 111 ? -4.219 -38.031 -43.688 1 80.12 111 LYS B N 1
ATOM 6024 C CA . LYS B 1 111 ? -3.162 -38.781 -43 1 80.12 111 LYS B CA 1
ATOM 6025 C C . LYS B 1 111 ? -2.102 -37.844 -42.438 1 80.12 111 LYS B C 1
ATOM 6027 O O . LYS B 1 111 ? -1.509 -38.125 -41.375 1 80.12 111 LYS B O 1
ATOM 6032 N N . SER B 1 112 ? -1.846 -36.781 -43.125 1 78.56 112 SER B N 1
ATOM 6033 C CA . SER B 1 112 ? -0.877 -35.812 -42.625 1 78.56 112 SER B CA 1
ATOM 6034 C C . SER B 1 112 ? -1.352 -35.156 -41.312 1 78.56 112 SER B C 1
ATOM 6036 O O . SER B 1 112 ? -0.556 -34.938 -40.406 1 78.56 112 SER B O 1
ATOM 6038 N N . SER B 1 113 ? -2.602 -34.938 -41.25 1 80.81 113 SER B N 1
ATOM 6039 C CA . SER B 1 113 ? -3.188 -34.375 -40.031 1 80.81 113 SER B CA 1
ATOM 6040 C C . SER B 1 113 ? -3.135 -35.375 -38.875 1 80.81 113 SER B C 1
ATOM 6042 O O . SER B 1 113 ? -2.908 -35 -37.719 1 80.81 113 SER B O 1
ATOM 6044 N N . ILE B 1 114 ? -3.291 -36.562 -39.25 1 84.81 114 ILE B N 1
ATOM 6045 C CA . ILE B 1 114 ? -3.26 -37.625 -38.25 1 84.81 114 ILE B CA 1
ATOM 6046 C C . ILE B 1 114 ? -1.858 -37.719 -37.656 1 84.81 114 ILE B C 1
ATOM 6048 O O . ILE B 1 114 ? -1.706 -37.906 -36.438 1 84.81 114 ILE B O 1
ATOM 6052 N N . SER B 1 115 ? -0.915 -37.625 -38.531 1 85.19 115 SER B N 1
ATOM 6053 C CA . SER B 1 115 ? 0.464 -37.688 -38.062 1 85.19 115 SER B CA 1
ATOM 6054 C C . SER B 1 115 ? 0.737 -36.562 -37.031 1 85.19 115 SER B C 1
ATOM 6056 O O . SER B 1 115 ? 1.388 -36.812 -36.031 1 85.19 115 SER B O 1
ATOM 6058 N N . LYS B 1 116 ? 0.235 -35.469 -37.312 1 84.31 116 LYS B N 1
ATOM 6059 C CA . LYS B 1 116 ? 0.408 -34.344 -36.406 1 84.31 116 LYS B CA 1
ATOM 6060 C C . LYS B 1 116 ? -0.332 -34.562 -35.094 1 84.31 116 LYS B C 1
ATOM 6062 O O . LYS B 1 116 ? 0.176 -34.219 -34.031 1 84.31 116 LYS B O 1
ATOM 6067 N N . GLU B 1 117 ? -1.427 -35.062 -35.188 1 86.88 117 GLU B N 1
ATOM 6068 C CA . GLU B 1 117 ? -2.219 -35.344 -34 1 86.88 117 GLU B CA 1
ATOM 6069 C C . GLU B 1 117 ? -1.553 -36.406 -33.125 1 86.88 117 GLU B C 1
ATOM 6071 O O . GLU B 1 117 ? -1.597 -36.312 -31.906 1 86.88 117 GLU B O 1
ATOM 6076 N N . LEU B 1 118 ? -1.033 -37.375 -33.781 1 87.88 118 LEU B N 1
ATOM 6077 C CA . LEU B 1 118 ? -0.367 -38.469 -33.031 1 87.88 118 LEU B CA 1
ATOM 6078 C C . LEU B 1 118 ? 0.854 -37.906 -32.281 1 87.88 118 LEU B C 1
ATOM 6080 O O . LEU B 1 118 ? 1.182 -38.406 -31.203 1 87.88 118 LEU B O 1
ATOM 6084 N N . GLU B 1 119 ? 1.471 -37 -32.875 1 85.38 119 GLU B N 1
ATOM 6085 C CA . GLU B 1 119 ? 2.584 -36.312 -32.219 1 85.38 119 GLU B CA 1
ATOM 6086 C C . GLU B 1 119 ? 2.117 -35.594 -30.953 1 85.38 119 GLU B C 1
ATOM 6088 O O . GLU B 1 119 ? 2.797 -35.656 -29.922 1 85.38 119 GLU B O 1
ATOM 6093 N N . LYS B 1 120 ? 1.021 -35.031 -31.047 1 87.31 120 LYS B N 1
ATOM 6094 C CA . LYS B 1 120 ? 0.442 -34.344 -29.891 1 87.31 120 LYS B CA 1
ATOM 6095 C C . LYS B 1 120 ? 0.038 -35.344 -28.812 1 87.31 120 LYS B C 1
ATOM 6097 O O . LYS B 1 120 ? 0.221 -35.094 -27.609 1 87.31 120 LYS B O 1
ATOM 6102 N N . VAL B 1 121 ? -0.482 -36.406 -29.297 1 90 121 VAL B N 1
ATOM 6103 C CA . VAL B 1 121 ? -0.904 -37.469 -28.375 1 90 121 VAL B CA 1
ATOM 6104 C C . VAL B 1 121 ? 0.308 -38 -27.625 1 90 121 VAL B C 1
ATOM 6106 O O . VAL B 1 121 ? 0.24 -38.25 -26.422 1 90 121 VAL B O 1
ATOM 6109 N N . GLN B 1 122 ? 1.35 -38.219 -28.359 1 88.25 122 GLN B N 1
ATOM 6110 C CA . GLN B 1 122 ? 2.586 -38.656 -27.734 1 88.25 122 GLN B CA 1
ATOM 6111 C C . GLN B 1 122 ? 3.062 -37.688 -26.672 1 88.25 122 GLN B C 1
ATOM 6113 O O . GLN B 1 122 ? 3.539 -38.094 -25.609 1 88.25 122 GLN B O 1
ATOM 6118 N N . LYS B 1 123 ? 2.902 -36.469 -26.922 1 83.38 123 LYS B N 1
ATOM 6119 C CA . LYS B 1 123 ? 3.314 -35.438 -25.969 1 83.38 123 LYS B CA 1
ATOM 6120 C C . LYS B 1 123 ? 2.436 -35.469 -24.719 1 83.38 123 LYS B C 1
ATOM 6122 O O . LYS B 1 123 ? 2.92 -35.25 -23.609 1 83.38 123 LYS B O 1
ATOM 6127 N N . ILE B 1 124 ? 1.196 -35.75 -24.938 1 87.88 124 ILE B N 1
ATOM 6128 C CA . ILE B 1 124 ? 0.238 -35.75 -23.828 1 87.88 124 ILE B CA 1
ATOM 6129 C C . ILE B 1 124 ? 0.439 -36.969 -22.969 1 87.88 124 ILE B C 1
ATOM 6131 O O . ILE B 1 124 ? 0.542 -36.875 -21.75 1 87.88 124 ILE B O 1
ATOM 6135 N N . LEU B 1 125 ? 0.496 -38.125 -23.547 1 88.56 125 LEU B N 1
ATOM 6136 C CA . LEU B 1 125 ? 0.574 -39.375 -22.828 1 88.56 125 LEU B CA 1
ATOM 6137 C C . LEU B 1 125 ? 1.999 -39.656 -22.359 1 88.56 125 LEU B C 1
ATOM 6139 O O . LEU B 1 125 ? 2.211 -40.406 -21.406 1 88.56 125 LEU B O 1
ATOM 6143 N N . GLY B 1 126 ? 2.869 -39 -22.859 1 76.25 126 GLY B N 1
ATOM 6144 C CA . GLY B 1 126 ? 4.277 -39.031 -22.5 1 76.25 126 GLY B CA 1
ATOM 6145 C C . GLY B 1 126 ? 4.676 -40.344 -21.812 1 76.25 126 GLY B C 1
ATOM 6146 O O . GLY B 1 126 ? 3.822 -41.156 -21.469 1 76.25 126 GLY B O 1
ATOM 6147 N N . GLY B 1 127 ? 5.938 -40.75 -21.641 1 72.44 127 GLY B N 1
ATOM 6148 C CA . GLY B 1 127 ? 6.52 -41.844 -20.859 1 72.44 127 GLY B CA 1
ATOM 6149 C C . GLY B 1 127 ? 6.422 -43.188 -21.547 1 72.44 127 GLY B C 1
ATOM 6150 O O . GLY B 1 127 ? 7.02 -44.156 -21.094 1 72.44 127 GLY B O 1
ATOM 6151 N N . ILE B 1 128 ? 5.465 -43.25 -22.453 1 79.75 128 ILE B N 1
ATOM 6152 C CA . ILE B 1 128 ? 5.309 -44.469 -23.219 1 79.75 128 ILE B CA 1
ATOM 6153 C C . ILE B 1 128 ? 5.469 -44.188 -24.703 1 79.75 128 ILE B C 1
ATOM 6155 O O . ILE B 1 128 ? 5.055 -43.156 -25.203 1 79.75 128 ILE B O 1
ATOM 6159 N N . ASP B 1 129 ? 6.07 -45.031 -25.359 1 83.81 129 ASP B N 1
ATOM 6160 C CA . ASP B 1 129 ? 6.379 -44.812 -26.766 1 83.81 129 ASP B CA 1
ATOM 6161 C C . ASP B 1 129 ? 5.191 -45.188 -27.656 1 83.81 129 ASP B C 1
ATOM 6163 O O . ASP B 1 129 ? 4.629 -46.281 -27.531 1 83.81 129 ASP B O 1
ATOM 6167 N N . LEU B 1 130 ? 4.867 -44.312 -28.438 1 87.75 130 LEU B N 1
ATOM 6168 C CA . LEU B 1 130 ? 3.92 -44.625 -29.516 1 87.75 130 LEU B CA 1
ATOM 6169 C C . LEU B 1 130 ? 4.641 -45.188 -30.734 1 87.75 130 LEU B C 1
ATOM 6171 O O . LEU B 1 130 ? 5.43 -44.469 -31.375 1 87.75 130 LEU B O 1
ATOM 6175 N N . LYS B 1 131 ? 4.418 -46.344 -31 1 87.69 131 LYS B N 1
ATOM 6176 C CA . LYS B 1 131 ? 5.09 -47.031 -32.125 1 87.69 131 LYS B CA 1
ATOM 6177 C C . LYS B 1 131 ? 4.105 -47.344 -33.25 1 87.69 131 LYS B C 1
ATOM 6179 O O . LYS B 1 131 ? 2.896 -47.375 -33 1 87.69 131 LYS B O 1
ATOM 6184 N N . SER B 1 132 ? 4.703 -47.469 -34.375 1 86 132 SER B N 1
ATOM 6185 C CA . SER B 1 132 ? 3.896 -47.781 -35.562 1 86 132 SER B CA 1
ATOM 6186 C C . SER B 1 132 ? 4.301 -49.125 -36.188 1 86 132 SER B C 1
ATOM 6188 O O . SER B 1 132 ? 5.484 -49.469 -36.219 1 86 132 SER B O 1
ATOM 6190 N N . SER B 1 133 ? 3.316 -49.938 -36.469 1 83.69 133 SER B N 1
ATOM 6191 C CA . SER B 1 133 ? 3.518 -51.219 -37.188 1 83.69 133 SER B CA 1
ATOM 6192 C C . SER B 1 133 ? 2.611 -51.312 -38.406 1 83.69 133 SER B C 1
ATOM 6194 O O . SER B 1 133 ? 1.878 -50.375 -38.719 1 83.69 133 SER B O 1
ATOM 6196 N N . ALA B 1 134 ? 2.695 -52.438 -39.094 1 79.12 134 ALA B N 1
ATOM 6197 C CA . ALA B 1 134 ? 1.86 -52.656 -40.25 1 79.12 134 ALA B CA 1
ATOM 6198 C C . ALA B 1 134 ? 0.38 -52.656 -39.875 1 79.12 134 ALA B C 1
ATOM 6200 O O . ALA B 1 134 ? -0.471 -52.281 -40.688 1 79.12 134 ALA B O 1
ATOM 6201 N N . LYS B 1 135 ? 0.147 -53 -38.656 1 83.69 135 LYS B N 1
ATOM 6202 C CA . LYS B 1 135 ? -1.237 -53.094 -38.188 1 83.69 135 LYS B CA 1
ATOM 6203 C C . LYS B 1 135 ? -1.755 -51.75 -37.719 1 83.69 135 LYS B C 1
ATOM 6205 O O . LYS B 1 135 ? -2.965 -51.531 -37.625 1 83.69 135 LYS B O 1
ATOM 6210 N N . GLY B 1 136 ? -0.756 -50.875 -37.438 1 88.06 136 GLY B N 1
ATOM 6211 C CA . GLY B 1 136 ? -1.151 -49.562 -36.969 1 88.06 136 GLY B CA 1
ATOM 6212 C C . GLY B 1 136 ? -0.266 -49.031 -35.875 1 88.06 136 GLY B C 1
ATOM 6213 O O . GLY B 1 136 ? 0.815 -49.562 -35.625 1 88.06 136 GLY B O 1
ATOM 6214 N N . SER B 1 137 ? -0.771 -47.938 -35.281 1 89.81 137 SER B N 1
ATOM 6215 C CA . SER B 1 137 ? -0.045 -47.312 -34.156 1 89.81 137 SER B CA 1
ATOM 6216 C C . SER B 1 137 ? -0.522 -47.844 -32.812 1 89.81 137 SER B C 1
ATOM 6218 O O . SER B 1 137 ? -1.714 -48.094 -32.625 1 89.81 137 SER B O 1
ATOM 6220 N N . TYR B 1 138 ? 0.373 -48.094 -31.891 1 90.69 138 TYR B N 1
ATOM 6221 C CA . TYR B 1 138 ? 0.03 -48.625 -30.578 1 90.69 138 TYR B CA 1
ATOM 6222 C C . TYR B 1 138 ? 1.006 -48.125 -29.516 1 90.69 138 TYR B C 1
ATOM 6224 O O . TYR B 1 138 ? 2.107 -47.688 -29.844 1 90.69 138 TYR B O 1
ATOM 6232 N N . LEU B 1 139 ? 0.571 -48.25 -28.25 1 90.88 139 LEU B N 1
ATOM 6233 C CA . LEU B 1 139 ? 1.432 -47.906 -27.125 1 90.88 139 LEU B CA 1
ATOM 6234 C C . LEU B 1 139 ? 2.287 -49.094 -26.703 1 90.88 139 LEU B C 1
ATOM 6236 O O . LEU B 1 139 ? 1.759 -50.125 -26.344 1 90.88 139 LEU B O 1
ATOM 6240 N N . ASN B 1 140 ? 3.51 -48.906 -26.859 1 90.06 140 ASN B N 1
ATOM 6241 C CA . ASN B 1 140 ? 4.457 -49.969 -26.516 1 90.06 140 ASN B CA 1
ATOM 6242 C C . ASN B 1 140 ? 5.152 -49.688 -25.188 1 90.06 140 ASN B C 1
ATOM 6244 O O . ASN B 1 140 ? 5.992 -48.812 -25.094 1 90.06 140 ASN B O 1
ATOM 6248 N N . GLY B 1 141 ? 4.883 -50.469 -24.156 1 88.06 141 GLY B N 1
ATOM 6249 C CA . GLY B 1 141 ? 5.484 -50.344 -22.844 1 88.06 141 GLY B CA 1
ATOM 6250 C C . GLY B 1 141 ? 4.973 -51.375 -21.844 1 88.06 141 GLY B C 1
ATOM 6251 O O . GLY B 1 141 ? 4.055 -52.125 -22.141 1 88.06 141 GLY B O 1
ATOM 6252 N N . ASP B 1 142 ? 5.652 -51.406 -20.719 1 89.19 142 ASP B N 1
ATOM 6253 C CA . ASP B 1 142 ? 5.215 -52.312 -19.672 1 89.19 142 ASP B CA 1
ATOM 6254 C C . ASP B 1 142 ? 3.955 -51.812 -18.984 1 89.19 142 ASP B C 1
ATOM 6256 O O . ASP B 1 142 ? 3.449 -50.719 -19.312 1 89.19 142 ASP B O 1
ATOM 6260 N N . GLU B 1 143 ? 3.385 -52.531 -18.156 1 91.69 143 GLU B N 1
ATOM 6261 C CA . GLU B 1 143 ? 2.111 -52.219 -17.516 1 91.69 143 GLU B CA 1
ATOM 6262 C C . GLU B 1 143 ? 2.203 -50.906 -16.719 1 91.69 143 GLU B C 1
ATOM 6264 O O . GLU B 1 143 ? 1.259 -50.125 -16.703 1 91.69 143 GLU B O 1
ATOM 6269 N N . SER B 1 144 ? 3.357 -50.688 -16.062 1 90.25 144 SER B N 1
ATOM 6270 C CA . SER B 1 144 ? 3.541 -49.469 -15.297 1 90.25 144 SER B CA 1
ATOM 6271 C C . SER B 1 144 ? 3.512 -48.25 -16.203 1 90.25 144 SER B C 1
ATOM 6273 O O . SER B 1 144 ? 2.91 -47.219 -15.859 1 90.25 144 SER B O 1
ATOM 6275 N N . GLN B 1 145 ? 4.117 -48.344 -17.328 1 90.06 145 GLN B N 1
ATOM 6276 C CA . GLN B 1 145 ? 4.148 -47.25 -18.297 1 90.06 145 GLN B CA 1
ATOM 6277 C C . GLN B 1 145 ? 2.762 -47.031 -18.891 1 90.06 145 GLN B C 1
ATOM 6279 O O . GLN B 1 145 ? 2.377 -45.875 -19.125 1 90.06 145 GLN B O 1
ATOM 6284 N N . LEU B 1 146 ? 2.127 -48.125 -19.156 1 92.19 146 LEU B N 1
ATOM 6285 C CA . LEU B 1 146 ? 0.772 -48.031 -19.688 1 92.19 146 LEU B CA 1
ATOM 6286 C C . LEU B 1 146 ? -0.14 -47.312 -18.688 1 92.19 146 LEU B C 1
ATOM 6288 O O . LEU B 1 146 ? -0.944 -46.469 -19.062 1 92.19 146 LEU B O 1
ATOM 6292 N N . ARG B 1 147 ? -0.043 -47.656 -17.422 1 93.5 147 ARG B N 1
ATOM 6293 C CA . ARG B 1 147 ? -0.843 -47 -16.375 1 93.5 147 ARG B CA 1
ATOM 6294 C C . ARG B 1 147 ? -0.551 -45.5 -16.312 1 93.5 147 ARG B C 1
ATOM 6296 O O . ARG B 1 147 ? -1.459 -44.688 -16.094 1 93.5 147 ARG B O 1
ATOM 6303 N N . GLU B 1 148 ? 0.697 -45.188 -16.5 1 92.31 148 GLU B N 1
ATOM 6304 C CA . GLU B 1 148 ? 1.055 -43.781 -16.516 1 92.31 148 GLU B CA 1
ATOM 6305 C C . GLU B 1 148 ? 0.344 -43.062 -17.656 1 92.31 148 GLU B C 1
ATOM 6307 O O . GLU B 1 148 ? -0.072 -41.906 -17.484 1 92.31 148 GLU B O 1
ATOM 6312 N N . ALA B 1 149 ? 0.276 -43.688 -18.781 1 92.88 149 ALA B N 1
ATOM 6313 C CA . ALA B 1 149 ? -0.436 -43.094 -19.906 1 92.88 149 ALA B CA 1
ATOM 6314 C C . ALA B 1 149 ? -1.904 -42.844 -19.562 1 92.88 149 ALA B C 1
ATOM 6316 O O . ALA B 1 149 ? -2.471 -41.812 -19.922 1 92.88 149 ALA B O 1
ATOM 6317 N N . TYR B 1 150 ? -2.537 -43.844 -18.859 1 94.75 150 TYR B N 1
ATOM 6318 C CA . TYR B 1 150 ? -3.916 -43.688 -18.406 1 94.75 150 TYR B CA 1
ATOM 6319 C C . TYR B 1 150 ? -4.055 -42.469 -17.484 1 94.75 150 TYR B C 1
ATOM 6321 O O . TYR B 1 150 ? -5.008 -41.719 -17.594 1 94.75 150 TYR B O 1
ATOM 6329 N N . ILE B 1 151 ? -3.143 -42.406 -16.594 1 94.25 151 ILE B N 1
ATOM 6330 C CA . ILE B 1 151 ? -3.172 -41.344 -15.609 1 94.25 151 ILE B CA 1
ATOM 6331 C C . ILE B 1 151 ? -3.047 -39.969 -16.297 1 94.25 151 ILE B C 1
ATOM 6333 O O . ILE B 1 151 ? -3.773 -39.031 -15.977 1 94.25 151 ILE B O 1
ATOM 6337 N N . ARG B 1 152 ? -2.191 -39.844 -17.203 1 91.75 152 ARG B N 1
ATOM 6338 C CA . ARG B 1 152 ? -2.002 -38.594 -17.969 1 91.75 152 ARG B CA 1
ATOM 6339 C C . ARG B 1 152 ? -3.25 -38.25 -18.766 1 91.75 152 ARG B C 1
ATOM 6341 O O . ARG B 1 152 ? -3.598 -37.062 -18.906 1 91.75 152 ARG B O 1
ATOM 6348 N N . PHE B 1 153 ? -3.826 -39.281 -19.312 1 93.75 153 PHE B N 1
ATOM 6349 C CA . PHE B 1 153 ? -5.094 -39.094 -20 1 93.75 153 PHE B CA 1
ATOM 6350 C C . PHE B 1 153 ? -6.141 -38.5 -19.062 1 93.75 153 PHE B C 1
ATOM 6352 O O . PHE B 1 153 ? -6.859 -37.562 -19.438 1 93.75 153 PHE B O 1
ATOM 6359 N N . ASN B 1 154 ? -6.23 -39.062 -17.891 1 94.12 154 ASN B N 1
ATOM 6360 C CA . ASN B 1 154 ? -7.164 -38.562 -16.891 1 94.12 154 ASN B CA 1
ATOM 6361 C C . ASN B 1 154 ? -6.902 -37.094 -16.578 1 94.12 154 ASN B C 1
ATOM 6363 O O . ASN B 1 154 ? -7.844 -36.312 -16.391 1 94.12 154 ASN B O 1
ATOM 6367 N N . HIS B 1 155 ? -5.684 -36.781 -16.438 1 90.5 155 HIS B N 1
ATOM 6368 C CA . HIS B 1 155 ? -5.312 -35.406 -16.172 1 90.5 155 HIS B CA 1
ATOM 6369 C C . HIS B 1 155 ? -5.734 -34.5 -17.328 1 90.5 155 HIS B C 1
ATOM 6371 O O . HIS B 1 155 ? -6.215 -33.375 -17.109 1 90.5 155 HIS B O 1
ATOM 6377 N N . TRP B 1 156 ? -5.371 -34.906 -18.516 1 90 156 TRP B N 1
ATOM 6378 C CA . TRP B 1 156 ? -5.77 -34.156 -19.703 1 90 156 TRP B CA 1
ATOM 6379 C C . TRP B 1 156 ? -7.277 -33.938 -19.719 1 90 156 TRP B C 1
ATOM 6381 O O . TRP B 1 156 ? -7.734 -32.812 -20.047 1 90 156 TRP B O 1
ATOM 6391 N N . LEU B 1 157 ? -8.07 -34.938 -19.328 1 90.94 157 LEU B N 1
ATOM 6392 C CA . LEU B 1 157 ? -9.523 -34.812 -19.266 1 90.94 157 LEU B CA 1
ATOM 6393 C C . LEU B 1 157 ? -9.922 -33.719 -18.312 1 90.94 157 LEU B C 1
ATOM 6395 O O . LEU B 1 157 ? -10.906 -33 -18.547 1 90.94 157 LEU B O 1
ATOM 6399 N N . PHE B 1 158 ? -9.211 -33.656 -17.312 1 88.62 158 PHE B N 1
ATOM 6400 C CA . PHE B 1 158 ? -9.492 -32.594 -16.312 1 88.62 158 PHE B CA 1
ATOM 6401 C C . PHE B 1 158 ? -9.352 -31.219 -16.938 1 88.62 158 PHE B C 1
ATOM 6403 O O . PHE B 1 158 ? -10.172 -30.328 -16.672 1 88.62 158 PHE B O 1
ATOM 6410 N N . THR B 1 159 ? -8.312 -30.984 -17.656 1 83.25 159 THR B N 1
ATOM 6411 C CA . THR B 1 159 ? -8.055 -29.688 -18.266 1 83.25 159 THR B CA 1
ATOM 6412 C C . THR B 1 159 ? -9.148 -29.328 -19.266 1 83.25 159 THR B C 1
ATOM 6414 O O . THR B 1 159 ? -9.336 -28.156 -19.594 1 83.25 159 THR B O 1
ATOM 6417 N N . GLN B 1 160 ? -9.773 -30.297 -19.719 1 82.31 160 GLN B N 1
ATOM 6418 C CA . GLN B 1 160 ? -10.82 -30.062 -20.719 1 82.31 160 GLN B CA 1
ATOM 6419 C C . GLN B 1 160 ? -12.141 -29.688 -20.047 1 82.31 160 GLN B C 1
ATOM 6421 O O . GLN B 1 160 ? -13.086 -29.281 -20.719 1 82.31 160 GLN B O 1
ATOM 6426 N N . CYS B 1 161 ? -12.125 -29.781 -18.781 1 81.44 161 CYS B N 1
ATOM 6427 C CA . CYS B 1 161 ? -13.336 -29.438 -18.047 1 81.44 161 CYS B CA 1
ATOM 6428 C C . CYS B 1 161 ? -13.469 -27.922 -17.891 1 81.44 161 CYS B C 1
ATOM 6430 O O . CYS B 1 161 ? -12.539 -27.266 -17.438 1 81.44 161 CYS B O 1
ATOM 6432 N N . THR B 1 162 ? -14.516 -27.266 -18.375 1 66.69 162 THR B N 1
ATOM 6433 C CA . THR B 1 162 ? -14.688 -25.828 -18.359 1 66.69 162 THR B CA 1
ATOM 6434 C C . THR B 1 162 ? -15.844 -25.422 -17.438 1 66.69 162 THR B C 1
ATOM 6436 O O . THR B 1 162 ? -16.078 -24.234 -17.203 1 66.69 162 THR B O 1
ATOM 6439 N N . SER B 1 163 ? -16.422 -26.312 -16.812 1 60.03 163 SER B N 1
ATOM 6440 C CA . SER B 1 163 ? -17.609 -26 -16.016 1 60.03 163 SER B CA 1
ATOM 6441 C C . SER B 1 163 ? -17.219 -25.344 -14.695 1 60.03 163 SER B C 1
ATOM 6443 O O . SER B 1 163 ? -16.047 -25.312 -14.328 1 60.03 163 SER B O 1
ATOM 6445 N N . ASN B 1 164 ? -18.172 -24.766 -14.094 1 62.47 164 ASN B N 1
ATOM 6446 C CA . ASN B 1 164 ? -18.016 -24.125 -12.797 1 62.47 164 ASN B CA 1
ATOM 6447 C C . ASN B 1 164 ? -17.578 -25.125 -11.727 1 62.47 164 ASN B C 1
ATOM 6449 O O . ASN B 1 164 ? -16.844 -24.766 -10.805 1 62.47 164 ASN B O 1
ATOM 6453 N N . ASN B 1 165 ? -18.125 -26.312 -11.859 1 69.94 165 ASN B N 1
ATOM 6454 C CA . ASN B 1 165 ? -17.672 -27.391 -10.977 1 69.94 165 ASN B CA 1
ATOM 6455 C C . ASN B 1 165 ? -16.766 -28.375 -11.711 1 69.94 165 ASN B C 1
ATOM 6457 O O . ASN B 1 165 ? -17.188 -29.469 -12.062 1 69.94 165 ASN B O 1
ATOM 6461 N N . THR B 1 166 ? -15.609 -28.078 -11.789 1 76.62 166 THR B N 1
ATOM 6462 C CA . THR B 1 166 ? -14.625 -28.781 -12.609 1 76.62 166 THR B CA 1
ATOM 6463 C C . THR B 1 166 ? -14.375 -30.188 -12.07 1 76.62 166 THR B C 1
ATOM 6465 O O . THR B 1 166 ? -14.242 -31.125 -12.844 1 76.62 166 THR B O 1
ATOM 6468 N N . TYR B 1 167 ? -14.477 -30.344 -10.773 1 82.75 167 TYR B N 1
ATOM 6469 C CA . TYR B 1 167 ? -14.156 -31.641 -10.172 1 82.75 167 TYR B CA 1
ATOM 6470 C C . TYR B 1 167 ? -15.266 -32.656 -10.438 1 82.75 167 TYR B C 1
ATOM 6472 O O . TYR B 1 167 ? -14.992 -33.781 -10.844 1 82.75 167 TYR B O 1
ATOM 6480 N N . SER B 1 168 ? -16.438 -32.188 -10.227 1 83.88 168 SER B N 1
ATOM 6481 C CA . SER B 1 168 ? -17.562 -33.062 -10.469 1 83.88 168 SER B CA 1
ATOM 6482 C C . SER B 1 168 ? -17.672 -33.438 -11.945 1 83.88 168 SER B C 1
ATOM 6484 O O . SER B 1 168 ? -17.969 -34.594 -12.273 1 83.88 168 SER B O 1
ATOM 6486 N N . ASP B 1 169 ? -17.375 -32.531 -12.727 1 86.81 169 ASP B N 1
ATOM 6487 C CA . ASP B 1 169 ? -17.375 -32.781 -14.164 1 86.81 169 ASP B CA 1
ATOM 6488 C C . ASP B 1 169 ? -16.297 -33.781 -14.531 1 86.81 169 ASP B C 1
ATOM 6490 O O . ASP B 1 169 ? -16.516 -34.656 -15.367 1 86.81 169 ASP B O 1
ATOM 6494 N N . TRP B 1 170 ? -15.227 -33.656 -13.961 1 91.25 170 TRP B N 1
ATOM 6495 C CA . TRP B 1 170 ? -14.102 -34.531 -14.195 1 91.25 170 TRP B CA 1
ATOM 6496 C C . TRP B 1 170 ? -14.438 -35.969 -13.773 1 91.25 170 TRP B C 1
ATOM 6498 O O . TRP B 1 170 ? -14.195 -36.938 -14.516 1 91.25 170 TRP B O 1
ATOM 6508 N N . LEU B 1 171 ? -15.094 -36.094 -12.68 1 92.56 171 LEU B N 1
ATOM 6509 C CA . LEU B 1 171 ? -15.484 -37.406 -12.195 1 92.56 171 LEU B CA 1
ATOM 6510 C C . LEU B 1 171 ? -16.484 -38.062 -13.148 1 92.56 171 LEU B C 1
ATOM 6512 O O . LEU B 1 171 ? -16.406 -39.281 -13.398 1 92.56 171 LEU B O 1
ATOM 6516 N N . GLY B 1 172 ? -17.359 -37.25 -13.578 1 91.31 172 GLY B N 1
ATOM 6517 C CA . GLY B 1 172 ? -18.312 -37.75 -14.547 1 91.31 172 GLY B CA 1
ATOM 6518 C C . GLY B 1 172 ? -17.672 -38.281 -15.805 1 91.31 172 GLY B C 1
ATOM 6519 O O . GLY B 1 172 ? -18.062 -39.344 -16.328 1 91.31 172 GLY B O 1
ATOM 6520 N N . LYS B 1 173 ? -16.688 -37.625 -16.266 1 92.12 173 LYS B N 1
ATOM 6521 C CA . LYS B 1 173 ? -15.969 -38.062 -17.453 1 92.12 173 LYS B CA 1
ATOM 6522 C C . LYS B 1 173 ? -15.203 -39.375 -17.172 1 92.12 173 LYS B C 1
ATOM 6524 O O . LYS B 1 173 ? -15.133 -40.25 -18.047 1 92.12 173 LYS B O 1
ATOM 6529 N N . LEU B 1 174 ? -14.617 -39.469 -16.016 1 95.56 174 LEU B N 1
ATOM 6530 C CA . LEU B 1 174 ? -13.891 -40.688 -15.664 1 95.56 174 LEU B CA 1
ATOM 6531 C C . LEU B 1 174 ? -14.828 -41.875 -15.617 1 95.56 174 LEU B C 1
ATOM 6533 O O . LEU B 1 174 ? -14.445 -43 -16 1 95.56 174 LEU B O 1
ATOM 6537 N N . GLU B 1 175 ? -16.031 -41.688 -15.172 1 94.44 175 GLU B N 1
ATOM 6538 C CA . GLU B 1 175 ? -17.016 -42.75 -15.055 1 94.44 175 GLU B CA 1
ATOM 6539 C C . GLU B 1 175 ? -17.359 -43.312 -16.422 1 94.44 175 GLU B C 1
ATOM 6541 O O . GLU B 1 175 ? -17.719 -44.5 -16.547 1 94.44 175 GLU B O 1
ATOM 6546 N N . GLU B 1 176 ? -17.266 -42.531 -17.375 1 91.12 176 GLU B N 1
ATOM 6547 C CA . GLU B 1 176 ? -17.531 -42.969 -18.734 1 91.12 176 GLU B CA 1
ATOM 6548 C C . GLU B 1 176 ? -16.484 -44 -19.188 1 91.12 176 GLU B C 1
ATOM 6550 O O . GLU B 1 176 ? -16.766 -44.844 -20.016 1 91.12 176 GLU B O 1
ATOM 6555 N N . TYR B 1 177 ? -15.336 -43.906 -18.656 1 93.5 177 TYR B N 1
ATOM 6556 C CA . TYR B 1 177 ? -14.242 -44.781 -19.125 1 93.5 177 TYR B CA 1
ATOM 6557 C C . TYR B 1 177 ? -13.984 -45.906 -18.156 1 93.5 177 TYR B C 1
ATOM 6559 O O . TYR B 1 177 ? -13.664 -47.031 -18.578 1 93.5 177 TYR B O 1
ATOM 6567 N N . TYR B 1 178 ? -14.055 -45.781 -16.906 1 95.19 178 TYR B N 1
ATOM 6568 C CA . TYR B 1 178 ? -13.633 -46.75 -15.906 1 95.19 178 TYR B CA 1
ATOM 6569 C C . TYR B 1 178 ? -14.836 -47.375 -15.211 1 95.19 178 TYR B C 1
ATOM 6571 O O . TYR B 1 178 ? -14.688 -48.25 -14.359 1 95.19 178 TYR B O 1
ATOM 6579 N N . SER B 1 179 ? -16.016 -47.062 -15.469 1 91.25 179 SER B N 1
ATOM 6580 C CA . SER B 1 179 ? -17.281 -4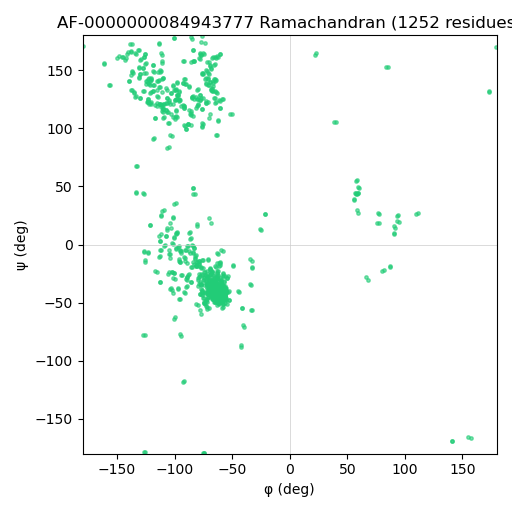7.5 -14.859 1 91.25 179 SER B CA 1
ATOM 6581 C C . SER B 1 179 ? -17.594 -46.688 -13.609 1 91.25 179 SER B C 1
ATOM 6583 O O . SER B 1 179 ? -16.688 -46.25 -12.898 1 91.25 179 SER B O 1
ATOM 6585 N N . GLU B 1 180 ? -18.75 -46.562 -13.297 1 92.56 180 GLU B N 1
ATOM 6586 C CA . GLU B 1 180 ? -19.234 -45.781 -12.172 1 92.56 180 GLU B CA 1
ATOM 6587 C C . GLU B 1 180 ? -18.844 -46.406 -10.844 1 92.56 180 GLU B C 1
ATOM 6589 O O . GLU B 1 180 ? -18.484 -45.719 -9.898 1 92.56 180 GLU B O 1
ATOM 6594 N N . ASN B 1 181 ? -18.922 -47.656 -10.758 1 92.19 181 ASN B N 1
ATOM 6595 C CA . ASN B 1 181 ? -18.641 -48.375 -9.516 1 92.19 181 ASN B CA 1
ATOM 6596 C C . ASN B 1 181 ? -17.188 -48.219 -9.094 1 92.19 181 ASN B C 1
ATOM 6598 O O . ASN B 1 181 ? -16.891 -48 -7.914 1 92.19 181 ASN B O 1
ATOM 6602 N N . VAL B 1 182 ? -16.266 -48.375 -10.008 1 94.69 182 VAL B N 1
ATOM 6603 C CA . VAL B 1 182 ? -14.844 -48.25 -9.727 1 94.69 182 VAL B CA 1
ATOM 6604 C C . VAL B 1 182 ? -14.516 -46.844 -9.281 1 94.69 182 VAL B C 1
ATOM 6606 O O . VAL B 1 182 ? -13.844 -46.625 -8.266 1 94.69 182 VAL B O 1
ATOM 6609 N N . VAL B 1 183 ? -15.016 -45.875 -10.047 1 96.81 183 VAL B N 1
ATOM 6610 C CA . VAL B 1 183 ? -14.734 -44.469 -9.758 1 96.81 183 VAL B CA 1
ATOM 6611 C C . VAL B 1 183 ? -15.312 -44.094 -8.398 1 96.81 183 VAL B C 1
ATOM 6613 O O . VAL B 1 183 ? -14.633 -43.469 -7.574 1 96.81 183 VAL B O 1
ATOM 6616 N N . ALA B 1 184 ? -16.484 -44.469 -8.125 1 95.44 184 ALA B N 1
ATOM 6617 C CA . ALA B 1 184 ? -17.156 -44.125 -6.871 1 95.44 184 ALA B CA 1
ATOM 6618 C C . ALA B 1 184 ? -16.453 -44.781 -5.684 1 95.44 184 ALA B C 1
ATOM 6620 O O . ALA B 1 184 ? -16.234 -44.156 -4.652 1 95.44 184 ALA B O 1
ATOM 6621 N N . ALA B 1 185 ? -16.125 -46.031 -5.805 1 95.25 185 ALA B N 1
ATOM 6622 C CA . ALA B 1 185 ? -15.453 -46.75 -4.723 1 95.25 185 ALA B CA 1
ATOM 6623 C C . ALA B 1 185 ? -14.109 -46.125 -4.391 1 95.25 185 ALA B C 1
ATOM 6625 O O . ALA B 1 185 ? -13.805 -45.844 -3.225 1 95.25 185 ALA B O 1
ATOM 6626 N N . CYS B 1 186 ? -13.312 -45.906 -5.426 1 96.88 186 CYS B N 1
ATOM 6627 C CA . CYS B 1 186 ? -11.984 -45.344 -5.223 1 96.88 186 CYS B CA 1
ATOM 6628 C C . CYS B 1 186 ? -12.086 -43.938 -4.617 1 96.88 186 CYS B C 1
ATOM 6630 O O . CYS B 1 186 ? -11.344 -43.594 -3.695 1 96.88 186 CYS B O 1
ATOM 6632 N N . LYS B 1 187 ? -12.984 -43.125 -5.156 1 96 187 LYS B N 1
ATOM 6633 C CA . LYS B 1 187 ? -13.195 -41.781 -4.664 1 96 187 LYS B CA 1
ATOM 6634 C C . LYS B 1 187 ? -13.602 -41.781 -3.191 1 96 187 LYS B C 1
ATOM 6636 O O . LYS B 1 187 ? -13 -41.094 -2.375 1 96 187 LYS B O 1
ATOM 6641 N N . ASP B 1 188 ? -14.547 -42.562 -2.852 1 94.94 188 ASP B N 1
ATOM 6642 C CA . ASP B 1 188 ? -15.078 -42.594 -1.493 1 94.94 188 ASP B CA 1
ATOM 6643 C C . ASP B 1 188 ? -14.016 -43.062 -0.501 1 94.94 188 ASP B C 1
ATOM 6645 O O . ASP B 1 188 ? -13.891 -42.531 0.593 1 94.94 188 ASP B O 1
ATOM 6649 N N . VAL B 1 189 ? -13.32 -44.062 -0.854 1 95 189 VAL B N 1
ATOM 6650 C CA . VAL B 1 189 ? -12.297 -44.625 0.017 1 95 189 VAL B CA 1
ATOM 6651 C C . VAL B 1 189 ? -11.195 -43.594 0.244 1 95 189 VAL B C 1
ATOM 6653 O O . VAL B 1 189 ? -10.766 -43.344 1.379 1 95 189 VAL B O 1
ATOM 6656 N N . LEU B 1 190 ? -10.773 -42.969 -0.852 1 92.88 190 LEU B N 1
ATOM 6657 C CA . LEU B 1 190 ? -9.68 -42 -0.744 1 92.88 190 LEU B CA 1
ATOM 6658 C C . LEU B 1 190 ? -10.102 -40.781 0.059 1 92.88 190 LEU B C 1
ATOM 6660 O O . LEU B 1 190 ? -9.359 -40.312 0.925 1 92.88 190 LEU B O 1
ATOM 6664 N N . ILE B 1 191 ? -11.258 -40.25 -0.217 1 87.62 191 ILE B N 1
ATOM 6665 C CA . ILE B 1 191 ? -11.758 -39.094 0.474 1 87.62 191 ILE B CA 1
ATOM 6666 C C . ILE B 1 191 ? -11.891 -39.375 1.967 1 87.62 191 ILE B C 1
ATOM 6668 O O . ILE B 1 191 ? -11.523 -38.531 2.803 1 87.62 191 ILE B O 1
ATOM 6672 N N . SER B 1 192 ? -12.414 -40.469 2.287 1 88.81 192 SER B N 1
ATOM 6673 C CA . SER B 1 192 ? -12.555 -40.875 3.684 1 88.81 192 SER B CA 1
ATOM 6674 C C . SER B 1 192 ? -11.195 -40.938 4.375 1 88.81 192 SER B C 1
ATOM 6676 O O . SER B 1 192 ? -11.047 -40.469 5.504 1 88.81 192 SER B O 1
ATOM 6678 N N . TYR B 1 193 ? -10.266 -41.469 3.713 1 88.38 193 TYR B N 1
ATOM 6679 C CA . TYR B 1 193 ? -8.922 -41.594 4.273 1 88.38 193 TYR B CA 1
ATOM 6680 C C . TYR B 1 193 ? -8.305 -40.219 4.484 1 88.38 193 TYR B C 1
ATOM 6682 O O . TYR B 1 193 ? -7.727 -39.938 5.539 1 88.38 193 TYR B O 1
ATOM 6690 N N . LEU B 1 194 ? -8.414 -39.344 3.516 1 84.19 194 LEU B N 1
ATOM 6691 C CA . LEU B 1 194 ? -7.77 -38.031 3.553 1 84.19 194 LEU B CA 1
ATOM 6692 C C . LEU B 1 194 ? -8.438 -37.125 4.582 1 84.19 194 LEU B C 1
ATOM 6694 O O . LEU B 1 194 ? -7.762 -36.375 5.273 1 84.19 194 LEU B O 1
ATOM 6698 N N . LYS B 1 195 ? -9.703 -37.125 4.633 1 79.75 195 LYS B N 1
ATOM 6699 C CA . LYS B 1 195 ? -10.453 -36.312 5.598 1 79.75 195 LYS B CA 1
ATOM 6700 C C . LYS B 1 195 ? -9.984 -36.594 7.023 1 79.75 195 LYS B C 1
ATOM 6702 O O . LYS B 1 195 ? -9.953 -35.688 7.859 1 79.75 195 LYS B O 1
ATOM 6707 N N . ASN B 1 196 ? -9.555 -37.688 7.246 1 76.5 196 ASN B N 1
ATOM 6708 C CA . ASN B 1 196 ? -9.234 -38.125 8.609 1 76.5 196 ASN B CA 1
ATOM 6709 C C . ASN B 1 196 ? -7.754 -37.938 8.922 1 76.5 196 ASN B C 1
ATOM 6711 O O . ASN B 1 196 ? -7.363 -37.906 10.094 1 76.5 196 ASN B O 1
ATOM 6715 N N . ASN B 1 197 ? -7.066 -37.719 7.82 1 74.12 197 ASN B N 1
ATOM 6716 C CA . ASN B 1 197 ? -5.637 -37.812 8.094 1 74.12 197 ASN B CA 1
ATOM 6717 C C . ASN B 1 197 ? -4.898 -36.531 7.633 1 74.12 197 ASN B C 1
ATOM 6719 O O . ASN B 1 197 ? -3.758 -36.312 8.031 1 74.12 197 ASN B O 1
ATOM 6723 N N . TRP B 1 198 ? -5.598 -35.719 6.801 1 72.31 198 TRP B N 1
ATOM 6724 C CA . TRP B 1 198 ? -4.855 -34.594 6.227 1 72.31 198 TRP B CA 1
ATOM 6725 C C . TRP B 1 198 ? -5.691 -33.312 6.246 1 72.31 198 TRP B C 1
ATOM 6727 O O . TRP B 1 198 ? -6.863 -33.344 5.867 1 72.31 198 TRP B O 1
ATOM 6737 N N . ASP B 1 199 ? -5.047 -32.219 6.719 1 67.44 199 ASP B N 1
ATOM 6738 C CA . ASP B 1 199 ? -5.73 -30.938 6.727 1 67.44 199 ASP B CA 1
ATOM 6739 C C . ASP B 1 199 ? -5.383 -30.125 5.48 1 67.44 199 ASP B C 1
ATOM 6741 O O . ASP B 1 199 ? -6.27 -29.531 4.848 1 67.44 199 ASP B O 1
ATOM 6745 N N . PHE B 1 200 ? -4.129 -30.047 5.16 1 67.06 200 PHE B N 1
ATOM 6746 C CA . PHE B 1 200 ? -3.666 -29.219 4.055 1 67.06 200 PHE B CA 1
ATOM 6747 C C . PHE B 1 200 ? -3 -30.078 2.982 1 67.06 200 PHE B C 1
ATOM 6749 O O . PHE B 1 200 ? -1.879 -30.547 3.168 1 67.06 200 PHE B O 1
ATOM 6756 N N . VAL B 1 201 ? -3.807 -30.484 2.039 1 75.62 201 VAL B N 1
ATOM 6757 C CA . VAL B 1 201 ? -3.242 -31.266 0.94 1 75.62 201 VAL B CA 1
ATOM 6758 C C . VAL B 1 201 ? -3.551 -30.578 -0.389 1 75.62 201 VAL B C 1
ATOM 6760 O O . VAL B 1 201 ? -4.637 -30.016 -0.569 1 75.62 201 VAL B O 1
ATOM 6763 N N . SER B 1 202 ? -2.607 -30.672 -1.194 1 79.25 202 SER B N 1
ATOM 6764 C CA . SER B 1 202 ? -2.809 -30.109 -2.521 1 79.25 202 SER B CA 1
ATOM 6765 C C . SER B 1 202 ? -3.854 -30.891 -3.309 1 79.25 202 SER B C 1
ATOM 6767 O O . SER B 1 202 ? -3.814 -32.125 -3.342 1 79.25 202 SER B O 1
ATOM 6769 N N . GLU B 1 203 ? -4.727 -30.234 -3.869 1 79.62 203 GLU B N 1
ATOM 6770 C CA . GLU B 1 203 ? -5.758 -30.875 -4.691 1 79.62 203 GLU B CA 1
ATOM 6771 C C . GLU B 1 203 ? -5.141 -31.641 -5.855 1 79.62 203 GLU B C 1
ATOM 6773 O O . GLU B 1 203 ? -5.668 -32.688 -6.273 1 79.62 203 GLU B O 1
ATOM 6778 N N . VAL B 1 204 ? -4.051 -31.156 -6.301 1 84.5 204 VAL B N 1
ATOM 6779 C CA . VAL B 1 204 ? -3.398 -31.781 -7.441 1 84.5 204 VAL B CA 1
ATOM 6780 C C . VAL B 1 204 ? -2.902 -33.156 -7.051 1 84.5 204 VAL B C 1
ATOM 6782 O O . VAL B 1 204 ? -3.053 -34.125 -7.812 1 84.5 204 VAL B O 1
ATOM 6785 N N . TYR B 1 205 ? -2.344 -33.25 -5.891 1 88.62 205 TYR B N 1
ATOM 6786 C CA . TYR B 1 205 ? -1.858 -34.531 -5.426 1 88.62 205 TYR B CA 1
ATOM 6787 C C . TYR B 1 205 ? -3.016 -35.5 -5.164 1 88.62 205 TYR B C 1
ATOM 6789 O O . TYR B 1 205 ? -2.922 -36.688 -5.465 1 88.62 205 TYR B O 1
ATOM 6797 N N . VAL B 1 206 ? -4.059 -34.969 -4.641 1 88.56 206 VAL B N 1
ATOM 6798 C CA . VAL B 1 206 ? -5.234 -35.812 -4.375 1 88.56 206 VAL B CA 1
ATOM 6799 C C . VAL B 1 206 ? -5.805 -36.344 -5.691 1 88.56 206 VAL B C 1
ATOM 6801 O O . VAL B 1 206 ? -6.125 -37.531 -5.805 1 88.56 206 VAL B O 1
ATOM 6804 N N . GLN B 1 207 ? -5.91 -35.469 -6.609 1 89.5 207 GLN B N 1
ATOM 6805 C CA . GLN B 1 207 ? -6.441 -35.875 -7.914 1 89.5 207 GLN B CA 1
ATOM 6806 C C . GLN B 1 207 ? -5.555 -36.906 -8.578 1 89.5 207 GLN B C 1
ATOM 6808 O O . GLN B 1 207 ? -6.055 -37.875 -9.188 1 89.5 207 GLN B O 1
ATOM 6813 N N . SER B 1 208 ? -4.289 -36.719 -8.531 1 92.31 208 SER B N 1
ATOM 6814 C CA . SER B 1 208 ? -3.348 -37.656 -9.133 1 92.31 208 SER B CA 1
ATOM 6815 C C . SER B 1 208 ? -3.406 -39 -8.453 1 92.31 208 SER B C 1
ATOM 6817 O O . SER B 1 208 ? -3.346 -40.031 -9.117 1 92.31 208 SER B O 1
ATOM 6819 N N . LEU B 1 209 ? -3.529 -38.969 -7.168 1 93.44 209 LEU B N 1
ATOM 6820 C CA . LEU B 1 209 ? -3.625 -40.219 -6.43 1 93.44 209 LEU B CA 1
ATOM 6821 C C . LEU B 1 209 ? -4.922 -40.969 -6.766 1 93.44 209 LEU B C 1
ATOM 6823 O O . LEU B 1 209 ? -4.922 -42.188 -6.945 1 93.44 209 LEU B O 1
ATOM 6827 N N . LEU B 1 210 ? -5.973 -40.219 -6.805 1 95.44 210 LEU B N 1
ATOM 6828 C CA . LEU B 1 210 ? -7.258 -40.812 -7.16 1 95.44 210 LEU B CA 1
ATOM 6829 C C . LEU B 1 210 ? -7.199 -41.438 -8.547 1 95.44 210 LEU B C 1
ATOM 6831 O O . LEU B 1 210 ? -7.656 -42.562 -8.742 1 95.44 210 LEU B O 1
ATOM 6835 N N . SER B 1 211 ? -6.676 -40.688 -9.469 1 96.06 211 SER B N 1
ATOM 6836 C CA . SER B 1 211 ? -6.516 -41.188 -10.82 1 96.06 211 SER B CA 1
ATOM 6837 C C . SER B 1 211 ? -5.703 -42.5 -10.828 1 96.06 211 SER B C 1
ATOM 6839 O O . SER B 1 211 ? -6.043 -43.438 -11.531 1 96.06 211 SER B O 1
ATOM 6841 N N . SER B 1 212 ? -4.641 -42.5 -10.102 1 96.12 212 SER B N 1
ATOM 6842 C CA . SER B 1 212 ? -3.771 -43.688 -10.039 1 96.12 212 SER B CA 1
ATOM 6843 C C . SER B 1 212 ? -4.516 -44.875 -9.469 1 96.12 212 SER B C 1
ATOM 6845 O O . SER B 1 212 ? -4.367 -46 -9.977 1 96.12 212 SER B O 1
ATOM 6847 N N . LEU B 1 213 ? -5.23 -44.625 -8.445 1 96.56 213 LEU B N 1
ATOM 6848 C CA . LEU B 1 213 ? -5.988 -45.688 -7.809 1 96.56 213 LEU B CA 1
ATOM 6849 C C . LEU B 1 213 ? -7.039 -46.25 -8.766 1 96.56 213 LEU B C 1
ATOM 6851 O O . LEU B 1 213 ? -7.207 -47.469 -8.867 1 96.56 213 LEU B O 1
ATOM 6855 N N . ILE B 1 214 ? -7.73 -45.375 -9.422 1 97.38 214 ILE B N 1
ATOM 6856 C CA . ILE B 1 214 ? -8.766 -45.75 -10.367 1 97.38 214 ILE B CA 1
ATOM 6857 C C . ILE B 1 214 ? -8.148 -46.594 -11.492 1 97.38 214 ILE B C 1
ATOM 6859 O O . ILE B 1 214 ? -8.648 -47.656 -11.828 1 97.38 214 ILE B O 1
ATOM 6863 N N . VAL B 1 215 ? -7.055 -46.125 -12.055 1 97.06 215 VAL B N 1
ATOM 6864 C CA . VAL B 1 215 ? -6.395 -46.781 -13.172 1 97.06 215 VAL B CA 1
ATOM 6865 C C . VAL B 1 215 ? -5.891 -48.156 -12.742 1 97.06 215 VAL B C 1
ATOM 6867 O O . VAL B 1 215 ? -6.07 -49.125 -13.453 1 97.06 215 VAL B O 1
ATOM 6870 N N . GLN B 1 216 ? -5.23 -48.188 -11.586 1 96.31 216 GLN B N 1
ATOM 6871 C CA . GLN B 1 216 ? -4.727 -49.438 -11.062 1 96.31 216 GLN B CA 1
ATOM 6872 C C . GLN B 1 216 ? -5.855 -50.469 -10.906 1 96.31 216 GLN B C 1
ATOM 6874 O O . GLN B 1 216 ? -5.73 -51.594 -11.336 1 96.31 216 GLN B O 1
ATOM 6879 N N . THR B 1 217 ? -6.941 -50.062 -10.336 1 95.5 217 THR B N 1
ATOM 6880 C CA . THR B 1 217 ? -8.094 -50.938 -10.102 1 95.5 217 THR B CA 1
ATOM 6881 C C . THR B 1 217 ? -8.695 -51.406 -11.43 1 95.5 217 THR B C 1
ATOM 6883 O O . THR B 1 217 ? -8.984 -52.562 -11.602 1 95.5 217 THR B O 1
ATOM 6886 N N . TYR B 1 218 ? -8.844 -50.5 -12.352 1 94.5 218 TYR B N 1
ATOM 6887 C CA . TYR B 1 218 ? -9.422 -50.812 -13.656 1 94.5 218 TYR B CA 1
ATOM 6888 C C . TYR B 1 218 ? -8.555 -51.781 -14.422 1 94.5 218 TYR B C 1
ATOM 6890 O O . TYR B 1 218 ? -9.062 -52.75 -14.992 1 94.5 218 TYR B O 1
ATOM 6898 N N . ARG B 1 219 ? -7.277 -51.531 -14.445 1 93.69 219 ARG B N 1
ATOM 6899 C CA . ARG B 1 219 ? -6.352 -52.406 -15.172 1 93.69 219 ARG B CA 1
ATOM 6900 C C . ARG B 1 219 ? -6.328 -53.812 -14.578 1 93.69 219 ARG B C 1
ATOM 6902 O O . ARG B 1 219 ? -6.266 -54.781 -15.312 1 93.69 219 ARG B O 1
ATOM 6909 N N . MET B 1 220 ? -6.41 -53.844 -13.328 1 92.56 220 MET B N 1
ATOM 6910 C CA . MET B 1 220 ? -6.469 -55.156 -12.68 1 92.56 220 MET B CA 1
ATOM 6911 C C . MET B 1 220 ? -7.754 -55.875 -13.039 1 92.56 220 MET B C 1
ATOM 6913 O O . MET B 1 220 ? -7.742 -57.094 -13.25 1 92.56 220 MET B O 1
ATOM 6917 N N . TYR B 1 221 ? -8.836 -55.188 -13.109 1 88.88 221 TYR B N 1
ATOM 6918 C CA . TYR B 1 221 ? -10.109 -55.75 -13.531 1 88.88 221 TYR B CA 1
ATOM 6919 C C . TYR B 1 221 ? -10.008 -56.312 -14.938 1 88.88 221 TYR B C 1
ATOM 6921 O O . TYR B 1 221 ? -10.648 -57.344 -15.25 1 88.88 221 TYR B O 1
ATOM 6929 N N . CYS B 1 222 ? -9.203 -55.719 -15.734 1 88 222 CYS B N 1
ATOM 6930 C CA . CYS B 1 222 ? -9 -56.188 -17.109 1 88 222 CYS B CA 1
ATOM 6931 C C . CYS B 1 222 ? -7.992 -57.312 -17.156 1 88 222 CYS B C 1
ATOM 6933 O O . CYS B 1 222 ? -7.664 -57.812 -18.234 1 88 222 CYS B O 1
ATOM 6935 N N . GLY B 1 223 ? -7.43 -57.625 -15.977 1 88.81 223 GLY B N 1
ATOM 6936 C CA . GLY B 1 223 ? -6.516 -58.75 -15.883 1 88.81 223 GLY B CA 1
ATOM 6937 C C . GLY B 1 223 ? -5.066 -58.375 -16.109 1 88.81 223 GLY B C 1
ATOM 6938 O O . GLY B 1 223 ? -4.219 -59.25 -16.344 1 88.81 223 GLY B O 1
ATOM 6939 N N . GLU B 1 224 ? -4.785 -57.094 -16.156 1 91.75 224 GLU B N 1
ATOM 6940 C CA . GLU B 1 224 ? -3.428 -56.594 -16.359 1 91.75 224 GLU B CA 1
ATOM 6941 C C . GLU B 1 224 ? -2.756 -56.25 -15.031 1 91.75 224 GLU B C 1
ATOM 6943 O O . GLU B 1 224 ? -3.297 -55.5 -14.234 1 91.75 224 GLU B O 1
ATOM 6948 N N . PHE B 1 225 ? -1.558 -56.844 -14.75 1 92.25 225 PHE B N 1
ATOM 6949 C CA . PHE B 1 225 ? -0.871 -56.656 -13.477 1 92.25 225 PHE B CA 1
ATOM 6950 C C . PHE B 1 225 ? 0.553 -56.156 -13.695 1 92.25 225 PHE B C 1
ATOM 6952 O O . PHE B 1 225 ? 1.161 -56.438 -14.727 1 92.25 225 PHE B O 1
ATOM 6959 N N . VAL B 1 226 ? 1 -55.375 -12.758 1 91.31 226 VAL B N 1
ATOM 6960 C CA . VAL B 1 226 ? 2.391 -54.938 -12.805 1 91.31 226 VAL B CA 1
ATOM 6961 C C . VAL B 1 226 ? 3.312 -56.094 -12.453 1 91.31 226 VAL B C 1
ATOM 6963 O O . VAL B 1 226 ? 2.994 -56.906 -11.578 1 91.31 226 VAL B O 1
ATOM 6966 N N . LYS B 1 227 ? 4.406 -56.219 -13.188 1 85.25 227 LYS B N 1
ATOM 6967 C CA . LYS B 1 227 ? 5.266 -57.375 -13.023 1 85.25 227 LYS B CA 1
ATOM 6968 C C . LYS B 1 227 ? 6.48 -57.031 -12.156 1 85.25 227 LYS B C 1
ATOM 6970 O O . LYS B 1 227 ? 7.07 -57.938 -11.539 1 85.25 227 LYS B O 1
ATOM 6975 N N . CYS B 1 228 ? 6.93 -55.812 -12.164 1 73.56 228 CYS B N 1
ATOM 6976 C CA . CYS B 1 228 ? 8.164 -55.5 -11.453 1 73.56 228 CYS B CA 1
ATOM 6977 C C . CYS B 1 228 ? 7.871 -54.719 -10.18 1 73.56 228 CYS B C 1
ATOM 6979 O O . CYS B 1 228 ? 7 -53.844 -10.18 1 73.56 228 CYS B O 1
ATOM 6981 N N . LYS B 1 229 ? 8.531 -55.188 -9.055 1 64.44 229 LYS B N 1
ATOM 6982 C CA . LYS B 1 229 ? 8.422 -54.531 -7.754 1 64.44 229 LYS B CA 1
ATOM 6983 C C . LYS B 1 229 ? 9.172 -53.188 -7.75 1 64.44 229 LYS B C 1
ATOM 6985 O O . LYS B 1 229 ? 10.328 -53.125 -8.156 1 64.44 229 LYS B O 1
ATOM 6990 N N . PRO B 1 230 ? 8.344 -52.156 -7.418 1 62.47 230 PRO B N 1
ATOM 6991 C CA . PRO B 1 230 ? 9.102 -50.938 -7.215 1 62.47 230 PRO B CA 1
ATOM 6992 C C . PRO B 1 230 ? 10.055 -51.031 -6.023 1 62.47 230 PRO B C 1
ATOM 6994 O O . PRO B 1 230 ? 9.773 -51.719 -5.055 1 62.47 230 PRO B O 1
ATOM 6997 N N . SER B 1 231 ? 11.305 -50.656 -6.109 1 56.34 231 SER B N 1
ATOM 6998 C CA . SER B 1 231 ? 12.328 -50.781 -5.078 1 56.34 231 SER B CA 1
ATOM 6999 C C . SER B 1 231 ? 12.039 -49.844 -3.904 1 56.34 231 SER B C 1
ATOM 7001 O O . SER B 1 231 ? 11.688 -48.656 -4.105 1 56.34 231 SER B O 1
ATOM 7003 N N . GLY B 1 232 ? 12.148 -50.344 -2.674 1 55.88 232 GLY B N 1
ATOM 7004 C CA . GLY B 1 232 ? 12.445 -49.531 -1.496 1 55.88 232 GLY B CA 1
ATOM 7005 C C . GLY B 1 232 ? 11.211 -49.031 -0.791 1 55.88 232 GLY B C 1
ATOM 7006 O O . GLY B 1 232 ? 11.258 -48.031 -0.083 1 55.88 232 GLY B O 1
ATOM 7007 N N . ILE B 1 233 ? 10.062 -49.5 -1.03 1 61.31 233 ILE B N 1
ATOM 7008 C CA . ILE B 1 233 ? 8.938 -48.812 -0.422 1 61.31 233 ILE B CA 1
ATOM 7009 C C . ILE B 1 233 ? 8.383 -49.625 0.738 1 61.31 233 ILE B C 1
ATOM 7011 O O . ILE B 1 233 ? 8.117 -50.812 0.586 1 61.31 233 ILE B O 1
ATOM 7015 N N . GLU B 1 234 ? 8.492 -49.094 2.018 1 58.75 234 GLU B N 1
ATOM 7016 C CA . GLU B 1 234 ? 8.023 -49.844 3.166 1 58.75 234 GLU B CA 1
ATOM 7017 C C . GLU B 1 234 ? 6.688 -49.312 3.676 1 58.75 234 GLU B C 1
ATOM 7019 O O . GLU B 1 234 ? 6.16 -49.781 4.68 1 58.75 234 GLU B O 1
ATOM 7024 N N . SER B 1 235 ? 5.941 -48.469 2.938 1 61.97 235 SER B N 1
ATOM 7025 C CA . SER B 1 235 ? 4.816 -47.938 3.711 1 61.97 235 SER B CA 1
ATOM 7026 C C . SER B 1 235 ? 3.633 -48.906 3.678 1 61.97 235 SER B C 1
ATOM 7028 O O . SER B 1 235 ? 2.936 -49 2.666 1 61.97 235 SER B O 1
ATOM 7030 N N . GLU B 1 236 ? 3.312 -49.562 4.855 1 73.06 236 GLU B N 1
ATOM 7031 C CA . GLU B 1 236 ? 2.395 -50.688 4.816 1 73.06 236 GLU B CA 1
ATOM 7032 C C . GLU B 1 236 ? 1.018 -50.312 5.348 1 73.06 236 GLU B C 1
ATOM 7034 O O . GLU B 1 236 ? -0.004 -50.719 4.801 1 73.06 236 GLU B O 1
ATOM 7039 N N . GLU B 1 237 ? 0.965 -49.281 6.18 1 84.06 237 GLU B N 1
ATOM 7040 C CA . GLU B 1 237 ? -0.314 -49.094 6.859 1 84.06 237 GLU B CA 1
ATOM 7041 C C . GLU B 1 237 ? -1.319 -48.406 5.957 1 84.06 237 GLU B C 1
ATOM 7043 O O . GLU B 1 237 ? -2.438 -48.875 5.762 1 84.06 237 GLU B O 1
ATOM 7048 N N . ALA B 1 238 ? -0.979 -47.281 5.375 1 88 238 ALA B N 1
ATOM 7049 C CA . ALA B 1 238 ? -1.876 -46.5 4.512 1 88 238 ALA B CA 1
ATOM 7050 C C . ALA B 1 238 ? -2.301 -47.312 3.295 1 88 238 ALA B C 1
ATOM 7052 O O . ALA B 1 238 ? -3.473 -47.312 2.912 1 88 238 ALA B O 1
ATOM 7053 N N . VAL B 1 239 ? -1.379 -48.062 2.752 1 92.12 239 VAL B N 1
ATOM 7054 C CA . VAL B 1 239 ? -1.624 -48.906 1.571 1 92.12 239 VAL B CA 1
ATOM 7055 C C . VAL B 1 239 ? -2.686 -49.938 1.885 1 92.12 239 VAL B C 1
ATOM 7057 O O . VAL B 1 239 ? -3.664 -50.094 1.147 1 92.12 239 VAL B O 1
ATOM 7060 N N . ASN B 1 240 ? -2.453 -50.594 3.018 1 91.75 240 ASN B N 1
ATOM 7061 C CA . ASN B 1 240 ? -3.377 -51.656 3.4 1 91.75 240 ASN B CA 1
ATOM 7062 C C . ASN B 1 240 ? -4.766 -51.094 3.713 1 91.75 240 ASN B C 1
ATOM 7064 O O . ASN B 1 240 ? -5.773 -51.688 3.334 1 91.75 240 ASN B O 1
ATOM 7068 N N . ARG B 1 241 ? -4.77 -50.031 4.33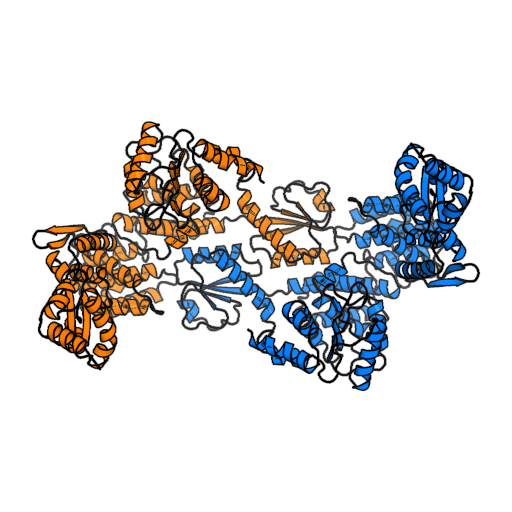2 1 91.94 241 ARG B N 1
ATOM 7069 C CA . ARG B 1 241 ? -6.051 -49.438 4.703 1 91.94 241 ARG B CA 1
ATOM 7070 C C . ARG B 1 241 ? -6.863 -49.062 3.465 1 91.94 241 ARG B C 1
ATOM 7072 O O . ARG B 1 241 ? -8.047 -49.406 3.373 1 91.94 241 ARG B O 1
ATOM 7079 N N . ILE B 1 242 ? -6.258 -48.438 2.539 1 94.5 242 ILE B N 1
ATOM 7080 C CA . ILE B 1 242 ? -6.953 -47.938 1.354 1 94.5 242 ILE B CA 1
ATOM 7081 C C . ILE B 1 242 ? -7.312 -49.094 0.445 1 94.5 242 ILE B C 1
ATOM 7083 O O . ILE B 1 242 ? -8.477 -49.281 0.069 1 94.5 242 ILE B O 1
ATOM 7087 N N . LEU B 1 243 ? -6.383 -50 0.141 1 95.12 243 LEU B N 1
ATOM 7088 C CA . LEU B 1 243 ? -6.594 -51.062 -0.833 1 95.12 243 LEU B CA 1
ATOM 7089 C C . LEU B 1 243 ? -7.539 -52.125 -0.279 1 95.12 243 LEU B C 1
ATOM 7091 O O . LEU B 1 243 ? -8.305 -52.719 -1.029 1 95.12 243 LEU B O 1
ATOM 7095 N N . ASN B 1 244 ? -7.488 -52.312 1.022 1 94.38 244 ASN B N 1
ATOM 7096 C CA . ASN B 1 244 ? -8.43 -53.25 1.615 1 94.38 244 ASN B CA 1
ATOM 7097 C C . ASN B 1 244 ? -9.867 -52.781 1.481 1 94.38 244 ASN B C 1
ATOM 7099 O O . ASN B 1 244 ? -10.773 -53.562 1.211 1 94.38 244 ASN B O 1
ATOM 7103 N N . GLU B 1 245 ? -10.031 -51.531 1.747 1 95.25 245 GLU B N 1
ATOM 7104 C CA . GLU B 1 245 ? -11.375 -51 1.618 1 95.25 245 GLU B CA 1
ATOM 7105 C C . GLU B 1 245 ? -11.867 -51.062 0.175 1 95.25 245 GLU B C 1
ATOM 7107 O O . GLU B 1 245 ? -13.039 -51.344 -0.072 1 95.25 245 GLU B O 1
ATOM 7112 N N . VAL B 1 246 ? -11.008 -50.812 -0.737 1 95.31 246 VAL B N 1
ATOM 7113 C CA . VAL B 1 246 ? -11.359 -50.906 -2.146 1 95.31 246 VAL B CA 1
ATOM 7114 C C . VAL B 1 246 ? -11.68 -52.375 -2.48 1 95.31 246 VAL B C 1
ATOM 7116 O O . VAL B 1 246 ? -12.641 -52.656 -3.195 1 95.31 246 VAL B O 1
ATOM 7119 N N . SER B 1 247 ? -10.859 -53.25 -1.996 1 94.75 247 SER B N 1
ATOM 7120 C CA . SER B 1 247 ? -11.055 -54.688 -2.201 1 94.75 247 SER B CA 1
ATOM 7121 C C . SER B 1 247 ? -12.422 -55.156 -1.706 1 94.75 247 SER B C 1
ATOM 7123 O O . SER B 1 247 ? -13.117 -55.906 -2.387 1 94.75 247 SER B O 1
ATOM 7125 N N . ASP B 1 248 ? -12.781 -54.656 -0.59 1 94.44 248 ASP B N 1
ATOM 7126 C CA . ASP B 1 248 ? -14.055 -55.031 0.019 1 94.44 248 ASP B CA 1
ATOM 7127 C C . ASP B 1 248 ? -15.234 -54.531 -0.819 1 94.44 248 ASP B C 1
ATOM 7129 O O . ASP B 1 248 ? -16.234 -55.219 -0.963 1 94.44 248 ASP B O 1
ATOM 7133 N N . ARG B 1 249 ? -15.078 -53.406 -1.364 1 93.56 249 ARG B N 1
ATOM 7134 C CA . ARG B 1 249 ? -16.172 -52.781 -2.094 1 93.56 249 ARG B CA 1
ATOM 7135 C C . ARG B 1 249 ? -16.312 -53.375 -3.496 1 93.56 249 ARG B C 1
ATOM 7137 O O . ARG B 1 249 ? -17.406 -53.5 -4.02 1 93.56 249 ARG B O 1
ATOM 7144 N N . LEU B 1 250 ? -15.188 -53.719 -4.113 1 93.69 250 LEU B N 1
ATOM 7145 C CA . LEU B 1 250 ? -15.211 -54.125 -5.52 1 93.69 250 LEU B CA 1
ATOM 7146 C C . LEU B 1 250 ? -14.891 -55.594 -5.688 1 93.69 250 LEU B C 1
ATOM 7148 O O . LEU B 1 250 ? -14.938 -56.125 -6.801 1 93.69 250 LEU B O 1
ATOM 7152 N N . ASN B 1 251 ? -14.562 -56.281 -4.672 1 91 251 ASN B N 1
ATOM 7153 C CA . ASN B 1 251 ? -14.203 -57.719 -4.691 1 91 251 ASN B CA 1
ATOM 7154 C C . ASN B 1 251 ? -13 -57.969 -5.59 1 91 251 ASN B C 1
ATOM 7156 O O . ASN B 1 251 ? -13.07 -58.812 -6.492 1 91 251 ASN B O 1
ATOM 7160 N N . ILE B 1 252 ? -12 -57.188 -5.371 1 92.12 252 ILE B N 1
ATOM 7161 C CA . ILE B 1 252 ? -10.742 -57.344 -6.094 1 92.12 252 ILE B CA 1
ATOM 7162 C C . ILE B 1 252 ? -9.609 -57.562 -5.102 1 92.12 252 ILE B C 1
ATOM 7164 O O . ILE B 1 252 ? -9.578 -56.969 -4.027 1 92.12 252 ILE B O 1
ATOM 7168 N N . ASP B 1 253 ? -8.734 -58.469 -5.43 1 90.56 253 ASP B N 1
ATOM 7169 C CA . ASP B 1 253 ? -7.613 -58.781 -4.547 1 90.56 253 ASP B CA 1
ATOM 7170 C C . ASP B 1 253 ? -6.312 -58.188 -5.074 1 90.56 253 ASP B C 1
ATOM 7172 O O . ASP B 1 253 ? -5.906 -58.469 -6.203 1 90.56 253 ASP B O 1
ATOM 7176 N N . PHE B 1 254 ? -5.68 -57.406 -4.312 1 92.44 254 PHE B N 1
ATOM 7177 C CA . PHE B 1 254 ? -4.398 -56.812 -4.668 1 92.44 254 PHE B CA 1
ATOM 7178 C C . PHE B 1 254 ? -3.242 -57.656 -4.168 1 92.44 254 PHE B C 1
ATOM 7180 O O . PHE B 1 254 ? -3.119 -57.906 -2.967 1 92.44 254 PHE B O 1
ATOM 7187 N N . ASN B 1 255 ? -2.418 -58.125 -5.07 1 89.88 255 ASN B N 1
ATOM 7188 C CA . ASN B 1 255 ? -1.241 -58.875 -4.656 1 89.88 255 ASN B CA 1
ATOM 7189 C C . ASN B 1 255 ? -0.149 -57.969 -4.113 1 89.88 255 ASN B C 1
ATOM 7191 O O . ASN B 1 255 ? -0.31 -56.75 -4.094 1 89.88 255 ASN B O 1
ATOM 7195 N N . GLU B 1 256 ? 0.938 -58.5 -3.701 1 88.44 256 GLU B N 1
ATOM 7196 C CA . GLU B 1 256 ? 1.983 -57.719 -3.021 1 88.44 256 GLU B CA 1
ATOM 7197 C C . GLU B 1 256 ? 2.635 -56.719 -3.965 1 88.44 256 GLU B C 1
ATOM 7199 O O . GLU B 1 256 ? 3.008 -55.625 -3.547 1 88.44 256 GLU B O 1
ATOM 7204 N N . ILE B 1 257 ? 2.795 -57.062 -5.207 1 90.5 257 ILE B N 1
ATOM 7205 C CA . ILE B 1 257 ? 3.414 -56.188 -6.188 1 90.5 257 ILE B CA 1
ATOM 7206 C C . ILE B 1 257 ? 2.516 -54.969 -6.434 1 90.5 257 ILE B C 1
ATOM 7208 O O . ILE B 1 257 ? 3 -53.844 -6.535 1 90.5 257 ILE B O 1
ATOM 7212 N N . GLU B 1 258 ? 1.238 -55.281 -6.461 1 92.31 258 GLU B N 1
ATOM 7213 C CA . GLU B 1 258 ? 0.27 -54.219 -6.656 1 92.31 258 GLU B CA 1
ATOM 7214 C C . GLU B 1 258 ? 0.234 -53.281 -5.453 1 92.31 258 GLU B C 1
ATOM 7216 O O . GLU B 1 258 ? 0.047 -52.062 -5.602 1 92.31 258 GLU B O 1
ATOM 7221 N N . LYS B 1 259 ? 0.388 -53.781 -4.312 1 92.06 259 LYS B N 1
ATOM 7222 C CA . LYS B 1 259 ? 0.45 -52.969 -3.104 1 92.06 259 LYS B CA 1
ATOM 7223 C C . LYS B 1 259 ? 1.68 -52.062 -3.111 1 92.06 259 LYS B C 1
ATOM 7225 O O . LYS B 1 259 ? 1.602 -50.906 -2.729 1 92.06 259 LYS B O 1
ATOM 7230 N N . GLU B 1 260 ? 2.736 -52.625 -3.535 1 90.62 260 GLU B N 1
ATOM 7231 C CA . GLU B 1 260 ? 3.969 -51.844 -3.625 1 90.62 260 GLU B CA 1
ATOM 7232 C C . GLU B 1 260 ? 3.846 -50.719 -4.668 1 90.62 260 GLU B C 1
ATOM 7234 O O . GLU B 1 260 ? 4.395 -49.625 -4.488 1 90.62 260 GLU B O 1
ATOM 7239 N N . TYR B 1 261 ? 3.203 -51.094 -5.75 1 91.81 261 TYR B N 1
ATOM 7240 C CA . TYR B 1 261 ? 2.953 -50.094 -6.781 1 91.81 261 TYR B CA 1
ATOM 7241 C C . TYR B 1 261 ? 2.191 -48.906 -6.211 1 91.81 261 TYR B C 1
ATOM 7243 O O . TYR B 1 261 ? 2.566 -47.75 -6.441 1 91.81 261 TYR B O 1
ATOM 7251 N N . PHE B 1 262 ? 1.201 -49.219 -5.457 1 93.31 262 PHE B N 1
ATOM 7252 C CA . PHE B 1 262 ? 0.391 -48.156 -4.883 1 93.31 262 PHE B CA 1
ATOM 7253 C C . PHE B 1 262 ? 1.18 -47.406 -3.832 1 93.31 262 PHE B C 1
ATOM 7255 O O . PHE B 1 262 ? 1.018 -46.188 -3.695 1 93.31 262 PHE B O 1
ATOM 7262 N N . ALA B 1 263 ? 1.969 -48.094 -3.076 1 91.31 263 ALA B N 1
ATOM 7263 C CA . ALA B 1 263 ? 2.84 -47.406 -2.109 1 91.31 263 ALA B CA 1
ATOM 7264 C C . ALA B 1 263 ? 3.723 -46.375 -2.791 1 91.31 263 ALA B C 1
ATOM 7266 O O . ALA B 1 263 ? 3.957 -45.281 -2.242 1 91.31 263 ALA B O 1
ATOM 7267 N N . GLY B 1 264 ? 4.199 -46.75 -3.947 1 89.75 264 GLY B N 1
ATOM 7268 C CA . GLY B 1 264 ? 4.992 -45.812 -4.727 1 89.75 264 GLY B CA 1
ATOM 7269 C C . GLY B 1 264 ? 4.23 -44.562 -5.102 1 89.75 264 GLY B C 1
ATOM 7270 O O . GLY B 1 264 ? 4.797 -43.469 -5.125 1 89.75 264 GLY B O 1
ATOM 7271 N N . LYS B 1 265 ? 2.969 -44.719 -5.379 1 92.25 265 LYS B N 1
ATOM 7272 C CA . LYS B 1 265 ? 2.137 -43.562 -5.727 1 92.25 265 LYS B CA 1
ATOM 7273 C C . LYS B 1 265 ? 1.908 -42.688 -4.516 1 92.25 265 LYS B C 1
ATOM 7275 O O . LYS B 1 265 ? 1.884 -41.438 -4.641 1 92.25 265 LYS B O 1
ATOM 7280 N N . LEU B 1 266 ? 1.759 -43.312 -3.338 1 90.62 266 LEU B N 1
ATOM 7281 C CA . LEU B 1 266 ? 1.61 -42.531 -2.111 1 90.62 266 LEU B CA 1
ATOM 7282 C C . LEU B 1 266 ? 2.848 -41.688 -1.854 1 90.62 266 LEU B C 1
ATOM 7284 O O . LEU B 1 266 ? 2.734 -40.531 -1.409 1 90.62 266 LEU B O 1
ATOM 7288 N N . ILE B 1 267 ? 3.957 -42.188 -2.137 1 88.88 267 ILE B N 1
ATOM 7289 C CA . ILE B 1 267 ? 5.215 -41.469 -1.977 1 88.88 267 ILE B CA 1
ATOM 7290 C C . ILE B 1 267 ? 5.312 -40.375 -3.023 1 88.88 267 ILE B C 1
ATOM 7292 O O . ILE B 1 267 ? 5.629 -39.219 -2.697 1 88.88 267 ILE B O 1
ATOM 7296 N N . SER B 1 268 ? 4.973 -40.719 -4.254 1 90.44 268 SER B N 1
ATOM 7297 C CA . SER B 1 268 ? 5.066 -39.781 -5.379 1 90.44 268 SER B CA 1
ATOM 7298 C C . SER B 1 268 ? 4.219 -38.531 -5.137 1 90.44 268 SER B C 1
ATOM 7300 O O . SER B 1 268 ? 4.621 -37.438 -5.504 1 90.44 268 SER B O 1
ATOM 7302 N N . PHE B 1 269 ? 3.115 -38.812 -4.5 1 89.56 269 PHE B N 1
ATOM 7303 C CA . PHE B 1 269 ? 2.184 -37.688 -4.355 1 89.56 269 PHE B CA 1
ATOM 7304 C C . PHE B 1 269 ? 2.176 -37.188 -2.92 1 89.56 269 PHE B C 1
ATOM 7306 O O . PHE B 1 269 ? 1.233 -36.5 -2.502 1 89.56 269 PHE B O 1
ATOM 7313 N N . ARG B 1 270 ? 3.111 -37.562 -2.107 1 86.69 270 ARG B N 1
ATOM 7314 C CA . ARG B 1 270 ? 3.523 -36.969 -0.851 1 86.69 270 ARG B CA 1
ATOM 7315 C C . ARG B 1 270 ? 2.547 -37.312 0.271 1 86.69 270 ARG B C 1
ATOM 7317 O O . ARG B 1 270 ? 2.32 -36.5 1.172 1 86.69 270 ARG B O 1
ATOM 7324 N N . PHE B 1 271 ? 1.889 -38.375 0.188 1 86.81 271 PHE B N 1
ATOM 7325 C CA . PHE B 1 271 ? 1.037 -38.844 1.279 1 86.81 271 PHE B CA 1
ATOM 7326 C C . PHE B 1 271 ? 1.815 -39.719 2.232 1 86.81 271 PHE B C 1
ATOM 7328 O O . PHE B 1 271 ? 1.344 -40.031 3.33 1 86.81 271 PHE B O 1
ATOM 7335 N N . GLU B 1 272 ? 2.934 -40.125 1.733 1 82.75 272 GLU B N 1
ATOM 7336 C CA . GLU B 1 272 ? 3.906 -40.844 2.541 1 82.75 272 GLU B CA 1
ATOM 7337 C C . GLU B 1 272 ? 5.324 -40.344 2.285 1 82.75 272 GLU B C 1
ATOM 7339 O O . GLU B 1 272 ? 5.66 -39.969 1.161 1 82.75 272 GLU B O 1
ATOM 7344 N N . PRO B 1 273 ? 6.07 -40.406 3.295 1 80.62 273 PRO B N 1
ATOM 7345 C CA . PRO B 1 273 ? 7.449 -39.938 3.086 1 80.62 273 PRO B CA 1
ATOM 7346 C C . PRO B 1 273 ? 8.273 -40.938 2.273 1 80.62 273 PRO B C 1
ATOM 7348 O O . PRO B 1 273 ? 8.07 -42.156 2.381 1 80.62 273 PRO B O 1
ATOM 7351 N N . ALA B 1 274 ? 9.062 -40.406 1.474 1 75.69 274 ALA B N 1
ATOM 7352 C CA . ALA B 1 274 ? 9.977 -41.25 0.706 1 75.69 274 ALA B CA 1
ATOM 7353 C C . ALA B 1 274 ? 11.133 -41.75 1.571 1 75.69 274 ALA B C 1
ATOM 7355 O O . ALA B 1 274 ? 11.656 -41 2.396 1 75.69 274 ALA B O 1
ATOM 7356 N N . ALA B 1 275 ? 11.32 -43 1.585 1 73 275 ALA B N 1
ATOM 7357 C CA . ALA B 1 275 ? 12.531 -43.531 2.223 1 73 275 ALA B CA 1
ATOM 7358 C C . ALA B 1 275 ? 13.773 -43.188 1.407 1 73 275 ALA B C 1
ATOM 7360 O O . ALA B 1 275 ? 13.773 -43.344 0.183 1 73 275 ALA B O 1
ATOM 7361 N N . SER B 1 276 ? 14.594 -42.312 1.868 1 71.12 276 SER B N 1
ATOM 7362 C CA . SER B 1 276 ? 15.758 -41.938 1.089 1 71.12 276 SER B CA 1
ATOM 7363 C C . SER B 1 276 ? 17.047 -42.438 1.723 1 71.12 276 SER B C 1
ATOM 7365 O O . SER B 1 276 ? 17.156 -42.5 2.947 1 71.12 276 SER B O 1
ATOM 7367 N N . LYS B 1 277 ? 17.844 -42.781 0.818 1 78.12 277 LYS B N 1
ATOM 7368 C CA . LYS B 1 277 ? 19.188 -43.188 1.234 1 78.12 277 LYS B CA 1
ATOM 7369 C C . LYS B 1 277 ? 19.938 -42.031 1.838 1 78.12 277 LYS B C 1
ATOM 7371 O O . LYS B 1 277 ? 19.625 -40.844 1.56 1 78.12 277 LYS B O 1
ATOM 7376 N N . VAL B 1 278 ? 20.828 -42.375 2.627 1 78.44 278 VAL B N 1
ATOM 7377 C CA . VAL B 1 278 ? 21.625 -41.375 3.322 1 78.44 278 VAL B CA 1
ATOM 7378 C C . VAL B 1 278 ? 22.312 -40.438 2.307 1 78.44 278 VAL B C 1
ATOM 7380 O O . VAL B 1 278 ? 22.328 -39.219 2.469 1 78.44 278 VAL B O 1
ATOM 7383 N N . ILE B 1 279 ? 22.781 -41 1.225 1 80.06 279 ILE B N 1
ATOM 7384 C CA . ILE B 1 279 ? 23.5 -40.25 0.208 1 80.06 279 ILE B CA 1
ATOM 7385 C C . ILE B 1 279 ? 22.562 -39.25 -0.456 1 80.06 279 ILE B C 1
ATOM 7387 O O . ILE B 1 279 ? 22.953 -38.094 -0.725 1 80.06 279 ILE B O 1
ATOM 7391 N N . GLU B 1 280 ? 21.406 -39.656 -0.651 1 87.38 280 GLU B N 1
ATOM 7392 C CA . GLU B 1 280 ? 20.422 -38.781 -1.276 1 87.38 280 GLU B CA 1
ATOM 7393 C C . GLU B 1 280 ? 20.031 -37.625 -0.342 1 87.38 280 GLU B C 1
ATOM 7395 O O . GLU B 1 280 ? 19.812 -36.5 -0.787 1 87.38 280 GLU B O 1
ATOM 7400 N N . GLN B 1 281 ? 20 -38 0.879 1 89.56 281 GLN B N 1
ATOM 7401 C CA . GLN B 1 281 ? 19.688 -37 1.874 1 89.56 281 GLN B CA 1
ATOM 7402 C C . GLN B 1 281 ? 20.766 -35.906 1.915 1 89.56 281 GLN B C 1
ATOM 7404 O O . GLN B 1 281 ? 20.453 -34.719 1.965 1 89.56 281 GLN B O 1
ATOM 7409 N N . GLN B 1 282 ? 21.922 -36.344 1.831 1 91.31 282 GLN B N 1
ATOM 7410 C CA . GLN B 1 282 ? 23.047 -35.406 1.847 1 91.31 282 GLN B CA 1
ATOM 7411 C C . GLN B 1 282 ? 23.047 -34.531 0.594 1 91.31 282 GLN B C 1
ATOM 7413 O O . GLN B 1 282 ? 23.312 -33.344 0.669 1 91.31 282 GLN B O 1
ATOM 7418 N N . LEU B 1 283 ? 22.766 -35.188 -0.473 1 91.69 283 LEU B N 1
ATOM 7419 C CA . LEU B 1 283 ? 22.766 -34.438 -1.733 1 91.69 283 LEU B CA 1
ATOM 7420 C C . LEU B 1 283 ? 21.656 -33.406 -1.752 1 91.69 283 LEU B C 1
ATOM 7422 O O . LEU B 1 283 ? 21.875 -32.25 -2.184 1 91.69 283 LEU B O 1
ATOM 7426 N N . VAL B 1 284 ? 20.516 -33.812 -1.276 1 93.12 284 VAL B N 1
ATOM 7427 C CA . VAL B 1 284 ? 19.375 -32.875 -1.234 1 93.12 284 VAL B CA 1
ATOM 7428 C C . VAL B 1 284 ? 19.688 -31.719 -0.301 1 93.12 284 VAL B C 1
ATOM 7430 O O . VAL B 1 284 ? 19.422 -30.562 -0.634 1 93.12 284 VAL B O 1
ATOM 7433 N N . HIS B 1 285 ? 20.266 -32.031 0.786 1 91.75 285 HIS B N 1
ATOM 7434 C CA . HIS B 1 285 ? 20.656 -31 1.729 1 91.75 285 HIS B CA 1
ATOM 7435 C C . HIS B 1 285 ? 21.641 -30.016 1.092 1 91.75 285 HIS B C 1
ATOM 7437 O O . HIS B 1 285 ? 21.516 -28.812 1.253 1 91.75 285 HIS B O 1
ATOM 7443 N N . GLN B 1 286 ? 22.547 -30.594 0.389 1 92.56 286 GLN B N 1
ATOM 7444 C CA . GLN B 1 286 ? 23.547 -29.766 -0.291 1 92.56 286 GLN B CA 1
ATOM 7445 C C . GLN B 1 286 ? 22.891 -28.875 -1.347 1 92.56 286 GLN B C 1
ATOM 7447 O O . GLN B 1 286 ? 23.266 -27.719 -1.498 1 92.56 286 GLN B O 1
ATOM 7452 N N . ILE B 1 287 ? 21.984 -29.391 -2.07 1 94.06 287 ILE B N 1
ATOM 7453 C CA . ILE B 1 287 ? 21.281 -28.656 -3.107 1 94.06 287 ILE B CA 1
ATOM 7454 C C . ILE B 1 287 ? 20.547 -27.469 -2.482 1 94.06 287 ILE B C 1
ATOM 7456 O O . ILE B 1 287 ? 20.625 -26.344 -2.982 1 94.06 287 ILE B O 1
ATOM 7460 N N . VAL B 1 288 ? 19.891 -27.719 -1.381 1 92.75 288 VAL B N 1
ATOM 7461 C CA . VAL B 1 288 ? 19.109 -26.688 -0.706 1 92.75 288 VAL B CA 1
ATOM 7462 C C . VAL B 1 288 ? 20.047 -25.578 -0.211 1 92.75 288 VAL B C 1
ATOM 7464 O O . VAL B 1 288 ? 19.781 -24.391 -0.41 1 92.75 288 VAL B O 1
ATOM 7467 N N . LEU B 1 289 ? 21.156 -25.953 0.33 1 91 289 LEU B N 1
ATOM 7468 C CA . LEU B 1 289 ? 22.125 -24.984 0.815 1 91 289 LEU B CA 1
ATOM 7469 C C . LEU B 1 289 ? 22.703 -24.172 -0.34 1 91 289 LEU B C 1
ATOM 7471 O O . LEU B 1 289 ? 22.875 -22.953 -0.231 1 91 289 LEU B O 1
ATOM 7475 N N . ASP B 1 290 ? 23.031 -24.891 -1.37 1 92.25 290 ASP B N 1
ATOM 7476 C CA . ASP B 1 290 ? 23.578 -24.234 -2.553 1 92.25 290 ASP B CA 1
ATOM 7477 C C . ASP B 1 290 ? 22.594 -23.203 -3.115 1 92.25 290 ASP B C 1
ATOM 7479 O O . ASP B 1 290 ? 22.984 -22.078 -3.445 1 92.25 290 ASP B O 1
ATOM 7483 N N . MET B 1 291 ? 21.344 -23.609 -3.203 1 92.75 291 MET B N 1
ATOM 7484 C CA . MET B 1 291 ? 20.312 -22.719 -3.723 1 92.75 291 MET B CA 1
ATOM 7485 C C . MET B 1 291 ? 20.125 -21.516 -2.816 1 92.75 291 MET B C 1
ATOM 7487 O O . MET B 1 291 ? 19.953 -20.391 -3.297 1 92.75 291 MET B O 1
ATOM 7491 N N . CYS B 1 292 ? 20.156 -21.734 -1.542 1 90.81 292 CYS B N 1
ATOM 7492 C CA . CYS B 1 292 ? 20.016 -20.641 -0.585 1 90.81 292 CYS B CA 1
ATOM 7493 C C . CYS B 1 292 ? 21.172 -19.656 -0.721 1 90.81 292 CYS B C 1
ATOM 7495 O O . CYS B 1 292 ? 20.969 -18.438 -0.635 1 90.81 292 CYS B O 1
ATOM 7497 N N . SER B 1 293 ? 22.297 -20.156 -0.919 1 91.44 293 SER B N 1
ATOM 7498 C CA . SER B 1 293 ? 23.469 -19.312 -1.094 1 91.44 293 SER B CA 1
ATOM 7499 C C . SER B 1 293 ? 23.344 -18.469 -2.354 1 91.44 293 SER B C 1
ATOM 7501 O O . SER B 1 293 ? 23.625 -17.266 -2.326 1 91.44 293 SER B O 1
ATOM 7503 N N . VAL B 1 294 ? 22.953 -19.078 -3.441 1 92.19 294 VAL B N 1
ATOM 7504 C CA . VAL B 1 294 ? 22.812 -18.406 -4.727 1 92.19 294 VAL B CA 1
ATOM 7505 C C . VAL B 1 294 ? 21.75 -17.312 -4.629 1 92.19 294 VAL B C 1
ATOM 7507 O O . VAL B 1 294 ? 21.891 -16.234 -5.219 1 92.19 294 VAL B O 1
ATOM 7510 N N . LEU B 1 295 ? 20.703 -17.641 -3.838 1 91.12 295 LEU B N 1
ATOM 7511 C CA . LEU B 1 295 ? 19.594 -16.703 -3.68 1 91.12 295 LEU B CA 1
ATOM 7512 C C . LEU B 1 295 ? 19.859 -15.734 -2.527 1 91.12 295 LEU B C 1
ATOM 7514 O O . LEU B 1 295 ? 19.031 -14.867 -2.232 1 91.12 295 LEU B O 1
ATOM 7518 N N . LYS B 1 296 ? 21 -15.859 -1.812 1 87.5 296 LYS B N 1
ATOM 7519 C CA . LYS B 1 296 ? 21.422 -15.016 -0.7 1 87.5 296 LYS B CA 1
ATOM 7520 C C . LYS B 1 296 ? 20.406 -15.039 0.433 1 87.5 296 LYS B C 1
ATOM 7522 O O . LYS B 1 296 ? 20 -13.992 0.938 1 87.5 296 LYS B O 1
ATOM 7527 N N . LEU B 1 297 ? 19.969 -16.203 0.71 1 86.5 297 LEU B N 1
ATOM 7528 C CA . LEU B 1 297 ? 19 -16.406 1.773 1 86.5 297 LEU B CA 1
ATOM 7529 C C . LEU B 1 297 ? 19.672 -16.938 3.037 1 86.5 297 LEU B C 1
ATOM 7531 O O . LEU B 1 297 ? 20.609 -17.734 2.963 1 86.5 297 LEU B O 1
ATOM 7535 N N . THR B 1 298 ? 19.234 -16.344 4.156 1 80.06 298 THR B N 1
ATOM 7536 C CA . THR B 1 298 ? 19.672 -16.891 5.441 1 80.06 298 THR B CA 1
ATOM 7537 C C . THR B 1 298 ? 18.672 -17.922 5.953 1 80.06 298 THR B C 1
ATOM 7539 O O . THR B 1 298 ? 17.469 -17.672 5.98 1 80.06 298 THR B O 1
ATOM 7542 N N . ILE B 1 299 ? 19.141 -19.078 6.109 1 73.06 299 ILE B N 1
ATOM 7543 C CA . ILE B 1 299 ? 18.266 -20.141 6.566 1 73.06 299 ILE B CA 1
ATOM 7544 C C . ILE B 1 299 ? 18.25 -20.188 8.094 1 73.06 299 ILE B C 1
ATOM 7546 O O . ILE B 1 299 ? 19.312 -20.297 8.727 1 73.06 299 ILE B O 1
ATOM 7550 N N . ASN B 1 300 ? 17.203 -19.688 8.633 1 63.06 300 ASN B N 1
ATOM 7551 C CA . ASN B 1 300 ? 17.062 -19.922 10.062 1 63.06 300 ASN B CA 1
ATOM 7552 C C . ASN B 1 300 ? 16.625 -21.359 10.352 1 63.06 300 ASN B C 1
ATOM 7554 O O . ASN B 1 300 ? 15.805 -21.922 9.625 1 63.06 300 ASN B O 1
ATOM 7558 N N . ASN B 1 301 ? 17.484 -22.234 10.797 1 56.53 301 ASN B N 1
ATOM 7559 C CA . ASN B 1 301 ? 17.359 -23.656 11.039 1 56.53 301 ASN B CA 1
ATOM 7560 C C . ASN B 1 301 ? 15.953 -24.031 11.508 1 56.53 301 ASN B C 1
ATOM 7562 O O . ASN B 1 301 ? 15.516 -25.172 11.32 1 56.53 301 ASN B O 1
ATOM 7566 N N . ASP B 1 302 ? 15.352 -23.234 12.219 1 55.06 302 ASP B N 1
ATOM 7567 C CA . ASP B 1 302 ? 14.086 -23.656 12.805 1 55.06 302 ASP B CA 1
ATOM 7568 C C . ASP B 1 302 ? 12.945 -23.531 11.797 1 55.06 302 ASP B C 1
ATOM 7570 O O . ASP B 1 302 ? 11.773 -23.688 12.156 1 55.06 302 ASP B O 1
ATOM 7574 N N . CYS B 1 303 ? 13.375 -23.438 10.547 1 60.91 303 CYS B N 1
ATOM 7575 C CA . CYS B 1 303 ? 12.258 -23.047 9.688 1 60.91 303 CYS B CA 1
ATOM 7576 C C . CYS B 1 303 ? 11.547 -24.266 9.117 1 60.91 303 CYS B C 1
ATOM 7578 O O . CYS B 1 303 ? 12.172 -25.125 8.516 1 60.91 303 CYS B O 1
ATOM 7580 N N . GLY B 1 304 ? 10.328 -24.734 9.594 1 74.94 304 GLY B N 1
ATOM 7581 C CA . GLY B 1 304 ? 9.391 -25.734 9.109 1 74.94 304 GLY B CA 1
ATOM 7582 C C . GLY B 1 304 ? 9.32 -25.797 7.594 1 74.94 304 GLY B C 1
ATOM 7583 O O . GLY B 1 304 ? 9.203 -26.875 7.02 1 74.94 304 GLY B O 1
ATOM 7584 N N . ILE B 1 305 ? 9.859 -24.844 6.895 1 78.38 305 ILE B N 1
ATOM 7585 C CA . ILE B 1 305 ? 9.719 -24.797 5.445 1 78.38 305 ILE B CA 1
ATOM 7586 C C . ILE B 1 305 ? 10.883 -25.562 4.797 1 78.38 305 ILE B C 1
ATOM 7588 O O . ILE B 1 305 ? 10.703 -26.219 3.768 1 78.38 305 ILE B O 1
ATOM 7592 N N . LYS B 1 306 ? 12.086 -25.469 5.391 1 86.06 306 LYS B N 1
ATOM 7593 C CA . LYS B 1 306 ? 13.234 -26.203 4.852 1 86.06 306 LYS B CA 1
ATOM 7594 C C . LYS B 1 306 ? 12.984 -27.703 4.871 1 86.06 306 LYS B C 1
ATOM 7596 O O . LYS B 1 306 ? 13.266 -28.391 3.889 1 86.06 306 LYS B O 1
ATOM 7601 N N . ALA B 1 307 ? 12.5 -28.125 6.008 1 85.31 307 ALA B N 1
ATOM 7602 C CA . ALA B 1 307 ? 12.195 -29.547 6.129 1 85.31 307 ALA B CA 1
ATOM 7603 C C . ALA B 1 307 ? 11.133 -29.969 5.117 1 85.31 307 ALA B C 1
ATOM 7605 O O . ALA B 1 307 ? 11.227 -31.047 4.527 1 85.31 307 ALA B O 1
ATOM 7606 N N . MET B 1 308 ? 10.18 -29.172 4.898 1 85.19 308 MET B N 1
ATOM 7607 C CA . MET B 1 308 ? 9.109 -29.469 3.941 1 85.19 308 MET B CA 1
ATOM 7608 C C . MET B 1 308 ? 9.656 -29.5 2.516 1 85.19 308 MET B C 1
ATOM 7610 O O . MET B 1 308 ? 9.242 -30.328 1.71 1 85.19 308 MET B O 1
ATOM 7614 N N . LEU B 1 309 ? 10.562 -28.625 2.238 1 89.94 309 LEU B N 1
ATOM 7615 C CA . LEU B 1 309 ? 11.195 -28.578 0.924 1 89.94 309 LEU B CA 1
ATOM 7616 C C . LEU B 1 309 ? 12.008 -29.844 0.658 1 89.94 309 LEU B C 1
ATOM 7618 O O . LEU B 1 309 ? 11.891 -30.438 -0.414 1 89.94 309 LEU B O 1
ATOM 7622 N N . GLU B 1 310 ? 12.773 -30.234 1.582 1 90.31 310 GLU B N 1
ATOM 7623 C CA . GLU B 1 310 ? 13.578 -31.438 1.413 1 90.31 310 GLU B CA 1
ATOM 7624 C C . GLU B 1 310 ? 12.703 -32.656 1.224 1 90.31 310 GLU B C 1
ATOM 7626 O O . GLU B 1 310 ? 12.977 -33.5 0.363 1 90.31 310 GLU B O 1
ATOM 7631 N N . ASN B 1 311 ? 11.648 -32.719 1.999 1 88.25 311 ASN B N 1
ATOM 7632 C CA . ASN B 1 311 ? 10.711 -33.812 1.835 1 88.25 311 ASN B CA 1
ATOM 7633 C C . ASN B 1 311 ? 10.07 -33.812 0.45 1 88.25 311 ASN B C 1
ATOM 7635 O O . ASN B 1 311 ? 9.844 -34.875 -0.143 1 88.25 311 ASN B O 1
ATOM 7639 N N . HIS B 1 312 ? 9.719 -32.656 -0 1 90.19 312 HIS B N 1
ATOM 7640 C CA . HIS B 1 312 ? 9.18 -32.531 -1.349 1 90.19 312 HIS B CA 1
ATOM 7641 C C . HIS B 1 312 ? 10.18 -33.031 -2.391 1 90.19 312 HIS B C 1
ATOM 7643 O O . HIS B 1 312 ? 9.789 -33.688 -3.359 1 90.19 312 HIS B O 1
ATOM 7649 N N . MET B 1 313 ? 11.383 -32.719 -2.223 1 93.19 313 MET B N 1
ATOM 7650 C CA . MET B 1 313 ? 12.406 -33.062 -3.203 1 93.19 313 MET B CA 1
ATOM 7651 C C . MET B 1 313 ? 12.586 -34.562 -3.275 1 93.19 313 MET B C 1
ATOM 7653 O O . MET B 1 313 ? 12.828 -35.125 -4.352 1 93.19 313 MET B O 1
ATOM 7657 N N . PHE B 1 314 ? 12.461 -35.219 -2.117 1 92.06 314 PHE B N 1
ATOM 7658 C CA . PHE B 1 314 ? 12.555 -36.688 -2.145 1 92.06 314 PHE B CA 1
ATOM 7659 C C . PHE B 1 314 ? 11.445 -37.281 -2.992 1 92.06 314 PHE B C 1
ATOM 7661 O O . PHE B 1 314 ? 11.688 -38.188 -3.809 1 92.06 314 PHE B O 1
ATOM 7668 N N . SER B 1 315 ? 10.25 -36.781 -2.809 1 91.62 315 SER B N 1
ATOM 7669 C CA . SER B 1 315 ? 9.125 -37.25 -3.617 1 91.62 315 SER B CA 1
ATOM 7670 C C . SER B 1 315 ? 9.312 -36.906 -5.086 1 91.62 315 SER B C 1
ATOM 7672 O O . SER B 1 315 ? 8.977 -37.688 -5.973 1 91.62 315 SER B O 1
ATOM 7674 N N . MET B 1 316 ? 9.805 -35.75 -5.316 1 93.44 316 MET B N 1
ATOM 7675 C CA . MET B 1 316 ? 10.094 -35.281 -6.676 1 93.44 316 MET B CA 1
ATOM 7676 C C . MET B 1 316 ? 11.086 -36.219 -7.355 1 93.44 316 MET B C 1
ATOM 7678 O O . MET B 1 316 ? 10.875 -36.625 -8.5 1 93.44 316 MET B O 1
ATOM 7682 N N . LEU B 1 317 ? 12.18 -36.531 -6.66 1 92.75 317 LEU B N 1
ATOM 7683 C CA . LEU B 1 317 ? 13.203 -37.438 -7.223 1 92.75 317 LEU B CA 1
ATOM 7684 C C . LEU B 1 317 ? 12.617 -38.812 -7.52 1 92.75 317 LEU B C 1
ATOM 7686 O O . LEU B 1 317 ? 12.961 -39.406 -8.539 1 92.75 317 LEU B O 1
ATOM 7690 N N . TYR B 1 318 ? 11.781 -39.219 -6.637 1 89.56 318 TYR B N 1
ATOM 7691 C CA . TYR B 1 318 ? 11.094 -40.469 -6.875 1 89.56 318 TYR B CA 1
ATOM 7692 C C . TYR B 1 318 ? 10.273 -40.406 -8.164 1 89.56 318 TYR B C 1
ATOM 7694 O O . TYR B 1 318 ? 10.32 -41.344 -8.977 1 89.56 318 TYR B O 1
ATOM 7702 N N . ARG B 1 319 ? 9.547 -39.375 -8.375 1 90.81 319 ARG B N 1
ATOM 7703 C CA . ARG B 1 319 ? 8.742 -39.188 -9.578 1 90.81 319 ARG B CA 1
ATOM 7704 C C . ARG B 1 319 ? 9.617 -39.156 -10.82 1 90.81 319 ARG B C 1
ATOM 7706 O O . ARG B 1 319 ? 9.336 -39.844 -11.812 1 90.81 319 ARG B O 1
ATOM 7713 N N . LEU B 1 320 ? 10.602 -38.438 -10.75 1 90.88 320 LEU B N 1
ATOM 7714 C CA . LEU B 1 320 ? 11.477 -38.25 -11.906 1 90.88 320 LEU B CA 1
ATOM 7715 C C . LEU B 1 320 ? 12.172 -39.531 -12.289 1 90.88 320 LEU B C 1
ATOM 7717 O O . LEU B 1 320 ? 12.273 -39.875 -13.469 1 90.88 320 LEU B O 1
ATOM 7721 N N . ARG B 1 321 ? 12.602 -40.281 -11.359 1 87 321 ARG B N 1
ATOM 7722 C CA . ARG B 1 321 ? 13.297 -41.531 -11.617 1 87 321 ARG B CA 1
ATOM 7723 C C . ARG B 1 321 ? 12.352 -42.562 -12.211 1 87 321 ARG B C 1
ATOM 7725 O O . ARG B 1 321 ? 12.758 -43.406 -13.031 1 87 321 ARG B O 1
ATOM 7732 N N . ASN B 1 322 ? 11.109 -42.438 -11.781 1 82.44 322 ASN B N 1
ATOM 7733 C CA . ASN B 1 322 ? 10.133 -43.406 -12.25 1 82.44 322 ASN B CA 1
ATOM 7734 C C . ASN B 1 322 ? 9.312 -42.875 -13.422 1 82.44 322 ASN B C 1
ATOM 7736 O O . ASN B 1 322 ? 8.258 -43.406 -13.75 1 82.44 322 ASN B O 1
ATOM 7740 N N . HIS B 1 323 ? 9.734 -41.719 -13.969 1 81.81 323 HIS B N 1
ATOM 7741 C CA . HIS B 1 323 ? 9.148 -41.094 -15.141 1 81.81 323 HIS B CA 1
ATOM 7742 C C . HIS B 1 323 ? 7.672 -40.781 -14.922 1 81.81 323 HIS B C 1
ATOM 7744 O O . HIS B 1 323 ? 6.844 -41.031 -15.805 1 81.81 323 HIS B O 1
ATOM 7750 N N . GLN B 1 324 ? 7.414 -40.594 -13.695 1 85.44 324 GLN B N 1
ATOM 7751 C CA . GLN B 1 324 ? 6.07 -40.125 -13.359 1 85.44 324 GLN B CA 1
ATOM 7752 C C . GLN B 1 324 ? 5.953 -38.625 -13.5 1 85.44 324 GLN B C 1
ATOM 7754 O O . GLN B 1 324 ? 6.754 -37.875 -12.93 1 85.44 324 GLN B O 1
ATOM 7759 N N . LYS B 1 325 ? 5.008 -38.188 -14.266 1 84.19 325 LYS B N 1
ATOM 7760 C CA . LYS B 1 325 ? 4.84 -36.781 -14.5 1 84.19 325 LYS B CA 1
ATOM 7761 C C . LYS B 1 325 ? 3.746 -36.188 -13.609 1 84.19 325 LYS B C 1
ATOM 7763 O O . LYS B 1 325 ? 2.709 -36.812 -13.398 1 84.19 325 LYS B O 1
ATOM 7768 N N . ILE B 1 326 ? 4.066 -35.094 -13.008 1 87.75 326 ILE B N 1
ATOM 7769 C CA . ILE B 1 326 ? 3.059 -34.344 -12.258 1 87.75 326 ILE B CA 1
ATOM 7770 C C . ILE B 1 326 ? 2.812 -33 -12.922 1 87.75 326 ILE B C 1
ATOM 7772 O O . ILE B 1 326 ? 3.725 -32.406 -13.516 1 87.75 326 ILE B O 1
ATOM 7776 N N . GLU B 1 327 ? 1.577 -32.656 -12.922 1 83.62 327 GLU B N 1
ATOM 7777 C CA . GLU B 1 327 ? 1.232 -31.359 -13.523 1 83.62 327 GLU B CA 1
ATOM 7778 C C . GLU B 1 327 ? 1.09 -30.281 -12.461 1 83.62 327 GLU B C 1
ATOM 7780 O O . GLU B 1 327 ? 0.652 -30.547 -11.344 1 83.62 327 GLU B O 1
ATOM 7785 N N . ASN B 1 328 ? 1.598 -29.141 -12.781 1 85.12 328 ASN B N 1
ATOM 7786 C CA . ASN B 1 328 ? 1.365 -27.938 -11.992 1 85.12 328 ASN B CA 1
ATOM 7787 C C . ASN B 1 328 ? 0.456 -26.953 -12.727 1 85.12 328 ASN B C 1
ATOM 7789 O O . ASN B 1 328 ? 0.855 -26.359 -13.727 1 85.12 328 ASN B O 1
ATOM 7793 N N . PRO B 1 329 ? -0.713 -26.828 -12.242 1 80.81 329 PRO B N 1
ATOM 7794 C CA . PRO B 1 329 ? -1.683 -25.984 -12.953 1 80.81 329 PRO B CA 1
ATOM 7795 C C . PRO B 1 329 ? -1.254 -24.531 -13.031 1 80.81 329 PRO B C 1
ATOM 7797 O O . PRO B 1 329 ? -1.79 -23.766 -13.836 1 80.81 329 PRO B O 1
ATOM 7800 N N . PHE B 1 330 ? -0.196 -24.219 -12.336 1 83.12 330 PHE B N 1
ATOM 7801 C CA . PHE B 1 330 ? 0.148 -22.797 -12.258 1 83.12 330 PHE B CA 1
ATOM 7802 C C . PHE B 1 330 ? 1.551 -22.562 -12.797 1 83.12 330 PHE B C 1
ATOM 7804 O O . PHE B 1 330 ? 2.174 -21.531 -12.484 1 83.12 330 PHE B O 1
ATOM 7811 N N . VAL B 1 331 ? 2.037 -23.438 -13.477 1 89.75 331 VAL B N 1
ATOM 7812 C CA . VAL B 1 331 ? 3.416 -23.344 -13.945 1 89.75 331 VAL B CA 1
ATOM 7813 C C . VAL B 1 331 ? 3.615 -22.062 -14.734 1 89.75 331 VAL B C 1
ATOM 7815 O O . VAL B 1 331 ? 4.602 -21.344 -14.531 1 89.75 331 VAL B O 1
ATOM 7818 N N . ASP B 1 332 ? 2.68 -21.641 -15.578 1 86.25 332 ASP B N 1
ATOM 7819 C CA . ASP B 1 332 ? 2.812 -20.438 -16.406 1 86.25 332 ASP B CA 1
ATOM 7820 C C . ASP B 1 332 ? 2.762 -19.172 -15.547 1 86.25 332 ASP B C 1
ATOM 7822 O O . ASP B 1 332 ? 3.545 -18.25 -15.758 1 86.25 332 ASP B O 1
ATOM 7826 N N . GLN B 1 333 ? 1.903 -19.234 -14.617 1 84.88 333 GLN B N 1
ATOM 7827 C CA . GLN B 1 333 ? 1.776 -18.094 -13.727 1 84.88 333 GLN B CA 1
ATOM 7828 C C . GLN B 1 333 ? 3.023 -17.922 -12.859 1 84.88 333 GLN B C 1
ATOM 7830 O O . GLN B 1 333 ? 3.465 -16.797 -12.609 1 84.88 333 GLN B O 1
ATOM 7835 N N . ILE B 1 334 ? 3.51 -18.984 -12.414 1 90.25 334 ILE B N 1
ATOM 7836 C CA . ILE B 1 334 ? 4.715 -18.969 -11.586 1 90.25 334 ILE B CA 1
ATOM 7837 C C . ILE B 1 334 ? 5.887 -18.422 -12.391 1 90.25 334 ILE B C 1
ATOM 7839 O O . ILE B 1 334 ? 6.645 -17.578 -11.898 1 90.25 334 ILE B O 1
ATOM 7843 N N . LYS B 1 335 ? 5.918 -18.844 -13.633 1 89.81 335 LYS B N 1
ATOM 7844 C CA . LYS B 1 335 ? 6.969 -18.359 -14.523 1 89.81 335 LYS B CA 1
ATOM 7845 C C . LYS B 1 335 ? 6.859 -16.844 -14.734 1 89.81 335 LYS B C 1
ATOM 7847 O O . LYS B 1 335 ? 7.871 -16.156 -14.82 1 89.81 335 LYS B O 1
ATOM 7852 N N . GLU B 1 336 ? 5.727 -16.406 -14.742 1 85.75 336 GLU B N 1
ATOM 7853 C CA . GLU B 1 336 ? 5.484 -14.992 -14.992 1 85.75 336 GLU B CA 1
ATOM 7854 C C . GLU B 1 336 ? 5.781 -14.156 -13.758 1 85.75 336 GLU B C 1
ATOM 7856 O O . GLU B 1 336 ? 6.426 -13.109 -13.852 1 85.75 336 GLU B O 1
ATOM 7861 N N . GLU B 1 337 ? 5.367 -14.641 -12.664 1 85 337 GLU B N 1
ATOM 7862 C CA . GLU B 1 337 ? 5.441 -13.844 -11.438 1 85 337 GLU B CA 1
ATOM 7863 C C . GLU B 1 337 ? 6.805 -13.984 -10.773 1 85 337 GLU B C 1
ATOM 7865 O O . GLU B 1 337 ? 7.305 -13.047 -10.156 1 85 337 GLU B O 1
ATOM 7870 N N . TYR B 1 338 ? 7.379 -15.18 -10.938 1 91.81 338 TYR B N 1
ATOM 7871 C CA . TYR B 1 338 ? 8.625 -15.469 -10.242 1 91.81 338 TYR B CA 1
ATOM 7872 C C . TYR B 1 338 ? 9.695 -15.961 -11.219 1 91.81 338 TYR B C 1
ATOM 7874 O O . TYR B 1 338 ? 10.406 -16.922 -10.93 1 91.81 338 TYR B O 1
ATOM 7882 N N . GLY B 1 339 ? 9.727 -15.25 -12.312 1 92.06 339 GLY B N 1
ATOM 7883 C CA . GLY B 1 339 ? 10.602 -15.672 -13.391 1 92.06 339 GLY B CA 1
ATOM 7884 C C . GLY B 1 339 ? 12.055 -15.758 -12.984 1 92.06 339 GLY B C 1
ATOM 7885 O O . GLY B 1 339 ? 12.758 -16.703 -13.352 1 92.06 339 GLY B O 1
ATOM 7886 N N . VAL B 1 340 ? 12.531 -14.82 -12.188 1 92.88 340 VAL B N 1
ATOM 7887 C CA . VAL B 1 340 ? 13.938 -14.773 -11.789 1 92.88 340 VAL B CA 1
ATOM 7888 C C . VAL B 1 340 ? 14.273 -15.992 -10.93 1 92.88 340 VAL B C 1
ATOM 7890 O O . VAL B 1 340 ? 15.25 -16.688 -11.195 1 92.88 340 VAL B O 1
ATOM 7893 N N . VAL B 1 341 ? 13.453 -16.234 -9.938 1 94.5 341 VAL B N 1
ATOM 7894 C CA . VAL B 1 341 ? 13.672 -17.359 -9.031 1 94.5 341 VAL B CA 1
ATOM 7895 C C . VAL B 1 341 ? 13.562 -18.672 -9.805 1 94.5 341 VAL B C 1
ATOM 7897 O O . VAL B 1 341 ? 14.398 -19.562 -9.656 1 94.5 341 VAL B O 1
ATOM 7900 N N . PHE B 1 342 ? 12.594 -18.844 -10.688 1 95.25 342 PHE B N 1
ATOM 7901 C CA . PHE B 1 342 ? 12.336 -20.031 -11.5 1 95.25 342 PHE B CA 1
ATOM 7902 C C . PHE B 1 342 ? 13.539 -20.375 -12.359 1 95.25 342 PHE B C 1
ATOM 7904 O O . PHE B 1 342 ? 14.023 -21.516 -12.336 1 95.25 342 PHE B O 1
ATOM 7911 N N . GLN B 1 343 ? 14.016 -19.344 -13.086 1 93.38 343 GLN B N 1
ATOM 7912 C CA . GLN B 1 343 ? 15.133 -19.562 -13.992 1 93.38 343 GLN B CA 1
ATOM 7913 C C . GLN B 1 343 ? 16.422 -19.875 -13.219 1 93.38 343 GLN B C 1
ATOM 7915 O O . GLN B 1 343 ? 17.234 -20.672 -13.656 1 93.38 343 GLN B O 1
ATOM 7920 N N . THR B 1 344 ? 16.562 -19.219 -12.117 1 94.25 344 THR B N 1
ATOM 7921 C CA . THR B 1 344 ? 17.75 -19.453 -11.289 1 94.25 344 THR B CA 1
ATOM 7922 C C . THR B 1 344 ? 17.781 -20.891 -10.797 1 94.25 344 THR B C 1
ATOM 7924 O O . THR B 1 344 ? 18.828 -21.547 -10.852 1 94.25 344 THR B O 1
ATOM 7927 N N . ILE B 1 345 ? 16.656 -21.375 -10.375 1 95.44 345 ILE B N 1
ATOM 7928 C CA . ILE B 1 345 ? 16.562 -22.766 -9.898 1 95.44 345 ILE B CA 1
ATOM 7929 C C . ILE B 1 345 ? 16.906 -23.719 -11.039 1 95.44 345 ILE B C 1
ATOM 7931 O O . ILE B 1 345 ? 17.672 -24.672 -10.859 1 95.44 345 ILE B O 1
ATOM 7935 N N . TRP B 1 346 ? 16.297 -23.438 -12.188 1 93 346 TRP B N 1
ATOM 7936 C CA . TRP B 1 346 ? 16.531 -24.281 -13.359 1 93 346 TRP B CA 1
ATOM 7937 C C . TRP B 1 346 ? 18.031 -24.422 -13.633 1 93 346 TRP B C 1
ATOM 7939 O O . TRP B 1 346 ? 18.531 -25.531 -13.82 1 93 346 TRP B O 1
ATOM 7949 N N . ILE B 1 347 ? 18.703 -23.344 -13.617 1 91.19 347 ILE B N 1
ATOM 7950 C CA . ILE B 1 347 ? 20.109 -23.312 -14.008 1 91.19 347 ILE B CA 1
ATOM 7951 C C . ILE B 1 347 ? 20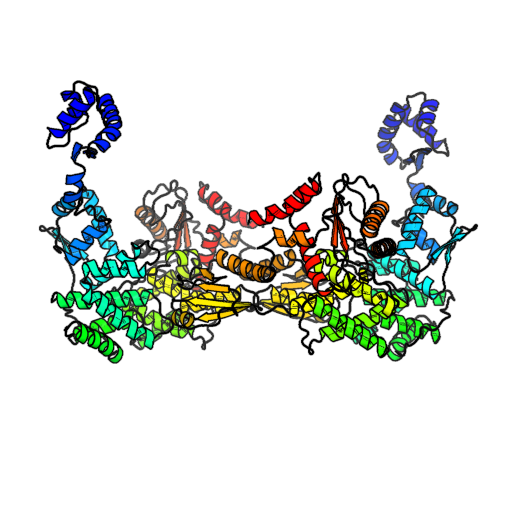.953 -24.016 -12.945 1 91.19 347 ILE B C 1
ATOM 7953 O O . ILE B 1 347 ? 21.812 -24.844 -13.273 1 91.19 347 ILE B O 1
ATOM 7957 N N . VAL B 1 348 ? 20.688 -23.781 -11.734 1 90 348 VAL B N 1
ATOM 7958 C CA . VAL B 1 348 ? 21.484 -24.328 -10.641 1 90 348 VAL B CA 1
ATOM 7959 C C . VAL B 1 348 ? 21.281 -25.844 -10.555 1 90 348 VAL B C 1
ATOM 7961 O O . VAL B 1 348 ? 22.234 -26.594 -10.344 1 90 348 VAL B O 1
ATOM 7964 N N . LEU B 1 349 ? 20.094 -26.297 -10.758 1 92.56 349 LEU B N 1
ATOM 7965 C CA . LEU B 1 349 ? 19.781 -27.703 -10.586 1 92.56 349 LEU B CA 1
ATOM 7966 C C . LEU B 1 349 ? 20.328 -28.531 -11.742 1 92.56 349 LEU B C 1
ATOM 7968 O O . LEU B 1 349 ? 20.5 -29.75 -11.617 1 92.56 349 LEU B O 1
ATOM 7972 N N . GLN B 1 350 ? 20.531 -27.891 -12.844 1 89.62 350 GLN B N 1
ATOM 7973 C CA . GLN B 1 350 ? 21.031 -28.609 -14.008 1 89.62 350 GLN B CA 1
ATOM 7974 C C . GLN B 1 350 ? 22.344 -29.297 -13.703 1 89.62 350 GLN B C 1
ATOM 7976 O O . GLN B 1 350 ? 22.625 -30.391 -14.227 1 89.62 350 GLN B O 1
ATOM 7981 N N . LYS B 1 351 ? 23.094 -28.719 -12.844 1 88.06 351 LYS B N 1
ATOM 7982 C CA . LYS B 1 351 ? 24.406 -29.281 -12.516 1 88.06 351 LYS B CA 1
ATOM 7983 C C . LYS B 1 351 ? 24.25 -30.594 -11.742 1 88.06 351 LYS B C 1
ATOM 7985 O O . LYS B 1 351 ? 25.156 -31.422 -11.766 1 88.06 351 LYS B O 1
ATOM 7990 N N . TYR B 1 352 ? 23.141 -30.766 -11.172 1 91.25 352 TYR B N 1
ATOM 7991 C CA . TYR B 1 352 ? 22.969 -31.922 -10.289 1 91.25 352 TYR B CA 1
ATOM 7992 C C . TYR B 1 352 ? 22.25 -33.062 -11.016 1 91.25 352 TYR B C 1
ATOM 7994 O O . TYR B 1 352 ? 22.078 -34.156 -10.461 1 91.25 352 TYR B O 1
ATOM 8002 N N . GLU B 1 353 ? 21.828 -32.906 -12.219 1 90.62 353 GLU B N 1
ATOM 8003 C CA . GLU B 1 353 ? 21.047 -33.906 -12.945 1 90.62 353 GLU B CA 1
ATOM 8004 C C . GLU B 1 353 ? 21.828 -35.219 -13.109 1 90.62 353 GLU B C 1
ATOM 8006 O O . GLU B 1 353 ? 21.281 -36.312 -12.922 1 90.62 353 GLU B O 1
ATOM 8011 N N . SER B 1 354 ? 23.094 -35.062 -13.406 1 88 354 SER B N 1
ATOM 8012 C CA . SER B 1 354 ? 23.922 -36.25 -13.609 1 88 354 SER B CA 1
ATOM 8013 C C . SER B 1 354 ? 24.141 -37 -12.305 1 88 354 SER B C 1
ATOM 8015 O O . SER B 1 354 ? 24.078 -38.219 -12.281 1 88 354 SER B O 1
ATOM 8017 N N . LEU B 1 355 ? 24.344 -36.25 -11.289 1 89.38 355 LEU B N 1
ATOM 8018 C CA . LEU B 1 355 ? 24.594 -36.875 -9.984 1 89.38 355 LEU B CA 1
ATOM 8019 C C . LEU B 1 355 ? 23.344 -37.562 -9.469 1 89.38 355 LEU B C 1
ATOM 8021 O O . LEU B 1 355 ? 23.438 -38.625 -8.828 1 89.38 355 LEU B O 1
ATOM 8025 N N . LEU B 1 356 ? 22.25 -37.062 -9.805 1 91.06 356 LEU B N 1
ATOM 8026 C CA . LEU B 1 356 ? 20.984 -37.562 -9.312 1 91.06 356 LEU B CA 1
ATOM 8027 C C . LEU B 1 356 ? 20.375 -38.562 -10.305 1 91.06 356 LEU B C 1
ATOM 8029 O O . LEU B 1 356 ? 19.438 -39.281 -9.977 1 91.06 356 LEU B O 1
ATOM 8033 N N . SER B 1 357 ? 20.875 -38.594 -11.5 1 90.31 357 SER B N 1
ATOM 8034 C CA . SER B 1 357 ? 20.391 -39.406 -12.594 1 90.31 357 SER B CA 1
ATOM 8035 C C . SER B 1 357 ? 18.922 -39.125 -12.898 1 90.31 357 SER B C 1
ATOM 8037 O O . SER B 1 357 ? 18.094 -40.031 -12.977 1 90.31 357 SER B O 1
ATOM 8039 N N . VAL B 1 358 ? 18.625 -37.875 -12.914 1 91.94 358 VAL B N 1
ATOM 8040 C CA . VAL B 1 358 ? 17.266 -37.438 -13.25 1 91.94 358 VAL B CA 1
ATOM 8041 C C . VAL B 1 358 ? 17.328 -36.281 -14.242 1 91.94 358 VAL B C 1
ATOM 8043 O O . VAL B 1 358 ? 18.391 -35.719 -14.477 1 91.94 358 VAL B O 1
ATOM 8046 N N . GLN B 1 359 ? 16.203 -36.031 -14.828 1 90.44 359 GLN B N 1
ATOM 8047 C CA . GLN B 1 359 ? 15.992 -34.875 -15.656 1 90.44 359 GLN B CA 1
ATOM 8048 C C . GLN B 1 359 ? 14.836 -34.031 -15.125 1 90.44 359 GLN B C 1
ATOM 8050 O O . GLN B 1 359 ? 13.711 -34.5 -15.008 1 90.44 359 GLN B O 1
ATOM 8055 N N . PHE B 1 360 ? 15.141 -32.812 -14.82 1 92.75 360 PHE B N 1
ATOM 8056 C CA . PHE B 1 360 ? 14.109 -31.938 -14.273 1 92.75 360 PHE B CA 1
ATOM 8057 C C . PHE B 1 360 ? 13.203 -31.422 -15.383 1 92.75 360 PHE B C 1
ATOM 8059 O O . PHE B 1 360 ? 13.555 -31.484 -16.562 1 92.75 360 PHE B O 1
ATOM 8066 N N . ASN B 1 361 ? 12.008 -30.953 -15 1 91.88 361 ASN B N 1
ATOM 8067 C CA . ASN B 1 361 ? 11.078 -30.344 -15.93 1 91.88 361 ASN B CA 1
ATOM 8068 C C . ASN B 1 361 ? 10.414 -29.109 -15.32 1 91.88 361 ASN B C 1
ATOM 8070 O O . ASN B 1 361 ? 10.594 -28.828 -14.133 1 91.88 361 ASN B O 1
ATOM 8074 N N . ASP B 1 362 ? 9.695 -28.391 -16.062 1 93 362 ASP B N 1
ATOM 8075 C CA . ASP B 1 362 ? 9.109 -27.125 -15.648 1 93 362 ASP B CA 1
ATOM 8076 C C . ASP B 1 362 ? 8.148 -27.312 -14.477 1 93 362 ASP B C 1
ATOM 8078 O O . ASP B 1 362 ? 8.086 -26.484 -13.578 1 93 362 ASP B O 1
ATOM 8082 N N . GLU B 1 363 ? 7.395 -28.391 -14.516 1 92.88 363 GLU B N 1
ATOM 8083 C CA . GLU B 1 363 ? 6.398 -28.641 -13.477 1 92.88 363 GLU B CA 1
ATOM 8084 C C . GLU B 1 363 ? 7.051 -28.766 -12.102 1 92.88 363 GLU B C 1
ATOM 8086 O O . GLU B 1 363 ? 6.617 -28.125 -11.148 1 92.88 363 GLU B O 1
ATOM 8091 N N . GLU B 1 364 ? 8.07 -29.547 -12.055 1 94.69 364 GLU B N 1
ATOM 8092 C CA . GLU B 1 364 ? 8.766 -29.781 -10.789 1 94.69 364 GLU B CA 1
ATOM 8093 C C . GLU B 1 364 ? 9.492 -28.516 -10.32 1 94.69 364 GLU B C 1
ATOM 8095 O O . GLU B 1 364 ? 9.477 -28.203 -9.133 1 94.69 364 GLU B O 1
ATOM 8100 N N . ILE B 1 365 ? 10.094 -27.812 -11.258 1 95.69 365 ILE B N 1
ATOM 8101 C CA . ILE B 1 365 ? 10.812 -26.578 -10.93 1 95.69 365 ILE B CA 1
ATOM 8102 C C . ILE B 1 365 ? 9.828 -25.547 -10.398 1 95.69 365 ILE B C 1
ATOM 8104 O O . ILE B 1 365 ? 10.164 -24.766 -9.5 1 95.69 365 ILE B O 1
ATOM 8108 N N . ALA B 1 366 ? 8.664 -25.547 -10.977 1 93.81 366 ALA B N 1
ATOM 8109 C CA . ALA B 1 366 ? 7.633 -24.625 -10.516 1 93.81 366 ALA B CA 1
ATOM 8110 C C . ALA B 1 366 ? 7.285 -24.875 -9.047 1 93.81 366 ALA B C 1
ATOM 8112 O O . ALA B 1 366 ? 7.156 -23.938 -8.258 1 93.81 366 ALA B O 1
ATOM 8113 N N . TYR B 1 367 ? 7.172 -26.094 -8.656 1 92.88 367 TYR B N 1
ATOM 8114 C CA . TYR B 1 367 ? 6.895 -26.422 -7.262 1 92.88 367 TYR B CA 1
ATOM 8115 C C . TYR B 1 367 ? 8.031 -25.969 -6.355 1 92.88 367 TYR B C 1
ATOM 8117 O O . TYR B 1 367 ? 7.797 -25.438 -5.27 1 92.88 367 TYR B O 1
ATOM 8125 N N . LEU B 1 368 ? 9.234 -26.203 -6.805 1 95 368 LEU B N 1
ATOM 8126 C CA . LEU B 1 368 ? 10.391 -25.766 -6.027 1 95 368 LEU B CA 1
ATOM 8127 C C . LEU B 1 368 ? 10.406 -24.25 -5.902 1 95 368 LEU B C 1
ATOM 8129 O O . LEU B 1 368 ? 10.789 -23.703 -4.859 1 95 368 LEU B O 1
ATOM 8133 N N . THR B 1 369 ? 10.016 -23.578 -6.965 1 94.94 369 THR B N 1
ATOM 8134 C CA . THR B 1 369 ? 10 -22.125 -6.996 1 94.94 369 THR B CA 1
ATOM 8135 C C . THR B 1 369 ? 9.117 -21.562 -5.879 1 94.94 369 THR B C 1
ATOM 8137 O O . THR B 1 369 ? 9.469 -20.578 -5.238 1 94.94 369 THR B O 1
ATOM 8140 N N . ILE B 1 370 ? 8.086 -22.219 -5.598 1 91.69 370 ILE B N 1
ATOM 8141 C CA . ILE B 1 370 ? 7.16 -21.781 -4.559 1 91.69 370 ILE B CA 1
ATOM 8142 C C . ILE B 1 370 ? 7.848 -21.844 -3.197 1 91.69 370 ILE B C 1
ATOM 8144 O O . ILE B 1 370 ? 7.738 -20.906 -2.4 1 91.69 370 ILE B O 1
ATOM 8148 N N . TYR B 1 371 ? 8.547 -22.906 -2.908 1 90.88 371 TYR B N 1
ATOM 8149 C CA . TYR B 1 371 ? 9.258 -23.062 -1.642 1 90.88 371 TYR B CA 1
ATOM 8150 C C . TYR B 1 371 ? 10.312 -21.969 -1.477 1 90.88 371 TYR B C 1
ATOM 8152 O O . TYR B 1 371 ? 10.367 -21.297 -0.441 1 90.88 371 TYR B O 1
ATOM 8160 N N . PHE B 1 372 ? 11.062 -21.781 -2.484 1 92.25 372 PHE B N 1
ATOM 8161 C CA . PHE B 1 372 ? 12.164 -20.828 -2.369 1 92.25 372 PHE B CA 1
ATOM 8162 C C . PHE B 1 372 ? 11.633 -19.406 -2.338 1 92.25 372 PHE B C 1
ATOM 8164 O O . PHE B 1 372 ? 12.203 -18.531 -1.672 1 92.25 372 PHE B O 1
ATOM 8171 N N . GLN B 1 373 ? 10.602 -19.188 -3.102 1 90 373 GLN B N 1
ATOM 8172 C CA . GLN B 1 373 ? 9.969 -17.875 -3.021 1 90 373 GLN B CA 1
ATOM 8173 C C . GLN B 1 373 ? 9.445 -17.594 -1.616 1 90 373 GLN B C 1
ATOM 8175 O O . GLN B 1 373 ? 9.508 -16.469 -1.134 1 90 373 GLN B O 1
ATOM 8180 N N . THR B 1 374 ? 8.922 -18.562 -0.973 1 87.81 374 THR B N 1
ATOM 8181 C CA . THR B 1 374 ? 8.469 -18.438 0.41 1 87.81 374 THR B CA 1
ATOM 8182 C C . THR B 1 374 ? 9.641 -18.078 1.327 1 87.81 374 THR B C 1
ATOM 8184 O O . THR B 1 374 ? 9.5 -17.234 2.205 1 87.81 374 THR B O 1
ATOM 8187 N N . PHE B 1 375 ? 10.773 -18.734 1.05 1 86.44 375 PHE B N 1
ATOM 8188 C CA . PHE B 1 375 ? 11.984 -18.422 1.805 1 86.44 375 PHE B CA 1
ATOM 8189 C C . PHE B 1 375 ? 12.367 -16.969 1.619 1 86.44 375 PHE B C 1
ATOM 8191 O O . PHE B 1 375 ? 12.766 -16.297 2.576 1 86.44 375 PHE B O 1
ATOM 8198 N N . ILE B 1 376 ? 12.242 -16.562 0.415 1 87.56 376 ILE B N 1
ATOM 8199 C CA . ILE B 1 376 ? 12.602 -15.195 0.091 1 87.56 376 ILE B CA 1
ATOM 8200 C C . ILE B 1 376 ? 11.68 -14.234 0.846 1 87.56 376 ILE B C 1
ATOM 8202 O O . ILE B 1 376 ? 12.148 -13.25 1.436 1 87.56 376 ILE B O 1
ATOM 8206 N N . GLU B 1 377 ? 10.422 -14.484 0.889 1 83.88 377 GLU B N 1
ATOM 8207 C CA . GLU B 1 377 ? 9.453 -13.641 1.582 1 83.88 377 GLU B CA 1
ATOM 8208 C C . GLU B 1 377 ? 9.711 -13.625 3.086 1 83.88 377 GLU B C 1
ATOM 8210 O O . GLU B 1 377 ? 9.469 -12.617 3.752 1 83.88 377 GLU B O 1
ATOM 8215 N N . GLU B 1 378 ? 10.164 -14.68 3.555 1 80.81 378 GLU B N 1
ATOM 8216 C CA . GLU B 1 378 ? 10.438 -14.797 4.984 1 80.81 378 GLU B CA 1
ATOM 8217 C C . GLU B 1 378 ? 11.719 -14.047 5.359 1 80.81 378 GLU B C 1
ATOM 8219 O O . GLU B 1 378 ? 11.883 -13.625 6.508 1 80.81 378 GLU B O 1
ATOM 8224 N N . ASN B 1 379 ? 12.562 -14.023 4.398 1 78.44 379 ASN B N 1
ATOM 8225 C CA . ASN B 1 379 ? 13.867 -13.422 4.652 1 78.44 379 ASN B CA 1
ATOM 8226 C C . ASN B 1 379 ? 13.844 -11.914 4.441 1 78.44 379 ASN B C 1
ATOM 8228 O O . ASN B 1 379 ? 14.875 -11.25 4.566 1 78.44 379 ASN B O 1
ATOM 8232 N N . ARG B 1 380 ? 12.672 -11.453 4.188 1 74.31 380 ARG B N 1
ATOM 8233 C CA . ARG B 1 380 ? 12.617 -10.008 4.008 1 74.31 380 ARG B CA 1
ATOM 8234 C C . ARG B 1 380 ? 12.984 -9.281 5.297 1 74.31 380 ARG B C 1
ATOM 8236 O O . ARG B 1 380 ? 12.555 -9.672 6.383 1 74.31 380 ARG B O 1
ATOM 8243 N N . THR B 1 381 ? 13.953 -8.516 5.152 1 68.56 381 THR B N 1
ATOM 8244 C CA . THR B 1 381 ? 14.492 -7.777 6.285 1 68.56 381 THR B CA 1
ATOM 8245 C C . THR B 1 381 ? 13.523 -6.688 6.734 1 68.56 381 THR B C 1
ATOM 8247 O O . THR B 1 381 ? 12.812 -6.105 5.91 1 68.56 381 THR B O 1
ATOM 8250 N N . ILE B 1 382 ? 13.453 -6.672 8.047 1 75.44 382 ILE B N 1
ATOM 8251 C CA . ILE B 1 382 ? 12.688 -5.59 8.656 1 75.44 382 ILE B CA 1
ATOM 8252 C C . ILE B 1 382 ? 13.305 -4.246 8.281 1 75.44 382 ILE B C 1
ATOM 8254 O O . ILE B 1 382 ? 14.508 -4.039 8.445 1 75.44 382 ILE B O 1
ATOM 8258 N N . LYS B 1 383 ? 12.469 -3.484 7.57 1 84.94 383 LYS B N 1
ATOM 8259 C CA . LYS B 1 383 ? 12.914 -2.133 7.238 1 84.94 383 LYS B CA 1
ATOM 8260 C C . LYS B 1 383 ? 12.727 -1.186 8.422 1 84.94 383 LYS B C 1
ATOM 8262 O O . LYS B 1 383 ? 11.648 -1.131 9.008 1 84.94 383 LYS B O 1
ATOM 8267 N N . LYS B 1 384 ? 13.812 -0.56 8.766 1 88.75 384 LYS B N 1
ATOM 8268 C CA . LYS B 1 384 ? 13.734 0.393 9.867 1 88.75 384 LYS B CA 1
ATOM 8269 C C . LYS B 1 384 ? 13.539 1.816 9.359 1 88.75 384 LYS B C 1
ATOM 8271 O O . LYS B 1 384 ? 14.289 2.281 8.5 1 88.75 384 LYS B O 1
ATOM 8276 N N . LEU B 1 385 ? 12.5 2.418 9.82 1 91.06 385 LEU B N 1
ATOM 8277 C CA . LEU B 1 385 ? 12.18 3.801 9.492 1 91.06 385 LEU B CA 1
ATOM 8278 C C . LEU B 1 385 ? 12.391 4.711 10.695 1 91.06 385 LEU B C 1
ATOM 8280 O O . LEU B 1 385 ? 11.852 4.449 11.781 1 91.06 385 LEU B O 1
ATOM 8284 N N . LEU B 1 386 ? 13.289 5.73 10.516 1 91.38 386 LEU B N 1
ATOM 8285 C CA . LEU B 1 386 ? 13.547 6.691 11.578 1 91.38 386 LEU B CA 1
ATOM 8286 C C . LEU B 1 386 ? 12.773 7.988 11.344 1 91.38 386 LEU B C 1
ATOM 8288 O O . LEU B 1 386 ? 12.906 8.609 10.281 1 91.38 386 LEU B O 1
ATOM 8292 N N . VAL B 1 387 ? 11.969 8.391 12.32 1 90.44 387 VAL B N 1
ATOM 8293 C CA . VAL B 1 387 ? 11.203 9.633 12.219 1 90.44 387 VAL B CA 1
ATOM 8294 C C . VAL B 1 387 ? 11.797 10.68 13.148 1 90.44 387 VAL B C 1
ATOM 8296 O O . VAL B 1 387 ? 11.797 10.508 14.375 1 90.44 387 VAL B O 1
ATOM 8299 N N . VAL B 1 388 ? 12.289 11.727 12.539 1 87.12 388 VAL B N 1
ATOM 8300 C CA . VAL B 1 388 ? 12.844 12.844 13.305 1 87.12 388 VAL B CA 1
ATOM 8301 C C . VAL B 1 388 ? 11.805 13.953 13.43 1 87.12 388 VAL B C 1
ATOM 8303 O O . VAL B 1 388 ? 11.414 14.562 12.438 1 87.12 388 VAL B O 1
ATOM 8306 N N . CYS B 1 389 ? 11.344 14.094 14.617 1 77.31 389 CYS B N 1
ATOM 8307 C CA . CYS B 1 389 ? 10.273 15.07 14.812 1 77.31 389 CYS B CA 1
ATOM 8308 C C . CYS B 1 389 ? 10.688 16.141 15.805 1 77.31 389 CYS B C 1
ATOM 8310 O O . CYS B 1 389 ? 11.289 15.844 16.844 1 77.31 389 CYS B O 1
ATOM 8312 N N . GLN B 1 390 ? 10.672 17.344 15.375 1 71 390 GLN B N 1
ATOM 8313 C CA . GLN B 1 390 ? 10.805 18.469 16.281 1 71 390 GLN B CA 1
ATOM 8314 C C . GLN B 1 390 ? 9.438 19.078 16.609 1 71 390 GLN B C 1
ATOM 8316 O O . GLN B 1 390 ? 9.281 20.297 16.609 1 71 390 GLN B O 1
ATOM 8321 N N . LEU B 1 391 ? 8.508 18.219 16.688 1 70.81 391 LEU B N 1
ATOM 8322 C CA . LEU B 1 391 ? 7.141 18.656 16.969 1 70.81 391 LEU B CA 1
ATOM 8323 C C . LEU B 1 391 ? 6.684 18.141 18.344 1 70.81 391 LEU B C 1
ATOM 8325 O O . LEU B 1 391 ? 7.43 17.453 19.031 1 70.81 391 LEU B O 1
ATOM 8329 N N . GLY B 1 392 ? 5.676 18.516 18.719 1 74.25 392 GLY B N 1
ATOM 8330 C CA . GLY B 1 392 ? 5.125 18.062 19.984 1 74.25 392 GLY B CA 1
ATOM 8331 C C . GLY B 1 392 ? 4.805 16.578 19.984 1 74.25 392 GLY B C 1
ATOM 8332 O O . GLY B 1 392 ? 4.797 15.93 18.938 1 74.25 392 GLY B O 1
ATOM 8333 N N . VAL B 1 393 ? 4.684 16.062 21.125 1 73.75 393 VAL B N 1
ATOM 8334 C CA . VAL B 1 393 ? 4.469 14.641 21.359 1 73.75 393 VAL B CA 1
ATOM 8335 C C . VAL B 1 393 ? 3.227 14.172 20.609 1 73.75 393 VAL B C 1
ATOM 8337 O O . VAL B 1 393 ? 3.234 13.117 19.984 1 73.75 393 VAL B O 1
ATOM 8340 N N . ALA B 1 394 ? 2.215 14.961 20.562 1 78.69 394 ALA B N 1
ATOM 8341 C CA . ALA B 1 394 ? 0.963 14.555 19.938 1 78.69 394 ALA B CA 1
ATOM 8342 C C . ALA B 1 394 ? 1.137 14.398 18.422 1 78.69 394 ALA B C 1
ATOM 8344 O O . ALA B 1 394 ? 0.698 13.398 17.844 1 78.69 394 ALA B O 1
ATOM 8345 N N . THR B 1 395 ? 1.725 15.32 17.844 1 81.44 395 THR B N 1
ATOM 8346 C CA . THR B 1 395 ? 1.945 15.289 16.406 1 81.44 395 THR B CA 1
ATOM 8347 C C . THR B 1 395 ? 2.871 14.133 16.031 1 81.44 395 THR B C 1
ATOM 8349 O O . THR B 1 395 ? 2.648 13.453 15.023 1 81.44 395 THR B O 1
ATOM 8352 N N . SER B 1 396 ? 3.828 13.984 16.828 1 82.25 396 SER B N 1
ATOM 8353 C CA . SER B 1 396 ? 4.754 12.883 16.562 1 82.25 396 SER B CA 1
ATOM 8354 C C . SER B 1 396 ? 4.055 11.531 16.656 1 82.25 396 SER B C 1
ATOM 8356 O O . SER B 1 396 ? 4.309 10.633 15.859 1 82.25 396 SER B O 1
ATOM 8358 N N . GLU B 1 397 ? 3.248 11.438 17.641 1 83.81 397 GLU B N 1
ATOM 8359 C CA . GLU B 1 397 ? 2.506 10.188 17.812 1 83.81 397 GLU B CA 1
ATOM 8360 C C . GLU B 1 397 ? 1.567 9.945 16.625 1 83.81 397 GLU B C 1
ATOM 8362 O O . GLU B 1 397 ? 1.378 8.797 16.203 1 83.81 397 GLU B O 1
ATOM 8367 N N . LEU B 1 398 ? 0.988 10.992 16.172 1 87.75 398 LEU B N 1
ATOM 8368 C CA . LEU B 1 398 ? 0.112 10.883 15.016 1 87.75 398 LEU B CA 1
ATOM 8369 C C . LEU B 1 398 ? 0.867 10.32 13.812 1 87.75 398 LEU B C 1
ATOM 8371 O O . LEU B 1 398 ? 0.379 9.414 13.141 1 87.75 398 LEU B O 1
ATOM 8375 N N . ILE B 1 399 ? 2.012 10.82 13.625 1 88.31 399 ILE B N 1
ATOM 8376 C CA . ILE B 1 399 ? 2.838 10.383 12.5 1 88.31 399 ILE B CA 1
ATOM 8377 C C . ILE B 1 399 ? 3.15 8.898 12.633 1 88.31 399 ILE B C 1
ATOM 8379 O O . ILE B 1 399 ? 2.982 8.133 11.68 1 88.31 399 ILE B O 1
ATOM 8383 N N . ILE B 1 400 ? 3.516 8.523 13.82 1 88.19 400 ILE B N 1
ATOM 8384 C CA . ILE B 1 400 ? 3.912 7.141 14.07 1 88.19 400 ILE B CA 1
ATOM 8385 C C . ILE B 1 400 ? 2.721 6.215 13.836 1 88.19 400 ILE B C 1
ATOM 8387 O O . ILE B 1 400 ? 2.85 5.184 13.172 1 88.19 400 ILE B O 1
ATOM 8391 N N . ARG B 1 401 ? 1.643 6.621 14.352 1 86.44 401 ARG B N 1
ATOM 8392 C CA . ARG B 1 401 ? 0.464 5.77 14.227 1 86.44 401 ARG B CA 1
ATOM 8393 C C . ARG B 1 401 ? 0.016 5.66 12.773 1 86.44 401 ARG B C 1
ATOM 8395 O O . ARG B 1 401 ? -0.399 4.59 12.32 1 86.44 401 ARG B O 1
ATOM 8402 N N . LYS B 1 402 ? 0.06 6.746 12.078 1 89.12 402 LYS B N 1
ATOM 8403 C CA . LYS B 1 402 ? -0.289 6.734 10.656 1 89.12 402 LYS B CA 1
ATOM 8404 C C . LYS B 1 402 ? 0.626 5.793 9.875 1 89.12 402 LYS B C 1
ATOM 8406 O O . LYS B 1 402 ? 0.164 5.047 9.016 1 89.12 402 LYS B O 1
ATOM 8411 N N . LEU B 1 403 ? 1.818 5.852 10.219 1 90.19 403 LEU B N 1
ATOM 8412 C CA . LEU B 1 403 ? 2.791 5.012 9.539 1 90.19 403 LEU B CA 1
ATOM 8413 C C . LEU B 1 403 ? 2.549 3.537 9.844 1 90.19 403 LEU B C 1
ATOM 8415 O O . LEU B 1 403 ? 2.566 2.699 8.938 1 90.19 403 LEU B O 1
ATOM 8419 N N . ILE B 1 404 ? 2.295 3.258 11.047 1 86.88 404 ILE B N 1
ATOM 8420 C CA . ILE B 1 404 ? 2.039 1.883 11.461 1 86.88 404 ILE B CA 1
ATOM 8421 C C . ILE B 1 404 ? 0.793 1.354 10.758 1 86.88 404 ILE B C 1
ATOM 8423 O O . ILE B 1 404 ? 0.758 0.196 10.328 1 86.88 404 ILE B O 1
ATOM 8427 N N . ASN B 1 405 ? -0.156 2.236 10.57 1 87.06 405 ASN B N 1
ATOM 8428 C CA . ASN B 1 405 ? -1.429 1.844 9.977 1 87.06 405 ASN B CA 1
ATOM 8429 C C . ASN B 1 405 ? -1.319 1.71 8.461 1 87.06 405 ASN B C 1
ATOM 8431 O O . ASN B 1 405 ? -2.188 1.114 7.816 1 87.06 405 ASN B O 1
ATOM 8435 N N . TYR B 1 406 ? -0.265 2.23 7.957 1 87.38 406 TYR B N 1
ATOM 8436 C CA . TYR B 1 406 ? -0.196 2.277 6.5 1 87.38 406 TYR B CA 1
ATOM 8437 C C . TYR B 1 406 ? 0.893 1.349 5.977 1 87.38 406 TYR B C 1
ATOM 8439 O O . TYR B 1 406 ? 0.77 0.793 4.883 1 87.38 406 TYR B O 1
ATOM 8447 N N . LEU B 1 407 ? 1.907 1.204 6.707 1 87.75 407 LEU B N 1
ATOM 8448 C CA . LEU B 1 407 ? 3.066 0.461 6.223 1 87.75 407 LEU B CA 1
ATOM 8449 C C . LEU B 1 407 ? 2.969 -1.011 6.609 1 87.75 407 LEU B C 1
ATOM 8451 O O . LEU B 1 407 ? 2.26 -1.362 7.555 1 87.75 407 LEU B O 1
ATOM 8455 N N . PRO B 1 408 ? 3.65 -1.802 5.918 1 86.25 408 PRO B N 1
ATOM 8456 C CA . PRO B 1 408 ? 3.594 -3.238 6.199 1 86.25 408 PRO B CA 1
ATOM 8457 C C . PRO B 1 408 ? 4.102 -3.586 7.598 1 86.25 408 PRO B C 1
ATOM 8459 O O . PRO B 1 408 ? 4.855 -2.811 8.195 1 86.25 408 PRO B O 1
ATOM 8462 N N . ALA B 1 409 ? 3.734 -4.746 8.016 1 84 409 ALA B N 1
ATOM 8463 C CA . ALA B 1 409 ? 4.105 -5.242 9.336 1 84 409 ALA B CA 1
ATOM 8464 C C . ALA B 1 409 ? 5.617 -5.43 9.445 1 84 409 ALA B C 1
ATOM 8466 O O . ALA B 1 409 ? 6.168 -5.434 10.547 1 84 409 ALA B O 1
ATOM 8467 N N . THR B 1 410 ? 6.238 -5.496 8.336 1 85.75 410 THR B N 1
ATOM 8468 C CA . THR B 1 410 ? 7.676 -5.723 8.312 1 85.75 410 THR B CA 1
ATOM 8469 C C . THR B 1 410 ? 8.438 -4.402 8.406 1 85.75 410 THR B C 1
ATOM 8471 O O . THR B 1 410 ? 9.648 -4.359 8.172 1 85.75 410 THR B O 1
ATOM 8474 N N . THR B 1 411 ? 7.766 -3.348 8.68 1 87.5 411 THR B N 1
ATOM 8475 C CA . THR B 1 411 ? 8.398 -2.047 8.875 1 87.5 411 THR B CA 1
ATOM 8476 C C . THR B 1 411 ? 8.398 -1.663 10.359 1 87.5 411 THR B C 1
ATOM 8478 O O . THR B 1 411 ? 7.352 -1.663 11.008 1 87.5 411 THR B O 1
ATOM 8481 N N . LYS B 1 412 ? 9.586 -1.439 10.859 1 89.38 412 LYS B N 1
ATOM 8482 C CA . LYS B 1 412 ? 9.711 -0.943 12.227 1 89.38 412 LYS B CA 1
ATOM 8483 C C . LYS B 1 412 ? 9.914 0.569 12.242 1 89.38 412 LYS B C 1
ATOM 8485 O O . LYS B 1 412 ? 10.836 1.085 11.602 1 89.38 412 LYS B O 1
ATOM 8490 N N . VAL B 1 413 ? 9.078 1.258 12.961 1 91 413 VAL B N 1
ATOM 8491 C CA . VAL B 1 413 ? 9.141 2.715 13.008 1 91 413 VAL B CA 1
ATOM 8492 C C . VAL B 1 413 ? 9.703 3.164 14.359 1 91 413 VAL B C 1
ATOM 8494 O O . VAL B 1 413 ? 9.227 2.727 15.406 1 91 413 VAL B O 1
ATOM 8497 N N . GLU B 1 414 ? 10.758 3.979 14.312 1 89.44 414 GLU B N 1
ATOM 8498 C CA . GLU B 1 414 ? 11.344 4.559 15.516 1 89.44 414 GLU B CA 1
ATOM 8499 C C . GLU B 1 414 ? 11.305 6.086 15.469 1 89.44 414 GLU B C 1
ATOM 8501 O O . GLU B 1 414 ? 11.492 6.684 14.406 1 89.44 414 GLU B O 1
ATOM 8506 N N . ARG B 1 415 ? 11.055 6.645 16.609 1 88.19 415 ARG B N 1
ATOM 8507 C CA . ARG B 1 415 ? 10.984 8.102 16.703 1 88.19 415 ARG B CA 1
ATOM 8508 C C . ARG B 1 415 ? 12.141 8.648 17.531 1 88.19 415 ARG B C 1
ATOM 8510 O O . ARG B 1 415 ? 12.508 8.062 18.547 1 88.19 415 ARG B O 1
ATOM 8517 N N . VAL B 1 416 ? 12.75 9.75 17 1 86.19 416 VAL B N 1
ATOM 8518 C CA . VAL B 1 416 ? 13.797 10.43 17.75 1 86.19 416 VAL B CA 1
ATOM 8519 C C . VAL B 1 416 ? 13.617 11.938 17.656 1 86.19 416 VAL B C 1
ATOM 8521 O O . VAL B 1 416 ? 13.062 12.438 16.672 1 86.19 416 VAL B O 1
ATOM 8524 N N . SER B 1 417 ? 14 12.656 18.703 1 81.5 417 SER B N 1
ATOM 8525 C CA . SER B 1 417 ? 14.016 14.109 18.656 1 81.5 417 SER B CA 1
ATOM 8526 C C . SER B 1 417 ? 15.188 14.625 17.828 1 81.5 417 SER B C 1
ATOM 8528 O O . SER B 1 417 ? 16.094 13.859 17.484 1 81.5 417 SER B O 1
ATOM 8530 N N . LYS B 1 418 ? 15.055 15.859 17.484 1 78.38 418 LYS B N 1
ATOM 8531 C CA . LYS B 1 418 ? 16.156 16.469 16.734 1 78.38 418 LYS B CA 1
ATOM 8532 C C . LYS B 1 418 ? 17.469 16.328 17.5 1 78.38 418 LYS B C 1
ATOM 8534 O O . LYS B 1 418 ? 18.5 16.031 16.922 1 78.38 418 LYS B O 1
ATOM 8539 N N . GLN B 1 419 ? 17.391 16.516 18.812 1 76.19 419 GLN B N 1
ATOM 8540 C CA . GLN B 1 419 ? 18.578 16.453 19.672 1 76.19 419 GLN B CA 1
ATOM 8541 C C . GLN B 1 419 ? 19.141 15.039 19.703 1 76.19 419 GLN B C 1
ATOM 8543 O O . GLN B 1 419 ? 20.359 14.859 19.625 1 76.19 419 GLN B O 1
ATOM 8548 N N . GLN B 1 420 ? 18.281 14.133 19.812 1 81.69 420 GLN B N 1
ATOM 8549 C CA . GLN B 1 420 ? 18.703 12.734 19.828 1 81.69 420 GLN B CA 1
ATOM 8550 C C . GLN B 1 420 ? 19.312 12.336 18.484 1 81.69 420 GLN B C 1
ATOM 8552 O O . GLN B 1 420 ? 20.312 11.609 18.453 1 81.69 420 GLN B O 1
ATOM 8557 N N . PHE B 1 421 ? 18.719 12.812 17.438 1 86.75 421 PHE B N 1
ATOM 8558 C CA . PHE B 1 421 ? 19.203 12.508 16.094 1 86.75 421 PHE B CA 1
ATOM 8559 C C . PHE B 1 421 ? 20.625 13 15.898 1 86.75 421 PHE B C 1
ATOM 8561 O O . PHE B 1 421 ? 21.438 12.305 15.289 1 86.75 421 PHE B O 1
ATOM 8568 N N . GLU B 1 422 ? 20.875 14.164 16.453 1 78.88 422 GLU B N 1
ATOM 8569 C CA . GLU B 1 422 ? 22.188 14.773 16.281 1 78.88 422 GLU B CA 1
ATOM 8570 C C . GLU B 1 422 ? 23.266 13.961 17 1 78.88 422 GLU B C 1
ATOM 8572 O O . GLU B 1 422 ? 24.438 13.977 16.609 1 78.88 422 GLU B O 1
ATOM 8577 N N . ARG B 1 423 ? 22.875 13.211 17.984 1 82.31 423 ARG B N 1
ATOM 8578 C CA . ARG B 1 423 ? 23.812 12.414 18.781 1 82.31 423 ARG B CA 1
ATOM 8579 C C . ARG B 1 423 ? 23.969 11.016 18.188 1 82.31 423 ARG B C 1
ATOM 8581 O O . ARG B 1 423 ? 24.875 10.281 18.578 1 82.31 423 ARG B O 1
ATOM 8588 N N . MET B 1 424 ? 23.094 10.727 17.266 1 86.12 424 MET B N 1
ATOM 8589 C CA . MET B 1 424 ? 23.109 9.375 16.719 1 86.12 424 MET B CA 1
ATOM 8590 C C . MET B 1 424 ? 24.234 9.211 15.719 1 86.12 424 MET B C 1
ATOM 8592 O O . MET B 1 424 ? 24.406 10.047 14.82 1 86.12 424 MET B O 1
ATOM 8596 N N . LYS B 1 425 ? 25.062 8.156 15.883 1 80.38 425 LYS B N 1
ATOM 8597 C CA . LYS B 1 425 ? 26.219 7.941 15.016 1 80.38 425 LYS B CA 1
ATOM 8598 C C . LYS B 1 425 ? 25.906 6.945 13.906 1 80.38 425 LYS B C 1
ATOM 8600 O O . LYS B 1 425 ? 26.328 7.125 12.766 1 80.38 425 LYS B O 1
ATOM 8605 N N . ASP B 1 426 ? 25.156 5.918 14.156 1 82.38 426 ASP B N 1
ATOM 8606 C CA . ASP B 1 426 ? 24.922 4.84 13.195 1 82.38 426 ASP B CA 1
ATOM 8607 C C . ASP B 1 426 ? 23.547 4.973 12.539 1 82.38 426 ASP B C 1
ATOM 8609 O O . ASP B 1 426 ? 22.547 4.512 13.094 1 82.38 426 ASP B O 1
ATOM 8613 N N . LEU B 1 427 ? 23.547 5.645 11.383 1 85.75 427 LEU B N 1
ATOM 8614 C CA . LEU B 1 427 ? 22.266 5.84 10.688 1 85.75 427 LEU B CA 1
ATOM 8615 C C . LEU B 1 427 ? 22.125 4.84 9.547 1 85.75 427 LEU B C 1
ATOM 8617 O O . LEU B 1 427 ? 21.109 4.836 8.852 1 85.75 427 LEU B O 1
ATOM 8621 N N . GLU B 1 428 ? 23.078 3.869 9.422 1 81.75 428 GLU B N 1
ATOM 8622 C CA . GLU B 1 428 ? 23.078 2.941 8.297 1 81.75 428 GLU B CA 1
ATOM 8623 C C . GLU B 1 428 ? 22.016 1.858 8.469 1 81.75 428 GLU B C 1
ATOM 8625 O O . GLU B 1 428 ? 21.609 1.222 7.492 1 81.75 428 GLU B O 1
ATOM 8630 N N . GLU B 1 429 ? 21.656 1.741 9.688 1 84.12 429 GLU B N 1
ATOM 8631 C CA . GLU B 1 429 ? 20.672 0.689 9.938 1 84.12 429 GLU B CA 1
ATOM 8632 C C . GLU B 1 429 ? 19.281 1.102 9.461 1 84.12 429 GLU B C 1
ATOM 8634 O O . GLU B 1 429 ? 18.391 0.256 9.297 1 84.12 429 GLU B O 1
ATOM 8639 N N . TYR B 1 430 ? 19.109 2.371 9.172 1 88.25 430 TYR B N 1
ATOM 8640 C CA . TYR B 1 430 ? 17.797 2.848 8.781 1 88.25 430 TYR B CA 1
ATOM 8641 C C . TYR B 1 430 ? 17.672 2.934 7.262 1 88.25 430 TYR B C 1
ATOM 8643 O O . TYR B 1 430 ? 18.547 3.49 6.594 1 88.25 430 TYR B O 1
ATOM 8651 N N . SER B 1 431 ? 16.578 2.309 6.758 1 85.25 431 SER B N 1
ATOM 8652 C CA . SER B 1 431 ? 16.328 2.311 5.324 1 85.25 431 SER B CA 1
ATOM 8653 C C . SER B 1 431 ? 15.844 3.68 4.848 1 85.25 431 SER B C 1
ATOM 8655 O O . SER B 1 431 ? 16.016 4.031 3.68 1 85.25 431 SER B O 1
ATOM 8657 N N . LEU B 1 432 ? 15.25 4.418 5.719 1 89.44 432 LEU B N 1
ATOM 8658 C CA . LEU B 1 432 ? 14.703 5.727 5.379 1 89.44 432 LEU B CA 1
ATOM 8659 C C . LEU B 1 432 ? 14.586 6.605 6.621 1 89.44 432 LEU B C 1
ATOM 8661 O O . LEU B 1 432 ? 14.242 6.117 7.699 1 89.44 432 LEU B O 1
ATOM 8665 N N . ILE B 1 433 ? 14.961 7.82 6.453 1 91.12 433 ILE B N 1
ATOM 8666 C CA . ILE B 1 433 ? 14.812 8.805 7.516 1 91.12 433 ILE B CA 1
ATOM 8667 C C . ILE B 1 433 ? 13.781 9.852 7.113 1 91.12 433 ILE B C 1
ATOM 8669 O O . ILE B 1 433 ? 13.906 10.492 6.062 1 91.12 433 ILE B O 1
ATOM 8673 N N . LEU B 1 434 ? 12.758 9.945 7.941 1 90.19 434 LEU B N 1
ATOM 8674 C CA . LEU B 1 434 ? 11.719 10.945 7.723 1 90.19 434 LEU B CA 1
ATOM 8675 C C . LEU B 1 434 ? 11.891 12.125 8.68 1 90.19 434 LEU B C 1
ATOM 8677 O O . LEU B 1 434 ? 12.117 11.93 9.875 1 90.19 434 LEU B O 1
ATOM 8681 N N . THR B 1 435 ? 11.852 13.305 8.109 1 87.06 435 THR B N 1
ATOM 8682 C CA . THR B 1 435 ? 12.016 14.477 8.961 1 87.06 435 THR B CA 1
ATOM 8683 C C . THR B 1 435 ? 10.922 15.508 8.672 1 87.06 435 THR B C 1
ATOM 8685 O O . THR B 1 435 ? 10.477 15.641 7.531 1 87.06 435 THR B O 1
ATOM 8688 N N . THR B 1 436 ? 10.5 16.141 9.719 1 79.38 436 THR B N 1
ATOM 8689 C CA . THR B 1 436 ? 9.547 17.219 9.547 1 79.38 436 THR B CA 1
ATOM 8690 C C . THR B 1 436 ? 10.258 18.562 9.461 1 79.38 436 THR B C 1
ATOM 8692 O O . THR B 1 436 ? 9.625 19.594 9.234 1 79.38 436 THR B O 1
ATOM 8695 N N . ILE B 1 437 ? 11.57 18.516 9.672 1 73.31 437 ILE B N 1
ATOM 8696 C CA . ILE B 1 437 ? 12.352 19.75 9.656 1 73.31 437 ILE B CA 1
ATOM 8697 C C . ILE B 1 437 ? 13.578 19.578 8.766 1 73.31 437 ILE B C 1
ATOM 8699 O O . ILE B 1 437 ? 13.898 18.453 8.359 1 73.31 437 ILE B O 1
ATOM 8703 N N . THR B 1 438 ? 14.148 20.656 8.5 1 70.12 438 THR B N 1
ATOM 8704 C CA . THR B 1 438 ? 15.375 20.578 7.715 1 70.12 438 THR B CA 1
ATOM 8705 C C . THR B 1 438 ? 16.547 20.141 8.586 1 70.12 438 THR B C 1
ATOM 8707 O O . THR B 1 438 ? 16.75 20.688 9.672 1 70.12 438 THR B O 1
ATOM 8710 N N . LEU B 1 439 ? 17.156 19.078 8.141 1 72.5 439 LEU B N 1
ATOM 8711 C CA . LEU B 1 439 ? 18.297 18.562 8.883 1 72.5 439 LEU B CA 1
ATOM 8712 C C . LEU B 1 439 ? 19.609 19 8.234 1 72.5 439 LEU B C 1
ATOM 8714 O O . LEU B 1 439 ? 19.703 19.094 7.012 1 72.5 439 LEU B O 1
ATOM 8718 N N . ASP B 1 440 ? 20.469 19.469 9.047 1 62.25 440 ASP B N 1
ATOM 8719 C CA . ASP B 1 440 ? 21.781 19.875 8.523 1 62.25 440 ASP B CA 1
ATOM 8720 C C . ASP B 1 440 ? 22.5 18.703 7.875 1 62.25 440 ASP B C 1
ATOM 8722 O O . ASP B 1 440 ? 23.172 18.875 6.852 1 62.25 440 ASP B O 1
ATOM 8726 N N . ARG B 1 441 ? 22.594 17.5 8.523 1 60.44 441 ARG B N 1
ATOM 8727 C CA . ARG B 1 441 ? 23.281 16.312 8.023 1 60.44 441 ARG B CA 1
ATOM 8728 C C . ARG B 1 441 ? 22.391 15.508 7.102 1 60.44 441 ARG B C 1
ATOM 8730 O O . ARG B 1 441 ? 21.766 14.531 7.531 1 60.44 441 ARG B O 1
ATOM 8737 N N . ALA B 1 442 ? 21.719 16.141 6.094 1 58.69 442 ALA B N 1
ATOM 8738 C CA . ALA B 1 442 ? 20.844 15.305 5.285 1 58.69 442 ALA B CA 1
ATOM 8739 C C . ALA B 1 442 ? 21.641 14.242 4.531 1 58.69 442 ALA B C 1
ATOM 8741 O O . ALA B 1 442 ? 22.578 14.57 3.791 1 58.69 442 ALA B O 1
ATOM 8742 N N . LYS B 1 443 ? 21.734 13.047 5.156 1 62.97 443 LYS B N 1
ATOM 8743 C CA . LYS B 1 443 ? 22.391 11.922 4.5 1 62.97 443 LYS B CA 1
ATOM 8744 C C . LYS B 1 443 ? 21.516 11.336 3.4 1 62.97 443 LYS B C 1
ATOM 8746 O O . LYS B 1 443 ? 20.359 11.727 3.246 1 62.97 443 LYS B O 1
ATOM 8751 N N . HIS B 1 444 ? 22.094 10.305 2.814 1 65 444 HIS B N 1
ATOM 8752 C CA . HIS B 1 444 ? 21.5 9.5 1.751 1 65 444 HIS B CA 1
ATOM 8753 C C . HIS B 1 444 ? 20.234 8.812 2.229 1 65 444 HIS B C 1
ATOM 8755 O O . HIS B 1 444 ? 20.156 8.375 3.379 1 65 444 HIS B O 1
ATOM 8761 N N . ASN B 1 445 ? 18.922 9.188 1.836 1 80.38 445 ASN B N 1
ATOM 8762 C CA . ASN B 1 445 ? 17.625 8.539 2.01 1 80.38 445 ASN B CA 1
ATOM 8763 C C . ASN B 1 445 ? 16.75 9.305 3.006 1 80.38 445 ASN B C 1
ATOM 8765 O O . ASN B 1 445 ? 16.109 8.695 3.855 1 80.38 445 ASN B O 1
ATOM 8769 N N . THR B 1 446 ? 17 10.609 3.115 1 86.44 446 THR B N 1
ATOM 8770 C CA . THR B 1 446 ? 16.188 11.445 3.986 1 86.44 446 THR B CA 1
ATOM 8771 C C . THR B 1 446 ? 15.094 12.156 3.186 1 86.44 446 THR B C 1
ATOM 8773 O O . THR B 1 446 ? 15.375 12.734 2.133 1 86.44 446 THR B O 1
ATOM 8776 N N . ILE B 1 447 ? 13.914 12.016 3.674 1 86.38 447 ILE B N 1
ATOM 8777 C CA . ILE B 1 447 ? 12.789 12.688 3.029 1 86.38 447 ILE B CA 1
ATOM 8778 C C . ILE B 1 447 ? 12.109 13.625 4.02 1 86.38 447 ILE B C 1
ATOM 8780 O O . ILE B 1 447 ? 11.859 13.258 5.172 1 86.38 447 ILE B O 1
ATOM 8784 N N . LYS B 1 448 ? 11.891 14.812 3.633 1 86.38 448 LYS B N 1
ATOM 8785 C CA . LYS B 1 448 ? 11.125 15.758 4.438 1 86.38 448 LYS B CA 1
ATOM 8786 C C . LYS B 1 448 ? 9.625 15.602 4.199 1 86.38 448 LYS B C 1
ATOM 8788 O O . LYS B 1 448 ? 9.18 15.547 3.051 1 86.38 448 LYS B O 1
ATOM 8793 N N . VAL B 1 449 ? 8.883 15.43 5.266 1 85.44 449 VAL B N 1
ATOM 8794 C CA . VAL B 1 449 ? 7.445 15.227 5.141 1 85.44 449 VAL B CA 1
ATOM 8795 C C . VAL B 1 449 ? 6.703 16.25 5.996 1 85.44 449 VAL B C 1
ATOM 8797 O O . VAL B 1 449 ? 7.305 16.906 6.852 1 85.44 449 VAL B O 1
ATOM 8800 N N . SER B 1 450 ? 5.453 16.359 5.695 1 81 450 SER B N 1
ATOM 8801 C CA . SER B 1 450 ? 4.594 17.203 6.512 1 81 450 SER B CA 1
ATOM 8802 C C . SER B 1 450 ? 4.254 16.531 7.836 1 81 450 SER B C 1
ATOM 8804 O O . SER B 1 450 ? 4.207 15.305 7.922 1 81 450 SER B O 1
ATOM 8806 N N . PRO B 1 451 ? 4.086 17.25 8.852 1 78 451 PRO B N 1
ATOM 8807 C CA . PRO B 1 451 ? 3.777 16.688 10.164 1 78 451 PRO B CA 1
ATOM 8808 C C . PRO B 1 451 ? 2.467 15.898 10.18 1 78 451 PRO B C 1
ATOM 8810 O O . PRO B 1 451 ? 2.238 15.094 11.086 1 78 451 PRO B O 1
ATOM 8813 N N . TYR B 1 452 ? 1.655 16.094 9.211 1 80.69 452 TYR B N 1
ATOM 8814 C CA . TYR B 1 452 ? 0.353 15.438 9.25 1 80.69 452 TYR B CA 1
ATOM 8815 C C . TYR B 1 452 ? 0.241 14.375 8.164 1 80.69 452 TYR B C 1
ATOM 8817 O O . TYR B 1 452 ? -0.739 13.625 8.117 1 80.69 452 TYR B O 1
ATOM 8825 N N . LEU B 1 453 ? 1.27 14.086 7.523 1 83.56 453 LEU B N 1
ATOM 8826 C CA . LEU B 1 453 ? 1.445 13.055 6.504 1 83.56 453 LEU B CA 1
ATOM 8827 C C . LEU B 1 453 ? 0.211 12.953 5.613 1 83.56 453 LEU B C 1
ATOM 8829 O O . LEU B 1 453 ? -0.811 12.398 6.023 1 83.56 453 LEU B O 1
ATOM 8833 N N . THR B 1 454 ? 0.235 13.391 4.5 1 83.06 454 THR B N 1
ATOM 8834 C CA . THR B 1 454 ? -0.849 13.266 3.533 1 83.06 454 THR B CA 1
ATOM 8835 C C . THR B 1 454 ? -0.872 11.867 2.926 1 83.06 454 THR B C 1
ATOM 8837 O O . THR B 1 454 ? 0.087 11.109 3.07 1 83.06 454 THR B O 1
ATOM 8840 N N . LYS B 1 455 ? -1.969 11.523 2.324 1 80.62 455 LYS B N 1
ATOM 8841 C CA . LYS B 1 455 ? -2.062 10.242 1.631 1 80.62 455 LYS B CA 1
ATOM 8842 C C . LYS B 1 455 ? -0.973 10.109 0.571 1 80.62 455 LYS B C 1
ATOM 8844 O O . LYS B 1 455 ? -0.377 9.039 0.416 1 80.62 455 LYS B O 1
ATOM 8849 N N . ASN B 1 456 ? -0.766 11.164 -0.04 1 83 456 ASN B N 1
ATOM 8850 C CA . ASN B 1 456 ? 0.273 11.164 -1.064 1 83 456 ASN B CA 1
ATOM 8851 C C . ASN B 1 456 ? 1.653 10.914 -0.464 1 83 456 ASN B C 1
ATOM 8853 O O . ASN B 1 456 ? 2.465 10.188 -1.044 1 83 456 ASN B O 1
ATOM 8857 N N . GLU B 1 457 ? 1.884 11.523 0.615 1 87.56 457 GLU B N 1
ATOM 8858 C CA . GLU B 1 457 ? 3.17 11.336 1.277 1 87.56 457 GLU B CA 1
ATOM 8859 C C . GLU B 1 457 ? 3.336 9.898 1.762 1 87.56 457 GLU B C 1
ATOM 8861 O O . GLU B 1 457 ? 4.426 9.328 1.674 1 87.56 457 GLU B O 1
ATOM 8866 N N . LEU B 1 458 ? 2.318 9.344 2.229 1 88.38 458 LEU B N 1
ATOM 8867 C CA . LEU B 1 458 ? 2.357 7.957 2.682 1 88.38 458 LEU B CA 1
ATOM 8868 C C . LEU B 1 458 ? 2.666 7.012 1.523 1 88.38 458 LEU B C 1
ATOM 8870 O O . LEU B 1 458 ? 3.475 6.094 1.665 1 88.38 458 LEU B O 1
ATOM 8874 N N . GLN B 1 459 ? 2.006 7.27 0.449 1 84.38 459 GLN B N 1
ATOM 8875 C CA . GLN B 1 459 ? 2.254 6.469 -0.745 1 84.38 459 GLN B CA 1
ATOM 8876 C C . GLN B 1 459 ? 3.705 6.594 -1.2 1 84.38 459 GLN B C 1
ATOM 8878 O O . GLN B 1 459 ? 4.332 5.602 -1.575 1 84.38 459 GLN B O 1
ATOM 8883 N N . MET B 1 460 ? 4.18 7.789 -1.146 1 85.19 460 MET B N 1
ATOM 8884 C CA . MET B 1 460 ? 5.566 8.047 -1.523 1 85.19 460 MET B CA 1
ATOM 8885 C C . MET B 1 460 ? 6.527 7.297 -0.609 1 85.19 460 MET B C 1
ATOM 8887 O O . MET B 1 460 ? 7.504 6.707 -1.076 1 85.19 460 MET B O 1
ATOM 8891 N N . ILE B 1 461 ? 6.273 7.359 0.641 1 89.38 461 ILE B N 1
ATOM 8892 C CA . ILE B 1 461 ? 7.109 6.68 1.625 1 89.38 461 ILE B CA 1
ATOM 8893 C C . ILE B 1 461 ? 7.137 5.184 1.333 1 89.38 461 ILE B C 1
ATOM 8895 O O . ILE B 1 461 ? 8.203 4.562 1.331 1 89.38 461 ILE B O 1
ATOM 8899 N N . ARG B 1 462 ? 6.008 4.684 1.063 1 85.38 462 ARG B N 1
ATOM 8900 C CA . ARG B 1 462 ? 5.906 3.262 0.754 1 85.38 462 ARG B CA 1
ATOM 8901 C C . ARG B 1 462 ? 6.703 2.916 -0.498 1 85.38 462 ARG B C 1
ATOM 8903 O O . ARG B 1 462 ? 7.418 1.911 -0.528 1 85.38 462 ARG B O 1
ATOM 8910 N N . GLU B 1 463 ? 6.578 3.676 -1.482 1 81.19 463 GLU B N 1
ATOM 8911 C CA . GLU B 1 463 ? 7.273 3.443 -2.744 1 81.19 463 GLU B CA 1
ATOM 8912 C C . GLU B 1 463 ? 8.789 3.48 -2.551 1 81.19 463 GLU B C 1
ATOM 8914 O O . GLU B 1 463 ? 9.508 2.65 -3.107 1 81.19 463 GLU B O 1
ATOM 8919 N N . VAL B 1 464 ? 9.227 4.434 -1.785 1 81.31 464 VAL B N 1
ATOM 8920 C CA . VAL B 1 464 ? 10.656 4.574 -1.538 1 81.31 464 VAL B CA 1
ATOM 8921 C C . VAL B 1 464 ? 11.172 3.363 -0.759 1 81.31 464 VAL B C 1
ATOM 8923 O O . VAL B 1 464 ? 12.258 2.855 -1.034 1 81.31 464 VAL B O 1
ATOM 8926 N N . LEU B 1 465 ? 10.414 2.971 0.16 1 82.94 465 LEU B N 1
ATOM 8927 C CA . LEU B 1 465 ? 10.797 1.814 0.961 1 82.94 465 LEU B CA 1
ATOM 8928 C C . LEU B 1 465 ? 10.828 0.549 0.11 1 82.94 465 LEU B C 1
ATOM 8930 O O . LEU B 1 465 ? 11.695 -0.308 0.294 1 82.94 465 LEU B O 1
ATOM 8934 N N . ASP B 1 466 ? 9.883 0.486 -0.836 1 74.19 466 ASP B N 1
ATOM 8935 C CA . ASP B 1 466 ? 9.805 -0.673 -1.722 1 74.19 466 ASP B CA 1
ATOM 8936 C C . ASP B 1 466 ? 10.961 -0.68 -2.719 1 74.19 466 ASP B C 1
ATOM 8938 O O . ASP B 1 466 ? 11.484 -1.741 -3.062 1 74.19 466 ASP B O 1
ATOM 8942 N N . GLU B 1 467 ? 11.258 0.457 -3.223 1 63.25 467 GLU B N 1
ATOM 8943 C CA . GLU B 1 467 ? 12.352 0.585 -4.184 1 63.25 467 GLU B CA 1
ATOM 8944 C C . GLU B 1 467 ? 13.695 0.256 -3.537 1 63.25 467 GLU B C 1
ATOM 8946 O O . GLU B 1 467 ? 14.57 -0.333 -4.176 1 63.25 467 GLU B O 1
ATOM 8951 N N . ASN B 1 468 ? 13.844 0.809 -2.357 1 57.72 468 ASN B N 1
ATOM 8952 C CA . ASN B 1 468 ? 15.086 0.536 -1.653 1 57.72 468 ASN B CA 1
ATOM 8953 C C . ASN B 1 468 ? 15.297 -0.96 -1.438 1 57.72 468 ASN B C 1
ATOM 8955 O O . ASN B 1 468 ? 16.438 -1.423 -1.316 1 57.72 468 ASN B O 1
ATOM 8959 N N . GLU B 1 469 ? 14.227 -1.541 -1.395 1 55.28 469 GLU B N 1
ATOM 8960 C CA . GLU B 1 469 ? 14.344 -2.994 -1.323 1 55.28 469 GLU B CA 1
ATOM 8961 C C . GLU B 1 469 ? 14.852 -3.572 -2.639 1 55.28 469 GLU B C 1
ATOM 8963 O O . GLU B 1 469 ? 15.633 -4.531 -2.643 1 55.28 469 GLU B O 1
ATOM 8968 N N . SER B 1 470 ? 14.266 -2.828 -3.682 1 45.44 470 SER B N 1
ATOM 8969 C CA . SER B 1 470 ? 14.703 -3.307 -4.988 1 45.44 470 SER B CA 1
ATOM 8970 C C . SER B 1 470 ? 16.109 -2.826 -5.309 1 45.44 470 SER B C 1
ATOM 8972 O O . SER B 1 470 ? 16.875 -3.52 -5.988 1 45.44 470 SER B O 1
ATOM 8974 N N . SER B 1 471 ? 16.391 -1.453 -4.871 1 40.31 471 SER B N 1
ATOM 8975 C CA . SER B 1 471 ? 17.656 -0.826 -5.223 1 40.31 471 SER B CA 1
ATOM 8976 C C . SER B 1 471 ? 18.797 -1.351 -4.352 1 40.31 471 SER B C 1
ATOM 8978 O O . SER B 1 471 ? 19.953 -1.011 -4.566 1 40.31 471 SER B O 1
ATOM 8980 N N . HIS B 1 472 ? 18.609 -1.514 -3.119 1 36.56 472 HIS B N 1
ATOM 8981 C CA . HIS B 1 472 ? 19.875 -2.105 -2.703 1 36.56 472 HIS B CA 1
ATOM 8982 C C . HIS B 1 472 ? 20.469 -2.98 -3.805 1 36.56 472 HIS B C 1
ATOM 8984 O O . HIS B 1 472 ? 21.547 -3.543 -3.643 1 36.56 472 HIS B O 1
ATOM 8990 N N . GLN B 1 473 ? 19.594 -3.387 -4.738 1 34.44 473 GLN B N 1
ATOM 8991 C CA . GLN B 1 473 ? 20.297 -3.875 -5.918 1 34.44 473 GLN B CA 1
ATOM 8992 C C . GLN B 1 473 ? 20.844 -2.719 -6.758 1 34.44 473 GLN B C 1
ATOM 8994 O O . GLN B 1 473 ? 20.125 -1.746 -7.012 1 34.44 473 GLN B O 1
ATOM 8999 N N . ASN B 1 474 ? 22.094 -2.367 -6.738 1 33.5 474 ASN B N 1
ATOM 9000 C CA . ASN B 1 474 ? 23.047 -1.517 -7.453 1 33.5 474 ASN B CA 1
ATOM 9001 C C . ASN B 1 474 ? 22.562 -1.219 -8.875 1 33.5 474 ASN B C 1
ATOM 9003 O O . ASN B 1 474 ? 23.219 -1.616 -9.844 1 33.5 474 ASN B O 1
ATOM 9007 N N . VAL B 1 475 ? 21.312 -1.221 -9.188 1 32.69 475 VAL B N 1
ATOM 9008 C CA . VAL B 1 475 ? 21.109 -1.191 -10.633 1 32.69 475 VAL B CA 1
ATOM 9009 C C . VAL B 1 475 ? 21.375 0.213 -11.164 1 32.69 475 VAL B C 1
ATOM 9011 O O . VAL B 1 475 ? 21.641 0.389 -12.359 1 32.69 475 VAL B O 1
ATOM 9014 N N . GLN B 1 476 ? 21 1.274 -10.547 1 33.22 476 GLN B N 1
ATOM 9015 C CA . GLN B 1 476 ? 20.969 2.508 -11.32 1 33.22 476 GLN B CA 1
ATOM 9016 C C . GLN B 1 476 ? 22.391 3 -11.617 1 33.22 476 GLN B C 1
ATOM 9018 O O . GLN B 1 476 ? 22.562 4 -12.312 1 33.22 476 GLN B O 1
ATOM 9023 N N . LYS B 1 477 ? 23.172 3.186 -10.68 1 35.44 477 LYS B N 1
ATOM 9024 C CA . LYS B 1 477 ? 24.281 4.008 -11.172 1 35.44 477 LYS B CA 1
ATOM 9025 C C . LYS B 1 477 ? 24.734 3.541 -12.547 1 35.44 477 LYS B C 1
ATOM 9027 O O . LYS B 1 477 ? 24.938 4.355 -13.453 1 35.44 477 LYS B O 1
ATOM 9032 N N . GLY B 1 478 ? 25.672 2.535 -12.75 1 34.09 478 GLY B N 1
ATOM 9033 C CA . GLY B 1 478 ? 26.5 2.225 -13.914 1 34.09 478 GLY B CA 1
ATOM 9034 C C . GLY B 1 478 ? 25.766 1.385 -14.945 1 34.09 478 GLY B C 1
ATOM 9035 O O . GLY B 1 478 ? 25.891 0.157 -14.945 1 34.09 478 GLY B O 1
ATOM 9036 N N . ILE B 1 479 ? 24.703 1.607 -15.242 1 37.56 479 ILE B N 1
ATOM 9037 C CA . ILE B 1 479 ? 24.141 0.9 -16.391 1 37.56 479 ILE B CA 1
ATOM 9038 C C . ILE B 1 479 ? 25.234 0.662 -17.422 1 37.56 479 ILE B C 1
ATOM 9040 O O . ILE B 1 479 ? 25.234 -0.362 -18.109 1 37.56 479 ILE B O 1
ATOM 9044 N N . SER B 1 480 ? 25.844 1.775 -17.828 1 40.25 480 SER B N 1
ATOM 9045 C CA . SER B 1 480 ? 26.875 1.574 -18.859 1 40.25 480 SER B CA 1
ATOM 9046 C C . SER B 1 480 ? 27.719 0.346 -18.547 1 40.25 480 SER B C 1
ATOM 9048 O O . SER B 1 480 ? 27.953 -0.492 -19.422 1 40.25 480 SER B O 1
ATOM 9050 N N . ASN B 1 481 ? 28.266 0.38 -17.328 1 44.41 481 ASN B N 1
ATOM 9051 C CA . ASN B 1 481 ? 29.141 -0.705 -16.922 1 44.41 481 ASN B CA 1
ATOM 9052 C C . ASN B 1 481 ? 28.359 -1.941 -16.5 1 44.41 481 ASN B C 1
ATOM 9054 O O . ASN B 1 481 ? 28.938 -3.002 -16.266 1 44.41 481 ASN B O 1
ATOM 9058 N N . ARG B 1 482 ? 27.109 -1.819 -16.234 1 46.84 482 ARG B N 1
ATOM 9059 C CA . ARG B 1 482 ? 26.25 -2.84 -15.641 1 46.84 482 ARG B CA 1
ATOM 9060 C C . ARG B 1 482 ? 25.922 -3.932 -16.656 1 46.84 482 ARG B C 1
ATOM 9062 O O . ARG B 1 482 ? 25.859 -5.113 -16.312 1 46.84 482 ARG B O 1
ATOM 9069 N N . TYR B 1 483 ? 25.453 -3.402 -17.828 1 53.09 483 TYR B N 1
ATOM 9070 C CA . TYR B 1 483 ? 25.078 -4.426 -18.797 1 53.09 483 TYR B CA 1
ATOM 9071 C C . TYR B 1 483 ? 26.25 -4.812 -19.672 1 53.09 483 TYR B C 1
ATOM 9073 O O . TYR B 1 483 ? 26.281 -5.906 -20.234 1 53.09 483 TYR B O 1
ATOM 9081 N N . GLY B 1 484 ? 27.156 -3.846 -19.844 1 53.5 484 GLY B N 1
ATOM 9082 C CA . GLY B 1 484 ? 28.203 -4.043 -20.828 1 53.5 484 GLY B CA 1
ATOM 9083 C C . GLY B 1 484 ? 29.031 -5.285 -20.562 1 53.5 484 GLY B C 1
ATOM 9084 O O . GLY B 1 484 ? 29.516 -5.934 -21.5 1 53.5 484 GLY B O 1
ATOM 9085 N N . GLY B 1 485 ? 29.047 -5.641 -19.328 1 62.91 485 GLY B N 1
ATOM 9086 C CA . GLY B 1 485 ? 29.953 -6.754 -19.094 1 62.91 485 GLY B CA 1
ATOM 9087 C C . GLY B 1 485 ? 29.281 -8.109 -19.25 1 62.91 485 GLY B C 1
ATOM 9088 O O . GLY B 1 485 ? 29.953 -9.133 -19.328 1 62.91 485 GLY B O 1
ATOM 9089 N N . ILE B 1 486 ? 27.953 -8.008 -19.484 1 69.62 486 ILE B N 1
ATOM 9090 C CA . ILE B 1 486 ? 27.312 -9.32 -19.438 1 69.62 486 ILE B CA 1
ATOM 9091 C C . ILE B 1 486 ? 27.047 -9.82 -20.844 1 69.62 486 ILE B C 1
ATOM 9093 O O . ILE B 1 486 ? 27.047 -11.031 -21.094 1 69.62 486 ILE B O 1
ATOM 9097 N N . PHE B 1 487 ? 26.953 -8.891 -21.797 1 77.81 487 PHE B N 1
ATOM 9098 C CA . PHE B 1 487 ? 26.594 -9.297 -23.141 1 77.81 487 PHE B CA 1
ATOM 9099 C C . PHE B 1 487 ? 27.844 -9.602 -23.969 1 77.81 487 PHE B C 1
ATOM 9101 O O . PHE B 1 487 ? 28.859 -8.906 -23.844 1 77.81 487 PHE B O 1
ATOM 9108 N N . ASN B 1 488 ? 27.688 -10.609 -24.656 1 76.5 488 ASN B N 1
ATOM 9109 C CA . ASN B 1 488 ? 28.766 -10.953 -25.562 1 76.5 488 ASN B CA 1
ATOM 9110 C C . ASN B 1 488 ? 29.016 -9.859 -26.594 1 76.5 488 ASN B C 1
ATOM 9112 O O . ASN B 1 488 ? 28.078 -9.461 -27.312 1 76.5 488 ASN B O 1
ATOM 9116 N N . GLN B 1 489 ? 30.141 -9.352 -26.719 1 69.5 489 GLN B N 1
ATOM 9117 C CA . GLN B 1 489 ? 30.469 -8.258 -27.625 1 69.5 489 GLN B CA 1
ATOM 9118 C C . GLN B 1 489 ? 31.172 -8.766 -28.875 1 69.5 489 GLN B C 1
ATOM 9120 O O . GLN B 1 489 ? 31.375 -8.023 -29.828 1 69.5 489 GLN B O 1
ATOM 9125 N N . GLU B 1 490 ? 31.344 -9.984 -28.922 1 73.25 490 GLU B N 1
ATOM 9126 C CA . GLU B 1 490 ? 32.188 -10.539 -29.984 1 73.25 490 GLU B CA 1
ATOM 9127 C C . GLU B 1 490 ? 31.359 -11.109 -31.125 1 73.25 490 GLU B C 1
ATOM 9129 O O . GLU B 1 490 ? 31.812 -11.18 -32.25 1 73.25 490 GLU B O 1
ATOM 9134 N N . ILE B 1 491 ? 30.172 -11.469 -30.781 1 77.25 491 ILE B N 1
ATOM 9135 C CA . ILE B 1 491 ? 29.344 -12.195 -31.734 1 77.25 491 ILE B CA 1
ATOM 9136 C C . ILE B 1 491 ? 28.172 -11.32 -32.188 1 77.25 491 ILE B C 1
ATOM 9138 O O . ILE B 1 491 ? 27.391 -10.852 -31.344 1 77.25 491 ILE B O 1
ATOM 9142 N N . ASP B 1 492 ? 28.094 -11.062 -33.406 1 78.5 492 ASP B N 1
ATOM 9143 C CA . ASP B 1 492 ? 26.984 -10.25 -33.938 1 78.5 492 ASP B CA 1
ATOM 9144 C C . ASP B 1 492 ? 25.828 -11.133 -34.375 1 78.5 492 ASP B C 1
ATOM 9146 O O . ASP B 1 492 ? 25.938 -11.883 -35.344 1 78.5 492 ASP B O 1
ATOM 9150 N N . CYS B 1 493 ? 24.75 -10.969 -33.75 1 82.69 493 CYS B N 1
ATOM 9151 C CA . CYS B 1 493 ? 23.547 -11.703 -34.094 1 82.69 493 CYS B CA 1
ATOM 9152 C C . CYS B 1 493 ? 22.344 -10.773 -34.156 1 82.69 493 CYS B C 1
ATOM 9154 O O . CYS B 1 493 ? 21.266 -11.117 -33.688 1 82.69 493 CYS B O 1
ATOM 9156 N N . VAL B 1 494 ? 22.578 -9.68 -34.781 1 88.81 494 VAL B N 1
ATOM 9157 C CA . VAL B 1 494 ? 21.5 -8.688 -34.875 1 88.81 494 VAL B CA 1
ATOM 9158 C C . VAL B 1 494 ? 20.766 -8.844 -36.219 1 88.81 494 VAL B C 1
ATOM 9160 O O . VAL B 1 494 ? 21.391 -8.969 -37.25 1 88.81 494 VAL B O 1
ATOM 9163 N N . LYS B 1 495 ? 19.531 -8.883 -36.188 1 90.81 495 LYS B N 1
ATOM 9164 C CA . LYS B 1 495 ? 18.609 -8.906 -37.312 1 90.81 495 LYS B CA 1
ATOM 9165 C C . LYS B 1 495 ? 18.891 -10.117 -38.219 1 90.81 495 LYS B C 1
ATOM 9167 O O . LYS B 1 495 ? 19.078 -9.969 -39.438 1 90.81 495 LYS B O 1
ATOM 9172 N N . LYS B 1 496 ? 18.859 -11.25 -37.594 1 90.94 496 LYS B N 1
ATOM 9173 C CA . LYS B 1 496 ? 19.094 -12.5 -38.312 1 90.94 496 LYS B CA 1
ATOM 9174 C C . LYS B 1 496 ? 17.812 -12.992 -39 1 90.94 496 LYS B C 1
ATOM 9176 O O . LYS B 1 496 ? 16.703 -12.641 -38.562 1 90.94 496 LYS B O 1
ATOM 9181 N N . GLU B 1 497 ? 17.984 -13.812 -40 1 91.75 497 GLU B N 1
ATOM 9182 C CA . GLU B 1 497 ? 16.828 -14.273 -40.781 1 91.75 497 GLU B CA 1
ATOM 9183 C C . GLU B 1 497 ? 16.562 -15.758 -40.531 1 91.75 497 GLU B C 1
ATOM 9185 O O . GLU B 1 497 ? 16.078 -16.453 -41.438 1 91.75 497 GLU B O 1
ATOM 9190 N N . TRP B 1 498 ? 16.875 -16.188 -39.469 1 92.94 498 TRP B N 1
ATOM 9191 C CA . TRP B 1 498 ? 16.578 -17.578 -39.125 1 92.94 498 TRP B CA 1
ATOM 9192 C C . TRP B 1 498 ? 15.07 -17.797 -38.969 1 92.94 498 TRP B C 1
ATOM 9194 O O . TRP B 1 498 ? 14.352 -16.891 -38.562 1 92.94 498 TRP B O 1
ATOM 9204 N N . THR B 1 499 ? 14.578 -19.016 -39.219 1 91.19 499 THR B N 1
ATOM 9205 C CA . THR B 1 499 ? 13.141 -19.156 -39.406 1 91.19 499 THR B CA 1
ATOM 9206 C C . THR B 1 499 ? 12.57 -20.172 -38.406 1 91.19 499 THR B C 1
ATOM 9208 O O . THR B 1 499 ? 11.359 -20.391 -38.375 1 91.19 499 THR B O 1
ATOM 9211 N N . SER B 1 500 ? 13.391 -20.812 -37.719 1 93.94 500 SER B N 1
ATOM 9212 C CA . SER B 1 500 ? 12.859 -21.781 -36.75 1 93.94 500 SER B CA 1
ATOM 9213 C C . SER B 1 500 ? 13.68 -21.781 -35.469 1 93.94 500 SER B C 1
ATOM 9215 O O . SER B 1 500 ? 14.852 -21.391 -35.469 1 93.94 500 SER B O 1
ATOM 9217 N N . LYS B 1 501 ? 13.07 -22.281 -34.438 1 94.69 501 LYS B N 1
ATOM 9218 C CA . LYS B 1 501 ? 13.703 -22.406 -33.125 1 94.69 501 LYS B CA 1
ATOM 9219 C C . LYS B 1 501 ? 14.977 -23.234 -33.219 1 94.69 501 LYS B C 1
ATOM 9221 O O . LYS B 1 501 ? 16.016 -22.844 -32.656 1 94.69 501 LYS B O 1
ATOM 9226 N N . VAL B 1 502 ? 14.93 -24.344 -33.906 1 94.81 502 VAL B N 1
ATOM 9227 C CA . VAL B 1 502 ? 16.047 -25.281 -34 1 94.81 502 VAL B CA 1
ATOM 9228 C C . VAL B 1 502 ? 17.203 -24.625 -34.75 1 94.81 502 VAL B C 1
ATOM 9230 O O . VAL B 1 502 ? 18.359 -24.734 -34.344 1 94.81 502 VAL B O 1
ATOM 9233 N N . GLU B 1 503 ? 16.828 -23.938 -35.781 1 95 503 GLU B N 1
ATOM 9234 C CA . GLU B 1 503 ? 17.828 -23.25 -36.562 1 95 503 GLU B CA 1
ATOM 9235 C C . GLU B 1 503 ? 18.547 -22.188 -35.75 1 95 503 GLU B C 1
ATOM 9237 O O . GLU B 1 503 ? 19.781 -22.047 -35.844 1 95 503 GLU B O 1
ATOM 9242 N N . ILE B 1 504 ? 17.828 -21.438 -35 1 95.31 504 ILE B N 1
ATOM 9243 C CA . ILE B 1 504 ? 18.375 -20.359 -34.188 1 95.31 504 ILE B CA 1
ATOM 9244 C C . ILE B 1 504 ? 19.312 -20.953 -33.125 1 95.31 504 ILE B C 1
ATOM 9246 O O . ILE B 1 504 ? 20.422 -20.469 -32.938 1 95.31 504 ILE B O 1
ATOM 9250 N N . ILE B 1 505 ? 18.891 -22.047 -32.469 1 96.38 505 ILE B N 1
ATOM 9251 C CA . ILE B 1 505 ? 19.656 -22.672 -31.406 1 96.38 505 ILE B CA 1
ATOM 9252 C C . ILE B 1 505 ? 20.953 -23.25 -31.984 1 96.38 505 ILE B C 1
ATOM 9254 O O . ILE B 1 505 ? 22.031 -23.078 -31.406 1 96.38 505 ILE B O 1
ATOM 9258 N N . GLU B 1 506 ? 20.859 -23.859 -33.125 1 95.75 506 GLU B N 1
ATOM 9259 C CA . GLU B 1 506 ? 22.031 -24.438 -33.781 1 95.75 506 GLU B CA 1
ATOM 9260 C C . GLU B 1 506 ? 23.031 -23.359 -34.188 1 95.75 506 GLU B C 1
ATOM 9262 O O . GLU B 1 506 ? 24.219 -23.484 -33.938 1 95.75 506 GLU B O 1
ATOM 9267 N N . ALA B 1 507 ? 22.531 -22.344 -34.844 1 94.38 507 ALA B N 1
ATOM 9268 C CA . ALA B 1 507 ? 23.391 -21.25 -35.312 1 94.38 507 ALA B CA 1
ATOM 9269 C C . ALA B 1 507 ? 24.078 -20.562 -34.156 1 94.38 507 ALA B C 1
ATOM 9271 O O . ALA B 1 507 ? 25.297 -20.344 -34.188 1 94.38 507 ALA B O 1
ATOM 9272 N N . ALA B 1 508 ? 23.344 -20.219 -33.156 1 94.06 508 ALA B N 1
ATOM 9273 C CA . ALA B 1 508 ? 23.891 -19.531 -31.984 1 94.06 508 ALA B CA 1
ATOM 9274 C C . ALA B 1 508 ? 24.906 -20.406 -31.25 1 94.06 508 ALA B C 1
ATOM 9276 O O . ALA B 1 508 ? 25.969 -19.938 -30.875 1 94.06 508 ALA B O 1
ATOM 9277 N N . SER B 1 509 ? 24.562 -21.688 -31.078 1 95.25 509 SER B N 1
ATOM 9278 C CA . SER B 1 509 ? 25.453 -22.609 -30.375 1 95.25 509 SER B CA 1
ATOM 9279 C C . SER B 1 509 ? 26.75 -22.812 -31.156 1 95.25 509 SER B C 1
ATOM 9281 O O . SER B 1 509 ? 27.828 -22.906 -30.562 1 95.25 509 SER B O 1
ATOM 9283 N N . ASN B 1 510 ? 26.625 -22.844 -32.438 1 94.38 510 ASN B N 1
ATOM 9284 C CA . ASN B 1 510 ? 27.797 -23.031 -33.281 1 94.38 510 ASN B CA 1
ATOM 9285 C C . ASN B 1 510 ? 28.75 -21.844 -33.188 1 94.38 510 ASN B C 1
ATOM 9287 O O . ASN B 1 510 ? 29.969 -22.016 -33.094 1 94.38 510 ASN B O 1
ATOM 9291 N N . VAL B 1 511 ? 28.203 -20.688 -33.219 1 92.81 511 VAL B N 1
ATOM 9292 C CA . VAL B 1 511 ? 29.031 -19.5 -33.125 1 92.81 511 VAL B CA 1
ATOM 9293 C C . VAL B 1 511 ? 29.688 -19.422 -31.75 1 92.81 511 VAL B C 1
ATOM 9295 O O . VAL B 1 511 ? 30.875 -19.094 -31.641 1 92.81 511 VAL B O 1
ATOM 9298 N N . LEU B 1 512 ? 28.984 -19.734 -30.703 1 94.5 512 LEU B N 1
ATOM 9299 C CA . LEU B 1 512 ? 29.516 -19.734 -29.344 1 94.5 512 LEU B CA 1
ATOM 9300 C C . LEU B 1 512 ? 30.641 -20.766 -29.203 1 94.5 512 LEU B C 1
ATOM 9302 O O . LEU B 1 512 ? 31.625 -20.516 -28.516 1 94.5 512 LEU B O 1
ATOM 9306 N N . PHE B 1 513 ? 30.422 -21.906 -29.844 1 95.12 513 PHE B N 1
ATOM 9307 C CA . PHE B 1 513 ? 31.422 -22.984 -29.797 1 95.12 513 PHE B CA 1
ATOM 9308 C C . PHE B 1 513 ? 32.688 -22.562 -30.516 1 95.12 513 PHE B C 1
ATOM 9310 O O . PHE B 1 513 ? 33.781 -22.719 -29.984 1 95.12 513 PHE B O 1
ATOM 9317 N N . LYS B 1 514 ? 32.531 -22.016 -31.672 1 93.69 514 LYS B N 1
ATOM 9318 C CA . LYS B 1 514 ? 33.656 -21.578 -32.5 1 93.69 514 LYS B CA 1
ATOM 9319 C C . LYS B 1 514 ? 34.469 -20.516 -31.766 1 93.69 514 LYS B C 1
ATOM 9321 O O . LYS B 1 514 ? 35.719 -20.5 -31.891 1 93.69 514 LYS B O 1
ATOM 9326 N N . GLU B 1 515 ? 33.781 -19.688 -31.062 1 92.38 515 GLU B N 1
ATOM 9327 C CA . GLU B 1 515 ? 34.469 -18.594 -30.375 1 92.38 515 GLU B CA 1
ATOM 9328 C C . GLU B 1 515 ? 34.969 -19.031 -29.016 1 92.38 515 GLU B C 1
ATOM 9330 O O . GLU B 1 515 ? 35.562 -18.219 -28.266 1 92.38 515 GLU B O 1
ATOM 9335 N N . GLY B 1 516 ? 34.625 -20.25 -28.547 1 92.81 516 GLY B N 1
ATOM 9336 C CA . GLY B 1 516 ? 35.25 -20.844 -27.375 1 92.81 516 GLY B CA 1
ATOM 9337 C C . GLY B 1 516 ? 34.469 -20.594 -26.094 1 92.81 516 GLY B C 1
ATOM 9338 O O . GLY B 1 516 ? 35.031 -20.703 -24.984 1 92.81 516 GLY B O 1
ATOM 9339 N N . PHE B 1 517 ? 33.281 -20.281 -26.203 1 94.19 517 PHE B N 1
ATOM 9340 C CA . PHE B 1 517 ? 32.469 -19.969 -25.016 1 94.19 517 PHE B CA 1
ATOM 9341 C C . PHE B 1 517 ? 31.812 -21.219 -24.453 1 94.19 517 PHE B C 1
ATOM 9343 O O . PHE B 1 517 ? 31.562 -21.312 -23.25 1 94.19 517 PHE B O 1
ATOM 9350 N N . VAL B 1 518 ? 31.5 -22.203 -25.344 1 96.12 518 VAL B N 1
ATOM 9351 C CA . VAL B 1 518 ? 30.75 -23.375 -24.906 1 96.12 518 VAL B CA 1
ATOM 9352 C C . VAL B 1 518 ? 31.344 -24.641 -25.531 1 96.12 518 VAL B C 1
ATOM 9354 O O . VAL B 1 518 ? 32.156 -24.562 -26.438 1 96.12 518 VAL B O 1
ATOM 9357 N N . SER B 1 519 ? 30.953 -25.797 -25 1 96.62 519 SER B N 1
ATOM 9358 C CA . SER B 1 519 ? 31.375 -27.078 -25.547 1 96.62 519 SER B CA 1
ATOM 9359 C C . SER B 1 519 ? 30.469 -27.516 -26.703 1 96.62 519 SER B C 1
ATOM 9361 O O . SER B 1 519 ? 29.438 -26.891 -26.969 1 96.62 519 SER B O 1
ATOM 9363 N N . GLU B 1 520 ? 30.812 -28.609 -27.297 1 93.56 520 GLU B N 1
ATOM 9364 C CA . GLU B 1 520 ? 30.047 -29.172 -28.406 1 93.56 520 GLU B CA 1
ATOM 9365 C C . GLU B 1 520 ? 28.688 -29.703 -27.938 1 93.56 520 GLU B C 1
ATOM 9367 O O . GLU B 1 520 ? 27.734 -29.766 -28.719 1 93.56 520 GLU B O 1
ATOM 9372 N N . LYS B 1 521 ? 28.609 -30.016 -26.734 1 94.5 521 LYS B N 1
ATOM 9373 C CA . LYS B 1 521 ? 27.391 -30.609 -26.172 1 94.5 521 LYS B CA 1
ATOM 9374 C C . LYS B 1 521 ? 26.359 -29.547 -25.844 1 94.5 521 LYS B C 1
ATOM 9376 O O . LYS B 1 521 ? 25.203 -29.859 -25.562 1 94.5 521 LYS B O 1
ATOM 9381 N N . PHE B 1 522 ? 26.812 -28.328 -25.938 1 95.12 522 PHE B N 1
ATOM 9382 C CA . PHE B 1 522 ? 25.953 -27.219 -25.531 1 95.12 522 PHE B CA 1
ATOM 9383 C C . PHE B 1 522 ? 24.688 -27.188 -26.359 1 95.12 522 PHE B C 1
ATOM 9385 O O . PHE B 1 522 ? 23.594 -27.016 -25.812 1 95.12 522 PHE B O 1
ATOM 9392 N N . LYS B 1 523 ? 24.797 -27.359 -27.641 1 95.31 523 LYS B N 1
ATOM 9393 C CA . LYS B 1 523 ? 23.672 -27.344 -28.547 1 95.31 523 LYS B CA 1
ATOM 9394 C C . LYS B 1 523 ? 22.625 -28.375 -28.141 1 95.31 523 LYS B C 1
ATOM 9396 O O . LYS B 1 523 ? 21.438 -28.062 -28 1 95.31 523 LYS B O 1
ATOM 9401 N N . ASP B 1 524 ? 23.031 -29.547 -27.922 1 93.62 524 ASP B N 1
ATOM 9402 C CA . ASP B 1 524 ? 22.125 -30.641 -27.547 1 93.62 524 ASP B CA 1
ATOM 9403 C C . ASP B 1 524 ? 21.484 -30.375 -26.188 1 93.62 524 ASP B C 1
ATOM 9405 O O . ASP B 1 524 ? 20.312 -30.672 -25.969 1 93.62 524 ASP B O 1
ATOM 9409 N N . GLY B 1 525 ? 22.281 -29.844 -25.375 1 91.62 525 GLY B N 1
ATOM 9410 C CA . GLY B 1 525 ? 21.766 -29.5 -24.062 1 91.62 525 GLY B CA 1
ATOM 9411 C C . GLY B 1 525 ? 20.625 -28.5 -24.109 1 91.62 525 GLY B C 1
ATOM 9412 O O . GLY B 1 525 ? 19.625 -28.656 -23.406 1 91.62 525 GLY B O 1
ATOM 9413 N N . ILE B 1 526 ? 20.75 -27.5 -24.906 1 94.38 526 ILE B N 1
ATOM 9414 C CA . ILE B 1 526 ? 19.734 -26.469 -25.031 1 94.38 526 ILE B CA 1
ATOM 9415 C C . ILE B 1 526 ? 18.469 -27.078 -25.625 1 94.38 526 ILE B C 1
ATOM 9417 O O . ILE B 1 526 ? 17.344 -26.781 -25.188 1 94.38 526 ILE B O 1
ATOM 9421 N N . LEU B 1 527 ? 18.641 -27.859 -26.625 1 93.19 527 LEU B N 1
ATOM 9422 C CA . LEU B 1 527 ? 17.5 -28.484 -27.281 1 93.19 527 LEU B CA 1
ATOM 9423 C C . LEU B 1 527 ? 16.734 -29.375 -26.328 1 93.19 527 LEU B C 1
ATOM 9425 O O . LEU B 1 527 ? 15.5 -29.359 -26.312 1 93.19 527 LEU B O 1
ATOM 9429 N N . ILE B 1 528 ? 17.406 -30.094 -25.531 1 89 528 ILE B N 1
ATOM 9430 C CA . ILE B 1 528 ? 16.781 -30.953 -24.531 1 89 528 ILE B CA 1
ATOM 9431 C C . ILE B 1 528 ? 16.016 -30.078 -23.531 1 89 528 ILE B C 1
ATOM 9433 O O . ILE B 1 528 ? 14.852 -30.359 -23.219 1 89 528 ILE B O 1
ATOM 9437 N N . ARG B 1 529 ? 16.688 -29.062 -23.047 1 88.5 529 ARG B N 1
ATOM 9438 C CA . ARG B 1 529 ? 16.078 -28.156 -22.094 1 88.5 529 ARG B CA 1
ATOM 9439 C C . ARG B 1 529 ? 14.797 -27.547 -22.656 1 88.5 529 ARG B C 1
ATOM 9441 O O . ARG B 1 529 ? 13.789 -27.438 -21.953 1 88.5 529 ARG B O 1
ATOM 9448 N N . GLU B 1 530 ? 14.773 -27.141 -23.859 1 89.44 530 GLU B N 1
ATOM 9449 C CA . GLU B 1 530 ? 13.633 -26.531 -24.531 1 89.44 530 GLU B CA 1
ATOM 9450 C C . GLU B 1 530 ? 12.477 -27.516 -24.672 1 89.44 530 GLU B C 1
ATOM 9452 O O . GLU B 1 530 ? 11.312 -27.125 -24.641 1 89.44 530 GLU B O 1
ATOM 9457 N N . ASN B 1 531 ? 12.844 -28.75 -24.781 1 84.75 531 ASN B N 1
ATOM 9458 C CA . ASN B 1 531 ? 11.82 -29.797 -24.891 1 84.75 531 ASN B CA 1
ATOM 9459 C C . ASN B 1 531 ? 11.141 -30.062 -23.562 1 84.75 531 ASN B C 1
ATOM 9461 O O . ASN B 1 531 ? 9.984 -30.469 -23.516 1 84.75 531 ASN B O 1
ATOM 9465 N N . LEU B 1 532 ? 11.852 -29.828 -22.547 1 84.81 532 LEU B N 1
ATOM 9466 C CA . LEU B 1 532 ? 11.344 -30.078 -21.203 1 84.81 532 LEU B CA 1
ATOM 9467 C C . LEU B 1 532 ? 10.461 -28.922 -20.734 1 84.81 532 LEU B C 1
ATOM 9469 O O . LEU B 1 532 ? 9.688 -29.062 -19.797 1 84.81 532 LEU B O 1
ATOM 9473 N N . GLY B 1 533 ? 10.609 -27.812 -21.406 1 85.44 533 GLY B N 1
ATOM 9474 C CA . GLY B 1 533 ? 9.836 -26.609 -21.141 1 85.44 533 GLY B CA 1
ATOM 9475 C C . GLY B 1 533 ? 10.312 -25.406 -21.938 1 85.44 533 GLY B C 1
ATOM 9476 O O . GLY B 1 533 ? 11.5 -25.109 -21.953 1 85.44 533 GLY B O 1
ATOM 9477 N N . GLY B 1 534 ? 9.398 -24.766 -22.516 1 88.5 534 GLY B N 1
ATOM 9478 C CA . GLY B 1 534 ? 9.742 -23.625 -23.359 1 88.5 534 GLY B CA 1
ATOM 9479 C C . GLY B 1 534 ? 10.227 -22.422 -22.547 1 88.5 534 GLY B C 1
ATOM 9480 O O . GLY B 1 534 ? 9.805 -22.234 -21.406 1 88.5 534 GLY B O 1
ATOM 9481 N N . THR B 1 535 ? 11.133 -21.656 -23.109 1 92.56 535 THR B N 1
ATOM 9482 C CA . THR B 1 535 ? 11.703 -20.516 -22.422 1 92.56 535 THR B CA 1
ATOM 9483 C C . THR B 1 535 ? 11.172 -19.203 -23 1 92.56 535 THR B C 1
ATOM 9485 O O . THR B 1 535 ? 11.688 -18.125 -22.703 1 92.56 535 THR B O 1
ATOM 9488 N N . ASP B 1 536 ? 10.172 -19.391 -23.906 1 93.5 536 ASP B N 1
ATOM 9489 C CA . ASP B 1 536 ? 9.57 -18.203 -24.5 1 93.5 536 ASP B CA 1
ATOM 9490 C C . ASP B 1 536 ? 8.625 -17.5 -23.516 1 93.5 536 ASP B C 1
ATOM 9492 O O . ASP B 1 536 ? 7.98 -18.156 -22.703 1 93.5 536 ASP B O 1
ATOM 9496 N N . LEU B 1 537 ? 8.617 -16.25 -23.656 1 91.5 537 LEU B N 1
ATOM 9497 C CA . LEU B 1 537 ? 7.773 -15.406 -22.828 1 91.5 537 LEU B CA 1
ATOM 9498 C C . LEU B 1 537 ? 6.766 -14.641 -23.672 1 91.5 537 LEU B C 1
ATOM 9500 O O . LEU B 1 537 ? 7.012 -14.383 -24.859 1 91.5 537 LEU B O 1
ATOM 9504 N N . PRO B 1 538 ? 5.609 -14.242 -23.062 1 88.5 538 PRO B N 1
ATOM 9505 C CA . PRO B 1 538 ? 4.539 -13.586 -23.828 1 88.5 538 PRO B CA 1
ATOM 9506 C C . PRO B 1 538 ? 4.969 -12.25 -24.422 1 88.5 538 PRO B C 1
ATOM 9508 O O . PRO B 1 538 ? 4.395 -11.805 -25.422 1 88.5 538 PRO B O 1
ATOM 9511 N N . ILE B 1 539 ? 6.012 -11.672 -24 1 90.62 539 ILE B N 1
ATOM 9512 C CA . ILE B 1 539 ? 6.434 -10.352 -24.469 1 90.62 539 ILE B CA 1
ATOM 9513 C C . ILE B 1 539 ? 7.254 -10.492 -25.75 1 90.62 539 ILE B C 1
ATOM 9515 O O . ILE B 1 539 ? 7.762 -9.5 -26.281 1 90.62 539 ILE B O 1
ATOM 9519 N N . GLY B 1 540 ? 7.434 -11.703 -26.188 1 93.38 540 GLY B N 1
ATOM 9520 C CA . GLY B 1 540 ? 8.117 -11.945 -27.453 1 93.38 540 GLY B CA 1
ATOM 9521 C C . GLY B 1 540 ? 9.609 -12.188 -27.281 1 93.38 540 GLY B C 1
ATOM 9522 O O . GLY B 1 540 ? 10.398 -11.906 -28.188 1 93.38 540 GLY B O 1
ATOM 9523 N N . ILE B 1 541 ? 9.961 -12.625 -26.141 1 95.5 541 ILE B N 1
ATOM 9524 C CA . ILE B 1 541 ? 11.367 -12.875 -25.828 1 95.5 541 ILE B CA 1
ATOM 9525 C C . ILE B 1 541 ? 11.547 -14.32 -25.375 1 95.5 541 ILE B C 1
ATOM 9527 O O . ILE B 1 541 ? 10.664 -14.883 -24.719 1 95.5 541 ILE B O 1
ATOM 9531 N N . ALA B 1 542 ? 12.641 -14.969 -25.797 1 95.81 542 ALA B N 1
ATOM 9532 C CA . ALA B 1 542 ? 13.016 -16.281 -25.266 1 95.81 542 ALA B CA 1
ATOM 9533 C C . ALA B 1 542 ? 14.375 -16.219 -24.578 1 95.81 542 ALA B C 1
ATOM 9535 O O . ALA B 1 542 ? 15.25 -15.445 -24.969 1 95.81 542 ALA B O 1
ATOM 9536 N N . ILE B 1 543 ? 14.547 -17.062 -23.562 1 95.12 543 ILE B N 1
ATOM 9537 C CA . ILE B 1 543 ? 15.797 -17.016 -22.812 1 95.12 543 ILE B CA 1
ATOM 9538 C C . ILE B 1 543 ? 16.344 -18.438 -22.641 1 95.12 543 ILE B C 1
ATOM 9540 O O . ILE B 1 543 ? 16.562 -18.891 -21.516 1 95.12 543 ILE B O 1
ATOM 9544 N N . PRO B 1 544 ? 16.75 -19.047 -23.703 1 95.38 544 PRO B N 1
ATOM 9545 C CA . PRO B 1 544 ? 17.328 -20.391 -23.562 1 95.38 544 PRO B CA 1
ATOM 9546 C C . PRO B 1 544 ? 18.641 -20.375 -22.781 1 95.38 544 PRO B C 1
ATOM 9548 O O . PRO B 1 544 ? 19.422 -19.438 -22.891 1 95.38 544 PRO B O 1
ATOM 9551 N N . HIS B 1 545 ? 18.812 -21.359 -22 1 91.81 545 HIS B N 1
ATOM 9552 C CA . HIS B 1 545 ? 20.031 -21.5 -21.219 1 91.81 545 HIS B CA 1
ATOM 9553 C C . HIS B 1 545 ? 20.5 -22.953 -21.188 1 91.81 545 HIS B C 1
ATOM 9555 O O . HIS B 1 545 ? 19.688 -23.875 -21.203 1 91.81 545 HIS B O 1
ATOM 9561 N N . GLY B 1 546 ? 21.781 -23.094 -21.281 1 88 546 GLY B N 1
ATOM 9562 C CA . GLY B 1 546 ? 22.359 -24.438 -21.266 1 88 546 GLY B CA 1
ATOM 9563 C C . GLY B 1 546 ? 22.938 -24.812 -19.906 1 88 546 GLY B C 1
ATOM 9564 O O . GLY B 1 546 ? 22.875 -24.031 -18.969 1 88 546 GLY B O 1
ATOM 9565 N N . LYS B 1 547 ? 23.422 -26.047 -19.859 1 91.44 547 LYS B N 1
ATOM 9566 C CA . LYS B 1 547 ? 24.047 -26.562 -18.641 1 91.44 547 LYS B CA 1
ATOM 9567 C C . LYS B 1 547 ? 25.344 -25.828 -18.328 1 91.44 547 LYS B C 1
ATOM 9569 O O . LYS B 1 547 ? 26.188 -25.625 -19.203 1 91.44 547 LYS B O 1
ATOM 9574 N N . PRO B 1 548 ? 25.5 -25.562 -17.062 1 91.81 548 PRO B N 1
ATOM 9575 C CA . PRO B 1 548 ? 26.734 -24.859 -16.672 1 91.81 548 PRO B CA 1
ATOM 9576 C C . PRO B 1 548 ? 28 -25.641 -17.016 1 91.81 548 PRO B C 1
ATOM 9578 O O . PRO B 1 548 ? 29.031 -25.047 -17.344 1 91.81 548 PRO B O 1
ATOM 9581 N N . GLN B 1 549 ? 27.922 -26.922 -17.047 1 92.12 549 GLN B N 1
ATOM 9582 C CA . GLN B 1 549 ? 29.078 -27.766 -17.312 1 92.12 549 GLN B CA 1
ATOM 9583 C C . GLN B 1 549 ? 29.531 -27.625 -18.75 1 92.12 549 GLN B C 1
ATOM 9585 O O . GLN B 1 549 ? 30.688 -27.906 -19.078 1 92.12 549 GLN B O 1
ATOM 9590 N N . ASP B 1 550 ? 28.641 -27.172 -19.578 1 94.94 550 ASP B N 1
ATOM 9591 C CA . ASP B 1 550 ? 28.953 -27.062 -21 1 94.94 550 ASP B CA 1
ATOM 9592 C C . ASP B 1 550 ? 29.344 -25.641 -21.375 1 94.94 550 ASP B C 1
ATOM 9594 O O . ASP B 1 550 ? 29.469 -25.312 -22.547 1 94.94 550 ASP B O 1
ATOM 9598 N N . VAL B 1 551 ? 29.516 -24.797 -20.391 1 95 551 VAL B N 1
ATOM 9599 C CA . VAL B 1 551 ? 29.875 -23.406 -20.609 1 95 551 VAL B CA 1
ATOM 9600 C C . VAL B 1 551 ? 31.266 -23.141 -20.047 1 95 551 VAL B C 1
ATOM 9602 O O . VAL B 1 551 ? 31.531 -23.406 -18.875 1 95 551 VAL B O 1
ATOM 9605 N N . TYR B 1 552 ? 32.125 -22.594 -20.859 1 95.38 552 TYR B N 1
ATOM 9606 C CA . TYR B 1 552 ? 33.5 -22.297 -20.438 1 95.38 552 TYR B CA 1
ATOM 9607 C C . TYR B 1 552 ? 33.594 -20.891 -19.875 1 95.38 552 TYR B C 1
ATOM 9609 O O . TYR B 1 552 ? 34.312 -20.672 -18.891 1 95.38 552 TYR B O 1
ATOM 9617 N N . LYS B 1 553 ? 32.938 -20.016 -20.516 1 92.56 553 LYS B N 1
ATOM 9618 C CA . LYS B 1 553 ? 32.938 -18.609 -20.109 1 92.56 553 LYS B CA 1
ATOM 9619 C C . LYS B 1 553 ? 31.531 -18.031 -20.109 1 92.56 553 LYS B C 1
ATOM 9621 O O . LYS B 1 553 ? 30.812 -18.125 -21.094 1 92.56 553 LYS B O 1
ATOM 9626 N N . THR B 1 554 ? 31.219 -17.422 -18.938 1 93.44 554 THR B N 1
ATOM 9627 C CA . THR B 1 554 ? 29.891 -16.844 -18.797 1 93.44 554 THR B CA 1
ATOM 9628 C C . THR B 1 554 ? 29.688 -15.703 -19.797 1 93.44 554 THR B C 1
ATOM 9630 O O . THR B 1 554 ? 30.547 -14.828 -19.922 1 93.44 554 THR B O 1
ATOM 9633 N N . THR B 1 555 ? 28.578 -15.75 -20.5 1 91.81 555 THR B N 1
ATOM 9634 C CA . THR B 1 555 ? 28.234 -14.703 -21.469 1 91.81 555 THR B CA 1
ATOM 9635 C C . THR B 1 555 ? 26.734 -14.75 -21.797 1 91.81 555 THR B C 1
ATOM 9637 O O . THR B 1 555 ? 26.078 -15.758 -21.562 1 91.81 555 THR B O 1
ATOM 9640 N N . ILE B 1 556 ? 26.219 -13.648 -22.234 1 93 556 ILE B N 1
ATOM 9641 C CA . ILE B 1 556 ? 24.859 -13.578 -22.781 1 93 556 ILE B CA 1
ATOM 9642 C C . ILE B 1 556 ? 24.922 -13.172 -24.25 1 93 556 ILE B C 1
ATOM 9644 O O . ILE B 1 556 ? 25.469 -12.125 -24.594 1 93 556 ILE B O 1
ATOM 9648 N N . LEU B 1 557 ? 24.422 -14.016 -25.062 1 93.06 557 LEU B N 1
ATOM 9649 C CA . LEU B 1 557 ? 24.375 -13.703 -26.484 1 93.06 557 LEU B CA 1
ATOM 9650 C C . LEU B 1 557 ? 23 -13.219 -26.906 1 93.06 557 LEU B C 1
ATOM 9652 O O . LEU B 1 557 ? 22.047 -14 -26.953 1 93.06 557 LEU B O 1
ATOM 9656 N N . PRO B 1 558 ? 22.891 -11.969 -27.188 1 92.69 558 PRO B N 1
ATOM 9657 C CA . PRO B 1 558 ? 21.625 -11.469 -27.703 1 92.69 558 PRO B CA 1
ATOM 9658 C C . PRO B 1 558 ? 21.438 -11.75 -29.203 1 92.69 558 PRO B C 1
ATOM 9660 O O . PRO B 1 558 ? 22.375 -11.594 -29.984 1 92.69 558 PRO B O 1
ATOM 9663 N N . VAL B 1 559 ? 20.297 -12.227 -29.547 1 94 559 VAL B N 1
ATOM 9664 C CA . VAL B 1 559 ? 19.922 -12.469 -30.938 1 94 559 VAL B CA 1
ATOM 9665 C C . VAL B 1 559 ? 18.625 -11.727 -31.266 1 94 559 VAL B C 1
ATOM 9667 O O . VAL B 1 559 ? 17.625 -11.867 -30.547 1 94 559 VAL B O 1
ATOM 9670 N N . THR B 1 560 ? 18.672 -10.883 -32.25 1 94.38 560 THR B N 1
ATOM 9671 C CA . THR B 1 560 ? 17.453 -10.258 -32.75 1 94.38 560 THR B CA 1
ATOM 9672 C C . THR B 1 560 ? 17.094 -10.773 -34.125 1 94.38 560 THR B C 1
ATOM 9674 O O . THR B 1 560 ? 17.984 -11.016 -34.969 1 94.38 560 THR B O 1
ATOM 9677 N N . LEU B 1 561 ? 15.797 -10.922 -34.344 1 94.75 561 LEU B N 1
ATOM 9678 C CA . LEU B 1 561 ? 15.328 -11.484 -35.594 1 94.75 561 LEU B CA 1
ATOM 9679 C C . LEU B 1 561 ? 14.586 -10.438 -36.438 1 94.75 561 LEU B C 1
ATOM 9681 O O . LEU B 1 561 ? 13.961 -9.531 -35.875 1 94.75 561 LEU B O 1
ATOM 9685 N N . LYS B 1 562 ? 14.672 -10.602 -37.688 1 92.5 562 LYS B N 1
ATOM 9686 C CA . LYS B 1 562 ? 13.953 -9.695 -38.562 1 92.5 562 LYS B CA 1
ATOM 9687 C C . LYS B 1 562 ? 12.453 -9.914 -38.5 1 92.5 562 LYS B C 1
ATOM 9689 O O . LYS B 1 562 ? 11.672 -8.969 -38.625 1 92.5 562 LYS B O 1
ATOM 9694 N N . ARG B 1 563 ? 12.109 -11.141 -38.312 1 92.38 563 ARG B N 1
ATOM 9695 C CA . ARG B 1 563 ? 10.703 -11.516 -38.188 1 92.38 563 ARG B CA 1
ATOM 9696 C C . ARG B 1 563 ? 10.484 -12.406 -36.969 1 92.38 563 ARG B C 1
ATOM 9698 O O . ARG B 1 563 ? 11.367 -13.195 -36.594 1 92.38 563 ARG B O 1
ATOM 9705 N N . LYS B 1 564 ? 9.234 -12.297 -36.469 1 94.88 564 LYS B N 1
ATOM 9706 C CA . LYS B 1 564 ? 8.898 -13.164 -35.344 1 94.88 564 LYS B CA 1
ATOM 9707 C C . LYS B 1 564 ? 8.773 -14.617 -35.781 1 94.88 564 LYS B C 1
ATOM 9709 O O . LYS B 1 564 ? 8.281 -14.898 -36.875 1 94.88 564 LYS B O 1
ATOM 9714 N N . ILE B 1 565 ? 9.211 -15.43 -34.938 1 95.06 565 ILE B N 1
ATOM 9715 C CA . ILE B 1 565 ? 9.086 -16.859 -35.219 1 95.06 565 ILE B CA 1
ATOM 9716 C C . ILE B 1 565 ? 8.406 -17.547 -34.031 1 95.06 565 ILE B C 1
ATOM 9718 O O . ILE B 1 565 ? 8.516 -17.094 -32.906 1 95.06 565 ILE B O 1
ATOM 9722 N N . LYS B 1 566 ? 7.738 -18.609 -34.344 1 93.62 566 LYS B N 1
ATOM 9723 C CA . LYS B 1 566 ? 7.141 -19.406 -33.281 1 93.62 566 LYS B CA 1
ATOM 9724 C C . LYS B 1 566 ? 8.203 -20.172 -32.5 1 93.62 566 LYS B C 1
ATOM 9726 O O . LYS B 1 566 ? 8.969 -20.938 -33.094 1 93.62 566 LYS B O 1
ATOM 9731 N N . TRP B 1 567 ? 8.281 -19.969 -31.281 1 93.88 567 TRP B N 1
ATOM 9732 C CA . TRP B 1 567 ? 9.25 -20.672 -30.438 1 93.88 567 TRP B CA 1
ATOM 9733 C C . TRP B 1 567 ? 8.609 -21.891 -29.797 1 93.88 567 TRP B C 1
ATOM 9735 O O . TRP B 1 567 ? 8.805 -23.016 -30.266 1 93.88 567 TRP B O 1
ATOM 9745 N N . ASP B 1 568 ? 7.883 -21.734 -28.875 1 90.75 568 ASP B N 1
ATOM 9746 C CA . ASP B 1 568 ? 7.059 -22.797 -28.281 1 90.75 568 ASP B CA 1
ATOM 9747 C C . ASP B 1 568 ? 5.598 -22.359 -28.188 1 90.75 568 ASP B C 1
ATOM 9749 O O . ASP B 1 568 ? 4.84 -22.5 -29.156 1 90.75 568 ASP B O 1
ATOM 9753 N N . GLU B 1 569 ? 5.297 -21.594 -27.281 1 85.94 569 GLU B N 1
ATOM 9754 C CA . GLU B 1 569 ? 3.938 -21.094 -27.094 1 85.94 569 GLU B CA 1
ATOM 9755 C C . GLU B 1 569 ? 3.76 -19.734 -27.766 1 85.94 569 GLU B C 1
ATOM 9757 O O . GLU B 1 569 ? 2.676 -19.422 -28.266 1 85.94 569 GLU B O 1
ATOM 9762 N N . PHE B 1 570 ? 4.875 -19.047 -27.875 1 91.81 570 PHE B N 1
ATOM 9763 C CA . PHE B 1 570 ? 4.77 -17.656 -28.328 1 91.81 570 PHE B CA 1
ATOM 9764 C C . PHE B 1 570 ? 5.676 -17.406 -29.516 1 91.81 570 PHE B C 1
ATOM 9766 O O . PHE B 1 570 ? 6.574 -18.188 -29.812 1 91.81 570 PHE B O 1
ATOM 9773 N N . TYR B 1 571 ? 5.316 -16.328 -30.156 1 95 571 TYR B N 1
ATOM 9774 C CA . TYR B 1 571 ? 6.203 -15.82 -31.203 1 95 571 TYR B CA 1
ATOM 9775 C C . TYR B 1 571 ? 7.25 -14.883 -30.609 1 95 571 TYR B C 1
ATOM 9777 O O . TYR B 1 571 ? 6.941 -14.07 -29.734 1 95 571 TYR B O 1
ATOM 9785 N N . VAL B 1 572 ? 8.516 -15.07 -31.078 1 96.25 572 VAL B N 1
ATOM 9786 C CA . VAL B 1 572 ? 9.594 -14.297 -30.469 1 96.25 572 VAL B CA 1
ATOM 9787 C C . VAL B 1 572 ? 10.43 -13.633 -31.547 1 96.25 572 VAL B C 1
ATOM 9789 O O . VAL B 1 572 ? 10.539 -14.148 -32.656 1 96.25 572 VAL B O 1
ATOM 9792 N N . ASP B 1 573 ? 10.938 -12.438 -31.219 1 96.31 573 ASP B N 1
ATOM 9793 C CA . ASP B 1 573 ? 11.836 -11.75 -32.156 1 96.31 573 ASP B CA 1
ATOM 9794 C C . ASP B 1 573 ? 13.141 -11.367 -31.453 1 96.31 573 ASP B C 1
ATOM 9796 O O . ASP B 1 573 ? 14.07 -10.867 -32.094 1 96.31 573 ASP B O 1
ATOM 9800 N N . ILE B 1 574 ? 13.203 -11.57 -30.172 1 95.88 574 ILE B N 1
ATOM 9801 C CA . ILE B 1 574 ? 14.43 -11.383 -29.406 1 95.88 574 ILE B CA 1
ATOM 9802 C C . ILE B 1 574 ? 14.742 -12.648 -28.609 1 95.88 574 ILE B C 1
ATOM 9804 O O . ILE B 1 574 ? 13.852 -13.219 -27.969 1 95.88 574 ILE B O 1
ATOM 9808 N N . VAL B 1 575 ? 15.992 -13.109 -28.688 1 95.81 575 VAL B N 1
ATOM 9809 C CA . VAL B 1 575 ? 16.422 -14.273 -27.906 1 95.81 575 VAL B CA 1
ATOM 9810 C C . VAL B 1 575 ? 17.719 -13.945 -27.156 1 95.81 575 VAL B C 1
ATOM 9812 O O . VAL B 1 575 ? 18.688 -13.469 -27.75 1 95.81 575 VAL B O 1
ATOM 9815 N N . PHE B 1 576 ? 17.688 -14.156 -25.875 1 94.69 576 PHE B N 1
ATOM 9816 C CA . PHE B 1 576 ? 18.906 -14.039 -25.062 1 94.69 576 PHE B CA 1
ATOM 9817 C C . PHE B 1 576 ? 19.422 -15.414 -24.672 1 94.69 576 PHE B C 1
ATOM 9819 O O . PHE B 1 576 ? 18.891 -16.047 -23.766 1 94.69 576 PHE B O 1
ATOM 9826 N N . PHE B 1 577 ? 20.5 -15.836 -25.344 1 95.38 577 PHE B N 1
ATOM 9827 C CA . PHE B 1 577 ? 21.141 -17.078 -24.922 1 95.38 577 PHE B CA 1
ATOM 9828 C C . PHE B 1 577 ? 21.953 -16.859 -23.656 1 95.38 577 PHE B C 1
ATOM 9830 O O . PHE B 1 577 ? 22.953 -16.141 -23.656 1 95.38 577 PHE B O 1
ATOM 9837 N N . ILE B 1 578 ? 21.547 -17.516 -22.625 1 94.31 578 ILE B N 1
ATOM 9838 C CA . ILE B 1 578 ? 22.188 -17.328 -21.328 1 94.31 578 ILE B CA 1
ATOM 9839 C C . ILE B 1 578 ? 23.203 -18.453 -21.078 1 94.31 578 ILE B C 1
ATOM 9841 O O . ILE B 1 578 ? 22.828 -19.625 -20.984 1 94.31 578 ILE B O 1
ATOM 9845 N N . CYS B 1 579 ? 24.438 -18.062 -21 1 94.62 579 CYS B N 1
ATOM 9846 C CA . CYS B 1 579 ? 25.531 -18.984 -20.734 1 94.62 579 CYS B CA 1
ATOM 9847 C C . CYS B 1 579 ? 26.234 -18.656 -19.422 1 94.62 579 CYS B C 1
ATOM 9849 O O . CYS B 1 579 ? 26.984 -17.672 -19.359 1 94.62 579 CYS B O 1
ATOM 9851 N N . ILE B 1 580 ? 26.031 -19.5 -18.438 1 93.25 580 ILE B N 1
ATOM 9852 C CA . ILE B 1 580 ? 26.672 -19.297 -17.141 1 93.25 580 ILE B CA 1
ATOM 9853 C C . ILE B 1 580 ? 27.5 -20.516 -16.766 1 93.25 580 ILE B C 1
ATOM 9855 O O . ILE B 1 580 ? 27 -21.641 -16.734 1 93.25 580 ILE B O 1
ATOM 9859 N N . CYS B 1 581 ? 28.75 -20.266 -16.547 1 93.44 581 CYS B N 1
ATOM 9860 C CA . CYS B 1 581 ? 29.625 -21.375 -16.203 1 93.44 581 CYS B CA 1
ATOM 9861 C C . CYS B 1 581 ? 29.562 -21.688 -14.719 1 93.44 581 CYS B C 1
ATOM 9863 O O . CYS B 1 581 ? 29.016 -20.891 -13.938 1 93.44 581 CYS B O 1
ATOM 9865 N N . GLU B 1 582 ? 30.062 -22.766 -14.305 1 91 582 GLU B N 1
ATOM 9866 C CA . GLU B 1 582 ? 29.969 -23.25 -12.93 1 91 582 GLU B CA 1
ATOM 9867 C C . GLU B 1 582 ? 30.641 -22.297 -11.953 1 91 582 GLU B C 1
ATOM 9869 O O . GLU B 1 582 ? 30.156 -22.109 -10.836 1 91 582 GLU B O 1
ATOM 9874 N N . GLU B 1 583 ? 31.641 -21.703 -12.328 1 90.5 583 GLU B N 1
ATOM 9875 C CA . GLU B 1 583 ? 32.406 -20.812 -11.461 1 90.5 583 GLU B CA 1
ATOM 9876 C C . GLU B 1 583 ? 31.625 -19.562 -11.117 1 90.5 583 GLU B C 1
ATOM 9878 O O . GLU B 1 583 ? 31.812 -18.953 -10.062 1 90.5 583 GLU B O 1
ATOM 9883 N N . ASP B 1 584 ? 30.734 -19.25 -11.984 1 90.38 584 ASP B N 1
ATOM 9884 C CA . ASP B 1 584 ? 29.953 -18.031 -11.805 1 90.38 584 ASP B CA 1
ATOM 9885 C C . ASP B 1 584 ? 28.562 -18.328 -11.258 1 90.38 584 ASP B C 1
ATOM 9887 O O . ASP B 1 584 ? 27.625 -17.547 -11.469 1 90.38 584 ASP B O 1
ATOM 9891 N N . ARG B 1 585 ? 28.438 -19.422 -10.625 1 88.75 585 ARG B N 1
ATOM 9892 C CA . ARG B 1 585 ? 27.125 -19.859 -10.125 1 88.75 585 ARG B CA 1
ATOM 9893 C C . ARG B 1 585 ? 26.531 -18.812 -9.195 1 88.75 585 ARG B C 1
ATOM 9895 O O . ARG B 1 585 ? 25.312 -18.594 -9.203 1 88.75 585 ARG B O 1
ATOM 9902 N N . MET B 1 586 ? 27.328 -18.141 -8.445 1 90.31 586 MET B N 1
ATOM 9903 C CA . MET B 1 586 ? 26.859 -17.156 -7.473 1 90.31 586 MET B CA 1
ATOM 9904 C C . MET B 1 586 ? 26.328 -15.914 -8.172 1 90.31 586 MET B C 1
ATOM 9906 O O . MET B 1 586 ? 25.578 -15.133 -7.566 1 90.31 586 MET B O 1
ATOM 9910 N N . LYS B 1 587 ? 26.562 -15.75 -9.414 1 90.31 587 LYS B N 1
ATOM 9911 C CA . LYS B 1 587 ? 26.125 -14.586 -10.172 1 90.31 587 LYS B CA 1
ATOM 9912 C C . LYS B 1 587 ? 24.828 -14.867 -10.922 1 90.31 587 LYS B C 1
ATOM 9914 O O . LYS B 1 587 ? 24.266 -13.969 -11.547 1 90.31 587 LYS B O 1
ATOM 9919 N N . THR B 1 588 ? 24.375 -16.047 -10.812 1 91.06 588 THR B N 1
ATOM 9920 C CA . THR B 1 588 ? 23.25 -16.484 -11.625 1 91.06 588 THR B CA 1
ATOM 9921 C C . THR B 1 588 ? 22.031 -15.609 -11.406 1 91.06 588 THR B C 1
ATOM 9923 O O . THR B 1 588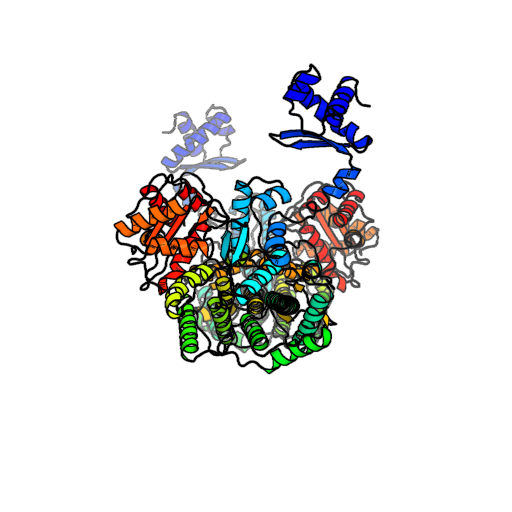 ? 21.453 -15.078 -12.359 1 91.06 588 THR B O 1
ATOM 9926 N N . LYS B 1 589 ? 21.656 -15.484 -10.18 1 91.56 589 LYS B N 1
ATOM 9927 C CA . LYS B 1 589 ? 20.453 -14.703 -9.875 1 91.56 589 LYS B CA 1
ATOM 9928 C C . LYS B 1 589 ? 20.562 -13.289 -10.438 1 91.56 589 LYS B C 1
ATOM 9930 O O . LYS B 1 589 ? 19.625 -12.789 -11.062 1 91.56 589 LYS B O 1
ATOM 9935 N N . LYS B 1 590 ? 21.672 -12.688 -10.188 1 88.62 590 LYS B N 1
ATOM 9936 C CA . LYS B 1 590 ? 21.906 -11.312 -10.625 1 88.62 590 LYS B CA 1
ATOM 9937 C C . LYS B 1 590 ? 21.812 -11.203 -12.141 1 88.62 590 LYS B C 1
ATOM 9939 O O . LYS B 1 590 ? 21.219 -10.25 -12.664 1 88.62 590 LYS B O 1
ATOM 9944 N N . ILE B 1 591 ? 22.422 -12.102 -12.82 1 88.75 591 ILE B N 1
ATOM 9945 C CA . ILE B 1 591 ? 22.406 -12.117 -14.281 1 88.75 591 ILE B CA 1
ATOM 9946 C C . ILE B 1 591 ? 20.969 -12.227 -14.789 1 88.75 591 ILE B C 1
ATOM 9948 O O . ILE B 1 591 ? 20.562 -11.477 -15.672 1 88.75 591 ILE B O 1
ATOM 9952 N N . ILE B 1 592 ? 20.188 -13.141 -14.227 1 91.56 592 ILE B N 1
ATOM 9953 C CA . ILE B 1 592 ? 18.812 -13.344 -14.633 1 91.56 592 ILE B CA 1
ATOM 9954 C C . ILE B 1 592 ? 17.984 -12.102 -14.305 1 91.56 592 ILE B C 1
ATOM 9956 O O . ILE B 1 592 ? 17.156 -11.672 -15.102 1 91.56 592 ILE B O 1
ATOM 9960 N N . GLN B 1 593 ? 18.234 -11.555 -13.164 1 89.19 593 GLN B N 1
ATOM 9961 C CA . GLN B 1 593 ? 17.547 -10.328 -12.766 1 89.19 593 GLN B CA 1
ATOM 9962 C C . GLN B 1 593 ? 17.781 -9.219 -13.789 1 89.19 593 GLN B C 1
ATOM 9964 O O . GLN B 1 593 ? 16.859 -8.461 -14.109 1 89.19 593 GLN B O 1
ATOM 9969 N N . ASN B 1 594 ? 18.969 -9.117 -14.211 1 85.75 594 ASN B N 1
ATOM 9970 C CA . ASN B 1 594 ? 19.297 -8.102 -15.203 1 85.75 594 ASN B CA 1
ATOM 9971 C C . ASN B 1 594 ? 18.531 -8.297 -16.5 1 85.75 594 ASN B C 1
ATOM 9973 O O . ASN B 1 594 ? 18.031 -7.336 -17.078 1 85.75 594 ASN B O 1
ATOM 9977 N N . ILE B 1 595 ? 18.453 -9.477 -16.922 1 89.12 595 ILE B N 1
ATOM 9978 C CA . ILE B 1 595 ? 17.719 -9.789 -18.141 1 89.12 595 ILE B CA 1
ATOM 9979 C C . ILE B 1 595 ? 16.234 -9.445 -17.953 1 89.12 595 ILE B C 1
ATOM 9981 O O . ILE B 1 595 ? 15.625 -8.844 -18.844 1 89.12 595 ILE B O 1
ATOM 9985 N N . TYR B 1 596 ? 15.695 -9.797 -16.844 1 88.31 596 TYR B N 1
ATOM 9986 C CA . TYR B 1 596 ? 14.289 -9.523 -16.594 1 88.31 596 TYR B CA 1
ATOM 9987 C C . TYR B 1 596 ? 14.023 -8.023 -16.5 1 88.31 596 TYR B C 1
ATOM 9989 O O . TYR B 1 596 ? 12.969 -7.547 -16.906 1 88.31 596 TYR B O 1
ATOM 9997 N N . SER B 1 597 ? 14.977 -7.32 -15.969 1 85.75 597 SER B N 1
ATOM 9998 C CA . SER B 1 597 ? 14.852 -5.867 -15.898 1 85.75 597 SER B CA 1
ATOM 9999 C C . SER B 1 597 ? 14.758 -5.258 -17.297 1 85.75 597 SER B C 1
ATOM 10001 O O . SER B 1 597 ? 14.016 -4.305 -17.516 1 85.75 597 SER B O 1
ATOM 10003 N N . ILE B 1 598 ? 15.508 -5.785 -18.188 1 85.38 598 ILE B N 1
ATOM 10004 C CA . ILE B 1 598 ? 15.461 -5.355 -19.578 1 85.38 598 ILE B CA 1
ATOM 10005 C C . ILE B 1 598 ? 14.086 -5.637 -20.156 1 85.38 598 ILE B C 1
ATOM 10007 O O . ILE B 1 598 ? 13.5 -4.785 -20.828 1 85.38 598 ILE B O 1
ATOM 10011 N N . MET B 1 599 ? 13.547 -6.75 -19.828 1 88.5 599 MET B N 1
ATOM 10012 C CA . MET B 1 599 ? 12.266 -7.195 -20.375 1 88.5 599 MET B CA 1
ATOM 10013 C C . MET B 1 599 ? 11.125 -6.34 -19.844 1 88.5 599 MET B C 1
ATOM 10015 O O . MET B 1 599 ? 10.086 -6.215 -20.5 1 88.5 599 MET B O 1
ATOM 10019 N N . GLU B 1 600 ? 11.312 -5.785 -18.734 1 85 600 GLU B N 1
ATOM 10020 C CA . GLU B 1 600 ? 10.266 -4.973 -18.109 1 85 600 GLU B CA 1
ATOM 10021 C C . GLU B 1 600 ? 10.242 -3.562 -18.688 1 85 600 GLU B C 1
ATOM 10023 O O . GLU B 1 600 ? 9.242 -2.85 -18.562 1 85 600 GLU B O 1
ATOM 10028 N N . ASP B 1 601 ? 11.305 -3.154 -19.328 1 83.75 601 ASP B N 1
ATOM 10029 C CA . ASP B 1 601 ? 11.414 -1.824 -19.922 1 83.75 601 ASP B CA 1
ATOM 10030 C C . ASP B 1 601 ? 10.922 -1.824 -21.375 1 83.75 601 ASP B C 1
ATOM 10032 O O . ASP B 1 601 ? 11.703 -2.049 -22.297 1 83.75 601 ASP B O 1
ATOM 10036 N N . LYS B 1 602 ? 9.742 -1.393 -21.547 1 86.31 602 LYS B N 1
ATOM 10037 C CA . LYS B 1 602 ? 9.117 -1.444 -22.875 1 86.31 602 LYS B CA 1
ATOM 10038 C C . LYS B 1 602 ? 9.852 -0.539 -23.859 1 86.31 602 LYS B C 1
ATOM 10040 O O . LYS B 1 602 ? 9.992 -0.881 -25.031 1 86.31 602 LYS B O 1
ATOM 10045 N N . GLU B 1 603 ? 10.234 0.557 -23.312 1 85.19 603 GLU B N 1
ATOM 10046 C CA . GLU B 1 603 ? 10.953 1.49 -24.188 1 85.19 603 GLU B CA 1
ATOM 10047 C C . GLU B 1 603 ? 12.297 0.917 -24.609 1 85.19 603 GLU B C 1
ATOM 10049 O O . GLU B 1 603 ? 12.695 1.059 -25.766 1 85.19 603 GLU B O 1
ATOM 10054 N N . LEU B 1 604 ? 12.945 0.317 -23.719 1 85.56 604 LEU B N 1
ATOM 10055 C CA . LEU B 1 604 ? 14.227 -0.304 -24.031 1 85.56 604 LEU B CA 1
ATOM 10056 C C . LEU B 1 604 ? 14.047 -1.426 -25.062 1 85.56 604 LEU B C 1
ATOM 10058 O O . LEU B 1 604 ? 14.852 -1.56 -25.984 1 85.56 604 LEU B O 1
ATOM 10062 N N . LEU B 1 605 ? 13.047 -2.248 -24.969 1 90.12 605 LEU B N 1
ATOM 10063 C CA . LEU B 1 605 ? 12.789 -3.357 -25.875 1 90.12 605 LEU B CA 1
ATOM 10064 C C . LEU B 1 605 ? 12.5 -2.848 -27.281 1 90.12 605 LEU B C 1
ATOM 10066 O O . LEU B 1 605 ? 12.922 -3.457 -28.266 1 90.12 605 LEU B O 1
ATOM 10070 N N . ARG B 1 606 ? 11.797 -1.769 -27.328 1 91.06 606 ARG B N 1
ATOM 10071 C CA . ARG B 1 606 ? 11.516 -1.16 -28.625 1 91.06 606 ARG B CA 1
ATOM 10072 C C . ARG B 1 606 ? 12.805 -0.713 -29.297 1 91.06 606 ARG B C 1
ATOM 10074 O O . ARG B 1 606 ? 12.977 -0.916 -30.5 1 91.06 606 ARG B O 1
ATOM 10081 N N . ARG B 1 607 ? 13.672 -0.2 -28.531 1 89.25 607 ARG B N 1
ATOM 10082 C CA . ARG B 1 607 ? 14.953 0.247 -29.078 1 89.25 607 ARG B CA 1
ATOM 10083 C C . ARG B 1 607 ? 15.789 -0.935 -29.547 1 89.25 607 ARG B C 1
ATOM 10085 O O . ARG B 1 607 ? 16.422 -0.867 -30.609 1 89.25 607 ARG B O 1
ATOM 10092 N N . ILE B 1 608 ? 15.781 -1.976 -28.812 1 90.44 608 ILE B N 1
ATOM 10093 C CA . ILE B 1 608 ? 16.531 -3.178 -29.156 1 90.44 608 ILE B CA 1
ATOM 10094 C C . ILE B 1 608 ? 16.016 -3.76 -30.469 1 90.44 608 ILE B C 1
ATOM 10096 O O . ILE B 1 608 ? 16.797 -4.129 -31.344 1 90.44 608 ILE B O 1
ATOM 10100 N N . ARG B 1 609 ? 14.75 -3.822 -30.625 1 91.88 609 ARG B N 1
ATOM 10101 C CA . ARG B 1 609 ? 14.109 -4.375 -31.812 1 91.88 609 ARG B CA 1
ATOM 10102 C C . ARG B 1 609 ? 14.453 -3.551 -33.062 1 91.88 609 ARG B C 1
ATOM 10104 O O . ARG B 1 609 ? 14.516 -4.082 -34.156 1 91.88 609 ARG B O 1
ATOM 10111 N N . ASN B 1 610 ? 14.773 -2.332 -32.812 1 90.88 610 ASN B N 1
ATOM 10112 C CA . ASN B 1 610 ? 15.016 -1.432 -33.938 1 90.88 610 ASN B CA 1
ATOM 10113 C C . ASN B 1 610 ? 16.5 -1.352 -34.281 1 90.88 610 ASN B C 1
ATOM 10115 O O . ASN B 1 610 ? 16.875 -0.745 -35.281 1 90.88 610 ASN B O 1
ATOM 10119 N N . CYS B 1 611 ? 17.25 -1.952 -33.5 1 89.94 611 CYS B N 1
ATOM 10120 C CA . CYS B 1 611 ? 18.688 -1.928 -33.75 1 89.94 611 CYS B CA 1
ATOM 10121 C C . CYS B 1 611 ? 19.016 -2.656 -35.062 1 89.94 611 CYS B C 1
ATOM 10123 O O . CYS B 1 611 ? 18.438 -3.693 -35.344 1 89.94 611 CYS B O 1
ATOM 10125 N N . LYS B 1 612 ? 20.016 -2.068 -35.844 1 88.56 612 LYS B N 1
ATOM 10126 C CA . LYS B 1 612 ? 20.391 -2.656 -37.125 1 88.56 612 LYS B CA 1
ATOM 10127 C C . LYS B 1 612 ? 21.812 -3.227 -37.094 1 88.56 612 LYS B C 1
ATOM 10129 O O . LYS B 1 612 ? 22.25 -3.873 -38.031 1 88.56 612 LYS B O 1
ATOM 10134 N N . SER B 1 613 ? 22.5 -2.891 -36 1 85.88 613 SER B N 1
ATOM 10135 C CA . SER B 1 613 ? 23.875 -3.377 -35.844 1 85.88 613 SER B CA 1
ATOM 10136 C C . SER B 1 613 ? 24.188 -3.662 -34.375 1 85.88 613 SER B C 1
ATOM 10138 O O . SER B 1 613 ? 23.469 -3.223 -33.5 1 85.88 613 SER B O 1
ATOM 10140 N N . MET B 1 614 ? 25.219 -4.438 -34.25 1 83.88 614 MET B N 1
ATOM 10141 C CA . MET B 1 614 ? 25.672 -4.754 -32.906 1 83.88 614 MET B CA 1
ATOM 10142 C C . MET B 1 614 ? 26.094 -3.486 -32.156 1 83.88 614 MET B C 1
ATOM 10144 O O . MET B 1 614 ? 25.875 -3.371 -30.938 1 83.88 614 MET B O 1
ATOM 10148 N N . GLU B 1 615 ? 26.656 -2.625 -32.844 1 82.56 615 GLU B N 1
ATOM 10149 C CA . GLU B 1 615 ? 27.078 -1.357 -32.25 1 82.56 615 GLU B CA 1
ATOM 10150 C C . GLU B 1 615 ? 25.875 -0.583 -31.703 1 82.56 615 GLU B C 1
ATOM 10152 O O . GLU B 1 615 ? 25.906 -0.056 -30.578 1 82.56 615 GLU B O 1
ATOM 10157 N N . GLU B 1 616 ? 24.906 -0.597 -32.5 1 84.75 616 GLU B N 1
ATOM 10158 C CA . GLU B 1 616 ? 23.672 0.082 -32.062 1 84.75 616 GLU B CA 1
ATOM 10159 C C . GLU B 1 616 ? 23.078 -0.586 -30.844 1 84.75 616 GLU B C 1
ATOM 10161 O O . GLU B 1 616 ? 22.547 0.091 -29.969 1 84.75 616 GLU B O 1
ATOM 10166 N N . PHE B 1 617 ? 23.188 -1.813 -30.844 1 85.81 617 PHE B N 1
ATOM 10167 C CA . PHE B 1 617 ? 22.672 -2.592 -29.719 1 85.81 617 PHE B CA 1
ATOM 10168 C C . PHE B 1 617 ? 23.344 -2.184 -28.422 1 85.81 617 PHE B C 1
ATOM 10170 O O . PHE B 1 617 ? 22.672 -1.911 -27.422 1 85.81 617 PHE B O 1
ATOM 10177 N N . PHE B 1 618 ? 24.594 -2.023 -28.469 1 80.81 618 PHE B N 1
ATOM 10178 C CA . PHE B 1 618 ? 25.328 -1.716 -27.25 1 80.81 618 PHE B CA 1
ATOM 10179 C C . PHE B 1 618 ? 25.141 -0.257 -26.859 1 80.81 618 PHE B C 1
ATOM 10181 O O . PHE B 1 618 ? 25.141 0.073 -25.672 1 80.81 618 PHE B O 1
ATOM 10188 N N . ILE B 1 619 ? 24.859 0.563 -27.812 1 76.44 619 ILE B N 1
ATOM 10189 C CA . ILE B 1 619 ? 24.609 1.976 -27.547 1 76.44 619 ILE B CA 1
ATOM 10190 C C . ILE B 1 619 ? 23.281 2.133 -26.781 1 76.44 619 ILE B C 1
ATOM 10192 O O . ILE B 1 619 ? 23.156 2.992 -25.906 1 76.44 619 ILE B O 1
ATOM 10196 N N . THR B 1 620 ? 22.359 1.27 -27.109 1 80.25 620 THR B N 1
ATOM 10197 C CA . THR B 1 620 ? 21.047 1.319 -26.484 1 80.25 620 THR B CA 1
ATOM 10198 C C . THR B 1 620 ? 21.172 1.132 -24.969 1 80.25 620 THR B C 1
ATOM 10200 O O . THR B 1 620 ? 20.375 1.689 -24.203 1 80.25 620 THR B O 1
ATOM 10203 N N . PHE B 1 621 ? 22.078 0.407 -24.547 1 75.44 621 PHE B N 1
ATOM 10204 C CA . PHE B 1 621 ? 22.25 0.131 -23.125 1 75.44 621 PHE B CA 1
ATOM 10205 C C . PHE B 1 621 ? 23.125 1.188 -22.469 1 75.44 621 PHE B C 1
ATOM 10207 O O . PHE B 1 621 ? 23.094 1.364 -21.25 1 75.44 621 PHE B O 1
ATOM 10214 N N . GLU B 1 622 ? 24 1.847 -23.188 1 62.47 622 GLU B N 1
ATOM 10215 C CA . GLU B 1 622 ? 24.828 2.922 -22.641 1 62.47 622 GLU B CA 1
ATOM 10216 C C . GLU B 1 622 ? 24 4.152 -22.312 1 62.47 622 GLU B C 1
ATOM 10218 O O . GLU B 1 622 ? 24.234 4.832 -21.312 1 62.47 622 GLU B O 1
ATOM 10223 N N . LYS B 1 623 ? 23.062 4.551 -23.141 1 52.81 623 LYS B N 1
ATOM 10224 C CA . LYS B 1 623 ? 22.234 5.742 -22.953 1 52.81 623 LYS B CA 1
ATOM 10225 C C . LYS B 1 623 ? 21.328 5.605 -21.719 1 52.81 623 LYS B C 1
ATOM 10227 O O . LYS B 1 623 ? 20.984 6.605 -21.094 1 52.81 623 LYS B O 1
ATOM 10232 N N . GLU B 1 624 ? 20.797 4.613 -21.531 1 50.81 624 GLU B N 1
ATOM 10233 C CA . GLU B 1 624 ? 19.906 4.441 -20.391 1 50.81 624 GLU B CA 1
ATOM 10234 C C . GLU B 1 624 ? 20.641 4.648 -19.078 1 50.81 624 GLU B C 1
ATOM 10236 O O . GLU B 1 624 ? 20.047 5.035 -18.062 1 50.81 624 GLU B O 1
ATOM 10241 N N . GLY B 1 625 ? 21.875 4.629 -19.062 1 42.31 625 GLY B N 1
ATOM 10242 C CA . GLY B 1 625 ? 22.625 5.102 -17.906 1 42.31 625 GLY B CA 1
ATOM 10243 C C . GLY B 1 625 ? 22.578 6.609 -17.75 1 42.31 625 GLY B C 1
ATOM 10244 O O . GLY B 1 625 ? 22.641 7.125 -16.641 1 42.31 625 GLY B O 1
ATOM 10245 N N . ASP B 1 626 ? 22.547 7.348 -18.906 1 34.91 626 ASP B N 1
ATOM 10246 C CA . ASP B 1 626 ? 22.531 8.805 -18.844 1 34.91 626 ASP B CA 1
ATOM 10247 C C . ASP B 1 626 ? 21.141 9.328 -18.469 1 34.91 626 ASP B C 1
ATOM 10249 O O . ASP B 1 626 ? 21 10.5 -18.109 1 34.91 626 ASP B O 1
ATOM 10253 N N . LEU B 1 627 ? 20.188 8.758 -18.844 1 30.45 627 LEU B N 1
ATOM 10254 C CA . LEU B 1 627 ? 18.906 9.406 -18.609 1 30.45 627 LEU B CA 1
ATOM 10255 C C . LEU B 1 627 ? 18.578 9.445 -17.125 1 30.45 627 LEU B C 1
ATOM 10257 O O . LEU B 1 627 ? 17.562 10.008 -16.719 1 30.45 627 LEU B O 1
ATOM 10261 N N . LEU B 1 628 ? 18.766 8.633 -16.266 1 27.75 628 LEU B N 1
ATOM 10262 C CA . LEU B 1 628 ? 18.453 8.938 -14.875 1 27.75 628 LEU B CA 1
ATOM 10263 C C . LEU B 1 628 ? 19.578 9.758 -14.234 1 27.75 628 LEU B C 1
ATOM 10265 O O . LEU B 1 628 ? 20.75 9.406 -14.352 1 27.75 628 LEU B O 1
#